Protein 8S1Y (pdb70)

Sequence (793 aa):
GAMGSLDLRARVREELERLKREGLYISPKVLEAPQEPVTRVEGREVVNLASNNYLGFANHPYLKEKARQYLEKWGAGSGAARTIAGTFTYHVELEEALARFKGTESALVLQQSGFTANQGVLGALLKEGDVVFSSDELNHASIIDGLRLTKATRLVFRHADVAHLEELLKAHDTDGLKLIVTDGVFSMDGDIAPLDKIVPLAKKYKAVVYVDDAHGSGVLGEKGKGTVHHFGFHQDPDVVQVATLSKAWAGIGGYAAGARELKDLLINKARPFLFSTSHPPAVVGALLGALELIEKEPERVERLWENTRYFKRELARLGYDTLGSQTPITPVLFGEAPLAFEASRLLLEEGVFAVGIGFPTVPRGKARIRNIVTAAHTKEMLDKALEAYEKVGKRLGIIRGSLDLRARVREELERLKREGLYISPKVLEAPQEPVTRVEGREVVNLASNNYLGFANHPYLKEKARQYLEKWGAGSGAARTIAGTFTYHVELEEALARFKGTESALVLQQSGFTANQGVLGALLKEGDVVFSDELNHASIIDGLRLTKATRLVFRHADVAHLEELLKAHDTDGLKLIVTDGVFSMDGDIAPLDKIVPLAKKYKAVVYVDDAHGSGVLGEKGKGTVHHFGFHQDPDVVQVATLSKAWAGIGGYAAGARELKDLLINKARPFLFSTSHPPAVVGALLGALELIEKEPERVERLWENTRYFKKRELARLGYDTLGSSQTPITPVLFGEAPLAFEASRLLLEEGVFAVGIGFPTVPRGKARIRNIVTAAHTKEMLDKALEAYEKVGKRLGIIR

Radius of gyration: 25.95 Å; Cα contacts (8 Å, |Δi|>4): 2028; chains: 2; bounding box: 60×64×88 Å

Organism: Thermus thermophilus (strain ATCC 27634 / DSM 579 / HB8) (NCBI:txid300852)

Secondary structure (DSSP, 8-state):
-TT-SPPHHHHHHHHHHHHHHTT-------B-S-SSSEEEETTEEEEE-SS--TTS-TT-HHHHHHHHHHHHHH-S---SBIIIII-BHHHHHHHHHHHHHHTSSEEEEES-HHHHHHHHHHHH--TT-EEEEETT--HHHHHHHHTS--EEEEEPTT-HHHHHHHHHH---SSBEEEEEESB-TTT--B--HHHHHHHHHHHT-EEEEE-TTTTTTSSGGG--HHHHTT-TT-TTEEEEEESSSTT-S--EEEEE-HHHHHHHHHH-HHHHSSBPPPHHHHHHHHHHHHHHHH-THHHHHHHHHHHHHHHHHHHHT---TT--SSEEEEEEESHHHHHHHHHHHHHTTEE--EE-TTTS-TT-EEEEEE--TT--HHHHHHHHHHHHHHHHHTTS--/--B-HHHHHHHHHHHHHHTT-------B-S-SSSEEEETTEEEEE-S---TTS-TT-HHHHHHHHHHHHHH-S---SBTTTT--BHHHHHHHHHHHHHHTSSEEEEES-HHHHHHHHHHHH--TT-EEEEETT--HHHHHHHHTS-SEEEEEPTT-HHHHHHHHHH---SS-EEEEEESB-TTT--B--HHHHHHHHHHHT-EEEEE-TTTTTTSSGGG--HHHHTT-TT-TTEEEEEESSSTT-SS-EEEEE-HHHHHHHHHH-HHHHSSBPPPHHHHHHHHHHHHHHHH-THHHHHHHHHHHHHHHHHHHHT---TT--SSEEEEEEESHHHHHHHHHHHHHTTEE-EEE-TTTS-TT-EEEEEE--TT--HHHHHHHHHHHHHHHHHTTS--

Solvent-accessible surface area: 27924 Å² total; per-residue (Å²): 68,112,169,24,3,35,50,1,96,15,10,0,113,90,2,12,82,82,11,115,178,108,46,50,72,61,86,44,66,54,0,71,20,28,2,65,18,48,1,89,1,105,43,114,114,4,12,2,0,4,4,12,4,0,0,13,0,0,28,34,95,65,0,24,73,35,0,87,78,28,4,109,138,14,0,7,1,0,0,3,15,19,17,65,2,0,7,2,61,3,10,40,70,4,2,92,16,0,7,173,11,1,35,19,100,9,1,0,19,2,15,7,9,6,1,0,1,8,0,0,0,32,0,0,9,81,122,45,1,10,0,0,4,2,95,78,13,48,16,1,0,67,5,0,5,85,27,15,141,8,72,113,31,91,0,127,46,35,40,41,75,22,0,43,103,20,4,144,74,63,111,18,124,15,0,11,0,0,0,1,3,0,2,5,18,40,30,0,27,29,0,27,0,67,118,0,2,67,17,0,93,149,41,94,4,1,0,0,0,8,0,14,8,0,2,0,1,10,18,107,69,0,29,0,0,0,30,95,54,53,44,41,148,30,51,25,12,1,3,0,0,6,1,6,24,1,3,0,2,4,1,0,0,2,3,18,14,155,54,6,39,30,0,0,25,14,41,0,91,2,5,43,70,12,15,3,9,4,0,7,8,2,0,2,3,9,0,0,14,68,3,0,86,127,52,48,95,26,8,104,91,0,40,102,20,1,137,52,0,32,146,26,0,60,196,40,54,17,70,20,34,61,12,89,0,0,0,0,0,0,51,12,18,117,25,92,49,0,88,56,0,22,115,5,0,25,89,37,8,0,7,1,34,10,17,7,79,86,68,6,66,174,51,81,2,0,0,16,0,1,0,4,0,31,5,66,131,146,40,1,46,72,0,15,107,1,0,65,118,4,0,97,156,44,63,64,14,253,106,11,38,31,9,97,21,8,1,132,97,3,15,85,71,16,101,184,87,65,70,68,59,84,42,71,55,0,75,19,30,2,66,20,46,2,96,1,104,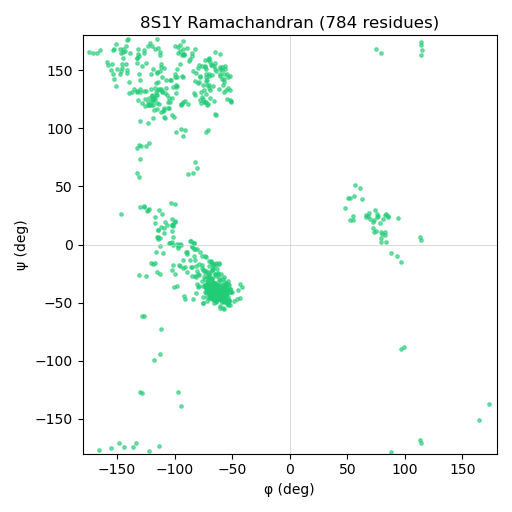47,117,113,3,10,1,0,6,4,9,3,0,0,13,0,0,30,37,96,64,0,20,74,36,0,90,74,26,4,107,139,14,0,6,2,1,0,2,13,18,20,34,0,0,8,2,60,3,1,49,69,1,5,98,18,0,12,174,10,1,31,13,90,8,0,1,16,10,15,6,13,6,1,0,1,8,1,0,0,31,0,0,9,87,133,43,1,10,0,0,5,4,96,83,14,50,18,1,0,71,3,0,6,84,27,15,150,9,72,118,34,89,0,130,50,36,40,39,76,22,0,40,102,21,2,137,75,60,104,21,107,14,0,7,0,0,0,0,4,0,2,6,18,47,41,0,29,28,0,28,1,76,122,0,3,68,19,0,89,138,33,99,6,1,0,0,0,11,0,20,6,0,2,0,1,11,18,113,66,0,26,0,0,1,31,92,48,54,46,38,140,30,29,24,5,1,3,0,0,10,5,5,33,1,4,0,1,5,3,0,0,2,0,4,4,150,50,2,51,44,0,0,30,14,43,0,88,2,8,43,54,12,12,5,17,4,0,7,6,2,0,2,4,9,0,0,16,67,3,1,85,128,50,48,87,24,15,114,94,0,48,101,19,2,142,54,0,33,131,30,0,64,155,37,54,15,71,22,49,62,12,89,0,0,0,0,0,0,47,8,18,120,29,98,54,0,106,56,0,20,114,7,0,26,93,44,6,0,17,6,15,11,14,8,82,82,85,6,64,182,46,108,2,1,0,16,0,2,0,2,1,28,4,67,135,147,41,2,43,80,0,16,111,2,0,65,117,4,0,100,161,40,61,52,17,245

Nearest PDB structures (foldseek):
  7pob-assembly1_A  TM=9.948E-01  e=5.802E-80  Thermus thermophilus
  7v5i-assembly1_B  TM=9.685E-01  e=3.876E-49  Vibrio proteolyticus NBRC 13287
  7bxp-assembly1_B  TM=9.725E-01  e=4.399E-47  Cupriavidus necator
  1fc4-assembly1_B  TM=9.686E-01  e=4.443E-45  Escherichia coli
  7bxr-assembly1_B  TM=9.636E-01  e=7.968E-45  Cupriavidus necator

GO terms:
  GO:0008710 8-amino-7-oxononanoate synthase activity (F, IDA)
  GO:0008890 glycine C-acetyltransferase activity (F, IDA)
  GO:0009102 biotin biosynthetic process (P, IDA)

Structure (mmCIF, N/CA/C/O backbone):
data_8S1Y
#
_entry.id   8S1Y
#
_cell.length_a   57.430
_cell.length_b   63.940
_cell.length_c   65.970
_cell.angle_alpha   64.800
_cell.angle_beta   70.290
_cell.angle_gamma   68.180
#
_symmetry.space_group_name_H-M   'P 1'
#
loop_
_entity.id
_entity.type
_entity.pdbx_description
1 polymer '8-amino-7-oxononanoate synthase/2-amino-3-ketobutyrate coenzyme A ligase'
2 non-polymer (4S)-2-METHYL-2,4-PENTANEDIOL
3 non-polymer '(2~{R},4~{R})-5,5-dimethyl-2-[2-methyl-3-oxidanyl-5-(phosphonooxymethyl)pyridin-4-yl]-1,3-thiazolidine-4-carboxylic acid'
4 water water
#
loop_
_atom_site.group_PDB
_atom_site.id
_atom_site.type_symbol
_atom_site.label_atom_id
_atom_site.label_alt_id
_atom_site.label_comp_id
_atom_site.label_asym_id
_atom_site.label_entity_id
_atom_site.label_seq_id
_atom_site.pdbx_PDB_ins_code
_atom_site.Cartn_x
_atom_site.Cartn_y
_atom_site.Cartn_z
_atom_site.occupancy
_atom_site.B_iso_or_equiv
_atom_site.auth_seq_id
_atom_site.auth_comp_id
_atom_site.auth_asym_id
_atom_site.auth_atom_id
_atom_site.pdbx_PDB_model_num
ATOM 1 N N . GLY A 1 24 ? 0.956 -65.732 -2.335 1.000 51.168 -1 GLY A N 1
ATOM 2 C CA . GLY A 1 24 ? 0.268 -67.032 -2.181 1.000 47.006 -1 GLY A CA 1
ATOM 3 C C . GLY A 1 24 ? -0.882 -67.195 -3.176 1.000 41.644 -1 GLY A C 1
ATOM 4 O O . GLY A 1 24 ? -0.882 -66.586 -4.238 1.000 31.896 -1 GLY A O 1
ATOM 8 N N . ALA A 1 25 ? -1.893 -68.002 -2.805 1.000 34.382 0 ALA A N 1
ATOM 9 C CA . ALA A 1 25 ? -2.895 -68.492 -3.736 1.000 37.341 0 ALA A CA 1
ATOM 10 C C . ALA A 1 25 ? -3.597 -67.356 -4.465 1.000 32.499 0 ALA A C 1
ATOM 11 O O . ALA A 1 25 ? -4.017 -67.533 -5.615 1.000 32.745 0 ALA A O 1
ATOM 18 N N . MET A 1 26 ? -3.798 -66.227 -3.744 1.000 30.908 1 MET A N 1
ATOM 19 C CA . MET A 1 26 ? -4.678 -65.170 -4.206 1.000 36.500 1 MET A CA 1
ATOM 20 C C . MET A 1 26 ? -3.807 -64.097 -4.865 1.000 35.291 1 MET A C 1
ATOM 21 O O . MET A 1 26 ? -4.311 -63.069 -5.308 1.000 42.748 1 MET A O 1
ATOM 35 N N . GLY A 1 27 ? -2.495 -64.335 -4.893 1.000 35.003 2 GLY A N 1
ATOM 36 C CA . GLY A 1 27 ? -1.603 -63.384 -5.543 1.000 28.726 2 GLY A CA 1
ATOM 37 C C . GLY A 1 27 ? -1.140 -62.281 -4.603 1.000 31.691 2 GLY A C 1
ATOM 38 O O . GLY A 1 27 ? -1.565 -62.156 -3.444 1.000 31.818 2 GLY A O 1
ATOM 42 N N . SER A 1 28 ? -0.344 -61.384 -5.188 1.000 28.836 3 SER A N 1
ATOM 43 C CA . SER A 1 28 ? 0.264 -60.337 -4.377 1.000 27.353 3 SER A CA 1
ATOM 44 C C . SER A 1 28 ? -0.830 -59.390 -3.923 1.000 24.873 3 SER A C 1
ATOM 45 O O . SER A 1 28 ? -1.888 -59.245 -4.558 1.000 27.738 3 SER A O 1
ATOM 53 N N . LEU A 1 29 ? -0.575 -58.660 -2.813 1.000 26.199 4 LEU A N 1
ATOM 54 C CA . LEU A 1 29 ? -1.601 -57.892 -2.168 1.000 28.053 4 LEU A CA 1
ATOM 55 C C . LEU A 1 29 ? -2.044 -56.752 -3.042 1.000 27.152 4 LEU A C 1
ATOM 56 O O . LEU A 1 29 ? -1.200 -56.032 -3.577 1.000 28.583 4 LEU A O 1
ATOM 72 N N . ASP A 1 30 ? -3.302 -56.424 -2.970 1.000 29.049 5 ASP A N 1
ATOM 73 C CA . ASP A 1 30 ? -3.816 -55.189 -3.523 1.000 28.482 5 ASP A CA 1
ATOM 74 C C . ASP A 1 30 ? -3.572 -54.050 -2.527 1.000 30.403 5 ASP A C 1
ATOM 75 O O . ASP A 1 30 ? -3.248 -54.231 -1.337 1.000 27.939 5 ASP A O 1
ATOM 84 N N . LEU A 1 31 ? -3.782 -52.828 -3.017 1.000 26.261 6 LEU A N 1
ATOM 85 C CA . LEU A 1 31 ? -3.435 -51.712 -2.202 1.000 28.132 6 LEU A CA 1
ATOM 86 C C . LEU A 1 31 ? -4.299 -51.697 -0.945 1.000 32.079 6 LEU A C 1
ATOM 87 O O . LEU A 1 31 ? -3.748 -51.391 0.107 1.000 27.547 6 LEU A O 1
ATOM 103 N N . ARG A 1 32 ? -5.642 -51.914 -1.051 1.000 26.818 7 ARG A N 1
ATOM 104 C CA . ARG A 1 32 ? -6.484 -51.716 0.106 1.000 28.421 7 ARG A CA 1
ATOM 105 C C . ARG A 1 32 ? -6.113 -52.748 1.158 1.000 26.228 7 ARG A C 1
ATOM 106 O O . ARG A 1 32 ? -6.091 -52.442 2.353 1.000 31.804 7 ARG A O 1
ATOM 127 N N . ALA A 1 33 ? -5.755 -53.950 0.709 1.000 27.442 8 ALA A N 1
ATOM 128 C CA . ALA A 1 33 ? -5.317 -54.989 1.637 1.000 29.505 8 ALA A CA 1
ATOM 129 C C . ALA A 1 33 ? -4.033 -54.592 2.380 1.000 28.427 8 ALA A C 1
ATOM 130 O O . ALA A 1 33 ? -3.904 -54.764 3.586 1.000 30.723 8 ALA A O 1
ATOM 137 N N . ARG A 1 34 ? -3.037 -54.072 1.642 1.000 26.481 9 ARG A N 1
ATOM 138 C CA . ARG A 1 34 ? -1.813 -53.617 2.310 1.000 24.593 9 ARG A CA 1
ATOM 139 C C . ARG A 1 34 ? -2.139 -52.509 3.316 1.000 24.799 9 ARG A C 1
ATOM 140 O O . ARG A 1 34 ? -1.581 -52.518 4.429 1.000 26.560 9 ARG A O 1
ATOM 161 N N . VAL A 1 35 ? -3.001 -51.569 2.929 1.000 26.460 10 VAL A N 1
ATOM 162 C CA . VAL A 1 35 ? -3.345 -50.467 3.830 1.000 28.554 10 VAL A CA 1
ATOM 163 C C . VAL A 1 35 ? -4.041 -50.999 5.074 1.000 32.095 10 VAL A C 1
ATOM 164 O O . VAL A 1 35 ? -3.734 -50.633 6.202 1.000 32.963 10 VAL A O 1
ATOM 177 N N . ARG A 1 36 ? -5.027 -51.884 4.870 1.000 33.734 11 ARG A N 1
ATOM 178 C CA . ARG A 1 36 ? -5.806 -52.419 5.975 1.000 35.858 11 ARG A CA 1
ATOM 179 C C . ARG A 1 36 ? -4.896 -53.137 6.964 1.000 29.439 11 ARG A C 1
ATOM 180 O O . ARG A 1 36 ? -5.029 -52.974 8.180 1.000 37.880 11 ARG A O 1
ATOM 201 N N . GLU A 1 37 ? -3.950 -53.931 6.454 1.000 28.095 12 GLU A N 1
ATOM 202 C CA . GLU A 1 37 ? -3.060 -54.724 7.259 1.000 34.735 12 GLU A CA 1
ATOM 203 C C . GLU A 1 37 ? -2.199 -53.778 8.059 1.000 32.217 12 GLU A C 1
ATOM 204 O O . GLU A 1 37 ? -2.039 -54.011 9.236 1.000 32.898 12 GLU A O 1
ATOM 216 N N . GLU A 1 38 ? -1.697 -52.693 7.442 1.000 30.866 13 GLU A N 1
ATOM 217 C CA . GLU A 1 38 ? -0.875 -51.747 8.197 1.000 29.469 13 GLU A CA 1
ATOM 218 C C . GLU A 1 38 ? -1.724 -50.928 9.178 1.000 26.919 13 GLU A C 1
ATOM 219 O O . GLU A 1 38 ? -1.259 -50.702 10.285 1.000 33.155 13 GLU A O 1
ATOM 231 N N . LEU A 1 39 ? -2.951 -50.540 8.854 1.000 29.507 14 LEU A N 1
ATOM 232 C CA . LEU A 1 39 ? -3.762 -49.731 9.753 1.000 30.590 14 LEU A CA 1
ATOM 233 C C . LEU A 1 39 ? -4.225 -50.598 10.930 1.000 32.967 14 LEU A C 1
ATOM 234 O O . LEU A 1 39 ? -4.188 -50.128 12.059 1.000 32.161 14 LEU A O 1
ATOM 250 N N . GLU A 1 40 ? -4.576 -51.862 10.669 1.000 32.652 15 GLU A N 1
ATOM 251 C CA . GLU A 1 40 ? -4.963 -52.774 11.745 1.000 35.786 15 GLU A CA 1
ATOM 252 C C . GLU A 1 40 ? -3.793 -52.956 12.701 1.000 31.357 15 GLU A C 1
ATOM 253 O O . GLU A 1 40 ? -3.964 -52.942 13.918 1.000 32.598 15 GLU A O 1
ATOM 265 N N . ARG A 1 41 ? -2.614 -53.185 12.128 1.000 30.391 16 ARG A N 1
ATOM 266 C CA . ARG A 1 41 ? -1.404 -53.313 12.920 1.000 29.887 16 ARG A CA 1
ATOM 267 C C . ARG A 1 41 ? -1.224 -52.052 13.763 1.000 35.133 16 ARG A C 1
ATOM 268 O O . ARG A 1 41 ? -1.088 -52.137 14.960 1.000 35.457 16 ARG A O 1
ATOM 289 N N . LEU A 1 42 ? -1.335 -50.852 13.180 1.000 31.397 17 LEU A N 1
ATOM 290 C CA . LEU A 1 42 ? -1.083 -49.671 13.986 1.000 35.540 17 LEU A CA 1
ATOM 291 C C . LEU A 1 42 ? -2.102 -49.559 15.119 1.000 34.825 17 LEU A C 1
ATOM 292 O O . LEU A 1 42 ? -1.729 -49.209 16.215 1.000 36.517 17 LEU A O 1
ATOM 308 N N . LYS A 1 43 ? -3.389 -49.852 14.881 1.000 32.480 18 LYS A N 1
ATOM 309 C CA . LYS A 1 43 ? -4.419 -49.796 15.905 1.000 33.244 18 LYS A CA 1
ATOM 310 C C . LYS A 1 43 ? -4.146 -50.810 17.008 1.000 35.942 18 LYS A C 1
ATOM 311 O O . LYS A 1 43 ? -4.263 -50.425 18.164 1.000 44.212 18 LYS A O 1
ATOM 330 N N . ARG A 1 44 ? -3.688 -52.017 16.660 1.000 41.224 19 ARG A N 1
ATOM 331 C CA . ARG A 1 44 ? -3.267 -52.983 17.670 1.000 54.335 19 ARG A CA 1
ATOM 332 C C . ARG A 1 44 ? -2.087 -52.449 18.503 1.000 51.888 19 ARG A C 1
ATOM 333 O O . ARG A 1 44 ? -1.993 -52.741 19.685 1.000 52.329 19 ARG A O 1
ATOM 354 N N . GLU A 1 45 ? -1.134 -51.735 17.900 1.000 50.462 20 GLU A N 1
ATOM 355 C CA . GLU A 1 45 ? 0.048 -51.301 18.632 1.000 44.808 20 GLU A CA 1
ATOM 356 C C . GLU A 1 45 ? -0.188 -49.971 19.365 1.000 46.949 20 GLU A C 1
ATOM 357 O O . GLU A 1 45 ? 0.751 -49.428 19.961 1.000 46.808 20 GLU A O 1
ATOM 369 N N . GLY A 1 46 ? -1.417 -49.424 19.312 1.000 48.012 21 GLY A N 1
ATOM 370 C CA . GLY A 1 46 ? -1.724 -48.157 19.956 1.000 46.260 21 GLY A CA 1
ATOM 371 C C . GLY A 1 46 ? -1.046 -46.939 19.313 1.000 47.317 21 GLY A C 1
ATOM 372 O O . GLY A 1 46 ? -0.876 -45.910 19.971 1.000 44.105 21 GLY A O 1
ATOM 376 N N . LEU A 1 47 ? -0.751 -47.040 18.000 1.000 39.062 22 LEU A N 1
ATOM 377 C CA . LEU A 1 47 ? -0.002 -46.042 17.241 1.000 36.797 22 LEU A CA 1
ATOM 378 C C . LEU A 1 47 ? -0.881 -45.288 16.234 1.000 36.728 22 LEU A C 1
ATOM 379 O O . LEU A 1 47 ? -0.392 -44.393 15.574 1.000 38.445 22 LEU A O 1
ATOM 395 N N . TYR A 1 48 ? -2.140 -45.685 16.029 1.000 30.920 23 TYR A N 1
ATOM 396 C CA . TYR A 1 48 ? -2.984 -45.008 15.056 1.000 32.878 23 TYR A CA 1
ATOM 397 C C . TYR A 1 48 ? -3.321 -43.610 15.560 1.000 35.153 23 TYR A C 1
ATOM 398 O O . TYR A 1 48 ? -3.734 -43.465 16.699 1.000 38.395 23 TYR A O 1
ATOM 416 N N . ILE A 1 49 ? -3.182 -42.597 14.713 1.000 31.106 24 ILE A N 1
ATOM 417 C CA . ILE A 1 49 ? -3.368 -41.219 15.145 1.000 32.725 24 ILE A CA 1
ATOM 418 C C . ILE A 1 49 ? -4.491 -40.582 14.346 1.000 34.521 24 ILE A C 1
ATOM 419 O O . ILE A 1 49 ? -4.692 -40.931 13.178 1.000 32.434 24 ILE A O 1
ATOM 435 N N . SER A 1 50 ? -5.226 -39.682 15.022 1.000 31.227 25 SER A N 1
ATOM 436 C CA . SER A 1 50 ? -6.311 -38.902 14.444 1.000 29.062 25 SER A CA 1
ATOM 437 C C . SER A 1 50 ? -6.106 -37.440 14.815 1.000 28.833 25 SER A C 1
ATOM 438 O O . SER A 1 50 ? -6.503 -36.965 15.874 1.000 28.167 25 SER A O 1
ATOM 446 N N . PRO A 1 51 ? -5.299 -36.692 14.030 1.000 28.014 26 PRO A N 1
ATOM 447 C CA . PRO A 1 51 ? -4.906 -35.370 14.472 1.000 25.165 26 PRO A CA 1
ATOM 448 C C . PRO A 1 51 ? -6.101 -34.440 14.561 1.000 23.184 26 PRO A C 1
ATOM 449 O O . PRO A 1 51 ? -7.109 -34.665 13.883 1.000 24.706 26 PRO A O 1
ATOM 460 N N . LYS A 1 52 ? -5.943 -33.421 15.380 1.000 22.822 27 LYS A N 1
ATOM 461 C CA . LYS A 1 52 ? -6.923 -32.373 15.541 1.000 21.557 27 LYS A CA 1
ATOM 462 C C . LYS A 1 52 ? -6.830 -31.360 14.416 1.000 24.949 27 LYS A C 1
ATOM 463 O O . LYS A 1 52 ? -5.751 -31.159 13.879 1.000 22.306 27 LYS A O 1
ATOM 482 N N . VAL A 1 53 ? -7.961 -30.713 14.116 1.000 19.638 28 VAL A N 1
ATOM 483 C CA . VAL A 1 53 ? -8.032 -29.627 13.135 1.000 19.571 28 VAL A CA 1
ATOM 484 C C . VAL A 1 53 ? -8.183 -28.305 13.884 1.000 22.249 28 VAL A C 1
ATOM 485 O O . VAL A 1 53 ? -9.151 -28.114 14.624 1.000 21.347 28 VAL A O 1
ATOM 498 N N . LEU A 1 54 ? -7.227 -27.398 13.751 1.000 18.074 29 LEU A N 1
ATOM 499 C CA . LEU A 1 54 ? -7.335 -26.094 14.368 1.000 17.836 29 LEU A CA 1
ATOM 500 C C . LEU A 1 54 ? -8.243 -25.216 13.499 1.000 19.205 29 LEU A C 1
ATOM 501 O O . LEU A 1 54 ? -8.181 -25.243 12.262 1.000 20.758 29 LEU A O 1
ATOM 517 N N . GLU A 1 55 ? -9.115 -24.430 14.178 1.000 16.492 30 GLU A N 1
ATOM 518 C CA . GLU A 1 55 ? -10.165 -23.681 13.519 1.000 19.616 30 GLU A CA 1
ATOM 519 C C . GLU A 1 55 ? -9.995 -22.179 13.648 1.000 21.018 30 GLU A C 1
ATOM 520 O O . GLU A 1 55 ? -10.828 -21.380 13.214 1.000 23.147 30 GLU A O 1
ATOM 532 N N . ALA A 1 56 ? -8.861 -21.753 14.224 1.000 18.927 31 ALA A N 1
ATOM 533 C CA . ALA A 1 56 ? -8.460 -20.367 14.253 1.000 17.420 31 ALA A CA 1
ATOM 534 C C . ALA A 1 56 ? -6.956 -20.306 14.025 1.000 18.308 31 ALA A C 1
ATOM 535 O O . ALA A 1 56 ? -6.298 -21.354 13.963 1.000 18.057 31 ALA A O 1
ATOM 542 N N . PRO A 1 57 ? -6.329 -19.111 13.948 1.000 16.897 32 PRO A N 1
ATOM 543 C CA . PRO A 1 57 ? -4.908 -19.020 13.632 1.000 18.390 32 PRO A CA 1
ATOM 544 C C . PRO A 1 57 ? -4.016 -19.642 14.710 1.000 18.755 32 PRO A C 1
ATOM 545 O O . PRO A 1 57 ? -4.405 -19.973 15.830 1.000 18.880 32 PRO A O 1
ATOM 556 N N . GLN A 1 58 ? -2.751 -19.831 14.289 1.000 16.178 33 GLN A N 1
ATOM 557 C CA . GLN A 1 58 ? -1.739 -20.348 15.160 1.000 19.245 33 GLN A CA 1
ATOM 558 C C . GLN A 1 58 ? -1.336 -19.281 16.177 1.000 19.335 33 GLN A C 1
ATOM 559 O O . GLN A 1 58 ? -0.573 -18.405 15.875 1.000 19.409 33 GLN A O 1
ATOM 573 N N . GLU A 1 59 ? -1.945 -19.364 17.363 1.000 17.397 34 GLU A N 1
ATOM 574 C CA . GLU A 1 59 ? -1.744 -18.413 18.443 1.000 18.880 34 GLU A CA 1
ATOM 575 C C . GLU A 1 59 ? -1.761 -19.184 19.754 1.000 18.222 34 GLU A C 1
ATOM 576 O O . GLU A 1 59 ? -2.294 -20.303 19.824 1.000 17.781 34 GLU A O 1
ATOM 588 N N . PRO A 1 60 ? -1.322 -18.533 20.849 1.000 18.406 35 PRO A N 1
ATOM 589 C CA . PRO A 1 60 ? -1.371 -19.178 22.147 1.000 18.346 35 PRO A CA 1
ATOM 590 C C . PRO A 1 60 ? -2.741 -19.532 22.694 1.000 16.738 35 PRO A C 1
ATOM 591 O O . PRO A 1 60 ? -2.911 -20.447 23.524 1.000 18.473 35 PRO A O 1
ATOM 602 N N . VAL A 1 61 ? -3.788 -18.865 22.182 1.000 18.409 36 VAL A N 1
ATOM 603 C CA . VAL A 1 61 ? -5.165 -19.286 22.278 1.000 19.249 36 VAL A CA 1
ATOM 604 C C . VAL A 1 61 ? -5.634 -19.548 20.848 1.000 19.960 36 VAL A C 1
ATOM 605 O O . VAL A 1 61 ? -5.516 -18.690 19.999 1.000 21.064 36 VAL A O 1
ATOM 618 N N . THR A 1 62 ? -6.264 -20.714 20.644 1.000 18.297 37 THR A N 1
ATOM 619 C CA . THR A 1 62 ? -6.787 -21.089 19.338 1.000 17.742 37 THR A CA 1
ATOM 620 C C . THR A 1 62 ? -8.086 -21.842 19.578 1.000 18.501 37 THR A C 1
ATOM 621 O O . THR A 1 62 ? -8.620 -21.796 20.650 1.000 18.794 37 THR A O 1
ATOM 632 N N . ARG A 1 63 ? -8.662 -22.377 18.506 1.000 17.630 38 ARG A N 1
ATOM 633 C CA . ARG A 1 63 ? -9.932 -23.096 18.554 1.000 19.013 38 ARG A CA 1
ATOM 634 C C . ARG A 1 63 ? -9.741 -24.516 18.071 1.000 19.510 38 ARG A C 1
ATOM 635 O O . ARG A 1 63 ? -9.158 -24.725 17.017 1.000 18.505 38 ARG A O 1
ATOM 656 N N . VAL A 1 64 ? -10.178 -25.507 18.855 1.000 19.119 39 VAL A N 1
ATOM 657 C CA . VAL A 1 64 ? -10.191 -26.912 18.476 1.000 19.400 39 VAL A CA 1
ATOM 658 C C . VAL A 1 64 ? -11.566 -27.453 18.828 1.000 20.686 39 VAL A C 1
ATOM 659 O O . VAL A 1 64 ? -12.086 -27.169 19.909 1.000 21.235 39 VAL A O 1
ATOM 672 N N . GLU A 1 65 ? -12.163 -28.169 17.860 1.000 21.081 40 GLU A N 1
ATOM 673 C CA . GLU A 1 65 ? -13.477 -28.786 18.159 1.000 25.610 40 GLU A CA 1
ATOM 674 C C . GLU A 1 65 ? -14.471 -27.780 18.694 1.000 22.559 40 GLU A C 1
ATOM 675 O O . GLU A 1 65 ? -15.211 -28.089 19.644 1.000 24.938 40 GLU A O 1
ATOM 687 N N . GLY A 1 66 ? -14.481 -26.563 18.120 1.000 22.459 41 GLY A N 1
ATOM 688 C CA . GLY A 1 66 ? -15.502 -25.605 18.433 1.000 21.692 41 GLY A CA 1
ATOM 689 C C . GLY A 1 66 ? -15.297 -24.868 19.728 1.000 24.741 41 GLY A C 1
ATOM 690 O O . GLY A 1 66 ? -16.165 -24.070 20.089 1.000 28.890 41 GLY A O 1
ATOM 694 N N . ARG A 1 67 ? -14.102 -25.010 20.335 1.000 21.564 42 ARG A N 1
ATOM 695 C CA . ARG A 1 67 ? -13.891 -24.410 21.641 1.000 23.561 42 ARG A CA 1
ATOM 696 C C . ARG A 1 67 ? -12.590 -23.631 21.626 1.000 21.308 42 ARG A C 1
ATOM 697 O O . ARG A 1 67 ? -11.606 -24.109 21.069 1.000 20.806 42 ARG A O 1
ATOM 718 N N . GLU A 1 68 ? -12.520 -22.524 22.375 1.000 22.746 43 GLU A N 1
ATOM 719 C CA . GLU A 1 68 ? -11.299 -21.828 22.607 1.000 20.490 43 GLU A CA 1
ATOM 720 C C . GLU A 1 68 ? -10.471 -22.624 23.611 1.000 18.480 43 GLU A C 1
ATOM 721 O O . GLU A 1 68 ? -10.978 -23.111 24.630 1.000 20.595 43 GLU A O 1
ATOM 733 N N . VAL A 1 69 ? -9.145 -22.705 23.305 1.000 18.790 44 VAL A N 1
ATOM 734 C CA . VAL A 1 69 ? -8.255 -23.505 24.107 1.000 17.503 44 VAL A CA 1
ATOM 735 C C . VAL A 1 69 ? -6.923 -22.784 24.254 1.000 15.832 44 VAL A C 1
ATOM 736 O O . VAL A 1 69 ? -6.470 -22.110 23.348 1.000 17.754 44 VAL A O 1
ATOM 749 N N . VAL A 1 70 ? -6.276 -22.982 25.412 1.000 16.489 45 VAL A N 1
ATOM 750 C CA . VAL A 1 70 ? -4.878 -22.613 25.567 1.000 16.336 45 VAL A CA 1
ATOM 751 C C . VAL A 1 70 ? -4.041 -23.640 24.791 1.000 16.747 45 VAL A C 1
ATOM 752 O O . VAL A 1 70 ? -4.113 -24.835 25.094 1.000 18.830 45 VAL A O 1
ATOM 765 N N . ASN A 1 71 ? -3.252 -23.130 23.850 1.000 15.610 46 ASN A N 1
ATOM 766 C CA . ASN A 1 71 ? -2.474 -23.943 22.924 1.000 17.025 46 ASN A CA 1
ATOM 767 C C . ASN A 1 71 ? -1.041 -23.961 23.369 1.000 16.843 46 ASN A C 1
ATOM 768 O O . ASN A 1 71 ? -0.290 -22.998 23.269 1.000 17.443 46 ASN A O 1
ATOM 779 N N . LEU A 1 72 ? -0.621 -25.165 23.827 1.000 16.355 47 LEU A N 1
ATOM 780 C CA . LEU A 1 72 ? 0.786 -25.433 24.186 1.000 17.621 47 LEU A CA 1
ATOM 781 C C . LEU A 1 72 ? 1.328 -26.493 23.268 1.000 18.250 47 LEU A C 1
ATOM 782 O O . LEU A 1 72 ? 2.395 -27.048 23.528 1.000 17.893 47 LEU A O 1
ATOM 798 N N . ALA A 1 73 ? 0.739 -26.662 22.081 1.000 16.925 48 ALA A N 1
ATOM 799 C CA . ALA A 1 73 ? 1.167 -27.761 21.190 1.000 18.921 48 ALA A CA 1
ATOM 800 C C . ALA A 1 73 ? 2.077 -27.318 20.051 1.000 19.894 48 ALA A C 1
ATOM 801 O O . ALA A 1 73 ? 2.815 -28.151 19.496 1.000 21.903 48 ALA A O 1
ATOM 808 N N . SER A 1 74 ? 2.107 -26.004 19.730 1.000 17.481 49 SER A N 1
ATOM 809 C CA . SER A 1 74 ? 2.790 -25.584 18.515 1.000 17.116 49 SER A CA 1
ATOM 810 C C . SER A 1 74 ? 4.253 -25.195 18.751 1.000 19.130 49 SER A C 1
ATOM 811 O O . SER A 1 74 ? 4.714 -25.020 19.896 1.000 20.316 49 SER A O 1
ATOM 819 N N . ASN A 1 75 ? 4.945 -24.908 17.644 1.000 19.683 50 ASN A N 1
ATOM 820 C CA . ASN A 1 75 ? 6.349 -24.535 17.718 1.000 18.970 50 ASN A CA 1
ATOM 821 C C . ASN A 1 75 ? 6.526 -23.018 17.571 1.000 18.559 50 ASN A C 1
ATOM 822 O O . ASN A 1 75 ? 7.583 -22.595 17.180 1.000 18.714 50 ASN A O 1
ATOM 833 N N . ASN A 1 76 ? 5.486 -22.237 17.843 1.000 19.109 51 ASN A N 1
ATOM 834 C CA . ASN A 1 76 ? 5.447 -20.803 17.566 1.000 19.295 51 ASN A CA 1
ATOM 835 C C . ASN A 1 76 ? 6.111 -19.985 18.686 1.000 18.445 51 ASN A C 1
ATOM 836 O O . ASN A 1 76 ? 5.451 -19.163 19.320 1.000 18.455 51 ASN A O 1
ATOM 847 N N . TYR A 1 77 ? 7.391 -20.227 18.888 1.000 18.318 52 TYR A N 1
ATOM 848 C CA . TYR A 1 77 ? 8.106 -19.744 20.061 1.000 17.910 52 TYR A CA 1
ATOM 849 C C . TYR A 1 77 ? 7.991 -18.248 20.305 1.000 17.892 52 TYR A C 1
ATOM 850 O O . TYR A 1 77 ? 8.028 -17.840 21.485 1.000 18.633 52 TYR A O 1
ATOM 868 N N . LEU A 1 78 ? 8.000 -17.441 19.270 1.000 17.690 53 LEU A N 1
ATOM 869 C CA . LEU A 1 78 ? 8.091 -15.993 19.403 1.000 19.602 53 LEU A CA 1
ATOM 870 C C . LEU A 1 78 ? 6.747 -15.313 19.156 1.000 19.289 53 LEU A C 1
ATOM 871 O O . LEU A 1 78 ? 6.688 -14.079 19.183 1.000 20.966 53 LEU A O 1
ATOM 887 N N . GLY A 1 79 ? 5.671 -16.046 18.891 1.000 17.591 54 GLY A N 1
ATOM 888 C CA . GLY A 1 79 ? 4.398 -15.420 18.608 1.000 20.401 54 GLY A CA 1
ATOM 889 C C . GLY A 1 79 ? 4.340 -14.828 17.206 1.000 20.260 54 GLY A C 1
ATOM 890 O O . GLY A 1 79 ? 3.506 -13.939 16.946 1.000 20.618 54 GLY A O 1
ATOM 894 N N . PHE A 1 80 ? 5.179 -15.330 16.272 1.000 18.320 55 PHE A N 1
ATOM 895 C CA . PHE A 1 80 ? 5.220 -14.748 14.899 1.000 18.148 55 PHE A CA 1
ATOM 896 C C . PHE A 1 80 ? 4.194 -15.313 13.939 1.000 19.353 55 PHE A C 1
ATOM 897 O O . PHE A 1 80 ? 3.902 -14.653 12.951 1.000 19.179 55 PHE A O 1
ATOM 914 N N . ALA A 1 81 ? 3.626 -16.481 14.202 1.000 17.739 56 ALA A N 1
ATOM 915 C CA . ALA A 1 81 ? 2.858 -17.158 13.161 1.000 17.736 56 ALA A CA 1
ATOM 916 C C . ALA A 1 81 ? 1.647 -16.380 12.676 1.000 20.335 56 ALA A C 1
ATOM 917 O O . ALA A 1 81 ? 1.288 -16.460 11.491 1.000 19.282 56 ALA A O 1
ATOM 924 N N . ASN A 1 82 ? 1.051 -15.543 13.542 1.000 18.249 57 ASN A N 1
ATOM 925 C CA . ASN A 1 82 ? -0.046 -14.678 13.124 1.000 18.174 57 ASN A CA 1
ATOM 926 C C . ASN A 1 82 ? 0.221 -13.192 13.394 1.000 16.886 57 ASN A C 1
ATOM 927 O O . ASN A 1 82 ? -0.747 -12.446 13.617 1.000 21.048 57 ASN A O 1
ATOM 938 N N . HIS A 1 83 ? 1.490 -12.802 13.378 1.000 20.181 58 HIS A N 1
ATOM 939 C CA . HIS A 1 83 ? 1.889 -11.421 13.715 1.000 19.412 58 HIS A CA 1
ATOM 940 C C . HIS A 1 83 ? 1.728 -10.533 12.491 1.000 21.819 58 HIS A C 1
ATOM 941 O O . HIS A 1 83 ? 2.193 -10.843 11.374 1.000 20.421 58 HIS A O 1
ATOM 956 N N . PRO A 1 84 ? 1.065 -9.370 12.641 1.000 20.874 59 PRO A N 1
ATOM 957 C CA . PRO A 1 84 ? 0.791 -8.497 11.504 1.000 20.846 59 PRO A CA 1
ATOM 958 C C . PRO A 1 84 ? 2.012 -8.042 10.727 1.000 21.687 59 PRO A C 1
ATOM 959 O O . PRO A 1 84 ? 1.890 -7.752 9.539 1.000 22.917 59 PRO A O 1
ATOM 970 N N . TYR A 1 85 ? 3.179 -7.952 11.358 1.000 20.847 60 TYR A N 1
ATOM 971 C CA . TYR A 1 85 ? 4.395 -7.441 10.728 1.000 20.096 60 TYR A CA 1
ATOM 972 C C . TYR A 1 85 ? 4.825 -8.473 9.676 1.000 21.851 60 TYR A C 1
ATOM 973 O O . TYR A 1 85 ? 5.101 -8.122 8.539 1.000 21.635 60 TYR A O 1
ATOM 991 N N . LEU A 1 86 ? 4.823 -9.760 10.068 1.000 19.116 61 LEU A N 1
ATOM 992 C CA . LEU A 1 86 ? 5.174 -10.781 9.092 1.000 20.514 61 LEU A CA 1
ATOM 993 C C . LEU A 1 86 ? 4.156 -10.836 7.975 1.000 19.470 61 LEU A C 1
ATOM 994 O O . LEU A 1 86 ? 4.511 -11.056 6.838 1.000 19.525 61 LEU A O 1
ATOM 1010 N N . LYS A 1 87 ? 2.896 -10.683 8.303 1.000 20.148 62 LYS A N 1
ATOM 1011 C CA . LYS A 1 87 ? 1.828 -10.843 7.359 1.000 19.502 62 LYS A CA 1
ATOM 1012 C C . LYS A 1 87 ? 1.950 -9.710 6.320 1.000 21.882 62 LYS A C 1
ATOM 1013 O O . LYS A 1 87 ? 1.710 -9.957 5.150 1.000 20.563 62 LYS A O 1
ATOM 1032 N N . GLU A 1 88 ? 2.317 -8.513 6.774 1.000 20.664 63 GLU A N 1
ATOM 1033 C CA . GLU A 1 88 ? 2.420 -7.367 5.861 1.000 22.102 63 GLU A CA 1
ATOM 1034 C C . GLU A 1 88 ? 3.605 -7.519 4.909 1.000 22.031 63 GLU A C 1
ATOM 1035 O O . GLU A 1 88 ? 3.443 -7.307 3.698 1.000 20.946 63 GLU A O 1
ATOM 1047 N N . LYS A 1 89 ? 4.741 -8.008 5.398 1.000 21.363 64 LYS A N 1
ATOM 1048 C CA . LYS A 1 89 ? 5.875 -8.195 4.532 1.000 22.589 64 LYS A CA 1
ATOM 1049 C C . LYS A 1 89 ? 5.547 -9.330 3.545 1.000 19.957 64 LYS A C 1
ATOM 1050 O O . LYS A 1 89 ? 5.825 -9.280 2.341 1.000 20.308 64 LYS A O 1
ATOM 1069 N N . ALA A 1 90 ? 4.915 -10.383 4.036 1.000 19.360 65 ALA A N 1
ATOM 1070 C CA . ALA A 1 90 ? 4.422 -11.432 3.128 1.000 19.209 65 ALA A CA 1
ATOM 1071 C C . ALA A 1 90 ? 3.546 -10.884 2.012 1.000 22.736 65 ALA A C 1
ATOM 1072 O O . ALA A 1 90 ? 3.672 -11.247 0.826 1.000 20.306 65 ALA A O 1
ATOM 1079 N N . ARG A 1 91 ? 2.601 -10.041 2.404 1.000 19.682 66 ARG A N 1
ATOM 1080 C CA . ARG A 1 91 ? 1.688 -9.479 1.435 1.000 21.168 66 ARG A CA 1
ATOM 1081 C C . ARG A 1 91 ? 2.422 -8.645 0.374 1.000 19.546 66 ARG A C 1
ATOM 1082 O O . ARG A 1 91 ? 2.062 -8.779 -0.802 1.000 19.615 66 ARG A O 1
ATOM 1103 N N . GLN A 1 92 ? 3.403 -7.887 0.812 1.000 20.192 67 GLN A N 1
ATOM 1104 C CA . GLN A 1 92 ? 4.184 -7.034 -0.096 1.000 20.224 67 GLN A CA 1
ATOM 1105 C C . GLN A 1 92 ? 4.876 -7.877 -1.163 1.000 21.571 67 GLN A C 1
ATOM 1106 O O . GLN A 1 92 ? 4.757 -7.616 -2.393 1.000 22.785 67 GLN A O 1
ATOM 1120 N N . TYR A 1 93 ? 5.497 -8.996 -0.724 1.000 20.104 68 TYR A N 1
ATOM 1121 C CA . TYR A 1 93 ? 6.259 -9.832 -1.637 1.000 20.842 68 TYR A CA 1
ATOM 1122 C C . TYR A 1 93 ? 5.317 -10.611 -2.532 1.000 21.096 68 TYR A C 1
ATOM 1123 O O . TYR A 1 93 ? 5.622 -10.785 -3.709 1.000 19.775 68 TYR A O 1
ATOM 1141 N N . LEU A 1 94 ? 4.203 -11.134 -2.000 1.000 21.102 69 LEU A N 1
ATOM 1142 C CA . LEU A 1 94 ? 3.139 -11.769 -2.784 1.000 19.014 69 LEU A CA 1
ATOM 1143 C C . LEU A 1 94 ? 2.664 -10.886 -3.923 1.000 19.847 69 LEU A C 1
ATOM 1144 O O . LEU A 1 94 ? 2.630 -11.305 -5.073 1.000 20.787 69 LEU A O 1
ATOM 1160 N N . GLU A 1 95 ? 2.312 -9.629 -3.568 1.000 19.731 70 GLU A N 1
ATOM 1161 C CA . GLU A 1 95 ? 1.831 -8.723 -4.603 1.000 24.256 70 GLU A CA 1
ATOM 1162 C C . GLU A 1 95 ? 2.882 -8.418 -5.674 1.000 22.064 70 GLU A C 1
ATOM 1163 O O . GLU A 1 95 ? 2.550 -8.398 -6.849 1.000 24.088 70 GLU A O 1
ATOM 1175 N N . LYS A 1 96 ? 4.119 -8.196 -5.283 1.000 19.536 71 LYS A N 1
ATOM 1176 C CA . LYS A 1 96 ? 5.214 -7.878 -6.184 1.000 19.550 71 LYS A CA 1
ATOM 1177 C C . LYS A 1 96 ? 5.565 -9.017 -7.119 1.000 21.156 71 LYS A C 1
ATOM 1178 O O . LYS A 1 96 ? 5.719 -8.848 -8.333 1.000 22.122 71 LYS A O 1
ATOM 1197 N N . TRP A 1 97 ? 5.692 -10.218 -6.542 1.000 19.423 72 TRP A N 1
ATOM 1198 C CA . TRP A 1 97 ? 6.356 -11.305 -7.253 1.000 19.276 72 TRP A CA 1
ATOM 1199 C C . TRP A 1 97 ? 5.426 -12.450 -7.632 1.000 19.508 72 TRP A C 1
ATOM 1200 O O . TRP A 1 97 ? 5.715 -13.169 -8.607 1.000 20.622 72 TRP A O 1
ATOM 1221 N N . GLY A 1 98 ? 4.330 -12.621 -6.891 1.000 19.345 73 GLY A N 1
ATOM 1222 C CA . GLY A 1 98 ? 3.365 -13.641 -7.265 1.000 18.771 73 GLY A CA 1
ATOM 1223 C C . GLY A 1 98 ? 3.222 -14.836 -6.305 1.000 17.978 73 GLY A C 1
ATOM 1224 O O . GLY A 1 98 ? 3.643 -14.780 -5.162 1.000 17.876 73 GLY A O 1
ATOM 1228 N N . ALA A 1 99 ? 2.511 -15.844 -6.815 1.000 17.920 74 ALA A N 1
ATOM 1229 C CA . ALA A 1 99 ? 2.131 -17.022 -6.021 1.000 19.163 74 ALA A CA 1
ATOM 1230 C C . ALA A 1 99 ? 3.182 -18.117 -6.075 1.000 19.487 74 ALA A C 1
ATOM 1231 O O . ALA A 1 99 ? 3.173 -18.966 -5.157 1.000 20.855 74 ALA A O 1
ATOM 1238 N N . GLY A 1 100 ? 4.025 -18.163 -7.102 1.000 18.653 75 GLY A N 1
ATOM 1239 C CA . GLY A 1 100 ? 4.930 -19.290 -7.267 1.000 20.039 75 GLY A CA 1
ATOM 1240 C C . GLY A 1 100 ? 6.217 -18.885 -7.951 1.000 20.164 75 GLY A C 1
ATOM 1241 O O . GLY A 1 100 ? 6.199 -17.994 -8.794 1.000 20.335 75 GLY A O 1
ATOM 1245 N N . SER A 1 101 ? 7.294 -19.597 -7.638 1.000 19.643 76 SER A N 1
ATOM 1246 C CA . SER A 1 101 ? 8.590 -19.431 -8.287 1.000 17.964 76 SER A CA 1
ATOM 1247 C C . SER A 1 101 ? 8.645 -20.146 -9.619 1.000 22.647 76 SER A C 1
ATOM 1248 O O . SER A 1 101 ? 9.445 -19.806 -10.486 1.000 21.172 76 SER A O 1
ATOM 1256 N N . GLY A 1 102 ? 7.957 -21.273 -9.711 1.000 18.801 77 GLY A N 1
ATOM 1257 C CA . GLY A 1 102 ? 7.910 -22.000 -10.962 1.000 19.561 77 GLY A CA 1
ATOM 1258 C C . GLY A 1 102 ? 9.094 -22.872 -11.345 1.000 19.331 77 GLY A C 1
ATOM 1259 O O . GLY A 1 102 ? 9.111 -23.342 -12.480 1.000 21.326 77 GLY A O 1
ATOM 1263 N N . ALA A 1 103 ? 10.096 -23.041 -10.479 1.000 19.346 78 ALA A N 1
ATOM 1264 C CA . ALA A 1 103 ? 11.229 -23.872 -10.824 1.000 19.187 78 ALA A CA 1
ATOM 1265 C C . ALA A 1 103 ? 12.088 -24.163 -9.604 1.000 19.288 78 ALA A C 1
ATOM 1266 O O . ALA A 1 103 ? 12.019 -23.508 -8.575 1.000 18.606 78 ALA A O 1
ATOM 1273 N N . ALA A 1 104 ? 12.979 -25.182 -9.753 1.000 19.141 79 ALA A N 1
ATOM 1274 C CA . ALA A 1 104 ? 14.070 -25.396 -8.793 1.000 18.878 79 ALA A CA 1
ATOM 1275 C C . ALA A 1 104 ? 15.077 -24.246 -8.876 1.000 18.101 79 ALA A C 1
ATOM 1276 O O . ALA A 1 104 ? 15.248 -23.581 -9.917 1.000 19.542 79 ALA A O 1
ATOM 1283 N N . ARG A 1 105 ? 15.764 -24.041 -7.752 1.000 18.799 80 ARG A N 1
ATOM 1284 C CA . ARG A 1 105 ? 16.736 -22.936 -7.630 1.000 18.556 80 ARG A CA 1
ATOM 1285 C C . ARG A 1 105 ? 17.786 -23.015 -8.735 1.000 22.457 80 ARG A C 1
ATOM 1286 O O . ARG A 1 105 ? 18.273 -21.968 -9.149 1.000 21.346 80 ARG A O 1
ATOM 1307 N N . THR A 1 106 ? 18.140 -24.225 -9.153 1.000 19.261 81 THR A N 1
ATOM 1308 C CA . THR A 1 106 ? 19.286 -24.412 -10.047 1.000 23.120 81 THR A CA 1
ATOM 1309 C C . THR A 1 106 ? 18.978 -23.976 -11.468 1.000 27.981 81 THR A C 1
ATOM 1310 O O . THR A 1 106 ? 19.898 -23.497 -12.151 1.000 36.487 81 THR A O 1
ATOM 1321 N N . ILE A 1 107 ? 17.717 -24.045 -11.863 1.000 24.251 82 ILE A N 1
ATOM 1322 C CA . ILE A 1 107 ? 17.334 -23.778 -13.239 1.000 28.892 82 ILE A CA 1
ATOM 1323 C C . ILE A 1 107 ? 16.187 -22.778 -13.278 1.000 28.610 82 ILE A C 1
ATOM 1324 O O . ILE A 1 107 ? 15.058 -23.126 -13.517 1.000 33.763 82 ILE A O 1
ATOM 1340 N N . ALA A 1 108 ? 16.464 -21.510 -13.013 1.000 35.037 83 ALA A N 1
ATOM 1341 C CA . ALA A 1 108 ? 15.424 -20.477 -13.209 1.000 34.292 83 ALA A CA 1
ATOM 1342 C C . ALA A 1 108 ? 14.357 -20.363 -12.117 1.000 24.870 83 ALA A C 1
ATOM 1343 O O . ALA A 1 108 ? 13.285 -19.793 -12.288 1.000 27.635 83 ALA A O 1
ATOM 1350 N N . GLY A 1 109 ? 14.634 -20.910 -10.899 1.000 20.317 84 GLY A N 1
ATOM 1351 C CA . GLY A 1 109 ? 13.795 -20.737 -9.752 1.000 19.700 84 GLY A CA 1
ATOM 1352 C C . GLY A 1 109 ? 14.463 -19.931 -8.635 1.000 19.628 84 GLY A C 1
ATOM 1353 O O . GLY A 1 109 ? 13.875 -19.752 -7.576 1.000 19.642 84 GLY A O 1
ATOM 1357 N N . THR A 1 110 ? 15.652 -19.391 -8.914 1.000 19.410 85 THR A N 1
ATOM 1358 C CA . THR A 1 110 ? 16.221 -18.422 -7.980 1.000 18.754 85 THR A CA 1
ATOM 1359 C C . THR A 1 110 ? 15.841 -17.015 -8.382 1.000 17.409 85 THR A C 1
ATOM 1360 O O . THR A 1 110 ? 16.117 -16.674 -9.541 1.000 20.175 85 THR A O 1
ATOM 1371 N N . PHE A 1 111 ? 15.193 -16.271 -7.488 1.000 19.246 86 PHE A N 1
ATOM 1372 C CA . PHE A 1 111 ? 14.830 -14.893 -7.746 1.000 18.754 86 PHE A CA 1
ATOM 1373 C C . PHE A 1 111 ? 15.567 -14.019 -6.743 1.000 19.408 86 PHE A C 1
ATOM 1374 O O . PHE A 1 111 ? 16.143 -14.482 -5.772 1.000 19.636 86 PHE A O 1
ATOM 1391 N N . THR A 1 112 ? 15.519 -12.688 -7.009 1.000 21.370 87 THR A N 1
ATOM 1392 C CA . THR A 1 112 ? 16.212 -11.774 -6.107 1.000 21.525 87 THR A CA 1
ATOM 1393 C C . THR A 1 112 ? 15.828 -11.995 -4.628 1.000 18.638 87 THR A C 1
ATOM 1394 O O . THR A 1 112 ? 16.658 -11.893 -3.724 1.000 20.525 87 THR A O 1
ATOM 1405 N N . TYR A 1 113 ? 14.553 -12.280 -4.339 1.000 19.124 88 TYR A N 1
ATOM 1406 C CA . TYR A 1 113 ? 14.090 -12.404 -2.970 1.000 20.295 88 TYR A CA 1
ATOM 1407 C C . TYR A 1 113 ? 14.701 -13.597 -2.268 1.000 18.276 88 TYR A C 1
ATOM 1408 O O . TYR A 1 113 ? 14.942 -13.543 -1.062 1.000 18.762 88 TYR A O 1
ATOM 1426 N N . HIS A 1 114 ? 14.975 -14.699 -2.991 1.000 19.098 89 HIS A N 1
ATOM 1427 C CA . HIS A 1 114 ? 15.679 -15.814 -2.357 1.000 19.470 89 HIS A CA 1
ATOM 1428 C C . HIS A 1 114 ? 17.022 -15.356 -1.786 1.000 17.841 89 HIS A C 1
ATOM 1429 O O . HIS A 1 114 ? 17.454 -15.751 -0.700 1.000 20.036 89 HIS A O 1
ATOM 1444 N N . VAL A 1 115 ? 17.797 -14.645 -2.642 1.000 20.640 90 VAL A N 1
ATOM 1445 C CA . VAL A 1 115 ? 19.127 -14.192 -2.272 1.000 20.356 90 VAL A CA 1
ATOM 1446 C C . VAL A 1 115 ? 19.042 -13.142 -1.152 1.000 19.340 90 VAL A C 1
ATOM 1447 O O . VAL A 1 115 ? 19.858 -13.186 -0.211 1.000 22.733 90 VAL A O 1
ATOM 1460 N N . GLU A 1 116 ? 18.053 -12.287 -1.179 1.000 20.131 91 GLU A N 1
ATOM 1461 C CA . GLU A 1 116 ? 17.811 -11.319 -0.120 1.000 24.820 91 GLU A CA 1
ATOM 1462 C C . GLU A 1 116 ? 17.677 -12.009 1.236 1.000 22.486 91 GLU A C 1
ATOM 1463 O O . GLU A 1 116 ? 18.302 -11.652 2.237 1.000 21.730 91 GLU A O 1
ATOM 1475 N N . LEU A 1 117 ? 16.836 -13.071 1.274 1.000 21.254 92 LEU A N 1
ATOM 1476 C CA . LEU A 1 117 ? 16.701 -13.806 2.514 1.000 20.420 92 LEU A CA 1
ATOM 1477 C C . LEU A 1 117 ? 17.998 -14.506 2.963 1.000 20.776 92 LEU A C 1
ATOM 1478 O O . LEU A 1 117 ? 18.337 -14.484 4.159 1.000 20.389 92 LEU A O 1
ATOM 1494 N N . GLU A 1 118 ? 18.743 -15.105 2.035 1.000 21.062 93 GLU A N 1
ATOM 1495 C CA . GLU A 1 118 ? 19.978 -15.792 2.380 1.000 20.139 93 GLU A CA 1
ATOM 1496 C C . GLU A 1 118 ? 21.009 -14.815 2.955 1.000 20.455 93 GLU A C 1
ATOM 1497 O O . GLU A 1 118 ? 21.765 -15.145 3.876 1.000 23.058 93 GLU A O 1
ATOM 1509 N N . GLU A 1 119 ? 21.053 -13.617 2.403 1.000 22.475 94 GLU A N 1
ATOM 1510 C CA . GLU A 1 119 ? 21.970 -12.610 2.911 1.000 23.897 94 GLU A CA 1
ATOM 1511 C C . GLU A 1 119 ? 21.542 -12.139 4.279 1.000 23.895 94 GLU A C 1
ATOM 1512 O O . GLU A 1 119 ? 22.409 -11.947 5.165 1.000 22.976 94 GLU A O 1
ATOM 1524 N N . ALA A 1 120 ? 20.248 -11.937 4.462 1.000 22.449 95 ALA A N 1
ATOM 1525 C CA . ALA A 1 120 ? 19.775 -11.532 5.780 1.000 22.160 95 ALA A CA 1
ATOM 1526 C C . ALA A 1 120 ? 20.029 -12.610 6.828 1.000 22.449 95 ALA A C 1
ATOM 1527 O O . ALA A 1 120 ? 20.326 -12.287 7.991 1.000 22.845 95 ALA A O 1
ATOM 1534 N N . LEU A 1 121 ? 19.821 -13.878 6.467 1.000 21.642 96 LEU A N 1
ATOM 1535 C CA . LEU A 1 121 ? 20.059 -14.956 7.401 1.000 21.563 96 LEU A CA 1
ATOM 1536 C C . LEU A 1 121 ? 21.523 -15.027 7.784 1.000 22.406 96 LEU A C 1
ATOM 1537 O O . LEU A 1 121 ? 21.839 -15.240 8.949 1.000 23.919 96 LEU A O 1
ATOM 1553 N N . ALA A 1 122 ? 22.427 -14.936 6.813 1.000 22.352 97 ALA A N 1
ATOM 1554 C CA . ALA A 1 122 ? 23.865 -14.979 7.087 1.000 24.522 97 ALA A CA 1
ATOM 1555 C C . ALA A 1 122 ? 24.225 -13.841 8.027 1.000 26.309 97 ALA A C 1
ATOM 1556 O O . ALA A 1 122 ? 24.971 -14.063 8.990 1.000 26.196 97 ALA A O 1
ATOM 1563 N N . ARG A 1 123 ? 23.697 -12.650 7.781 1.000 25.173 98 ARG A N 1
ATOM 1564 C CA . ARG A 1 123 ? 24.033 -11.523 8.651 1.000 26.656 98 ARG A CA 1
ATOM 1565 C C . ARG A 1 123 ? 23.574 -11.792 10.088 1.000 28.073 98 ARG A C 1
ATOM 1566 O O . ARG A 1 123 ? 24.299 -11.572 11.060 1.000 27.142 98 ARG A O 1
ATOM 1587 N N . PHE A 1 124 ? 22.379 -12.344 10.231 1.000 26.924 99 PHE A N 1
ATOM 1588 C CA . PHE A 1 124 ? 21.798 -12.608 11.531 1.000 27.360 99 PHE A CA 1
ATOM 1589 C C . PHE A 1 124 ? 22.613 -13.652 12.249 1.000 28.128 99 PHE A C 1
ATOM 1590 O O . PHE A 1 124 ? 22.931 -13.464 13.435 1.000 27.881 99 PHE A O 1
ATOM 1607 N N . LYS A 1 125 ? 22.977 -14.710 11.531 1.000 24.490 100 LYS A N 1
ATOM 1608 C CA . LYS A 1 125 ? 23.646 -15.851 12.126 1.000 29.946 100 LYS A CA 1
ATOM 1609 C C . LYS A 1 125 ? 25.095 -15.527 12.423 1.000 32.506 100 LYS A C 1
ATOM 1610 O O . LYS A 1 125 ? 25.696 -16.235 13.241 1.000 38.404 100 LYS A O 1
ATOM 1629 N N . GLY A 1 126 ? 25.655 -14.516 11.728 1.000 30.868 101 GLY A N 1
ATOM 1630 C CA . GLY A 1 126 ? 27.061 -14.191 11.891 1.000 34.554 101 GLY A CA 1
ATOM 1631 C C . GLY A 1 126 ? 27.985 -15.077 11.060 1.000 46.935 101 GLY A C 1
ATOM 1632 O O . GLY A 1 126 ? 29.088 -15.354 11.511 1.000 39.212 101 GLY A O 1
ATOM 1636 N N . THR A 1 127 ? 27.495 -15.647 9.935 1.000 43.965 102 THR A N 1
ATOM 1637 C CA . THR A 1 127 ? 28.272 -16.563 9.095 1.000 40.420 102 THR A CA 1
ATOM 1638 C C . THR A 1 127 ? 28.522 -15.874 7.775 1.000 34.759 102 THR A C 1
ATOM 1639 O O . THR A 1 127 ? 27.870 -14.891 7.481 1.000 34.871 102 THR A O 1
ATOM 1650 N N . GLU A 1 128 ? 29.475 -16.315 6.928 1.000 38.961 103 GLU A N 1
ATOM 1651 C CA . GLU A 1 128 ? 29.698 -15.613 5.673 1.000 39.323 103 GLU A CA 1
ATOM 1652 C C . GLU A 1 128 ? 28.501 -15.768 4.736 1.000 33.183 103 GLU A C 1
ATOM 1653 O O . GLU A 1 128 ? 28.220 -14.887 3.915 1.000 35.897 103 GLU A O 1
ATOM 1665 N N . SER A 1 129 ? 27.811 -16.895 4.883 1.000 37.737 104 SER A N 1
ATOM 1666 C CA . SER A 1 129 ? 26.790 -17.251 3.900 1.000 38.001 104 SER A CA 1
ATOM 1667 C C . SER A 1 129 ? 25.719 -18.145 4.543 1.000 29.087 104 SER A C 1
ATOM 1668 O O . SER A 1 129 ? 25.852 -18.721 5.626 1.000 29.379 104 SER A O 1
ATOM 1676 N N . ALA A 1 130 ? 24.621 -18.284 3.789 1.000 27.695 105 ALA A N 1
ATOM 1677 C CA . ALA A 1 130 ? 23.468 -19.063 4.226 1.000 23.836 105 ALA A CA 1
ATOM 1678 C C . ALA A 1 130 ? 22.749 -19.554 2.980 1.000 23.250 105 ALA A C 1
ATOM 1679 O O . ALA A 1 130 ? 22.768 -18.943 1.926 1.000 24.333 105 ALA A O 1
ATOM 1686 N N . LEU A 1 131 ? 22.154 -20.766 3.083 1.000 22.555 106 LEU A N 1
ATOM 1687 C CA . LEU A 1 131 ? 21.421 -21.322 1.948 1.000 21.507 106 LEU A CA 1
ATOM 1688 C C . LEU A 1 131 ? 20.128 -21.921 2.464 1.000 23.908 106 LEU A C 1
ATOM 1689 O O . LEU A 1 131 ? 20.154 -22.721 3.408 1.000 23.987 106 LEU A O 1
ATOM 1705 N N . VAL A 1 132 ? 19.013 -21.582 1.811 1.000 22.345 107 VAL A N 1
ATOM 1706 C CA . VAL A 1 132 ? 17.707 -22.069 2.253 1.000 22.601 107 VAL A CA 1
ATOM 1707 C C . VAL A 1 132 ? 17.305 -23.255 1.404 1.000 23.159 107 VAL A C 1
ATOM 1708 O O . VAL A 1 132 ? 17.468 -23.293 0.195 1.000 20.833 107 VAL A O 1
ATOM 1721 N N . LEU A 1 133 ? 16.759 -24.274 2.074 1.000 20.943 108 LEU A N 1
ATOM 1722 C CA . LEU A 1 133 ? 16.250 -25.498 1.456 1.000 18.874 108 LEU A CA 1
ATOM 1723 C C . LEU A 1 133 ? 14.771 -25.607 1.844 1.000 18.576 108 LEU A C 1
ATOM 1724 O O . LEU A 1 133 ? 14.304 -24.857 2.680 1.000 23.431 108 LEU A O 1
ATOM 1740 N N . GLN A 1 134 ? 14.077 -26.609 1.244 1.000 20.734 109 GLN A N 1
ATOM 1741 C CA A GLN A 1 134 ? 12.601 -26.722 1.275 0.000 17.680 109 GLN A CA 1
ATOM 1742 C CA B GLN A 1 134 ? 12.625 -26.582 1.228 0.500 16.118 109 GLN A CA 1
ATOM 1743 C C . GLN A 1 134 ? 12.011 -26.906 2.605 1.000 21.042 109 GLN A C 1
ATOM 1744 O O . GLN A 1 134 ? 10.859 -26.521 2.855 1.000 22.409 109 GLN A O 1
ATOM 1770 N N . SER A 1 135 ? 12.761 -27.471 3.549 1.000 18.603 110 SER A N 1
ATOM 1771 C CA . SER A 1 135 ? 12.285 -27.736 4.901 1.000 17.612 110 SER A CA 1
ATOM 1772 C C . SER A 1 135 ? 13.519 -28.034 5.792 1.000 18.050 110 SER A C 1
ATOM 1773 O O . SER A 1 135 ? 14.578 -28.400 5.260 1.000 17.907 110 SER A O 1
ATOM 1781 N N . GLY A 1 136 ? 13.330 -28.040 7.111 1.000 17.561 111 GLY A N 1
ATOM 1782 C CA . GLY A 1 136 ? 14.327 -28.637 7.989 1.000 17.203 111 GLY A CA 1
ATOM 1783 C C . GLY A 1 136 ? 14.552 -30.111 7.727 1.000 18.987 111 GLY A C 1
ATOM 1784 O O . GLY A 1 136 ? 15.691 -30.589 7.658 1.000 18.684 111 GLY A O 1
ATOM 1788 N N . PHE A 1 137 ? 13.443 -30.802 7.431 1.000 17.670 112 PHE A N 1
ATOM 1789 C CA . PHE A 1 137 ? 13.533 -32.214 7.095 1.000 18.158 112 PHE A CA 1
ATOM 1790 C C . PHE A 1 137 ? 14.456 -32.452 5.896 1.000 19.046 112 PHE A C 1
ATOM 1791 O O . PHE A 1 137 ? 15.342 -33.347 5.960 1.000 20.602 112 PHE A O 1
ATOM 1808 N N . THR A 1 138 ? 14.280 -31.698 4.825 1.000 17.749 113 THR A N 1
ATOM 1809 C CA . THR A 1 138 ? 15.087 -31.874 3.622 1.000 19.923 113 THR A CA 1
ATOM 1810 C C . THR A 1 138 ? 16.430 -31.200 3.748 1.000 22.198 113 THR A C 1
ATOM 1811 O O . THR A 1 138 ? 17.390 -31.649 3.089 1.000 21.862 113 THR A O 1
ATOM 1822 N N . ALA A 1 139 ? 16.572 -30.219 4.614 1.000 20.045 114 ALA A N 1
ATOM 1823 C CA . ALA A 1 139 ? 17.876 -29.578 4.770 1.000 20.143 114 ALA A CA 1
ATOM 1824 C C . ALA A 1 139 ? 18.852 -30.639 5.303 1.000 21.343 114 ALA A C 1
ATOM 1825 O O . ALA A 1 139 ? 20.028 -30.732 4.891 1.000 20.132 114 ALA A O 1
ATOM 1832 N N . ASN A 1 140 ? 18.405 -31.462 6.251 1.000 19.778 115 ASN A N 1
ATOM 1833 C CA . ASN A 1 140 ? 19.271 -32.467 6.796 1.000 20.103 115 ASN A CA 1
ATOM 1834 C C . ASN A 1 140 ? 19.687 -33.446 5.718 1.000 20.716 115 ASN A C 1
ATOM 1835 O O . ASN A 1 140 ? 20.843 -33.851 5.581 1.000 20.118 115 ASN A O 1
ATOM 1846 N N . GLN A 1 141 ? 18.719 -33.909 4.906 1.000 23.610 116 GLN A N 1
ATOM 1847 C CA . GLN A 1 141 ? 19.061 -34.812 3.838 1.000 22.971 116 GLN A CA 1
ATOM 1848 C C . GLN A 1 141 ? 20.070 -34.189 2.899 1.000 22.282 116 GLN A C 1
ATOM 1849 O O . GLN A 1 141 ? 21.031 -34.833 2.458 1.000 21.726 116 GLN A O 1
ATOM 1863 N N . GLY A 1 142 ? 19.823 -32.957 2.518 1.000 20.229 117 GLY A N 1
ATOM 1864 C CA . GLY A 1 142 ? 20.653 -32.316 1.506 1.000 23.361 117 GLY A CA 1
ATOM 1865 C C . GLY A 1 142 ? 22.061 -32.029 2.004 1.000 21.584 117 GLY A C 1
ATOM 1866 O O . GLY A 1 142 ? 23.024 -32.295 1.291 1.000 23.181 117 GLY A O 1
ATOM 1870 N N . VAL A 1 143 ? 22.198 -31.500 3.193 1.000 21.227 118 VAL A N 1
ATOM 1871 C CA . VAL A 1 143 ? 23.503 -31.126 3.726 1.000 19.857 118 VAL A CA 1
ATOM 1872 C C . VAL A 1 143 ? 24.323 -32.359 4.078 1.000 23.016 118 VAL A C 1
ATOM 1873 O O . VAL A 1 143 ? 25.496 -32.454 3.648 1.000 23.738 118 VAL A O 1
ATOM 1886 N N . LEU A 1 144 ? 23.740 -33.311 4.797 1.000 20.500 119 LEU A N 1
ATOM 1887 C CA . LEU A 1 144 ? 24.447 -34.542 5.081 1.000 21.782 119 LEU A CA 1
ATOM 1888 C C . LEU A 1 144 ? 24.857 -35.252 3.797 1.000 22.167 119 LEU A C 1
ATOM 1889 O O . LEU A 1 144 ? 25.962 -35.810 3.662 1.000 22.976 119 LEU A O 1
ATOM 1905 N N . GLY A 1 145 ? 23.963 -35.297 2.781 1.000 22.260 120 GLY A N 1
ATOM 1906 C CA . GLY A 1 145 ? 24.259 -35.984 1.536 1.000 23.847 120 GLY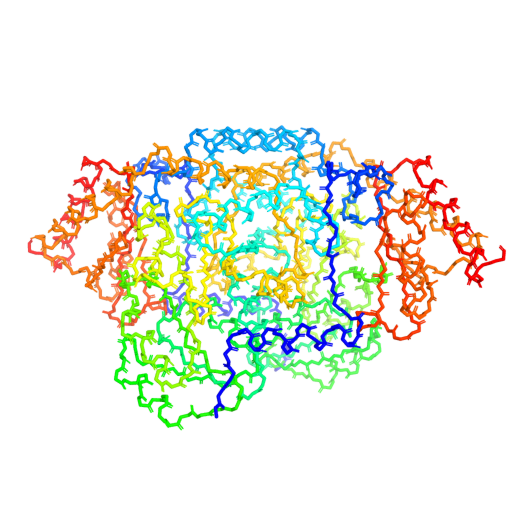 A CA 1
ATOM 1907 C C . GLY A 1 145 ? 25.350 -35.291 0.746 1.000 25.687 120 GLY A C 1
ATOM 1908 O O . GLY A 1 145 ? 26.214 -35.960 0.145 1.000 25.801 120 GLY A O 1
ATOM 1912 N N . ALA A 1 146 ? 25.400 -33.963 0.789 1.000 22.081 121 ALA A N 1
ATOM 1913 C CA . ALA A 1 146 ? 26.447 -33.249 0.081 1.000 24.932 121 ALA A CA 1
ATOM 1914 C C . ALA A 1 146 ? 27.805 -33.459 0.760 1.000 24.764 121 ALA A C 1
ATOM 1915 O O . ALA A 1 146 ? 28.809 -33.547 0.036 1.000 27.055 121 ALA A O 1
ATOM 1922 N N . LEU A 1 147 ? 27.836 -33.516 2.081 1.000 21.999 122 LEU A N 1
ATOM 1923 C CA . LEU A 1 147 ? 29.108 -33.541 2.826 1.000 26.307 122 LEU A CA 1
ATOM 1924 C C . LEU A 1 147 ? 29.748 -34.930 2.844 1.000 30.920 122 LEU A C 1
ATOM 1925 O O . LEU A 1 147 ? 30.989 -35.046 2.837 1.000 29.491 122 LEU A O 1
ATOM 1941 N N . LEU A 1 148 ? 28.937 -35.994 2.932 1.000 22.171 123 LEU A N 1
ATOM 1942 C CA . LEU A 1 148 ? 29.440 -37.321 3.281 1.000 24.029 123 LEU A CA 1
ATOM 1943 C C . LEU A 1 148 ? 29.668 -38.165 2.037 1.000 26.869 123 LEU A C 1
ATOM 1944 O O . LEU A 1 148 ? 28.936 -38.098 1.019 1.000 29.469 123 LEU A O 1
ATOM 1960 N N . LYS A 1 149 ? 30.654 -39.076 2.184 1.000 26.804 124 LYS A N 1
ATOM 1961 C CA . LYS A 1 149 ? 31.117 -39.943 1.106 1.000 29.896 124 LYS A CA 1
ATOM 1962 C C . LYS A 1 149 ? 31.490 -41.282 1.730 1.000 29.395 124 LYS A C 1
ATOM 1963 O O . LYS A 1 149 ? 31.752 -41.395 2.935 1.000 26.860 124 LYS A O 1
ATOM 1982 N N . GLU A 1 150 ? 31.541 -42.320 0.880 1.000 30.422 125 GLU A N 1
ATOM 1983 C CA . GLU A 1 150 ? 31.999 -43.630 1.289 1.000 35.239 125 GLU A CA 1
ATOM 1984 C C . GLU A 1 150 ? 33.366 -43.543 1.989 1.000 24.965 125 GLU A C 1
ATOM 1985 O O . GLU A 1 150 ? 34.218 -42.795 1.519 1.000 29.918 125 GLU A O 1
ATOM 1997 N N . GLY A 1 151 ? 33.469 -44.209 3.121 1.000 28.725 126 GLY A N 1
ATOM 1998 C CA . GLY A 1 151 ? 34.670 -44.282 3.939 1.000 32.345 126 GLY A CA 1
ATOM 1999 C C . GLY A 1 151 ? 34.740 -43.223 5.036 1.000 32.864 126 GLY A C 1
ATOM 2000 O O . GLY A 1 151 ? 35.552 -43.270 5.941 1.000 30.078 126 GLY A O 1
ATOM 2004 N N . ASP A 1 152 ? 33.832 -42.240 5.005 1.000 28.126 127 ASP A N 1
ATOM 2005 C CA . ASP A 1 152 ? 33.668 -41.325 6.126 1.000 25.647 127 ASP A CA 1
ATOM 2006 C C . ASP A 1 152 ? 33.053 -42.029 7.320 1.000 24.618 127 ASP A C 1
ATOM 2007 O O . ASP A 1 152 ? 32.477 -43.116 7.174 1.000 26.926 127 ASP A O 1
ATOM 2016 N N . VAL A 1 153 ? 33.226 -41.443 8.507 1.000 25.347 128 VAL A N 1
ATOM 2017 C CA . VAL A 1 153 ? 32.651 -41.973 9.718 1.000 27.336 128 VAL A CA 1
ATOM 2018 C C . VAL A 1 153 ? 31.811 -40.878 10.366 1.000 27.967 128 VAL A C 1
ATOM 2019 O O . VAL A 1 153 ? 32.304 -39.782 10.609 1.000 25.800 128 VAL A O 1
ATOM 2032 N N . VAL A 1 154 ? 30.582 -41.267 10.746 1.000 24.397 129 VAL A N 1
ATOM 2033 C CA . VAL A 1 154 ? 29.655 -40.392 11.429 1.000 21.278 129 VAL A CA 1
ATOM 2034 C C . VAL A 1 154 ? 29.414 -40.926 12.826 1.000 23.804 129 VAL A C 1
ATOM 2035 O O . VAL A 1 154 ? 29.193 -42.111 13.031 1.000 23.646 129 VAL A O 1
ATOM 2048 N N . PHE A 1 155 ? 29.347 -39.984 13.757 1.000 22.771 130 PHE A N 1
ATOM 2049 C CA . PHE A 1 155 ? 29.054 -40.268 15.128 1.000 25.562 130 PHE A CA 1
ATOM 2050 C C . PHE A 1 155 ? 27.759 -39.509 15.447 1.000 22.129 130 PHE A C 1
ATOM 2051 O O . PHE A 1 155 ? 27.839 -38.305 15.578 1.000 22.692 130 PHE A O 1
ATOM 2068 N N . SER A 1 156 ? 26.674 -40.272 15.606 1.000 20.690 131 SER A N 1
ATOM 2069 C CA A SER A 1 156 ? 25.338 -39.693 15.748 0.500 23.044 131 SER A CA 1
ATOM 2070 C CA B SER A 1 156 ? 25.341 -39.690 15.778 0.500 24.237 131 SER A CA 1
ATOM 2071 C C . SER A 1 156 ? 24.838 -39.868 17.190 1.000 25.370 131 SER A C 1
ATOM 2072 O O . SER A 1 156 ? 24.882 -40.975 17.724 1.000 26.931 131 SER A O 1
ATOM 2086 N N . ASP A 1 157 ? 24.281 -38.804 17.802 1.000 23.398 132 ASP A N 1
ATOM 2087 C CA . ASP A 1 157 ? 23.609 -38.916 19.083 1.000 23.723 132 ASP A CA 1
ATOM 2088 C C . ASP A 1 157 ? 22.413 -39.871 18.927 1.000 24.497 132 ASP A C 1
ATOM 2089 O O . ASP A 1 157 ? 21.650 -39.786 17.958 1.000 24.499 132 ASP A O 1
ATOM 2098 N N . GLU A 1 158 ? 22.275 -40.792 19.867 1.000 25.135 133 GLU A N 1
ATOM 2099 C CA . GLU A 1 158 ? 21.208 -41.767 19.967 1.000 26.375 133 GLU A CA 1
ATOM 2100 C C . GLU A 1 158 ? 19.802 -41.196 19.692 1.000 26.725 133 GLU A C 1
ATOM 2101 O O . GLU A 1 158 ? 18.950 -41.877 19.112 1.000 25.964 133 GLU A O 1
ATOM 2113 N N . LEU A 1 159 ? 19.583 -39.953 20.076 1.000 24.462 134 LEU A N 1
ATOM 2114 C CA . LEU A 1 159 ? 18.233 -39.391 20.070 1.000 24.436 134 LEU A CA 1
ATOM 2115 C C . LEU A 1 159 ? 18.011 -38.388 18.930 1.000 23.098 134 LEU A C 1
ATOM 2116 O O . LEU A 1 159 ? 17.078 -37.599 19.020 1.000 22.783 134 LEU A O 1
ATOM 2132 N N . ASN A 1 160 ? 18.878 -38.402 17.934 1.000 23.243 135 ASN A N 1
ATOM 2133 C CA . ASN A 1 160 ? 18.823 -37.467 16.813 1.000 22.402 135 ASN A CA 1
ATOM 2134 C C . ASN A 1 160 ? 17.454 -37.621 16.097 1.000 24.021 135 ASN A C 1
ATOM 2135 O O . ASN A 1 160 ? 16.904 -38.724 15.989 1.000 23.651 135 ASN A O 1
ATOM 2146 N N . HIS A 1 161 ? 17.037 -36.502 15.532 1.000 22.925 136 HIS A N 1
ATOM 2147 C CA . HIS A 1 161 ? 15.769 -36.439 14.809 1.000 23.219 136 HIS A CA 1
ATOM 2148 C C . HIS A 1 161 ? 15.718 -37.466 13.697 1.000 20.671 136 HIS A C 1
ATOM 2149 O O . HIS A 1 161 ? 16.683 -37.705 12.971 1.000 21.323 136 HIS A O 1
ATOM 2164 N N . ALA A 1 162 ? 14.484 -37.887 13.343 1.000 22.205 137 ALA A N 1
ATOM 2165 C CA . ALA A 1 162 ? 14.245 -38.753 12.218 1.000 22.799 137 ALA A CA 1
ATOM 2166 C C . ALA A 1 162 ? 14.771 -38.232 10.904 1.000 22.216 137 ALA A C 1
ATOM 2167 O O . ALA A 1 162 ? 15.231 -39.004 10.059 1.000 23.809 137 ALA A O 1
ATOM 2174 N N . SER A 1 163 ? 14.731 -36.906 10.646 1.000 21.901 138 SER A N 1
ATOM 2175 C CA . SER A 1 163 ? 15.254 -36.389 9.406 1.000 23.686 138 SER A CA 1
ATOM 2176 C C . SER A 1 163 ? 16.766 -36.527 9.265 1.000 21.815 138 SER A C 1
ATOM 2177 O O . SER A 1 163 ? 17.220 -36.618 8.135 1.000 23.194 138 SER A O 1
ATOM 2185 N N . ILE A 1 164 ? 17.482 -36.527 10.407 1.000 22.423 139 ILE A N 1
ATOM 2186 C CA . ILE A 1 164 ? 18.913 -36.808 10.412 1.000 21.708 139 ILE A CA 1
ATOM 2187 C C . ILE A 1 164 ? 19.112 -38.268 10.017 1.000 22.204 139 ILE A C 1
ATOM 2188 O O . ILE A 1 164 ? 19.965 -38.564 9.173 1.000 22.015 139 ILE A O 1
ATOM 2204 N N . ILE A 1 165 ? 18.325 -39.133 10.619 1.000 20.976 140 ILE A N 1
ATOM 2205 C CA . ILE A 1 165 ? 18.447 -40.569 10.315 1.000 24.595 140 ILE A CA 1
ATOM 2206 C C . ILE A 1 165 ? 18.254 -40.850 8.826 1.000 23.256 140 ILE A C 1
ATOM 2207 O O . ILE A 1 165 ? 19.064 -41.471 8.142 1.000 22.899 140 ILE A O 1
ATOM 2223 N N . ASP A 1 166 ? 17.187 -40.267 8.223 1.000 24.688 141 ASP A N 1
ATOM 2224 C CA . ASP A 1 166 ? 16.966 -40.484 6.816 1.000 24.147 141 ASP A CA 1
ATOM 2225 C C . ASP A 1 166 ? 18.082 -39.883 5.965 1.000 23.214 141 ASP A C 1
ATOM 2226 O O . ASP A 1 166 ? 18.492 -40.457 4.946 1.000 24.916 141 ASP A O 1
ATOM 2235 N N . GLY A 1 167 ? 18.637 -38.709 6.378 1.000 20.370 142 GLY A N 1
ATOM 2236 C CA . GLY A 1 167 ? 19.720 -38.111 5.616 1.000 22.418 142 GLY A CA 1
ATOM 2237 C C . GLY A 1 167 ? 20.953 -39.031 5.632 1.000 20.861 142 GLY A C 1
ATOM 2238 O O . GLY A 1 167 ? 21.586 -39.144 4.591 1.000 24.123 142 GLY A O 1
ATOM 2242 N N . LEU A 1 168 ? 21.246 -39.622 6.794 1.000 22.534 143 LEU A N 1
ATOM 2243 C CA . LEU A 1 168 ? 22.432 -40.482 6.888 1.000 22.035 143 LEU A CA 1
ATOM 2244 C C . LEU A 1 168 ? 22.267 -41.762 6.095 1.000 27.798 143 LEU A C 1
ATOM 2245 O O . LEU A 1 168 ? 23.234 -42.238 5.444 1.000 26.056 143 LEU A O 1
ATOM 2261 N N . ARG A 1 169 ? 21.061 -42.302 6.120 1.000 26.582 144 ARG A N 1
ATOM 2262 C CA . ARG A 1 169 ? 20.741 -43.546 5.386 1.000 28.721 144 ARG A CA 1
ATOM 2263 C C . ARG A 1 169 ? 20.895 -43.405 3.877 1.000 27.686 144 ARG A C 1
ATOM 2264 O O . ARG A 1 169 ? 21.136 -44.418 3.186 1.000 31.095 144 ARG A O 1
ATOM 2285 N N . LEU A 1 170 ? 20.785 -42.183 3.329 1.000 22.654 145 LEU A N 1
ATOM 2286 C CA . LEU A 1 170 ? 21.009 -42.007 1.915 1.000 22.962 145 LEU A CA 1
ATOM 2287 C C . LEU A 1 170 ? 22.485 -41.866 1.605 1.000 27.929 145 LEU A C 1
ATOM 2288 O O . LEU A 1 170 ? 22.819 -41.737 0.458 1.000 33.764 145 LEU A O 1
ATOM 2304 N N . THR A 1 171 ? 23.361 -41.834 2.616 1.000 24.086 146 THR A N 1
ATOM 2305 C CA . THR A 1 171 ? 24.796 -41.711 2.322 1.000 27.538 146 THR A CA 1
ATOM 2306 C C . THR A 1 171 ? 25.467 -43.057 2.404 1.000 26.769 146 THR A C 1
ATOM 2307 O O . THR A 1 171 ? 24.890 -43.986 2.906 1.000 26.787 146 THR A O 1
ATOM 2318 N N . LYS A 1 172 ? 26.741 -43.093 1.974 1.000 29.197 147 LYS A N 1
ATOM 2319 C CA . LYS A 1 172 ? 27.546 -44.304 2.086 1.000 30.405 147 LYS A CA 1
ATOM 2320 C C . LYS A 1 172 ? 28.526 -44.226 3.238 1.000 35.979 147 LYS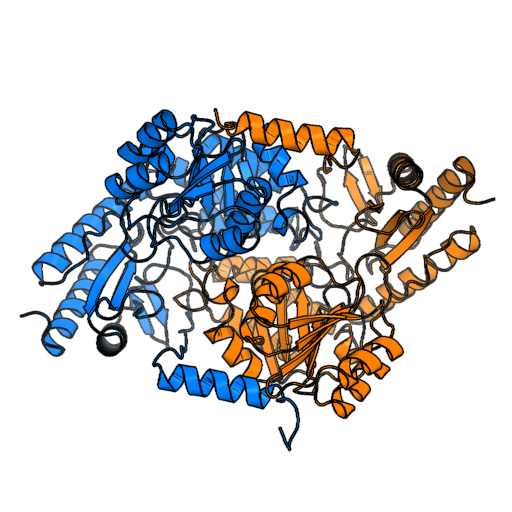 A C 1
ATOM 2321 O O . LYS A 1 172 ? 29.382 -45.098 3.361 1.000 33.150 147 LYS A O 1
ATOM 2340 N N . ALA A 1 173 ? 28.319 -43.295 4.178 1.000 25.919 148 ALA A N 1
ATOM 2341 C CA . ALA A 1 173 ? 29.196 -43.215 5.334 1.000 25.849 148 ALA A CA 1
ATOM 2342 C C . ALA A 1 173 ? 28.964 -44.332 6.332 1.000 25.430 148 ALA A C 1
ATOM 2343 O O . ALA A 1 173 ? 27.876 -44.878 6.491 1.000 29.064 148 ALA A O 1
ATOM 2350 N N . THR A 1 174 ? 30.032 -44.670 7.081 1.000 26.967 149 THR A N 1
ATOM 2351 C CA . THR A 1 174 ? 29.956 -45.569 8.216 1.000 26.335 149 THR A CA 1
ATOM 2352 C C . THR A 1 174 ? 29.340 -44.803 9.387 1.000 26.174 149 THR A C 1
ATOM 2353 O O . THR A 1 174 ? 29.798 -43.709 9.752 1.000 31.678 149 THR A O 1
ATOM 2364 N N . ARG A 1 175 ? 28.292 -45.372 9.974 1.000 28.190 150 ARG A N 1
ATOM 2365 C CA . ARG A 1 175 ? 27.479 -44.713 10.963 1.000 28.592 150 ARG A CA 1
ATOM 2366 C C . ARG A 1 175 ? 27.611 -45.379 12.306 1.000 30.493 150 ARG A C 1
ATOM 2367 O O . ARG A 1 175 ? 27.364 -46.573 12.419 1.000 31.907 150 ARG A O 1
ATOM 2388 N N . LEU A 1 176 ? 28.053 -44.617 13.301 1.000 26.139 151 LEU A N 1
ATOM 2389 C CA . LEU A 1 176 ? 28.131 -45.042 14.673 1.000 28.512 151 LEU A CA 1
ATOM 2390 C C . LEU A 1 176 ? 27.177 -44.199 15.513 1.000 26.220 151 LEU A C 1
ATOM 2391 O O . LEU A 1 176 ? 26.873 -43.055 15.171 1.000 30.496 151 LEU A O 1
ATOM 2407 N N . VAL A 1 177 ? 26.632 -44.821 16.545 1.000 26.651 152 VAL A N 1
ATOM 2408 C CA . VAL A 1 177 ? 25.710 -44.140 17.440 1.000 26.708 152 VAL A CA 1
ATOM 2409 C C . VAL A 1 177 ? 26.321 -44.036 18.834 1.000 30.667 152 VAL A C 1
ATOM 2410 O O . VAL A 1 177 ? 26.774 -45.050 19.382 1.000 31.202 152 VAL A O 1
ATOM 2423 N N . PHE A 1 178 ? 26.341 -42.823 19.405 1.000 25.484 153 PHE A N 1
ATOM 2424 C CA . PHE A 1 178 ? 26.778 -42.609 20.766 1.000 23.907 153 PHE A CA 1
ATOM 2425 C C . PHE A 1 178 ? 25.595 -42.401 21.674 1.000 29.522 153 PHE A C 1
ATOM 2426 O O . PHE A 1 178 ? 24.596 -41.770 21.288 1.000 27.478 153 PHE A O 1
ATOM 2443 N N . ARG A 1 179 ? 25.699 -42.954 22.877 1.000 29.292 154 ARG A N 1
ATOM 2444 C CA . ARG A 1 179 ? 24.656 -42.782 23.879 1.000 31.208 154 ARG A CA 1
ATOM 2445 C C . ARG A 1 179 ? 24.386 -41.289 24.059 1.000 25.741 154 ARG A C 1
ATOM 2446 O O . ARG A 1 179 ? 25.286 -40.444 24.028 1.000 26.303 154 ARG A O 1
ATOM 2467 N N . HIS A 1 180 ? 23.099 -40.989 24.298 1.000 27.466 155 HIS A N 1
ATOM 2468 C CA . HIS A 1 180 ? 22.632 -39.605 24.285 1.000 24.989 155 HIS A CA 1
ATOM 2469 C C . HIS A 1 180 ? 23.486 -38.724 25.174 1.000 24.730 155 HIS A C 1
ATOM 2470 O O . HIS A 1 180 ? 23.610 -38.970 26.361 1.000 29.316 155 HIS A O 1
ATOM 2485 N N . ALA A 1 181 ? 24.039 -37.663 24.604 1.000 25.180 156 ALA A N 1
ATOM 2486 C CA . ALA A 1 181 ? 24.790 -36.618 25.258 1.000 25.852 156 ALA A CA 1
ATOM 2487 C C . ALA A 1 181 ? 25.962 -37.195 26.066 1.000 27.185 156 ALA A C 1
ATOM 2488 O O . ALA A 1 181 ? 26.485 -36.501 26.882 1.000 30.556 156 ALA A O 1
ATOM 2495 N N . ASP A 1 182 ? 26.401 -38.386 25.751 1.000 28.071 157 ASP A N 1
ATOM 2496 C CA . ASP A 1 182 ? 27.424 -39.057 26.552 1.000 27.354 157 ASP A CA 1
ATOM 2497 C C . ASP A 1 182 ? 28.773 -38.848 25.859 1.000 26.270 157 ASP A C 1
ATOM 2498 O O . ASP A 1 182 ? 29.109 -39.590 24.948 1.000 26.568 157 ASP A O 1
ATOM 2507 N N . VAL A 1 183 ? 29.516 -37.853 26.324 1.000 28.545 158 VAL A N 1
ATOM 2508 C CA . VAL A 1 183 ? 30.751 -37.430 25.687 1.000 36.282 158 VAL A CA 1
ATOM 2509 C C . VAL A 1 183 ? 31.875 -38.427 26.018 1.000 31.845 158 VAL A C 1
ATOM 2510 O O . VAL A 1 183 ? 32.801 -38.552 25.235 1.000 35.157 158 VAL A O 1
ATOM 2523 N N . ALA A 1 184 ? 31.721 -39.211 27.088 1.000 36.940 159 ALA A N 1
ATOM 2524 C CA . ALA A 1 184 ? 32.654 -40.293 27.367 1.000 33.189 159 ALA A CA 1
ATOM 2525 C C . ALA A 1 184 ? 32.537 -41.380 26.326 1.000 33.588 159 ALA A C 1
ATOM 2526 O O . ALA A 1 184 ? 33.552 -41.840 25.794 1.000 32.924 159 ALA A O 1
ATOM 2533 N N . HIS A 1 185 ? 31.287 -41.730 25.978 1.000 34.111 160 HIS A N 1
ATOM 2534 C CA . HIS A 1 185 ? 31.060 -42.730 24.965 1.000 34.061 160 HIS A CA 1
ATOM 2535 C C . HIS A 1 185 ? 31.591 -42.222 23.619 1.000 31.269 160 HIS A C 1
ATOM 2536 O O . HIS A 1 185 ? 32.188 -42.984 22.849 1.000 33.008 160 HIS A O 1
ATOM 2551 N N . LEU A 1 186 ? 31.248 -40.975 23.274 1.000 29.856 161 LEU A N 1
ATOM 2552 C CA . LEU A 1 186 ? 31.684 -40.397 22.012 1.000 28.004 161 LEU A CA 1
ATOM 2553 C C . LEU A 1 186 ? 33.218 -40.469 21.878 1.000 30.909 161 LEU A C 1
ATOM 2554 O O . LEU A 1 186 ? 33.715 -40.854 20.832 1.000 29.654 161 LEU A O 1
ATOM 2570 N N . GLU A 1 187 ? 33.929 -40.158 22.973 1.000 33.391 162 GLU A N 1
ATOM 2571 C CA . GLU A 1 187 ? 35.394 -40.231 22.927 1.000 36.055 162 GLU A CA 1
ATOM 2572 C C . GLU A 1 187 ? 35.880 -41.668 22.738 1.000 33.988 162 GLU A C 1
ATOM 2573 O O . GLU A 1 187 ? 36.772 -41.932 21.944 1.000 36.881 162 GLU A O 1
ATOM 2585 N N . GLU A 1 188 ? 35.223 -42.650 23.332 1.000 33.865 163 GLU A N 1
ATOM 2586 C CA . GLU A 1 188 ? 35.565 -44.033 23.133 1.000 33.425 163 GLU A CA 1
ATOM 2587 C C . GLU A 1 188 ? 35.435 -44.414 21.666 1.000 45.102 163 GLU A C 1
ATOM 2588 O O . GLU A 1 188 ? 36.291 -45.124 21.123 1.000 37.639 163 GLU A O 1
ATOM 2600 N N . LEU A 1 189 ? 34.354 -43.951 20.998 1.000 33.066 164 LEU A N 1
ATOM 2601 C CA . LEU A 1 189 ? 34.179 -44.260 19.586 1.000 32.538 164 LEU A CA 1
ATOM 2602 C C . LEU A 1 189 ? 35.205 -43.494 18.738 1.000 29.230 164 LEU A C 1
ATOM 2603 O O . LEU A 1 189 ? 35.696 -44.022 17.751 1.000 33.516 164 LEU A O 1
ATOM 2619 N N . LEU A 1 190 ? 35.508 -42.261 19.084 1.000 29.209 165 LEU A N 1
ATOM 2620 C CA . LEU A 1 190 ? 36.427 -41.475 18.291 1.000 32.956 165 LEU A CA 1
ATOM 2621 C C . LEU A 1 190 ? 37.822 -42.116 18.352 1.000 36.315 165 LEU A C 1
ATOM 2622 O O . LEU A 1 190 ? 38.555 -42.073 17.387 1.000 38.489 165 LEU A O 1
ATOM 2638 N N . LYS A 1 191 ? 38.160 -42.681 19.500 1.000 42.000 166 LYS A N 1
ATOM 2639 C CA . LYS A 1 191 ? 39.421 -43.426 19.623 1.000 45.178 166 LYS A CA 1
ATOM 2640 C C . LYS A 1 191 ? 39.420 -44.699 18.780 1.000 42.766 166 LYS A C 1
ATOM 2641 O O . LYS A 1 191 ? 40.447 -45.047 18.202 1.000 49.349 166 LYS A O 1
ATOM 2660 N N . ALA A 1 192 ? 38.297 -45.418 18.711 1.000 41.054 167 ALA A N 1
ATOM 2661 C CA . ALA A 1 192 ? 38.276 -46.712 18.069 1.000 38.262 167 ALA A CA 1
ATOM 2662 C C . ALA A 1 192 ? 38.073 -46.613 16.561 1.000 44.342 167 ALA A C 1
ATOM 2663 O O . ALA A 1 192 ? 38.336 -47.608 15.886 1.000 44.718 167 ALA A O 1
ATOM 2670 N N . HIS A 1 193 ? 37.549 -45.486 16.017 1.000 38.829 168 HIS A N 1
ATOM 2671 C CA . HIS A 1 193 ? 37.113 -45.489 14.629 1.000 34.647 168 HIS A CA 1
ATOM 2672 C C . HIS A 1 193 ? 37.676 -44.301 13.852 1.000 38.747 168 HIS A C 1
ATOM 2673 O O . HIS A 1 193 ? 37.194 -43.161 13.973 1.000 39.125 168 HIS A O 1
ATOM 2688 N N . ASP A 1 194 ? 38.657 -44.599 12.997 1.000 45.386 169 ASP A N 1
ATOM 2689 C CA . ASP A 1 194 ? 39.394 -43.531 12.336 1.000 42.562 169 ASP A CA 1
ATOM 2690 C C . ASP A 1 194 ? 39.094 -43.553 10.848 1.000 34.878 169 ASP A C 1
ATOM 2691 O O . ASP A 1 194 ? 38.488 -44.482 10.338 1.000 38.239 169 ASP A O 1
ATOM 2700 N N . THR A 1 195 ? 39.463 -42.470 10.163 1.000 31.773 170 THR A N 1
ATOM 2701 C CA . THR A 1 195 ? 39.318 -42.410 8.727 1.000 32.901 170 THR A CA 1
ATOM 2702 C C . THR A 1 195 ? 40.258 -41.355 8.188 1.000 28.467 170 THR A C 1
ATOM 2703 O O . THR A 1 195 ? 40.592 -40.395 8.890 1.000 35.981 170 THR A O 1
ATOM 2714 N N . ASP A 1 196 ? 40.578 -41.515 6.905 1.000 32.458 171 ASP A N 1
ATOM 2715 C CA . ASP A 1 196 ? 41.316 -40.513 6.158 1.000 37.687 171 ASP A CA 1
ATOM 2716 C C . ASP A 1 196 ? 40.383 -39.512 5.501 1.000 39.386 171 ASP A C 1
ATOM 2717 O O . ASP A 1 196 ? 40.839 -38.538 4.928 1.000 38.372 171 ASP A O 1
ATOM 2726 N N . GLY A 1 197 ? 39.068 -39.768 5.540 1.000 35.272 172 GLY A N 1
ATOM 2727 C CA . GLY A 1 197 ? 38.157 -38.791 4.978 1.000 34.377 172 GLY A CA 1
ATOM 2728 C C . GLY A 1 197 ? 37.591 -37.895 6.066 1.000 34.827 172 GLY A C 1
ATOM 2729 O O . GLY A 1 197 ? 38.342 -37.320 6.862 1.000 33.643 172 GLY A O 1
ATOM 2733 N N . LEU A 1 198 ? 36.245 -37.807 6.093 1.000 29.914 173 LEU A N 1
ATOM 2734 C CA . LEU A 1 198 ? 35.612 -36.890 7.005 1.000 27.089 173 LEU A CA 1
ATOM 2735 C C . LEU A 1 198 ? 35.079 -37.641 8.218 1.000 25.570 173 LEU A C 1
ATOM 2736 O O . LEU A 1 198 ? 34.468 -38.685 8.083 1.000 24.565 173 LEU A O 1
ATOM 2752 N N . LYS A 1 199 ? 35.315 -37.071 9.409 1.000 24.724 174 LYS A N 1
ATOM 2753 C CA . LYS A 1 199 ? 34.658 -37.511 10.631 1.000 25.519 174 LYS A CA 1
ATOM 2754 C C . LYS A 1 199 ? 33.615 -36.461 10.967 1.000 28.030 174 LYS A C 1
ATOM 2755 O O . LYS A 1 199 ? 33.960 -35.307 11.199 1.000 26.897 174 LYS A O 1
ATOM 2774 N N . LEU A 1 200 ? 32.358 -36.865 11.081 1.000 23.812 175 LEU A N 1
ATOM 2775 C CA . LEU A 1 200 ? 31.291 -35.928 11.351 1.000 22.789 175 LEU A CA 1
ATOM 2776 C C . LEU A 1 200 ? 30.510 -36.363 12.577 1.000 24.193 175 LEU A C 1
ATOM 2777 O O . LEU A 1 200 ? 30.010 -37.487 12.667 1.000 22.516 175 LEU A O 1
ATOM 2793 N N . ILE A 1 201 ? 30.515 -35.512 13.583 1.000 21.553 176 ILE A N 1
ATOM 2794 C CA . ILE A 1 201 ? 29.738 -35.710 14.793 1.000 21.645 176 ILE A CA 1
ATOM 2795 C C . ILE A 1 201 ? 28.430 -34.964 14.604 1.000 22.482 176 ILE A C 1
ATOM 2796 O O . ILE A 1 201 ? 28.442 -33.753 14.408 1.000 22.368 176 ILE A O 1
ATOM 2812 N N . VAL A 1 202 ? 27.326 -35.732 14.673 1.000 22.090 177 VAL A N 1
ATOM 2813 C CA . VAL A 1 202 ? 26.010 -35.192 14.312 1.000 20.719 177 VAL A CA 1
ATOM 2814 C C . VAL A 1 202 ? 25.087 -35.168 15.507 1.000 17.779 177 VAL A C 1
ATOM 2815 O O . VAL A 1 202 ? 24.896 -36.215 16.125 1.000 19.754 177 VAL A O 1
ATOM 2828 N N . THR A 1 203 ? 24.483 -34.002 15.764 1.000 18.947 178 THR A N 1
ATOM 2829 C CA . THR A 1 203 ? 23.595 -33.843 16.876 1.000 19.921 178 THR A CA 1
ATOM 2830 C C . THR A 1 203 ? 22.484 -32.852 16.582 1.000 21.641 178 THR A C 1
ATOM 2831 O O . THR A 1 203 ? 22.728 -31.786 15.974 1.000 19.862 178 THR A O 1
ATOM 2842 N N . ASP A 1 204 ? 21.310 -33.116 17.161 1.000 20.241 179 ASP A N 1
ATOM 2843 C CA . ASP A 1 204 ? 20.370 -32.026 17.376 1.000 22.162 179 ASP A CA 1
ATOM 2844 C C . ASP A 1 204 ? 21.011 -30.986 18.271 1.000 21.792 179 ASP A C 1
ATOM 2845 O O . ASP A 1 204 ? 21.755 -31.347 19.193 1.000 21.305 179 ASP A O 1
ATOM 2854 N N . GLY A 1 205 ? 20.696 -29.719 18.027 1.000 19.476 180 GLY A N 1
ATOM 2855 C CA . GLY A 1 205 ? 21.114 -28.687 18.970 1.000 18.884 180 GLY A CA 1
ATOM 2856 C C . GLY A 1 205 ? 20.282 -28.671 20.246 1.000 20.822 180 GLY A C 1
ATOM 2857 O O . GLY A 1 205 ? 20.809 -28.652 21.350 1.000 22.724 180 GLY A O 1
ATOM 2861 N N . VAL A 1 206 ? 18.961 -28.648 20.047 1.000 19.949 181 VAL A N 1
ATOM 2862 C CA . VAL A 1 206 ? 17.953 -28.880 21.059 1.000 18.673 181 VAL A CA 1
ATOM 2863 C C . VAL A 1 206 ? 17.137 -30.091 20.632 1.000 19.541 181 VAL A C 1
ATOM 2864 O O . VAL A 1 206 ? 16.616 -30.191 19.507 1.000 19.696 181 VAL A O 1
ATOM 2877 N N . PHE A 1 207 ? 17.074 -31.088 21.530 1.000 20.331 182 PHE A N 1
ATOM 2878 C CA . PHE A 1 207 ? 16.333 -32.308 21.243 1.000 19.829 182 PHE A CA 1
ATOM 2879 C C . PHE A 1 207 ? 14.830 -32.048 21.357 1.000 19.912 182 PHE A C 1
ATOM 2880 O O . PHE A 1 207 ? 14.352 -31.605 22.400 1.000 20.210 182 PHE A O 1
ATOM 2897 N N . SER A 1 208 ? 14.134 -32.377 20.251 1.000 19.761 183 SER A N 1
ATOM 2898 C CA . SER A 1 208 ? 12.729 -32.053 20.049 1.000 20.474 183 SER A CA 1
ATOM 2899 C C . SER A 1 208 ? 11.820 -32.580 21.149 1.000 18.830 183 SER A C 1
ATOM 2900 O O . SER A 1 208 ? 10.823 -31.961 21.463 1.000 20.323 183 SER A O 1
ATOM 2908 N N . MET A 1 209 ? 12.063 -33.784 21.682 1.000 18.575 184 MET A N 1
ATOM 2909 C CA . MET A 1 209 ? 11.161 -34.351 22.624 1.000 20.406 184 MET A CA 1
ATOM 2910 C C . MET A 1 209 ? 11.487 -34.049 24.076 1.000 20.422 184 MET A C 1
ATOM 2911 O O . MET A 1 209 ? 10.592 -33.779 24.841 1.000 24.277 184 MET A O 1
ATOM 2925 N N . ASP A 1 210 ? 12.733 -34.146 24.520 1.000 22.753 185 ASP A N 1
ATOM 2926 C CA . ASP A 1 210 ? 13.056 -33.915 25.904 1.000 22.319 185 ASP A CA 1
ATOM 2927 C C . ASP A 1 210 ? 13.452 -32.471 26.196 1.000 23.328 185 ASP A C 1
ATOM 2928 O O . ASP A 1 210 ? 13.603 -32.096 27.377 1.000 24.145 185 ASP A O 1
ATOM 2937 N N . GLY A 1 211 ? 13.727 -31.633 25.185 1.000 20.150 186 GLY A N 1
ATOM 2938 C CA . GLY A 1 211 ? 13.984 -30.258 25.454 1.000 20.332 186 GLY A CA 1
ATOM 2939 C C . GLY A 1 211 ? 15.337 -29.993 26.102 1.000 21.374 186 GLY A C 1
ATOM 2940 O O . GLY A 1 211 ? 15.581 -28.878 26.607 1.000 22.756 186 GLY A O 1
ATOM 2944 N N . ASP A 1 212 ? 16.269 -30.939 25.946 1.000 21.808 187 ASP A N 1
ATOM 2945 C CA . ASP A 1 212 ? 17.631 -30.653 26.406 1.000 23.554 187 ASP A CA 1
ATOM 2946 C C . ASP A 1 212 ? 18.560 -30.130 25.287 1.000 22.138 187 ASP A C 1
ATOM 2947 O O . ASP A 1 212 ? 18.296 -30.263 24.079 1.000 21.054 187 ASP A O 1
ATOM 2956 N N . ILE A 1 213 ? 19.721 -29.584 25.701 1.000 23.478 188 ILE A N 1
ATOM 2957 C CA . ILE A 1 213 ? 20.666 -28.921 24.815 1.000 23.016 188 ILE A CA 1
ATOM 2958 C C . ILE A 1 213 ? 21.902 -29.788 24.631 1.000 24.071 188 ILE A C 1
ATOM 2959 O O . ILE A 1 213 ? 22.485 -30.277 25.627 1.000 27.207 188 ILE A O 1
ATOM 2975 N N . ALA A 1 214 ? 22.301 -29.987 23.394 1.000 23.907 189 ALA A N 1
ATOM 2976 C CA . ALA A 1 214 ? 23.514 -30.743 23.078 1.000 23.484 189 ALA A CA 1
ATOM 2977 C C . ALA A 1 214 ? 24.704 -30.063 23.766 1.000 23.275 189 ALA A C 1
ATOM 2978 O O . ALA A 1 214 ? 24.761 -28.863 23.841 1.000 24.407 189 ALA A O 1
ATOM 2985 N N . PRO A 1 215 ? 25.598 -30.885 24.373 1.000 22.875 190 PRO A N 1
ATOM 2986 C CA . PRO A 1 215 ? 26.681 -30.274 25.172 1.000 26.274 190 PRO A CA 1
ATOM 2987 C C . PRO A 1 215 ? 27.820 -29.844 24.263 1.000 26.380 190 PRO A C 1
ATOM 2988 O O . PRO A 1 215 ? 28.853 -30.504 24.274 1.000 28.440 190 PRO A O 1
ATOM 2999 N N . LEU A 1 216 ? 27.632 -28.791 23.454 1.000 25.244 191 LEU A N 1
ATOM 3000 C CA . LEU A 1 216 ? 28.611 -28.431 22.437 1.000 25.040 191 LEU A CA 1
ATOM 3001 C C . LEU A 1 216 ? 29.876 -27.897 23.112 1.000 29.455 191 LEU A C 1
ATOM 3002 O O . LEU A 1 216 ? 30.923 -28.003 22.515 1.000 30.286 191 LEU A O 1
ATOM 3018 N N . ASP A 1 217 ? 29.737 -27.376 24.319 1.000 28.205 192 ASP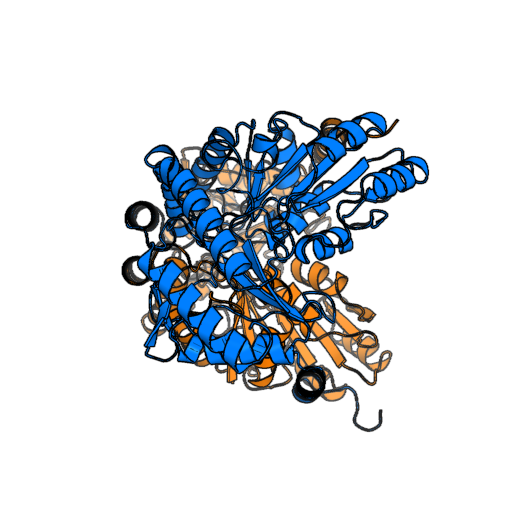 A N 1
ATOM 3019 C CA . ASP A 1 217 ? 30.902 -26.916 25.070 1.000 34.889 192 ASP A CA 1
ATOM 3020 C C . ASP A 1 217 ? 31.902 -28.055 25.267 1.000 33.891 192 ASP A C 1
ATOM 3021 O O . ASP A 1 217 ? 33.095 -27.792 25.394 1.000 35.938 192 ASP A O 1
ATOM 3030 N N . LYS A 1 218 ? 31.443 -29.299 25.337 1.000 27.220 193 LYS A N 1
ATOM 3031 C CA . LYS A 1 218 ? 32.297 -30.460 25.411 1.000 31.337 193 LYS A CA 1
ATOM 3032 C C . LYS A 1 218 ? 32.493 -31.131 24.059 1.000 38.927 193 LYS A C 1
ATOM 3033 O O . LYS A 1 218 ? 33.566 -31.681 23.763 1.000 30.263 193 LYS A O 1
ATOM 3052 N N . ILE A 1 219 ? 31.438 -31.142 23.206 1.000 29.355 194 ILE A N 1
ATOM 3053 C CA . ILE A 1 219 ? 31.600 -31.899 21.996 1.000 27.351 194 ILE A CA 1
ATOM 3054 C C . ILE A 1 219 ? 32.629 -31.224 21.085 1.000 23.786 194 ILE A C 1
ATOM 3055 O O . ILE A 1 219 ? 33.358 -31.982 20.449 1.000 28.261 194 ILE A O 1
ATOM 3071 N N . VAL A 1 220 ? 32.614 -29.911 20.972 1.000 25.342 195 VAL A N 1
ATOM 3072 C CA . VAL A 1 220 ? 33.392 -29.227 19.960 1.000 29.346 195 VAL A CA 1
ATOM 3073 C C . VAL A 1 220 ? 34.878 -29.322 20.307 1.000 30.367 195 VAL A C 1
ATOM 3074 O O . VAL A 1 220 ? 35.698 -29.690 19.439 1.000 30.714 195 VAL A O 1
ATOM 3087 N N . PRO A 1 221 ? 35.322 -29.075 21.568 1.000 35.213 196 PRO A N 1
ATOM 3088 C CA . PRO A 1 221 ? 36.721 -29.369 21.896 1.000 36.542 196 PRO A CA 1
ATOM 3089 C C . PRO A 1 221 ? 37.165 -30.806 21.647 1.000 31.618 196 PRO A C 1
ATOM 3090 O O . PRO A 1 221 ? 38.293 -31.052 21.140 1.000 35.801 196 PRO A O 1
ATOM 3101 N N . LEU A 1 222 ? 36.284 -31.781 21.958 1.000 30.040 197 LEU A N 1
ATOM 3102 C CA . LEU A 1 222 ? 36.544 -33.158 21.687 1.000 29.658 197 LEU A CA 1
ATOM 3103 C C . LEU A 1 222 ? 36.783 -33.336 20.185 1.000 31.175 197 LEU A C 1
ATOM 3104 O O . LEU A 1 222 ? 37.624 -34.130 19.766 1.000 31.310 197 LEU A O 1
ATOM 3120 N N . ALA A 1 223 ? 35.960 -32.654 19.369 1.000 30.488 198 ALA A N 1
ATOM 3121 C CA . ALA A 1 223 ? 36.052 -32.767 17.929 1.000 35.403 198 ALA A CA 1
ATOM 3122 C C . ALA A 1 223 ? 37.457 -32.379 17.478 1.000 36.923 198 ALA A C 1
ATOM 3123 O O . ALA A 1 223 ? 38.050 -33.068 16.657 1.000 38.941 198 ALA A O 1
ATOM 3130 N N . LYS A 1 224 ? 37.967 -31.266 18.007 1.000 37.855 199 LYS A N 1
ATOM 3131 C CA . LYS A 1 224 ? 39.285 -30.777 17.610 1.000 39.028 199 LYS A CA 1
ATOM 3132 C C . LYS A 1 224 ? 40.374 -31.772 17.973 1.000 38.518 199 LYS A C 1
ATOM 3133 O O . LYS A 1 224 ? 41.265 -32.098 17.180 1.000 34.498 199 LYS A O 1
ATOM 3152 N N . LYS A 1 225 ? 40.245 -32.377 19.148 1.000 37.944 200 LYS A N 1
ATOM 3153 C CA . LYS A 1 225 ? 41.204 -33.358 19.583 1.000 44.331 200 LYS A CA 1
ATOM 3154 C C . LYS A 1 225 ? 41.284 -34.553 18.633 1.000 45.894 200 LYS A C 1
ATOM 3155 O O . LYS A 1 225 ? 42.348 -35.138 18.467 1.000 49.813 200 LYS A O 1
ATOM 3174 N N . TYR A 1 226 ? 40.190 -34.926 17.951 1.000 47.699 201 TYR A N 1
ATOM 3175 C CA . TYR A 1 226 ? 40.202 -36.066 17.050 1.000 38.275 201 TYR A CA 1
ATOM 3176 C C . TYR A 1 226 ? 39.978 -35.675 15.570 1.000 33.045 201 TYR A C 1
ATOM 3177 O O . TYR A 1 226 ? 39.762 -36.524 14.719 1.000 32.997 201 TYR A O 1
ATOM 3195 N N . LYS A 1 227 ? 40.066 -34.378 15.273 1.000 33.167 202 LYS A N 1
ATOM 3196 C CA . LYS A 1 227 ? 39.976 -33.769 13.949 1.000 35.178 202 LYS A CA 1
ATOM 3197 C C . LYS A 1 227 ? 38.662 -34.132 13.249 1.000 32.032 202 LYS A C 1
ATOM 3198 O O . LYS A 1 227 ? 38.614 -34.530 12.073 1.000 32.232 202 LYS A O 1
ATOM 3217 N N . ALA A 1 228 ? 37.594 -33.904 13.992 1.000 27.682 203 ALA A N 1
ATOM 3218 C CA . ALA A 1 228 ? 36.231 -34.101 13.507 1.000 28.106 203 ALA A CA 1
ATOM 3219 C C . ALA A 1 228 ? 35.551 -32.762 13.308 1.000 24.763 203 ALA A C 1
ATOM 3220 O O . ALA A 1 228 ? 35.915 -31.729 13.851 1.000 31.773 203 ALA A O 1
ATOM 3227 N N . VAL A 1 229 ? 34.627 -32.811 12.363 1.000 24.316 204 VAL A N 1
ATOM 3228 C CA . VAL A 1 229 ? 33.704 -31.730 12.099 1.000 26.485 204 VAL A CA 1
ATOM 3229 C C . VAL A 1 229 ? 32.403 -32.000 12.904 1.000 22.896 204 VAL A C 1
ATOM 3230 O O . VAL A 1 229 ? 32.041 -33.162 13.090 1.000 25.017 204 VAL A O 1
ATOM 3243 N N . VAL A 1 230 ? 31.771 -30.929 13.392 1.000 22.881 205 VAL A N 1
ATOM 3244 C CA . VAL A 1 230 ? 30.525 -31.050 14.136 1.000 22.546 205 VAL A CA 1
ATOM 3245 C C . VAL A 1 230 ? 29.369 -30.470 13.312 1.000 24.761 205 VAL A C 1
ATOM 3246 O O . VAL A 1 230 ? 29.409 -29.401 12.745 1.000 23.293 205 VAL A O 1
ATOM 3259 N N . TYR A 1 231 ? 28.279 -31.246 13.241 1.000 22.047 206 TYR A N 1
ATOM 3260 C CA . TYR A 1 231 ? 27.063 -30.844 12.550 1.000 21.232 206 TYR A CA 1
ATOM 3261 C C . TYR A 1 231 ? 25.890 -30.745 13.555 1.000 17.799 206 TYR A C 1
ATOM 3262 O O . TYR A 1 231 ? 25.681 -31.624 14.394 1.000 18.740 206 TYR A O 1
ATOM 3280 N N . VAL A 1 232 ? 25.272 -29.589 13.553 1.000 19.501 207 VAL A N 1
ATOM 3281 C CA . VAL A 1 232 ? 24.203 -29.295 14.513 1.000 19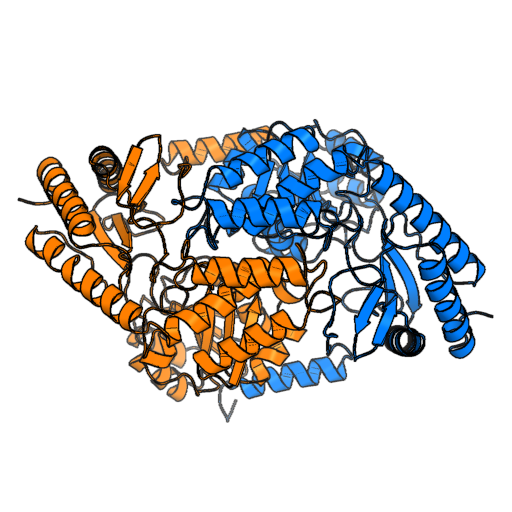.378 207 VAL A CA 1
ATOM 3282 C C . VAL A 1 232 ? 22.911 -28.964 13.765 1.000 22.585 207 VAL A C 1
ATOM 3283 O O . VAL A 1 232 ? 22.829 -28.010 12.988 1.000 21.309 207 VAL A O 1
ATOM 3296 N N . ASP A 1 233 ? 21.864 -29.752 14.032 1.000 20.743 208 ASP A N 1
ATOM 3297 C CA . ASP A 1 233 ? 20.540 -29.424 13.518 1.000 21.663 208 ASP A CA 1
ATOM 3298 C C . ASP A 1 233 ? 19.793 -28.645 14.616 1.000 19.665 208 ASP A C 1
ATOM 3299 O O . ASP A 1 233 ? 19.385 -29.217 15.639 1.000 19.514 208 ASP A O 1
ATOM 3308 N N . ASP A 1 234 ? 19.774 -27.323 14.487 1.000 19.054 209 ASP A N 1
ATOM 3309 C CA . ASP A 1 234 ? 19.304 -26.459 15.562 1.000 18.920 209 ASP A CA 1
ATOM 3310 C C . ASP A 1 234 ? 17.859 -25.985 15.361 1.000 18.037 209 ASP A C 1
ATOM 3311 O O . ASP A 1 234 ? 17.485 -24.883 15.721 1.000 20.495 209 ASP A O 1
ATOM 3320 N N . ALA A 1 235 ? 17.016 -26.844 14.784 1.000 19.519 210 ALA A N 1
ATOM 3321 C CA . ALA A 1 235 ? 15.595 -26.541 14.595 1.000 18.772 210 ALA A CA 1
ATOM 3322 C C . ALA A 1 235 ? 14.958 -25.898 15.805 1.000 20.243 210 ALA A C 1
ATOM 3323 O O . ALA A 1 235 ? 14.268 -24.861 15.626 1.000 22.762 210 ALA A O 1
ATOM 3330 N N . HIS A 1 236 ? 15.189 -26.410 17.014 1.000 17.743 211 HIS A N 1
ATOM 3331 C CA . HIS A 1 236 ? 14.496 -25.915 18.207 1.000 17.538 211 HIS A CA 1
ATOM 3332 C C . HIS A 1 236 ? 15.372 -24.976 19.027 1.000 20.099 211 HIS A C 1
ATOM 3333 O O . HIS A 1 236 ? 14.993 -24.550 20.138 1.000 20.107 211 HIS A O 1
ATOM 3348 N N . GLY A 1 237 ? 16.572 -24.622 18.494 1.000 19.204 212 GLY A N 1
ATOM 3349 C CA . GLY A 1 237 ? 17.346 -23.567 19.131 1.000 20.282 212 GLY A CA 1
ATOM 3350 C C . GLY A 1 237 ? 17.299 -22.216 18.441 1.000 19.971 212 GLY A C 1
ATOM 3351 O O . GLY A 1 237 ? 17.508 -21.210 19.093 1.000 21.340 212 GLY A O 1
ATOM 3355 N N . SER A 1 238 ? 16.972 -22.209 17.154 1.000 20.437 213 SER A N 1
ATOM 3356 C CA . SER A 1 238 ? 16.873 -20.997 16.351 1.000 23.539 213 SER A CA 1
ATOM 3357 C C . SER A 1 238 ? 15.715 -20.172 16.906 1.000 28.575 213 SER A C 1
ATOM 3358 O O . SER A 1 238 ? 14.583 -20.639 17.117 1.000 26.436 213 SER A O 1
ATOM 3366 N N . GLY A 1 239 ? 16.025 -18.935 17.286 1.000 25.389 214 GLY A N 1
ATOM 3367 C CA . GLY A 1 239 ? 15.042 -18.038 17.804 1.000 25.143 214 GLY A CA 1
ATOM 3368 C C . GLY A 1 239 ? 14.767 -18.237 19.254 1.000 23.187 214 GLY A C 1
ATOM 3369 O O . GLY A 1 239 ? 13.923 -17.567 19.800 1.000 32.067 214 GLY A O 1
ATOM 3373 N N . VAL A 1 240 ? 15.575 -19.094 19.920 1.000 22.221 215 VAL A N 1
ATOM 3374 C CA . VAL A 1 240 ? 15.365 -19.513 21.286 1.000 23.210 215 VAL A CA 1
ATOM 3375 C C . VAL A 1 240 ? 16.631 -19.313 22.116 1.000 24.872 215 VAL A C 1
ATOM 3376 O O . VAL A 1 240 ? 16.606 -18.659 23.124 1.000 27.543 215 VAL A O 1
ATOM 3389 N N . LEU A 1 241 ? 17.757 -19.986 21.760 1.000 21.590 216 LEU A N 1
ATOM 3390 C CA . LEU A 1 241 ? 19.020 -19.863 22.435 1.000 22.690 216 LEU A CA 1
ATOM 3391 C C . LEU A 1 241 ? 19.863 -18.810 21.726 1.000 25.050 216 LEU A C 1
ATOM 3392 O O . LEU A 1 241 ? 19.590 -18.445 20.603 1.000 24.086 216 LEU A O 1
ATOM 3408 N N . GLY A 1 242 ? 20.883 -18.363 22.466 1.000 26.397 217 GLY A N 1
ATOM 3409 C CA . GLY A 1 242 ? 21.796 -17.323 22.003 1.000 27.144 217 GLY A CA 1
ATOM 3410 C C . GLY A 1 242 ? 21.222 -15.908 22.030 1.000 27.797 217 GLY A C 1
ATOM 3411 O O . GLY A 1 242 ? 20.019 -15.665 22.152 1.000 27.469 217 GLY A O 1
ATOM 3415 N N . GLU A 1 243 ? 22.155 -14.940 21.835 1.000 31.659 218 GLU A N 1
ATOM 3416 C CA . GLU A 1 243 ? 21.837 -13.533 21.744 1.000 34.933 218 GLU A CA 1
ATOM 3417 C C . GLU A 1 243 ? 20.795 -13.362 20.655 1.000 31.044 218 GLU A C 1
ATOM 3418 O O . GLU A 1 243 ? 21.005 -13.862 19.559 1.000 28.169 218 GLU A O 1
ATOM 3430 N N . LYS A 1 244 ? 19.663 -12.732 20.975 1.000 27.288 219 LYS A N 1
ATOM 3431 C CA . LYS A 1 244 ? 18.556 -12.484 20.071 1.000 28.882 219 LYS A CA 1
ATOM 3432 C C . LYS A 1 244 ? 18.119 -13.708 19.273 1.000 25.029 219 LYS A C 1
ATOM 3433 O O . LYS A 1 244 ? 17.489 -13.569 18.245 1.000 27.336 219 LYS A O 1
ATOM 3452 N N . GLY A 1 245 ? 18.270 -14.891 19.874 1.000 26.763 220 GLY A N 1
ATOM 3453 C CA . GLY A 1 245 ? 17.788 -16.098 19.240 1.000 26.762 220 GLY A CA 1
ATOM 3454 C C . GLY A 1 245 ? 18.684 -16.598 18.107 1.000 25.677 220 GLY A C 1
ATOM 3455 O O . GLY A 1 245 ? 18.267 -17.345 17.237 1.000 23.909 220 GLY A O 1
ATOM 3459 N N . LYS A 1 246 ? 19.954 -16.234 18.155 1.000 25.016 221 LYS A N 1
ATOM 3460 C CA . LYS A 1 246 ? 20.830 -16.621 17.050 1.000 26.330 221 LYS A CA 1
ATOM 3461 C C . LYS A 1 246 ? 21.183 -18.093 17.053 1.000 24.662 221 LYS A C 1
ATOM 3462 O O . LYS A 1 246 ? 21.707 -18.583 16.042 1.000 26.188 221 LYS A O 1
ATOM 3481 N N . GLY A 1 247 ? 20.856 -18.813 18.128 1.000 23.526 222 GLY A N 1
ATOM 3482 C CA . GLY A 1 247 ? 20.936 -20.259 18.157 1.000 25.540 222 GLY A CA 1
ATOM 3483 C C . GLY A 1 247 ? 21.966 -20.843 19.100 1.000 23.859 222 GLY A C 1
ATOM 3484 O O . GLY A 1 247 ? 22.781 -20.177 19.751 1.000 25.358 222 GLY A O 1
ATOM 3488 N N . THR A 1 248 ? 21.945 -22.160 19.209 1.000 22.043 223 THR A N 1
ATOM 3489 C CA . THR A 1 248 ? 22.727 -22.968 20.110 1.000 20.922 223 THR A CA 1
ATOM 3490 C C . THR A 1 248 ? 24.224 -22.738 19.805 1.000 22.590 223 THR A C 1
ATOM 3491 O O . THR A 1 248 ? 25.032 -22.669 20.721 1.000 27.445 223 THR A O 1
ATOM 3502 N N . VAL A 1 249 ? 24.586 -22.785 18.532 1.000 21.825 224 VAL A N 1
ATOM 3503 C CA . VAL A 1 249 ? 25.994 -22.686 18.161 1.000 24.814 224 VAL A CA 1
ATOM 3504 C C . VAL A 1 249 ? 26.553 -21.323 18.582 1.000 26.748 224 VAL A C 1
ATOM 3505 O O . VAL A 1 249 ? 27.611 -21.301 19.243 1.000 28.819 224 VAL A O 1
ATOM 3518 N N . HIS A 1 250 ? 25.728 -20.294 18.387 1.000 27.377 225 HIS A N 1
ATOM 3519 C CA . HIS A 1 250 ? 26.066 -18.905 18.760 1.000 33.406 225 HIS A CA 1
ATOM 3520 C C . HIS A 1 250 ? 26.130 -18.816 20.276 1.000 35.434 225 HIS A C 1
ATOM 3521 O O . HIS A 1 250 ? 27.085 -18.307 20.872 1.000 36.958 225 HIS A O 1
ATOM 3536 N N . HIS A 1 251 ? 25.193 -19.482 20.951 1.000 34.696 226 HIS A N 1
ATOM 3537 C CA . HIS A 1 251 ? 25.139 -19.497 22.389 1.000 35.234 226 HIS A CA 1
ATOM 3538 C C . HIS A 1 251 ? 26.437 -20.046 22.973 1.000 38.416 226 HIS A C 1
ATOM 3539 O O . HIS A 1 251 ? 26.946 -19.476 23.940 1.000 38.929 226 HIS A O 1
ATOM 3554 N N . PHE A 1 252 ? 26.966 -21.156 22.439 1.000 31.450 227 PHE A N 1
ATOM 3555 C CA . PHE A 1 252 ? 28.217 -21.701 22.930 1.000 32.563 227 PHE A CA 1
ATOM 3556 C C . PHE A 1 252 ? 29.473 -21.017 22.314 1.000 27.882 227 PHE A C 1
ATOM 3557 O O . PHE A 1 252 ? 30.564 -21.466 22.640 1.000 35.959 227 PHE A O 1
ATOM 3574 N N . GLY A 1 253 ? 29.294 -20.029 21.449 1.000 31.764 228 GLY A N 1
ATOM 3575 C CA . GLY A 1 253 ? 30.391 -19.199 20.911 1.000 38.542 228 GLY A CA 1
ATOM 3576 C C . GLY A 1 253 ? 31.156 -19.778 19.712 1.000 45.915 228 GLY A C 1
ATOM 3577 O O . GLY A 1 253 ? 32.260 -19.338 19.403 1.000 40.155 228 GLY A O 1
ATOM 3581 N N . PHE A 1 254 ? 30.522 -20.646 18.912 1.000 37.479 229 PHE A N 1
ATOM 3582 C CA . PHE A 1 254 ? 31.214 -21.384 17.866 1.000 33.365 229 PHE A CA 1
ATOM 3583 C C . PHE A 1 254 ? 30.733 -20.984 16.466 1.000 33.930 229 PHE A C 1
ATOM 3584 O O . PHE A 1 254 ? 31.052 -21.675 15.517 1.000 31.698 229 PHE A O 1
ATOM 3601 N N . HIS A 1 255 ? 29.980 -19.888 16.296 1.000 36.544 230 HIS A N 1
ATOM 3602 C CA . HIS A 1 255 ? 29.326 -19.598 15.031 1.000 37.277 230 HIS A CA 1
ATOM 3603 C C . HIS A 1 255 ? 30.267 -19.210 13.889 1.000 38.402 230 HIS A C 1
ATOM 3604 O O . HIS A 1 255 ? 29.881 -19.339 12.729 1.000 36.912 230 HIS A O 1
ATOM 3619 N N . GLN A 1 256 ? 31.498 -18.803 14.198 1.000 36.157 231 GLN A N 1
ATOM 3620 C CA . GLN A 1 256 ? 32.502 -18.556 1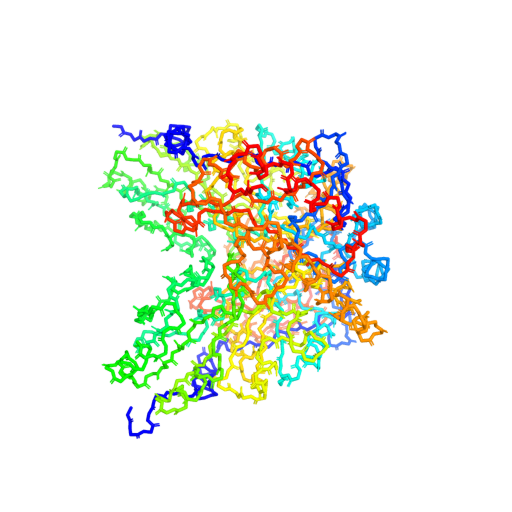3.161 1.000 40.720 231 GLN A CA 1
ATOM 3621 C C . GLN A 1 256 ? 33.455 -19.742 12.932 1.000 39.981 231 GLN A C 1
ATOM 3622 O O . GLN A 1 256 ? 34.375 -19.661 12.104 1.000 40.386 231 GLN A O 1
ATOM 3636 N N . ASP A 1 257 ? 33.334 -20.842 13.674 1.000 33.568 232 ASP A N 1
ATOM 3637 C CA . ASP A 1 257 ? 34.197 -21.989 13.458 1.000 32.819 232 ASP A CA 1
ATOM 3638 C C . ASP A 1 257 ? 33.834 -22.668 12.150 1.000 39.761 232 ASP A C 1
ATOM 3639 O O . ASP A 1 257 ? 32.728 -23.161 11.997 1.000 36.917 232 ASP A O 1
ATOM 3648 N N . PRO A 1 258 ? 34.742 -22.800 11.155 1.000 38.441 233 PRO A N 1
ATOM 3649 C CA . PRO A 1 258 ? 34.367 -23.441 9.895 1.000 36.404 233 PRO A CA 1
ATOM 3650 C C . PRO A 1 258 ? 34.185 -24.953 10.008 1.000 30.551 233 PRO A C 1
ATOM 3651 O O . PRO A 1 258 ? 33.624 -25.520 9.069 1.000 45.597 233 PRO A O 1
ATOM 3662 N N . ASP A 1 259 ? 34.577 -25.571 11.140 1.000 30.080 234 ASP A N 1
ATOM 3663 C CA . ASP A 1 259 ? 34.387 -27.012 11.363 1.000 30.174 234 ASP A CA 1
ATOM 3664 C C . ASP A 1 259 ? 33.160 -27.290 12.241 1.000 28.048 234 ASP A C 1
ATOM 3665 O O . ASP A 1 259 ? 33.095 -28.344 12.876 1.000 28.275 234 ASP A O 1
ATOM 3674 N N . VAL A 1 260 ? 32.273 -26.294 12.293 1.000 27.765 235 VAL A N 1
ATOM 3675 C CA . VAL A 1 260 ? 30.928 -26.426 12.833 1.000 33.067 235 VAL A CA 1
ATOM 3676 C C . VAL A 1 260 ? 29.946 -26.079 11.716 1.000 30.884 235 VAL A C 1
ATOM 3677 O O . VAL A 1 260 ? 29.947 -25.012 11.103 1.000 30.223 235 VAL A O 1
ATOM 3690 N N . VAL A 1 261 ? 29.093 -27.046 11.370 1.000 27.160 236 VAL A N 1
ATOM 3691 C CA . VAL A 1 261 ? 28.096 -26.864 10.354 1.000 26.540 236 VAL A CA 1
ATOM 3692 C C . VAL A 1 261 ? 26.758 -26.629 11.056 1.000 26.248 236 VAL A C 1
ATOM 3693 O O . VAL A 1 261 ? 26.364 -27.415 11.898 1.000 24.011 236 VAL A O 1
ATOM 3706 N N . GLN A 1 262 ? 26.137 -25.540 10.681 1.000 32.421 237 GLN A N 1
ATOM 3707 C CA . GLN A 1 262 ? 24.916 -25.104 11.303 1.000 38.031 237 GLN A CA 1
ATOM 3708 C C . GLN A 1 262 ? 23.782 -25.273 10.321 1.000 35.799 237 GLN A C 1
ATOM 3709 O O . GLN A 1 262 ? 23.779 -24.589 9.300 1.000 38.400 237 GLN A O 1
ATOM 3723 N N . VAL A 1 263 ? 22.881 -26.142 10.667 1.000 28.534 238 VAL A N 1
ATOM 3724 C CA . VAL A 1 263 ? 21.593 -26.323 10.040 1.000 26.946 238 VAL A CA 1
ATOM 3725 C C . VAL A 1 263 ? 20.541 -25.904 11.048 1.000 36.966 238 VAL A C 1
ATOM 3726 O O . VAL A 1 263 ? 20.843 -25.889 12.263 1.000 34.455 238 VAL A O 1
ATOM 3739 N N . ALA A 1 264 ? 19.413 -25.392 10.521 1.000 30.717 239 ALA A N 1
ATOM 3740 C CA . ALA A 1 264 ? 18.254 -25.105 11.354 1.000 32.335 239 ALA A CA 1
ATOM 3741 C C . ALA A 1 264 ? 17.060 -24.876 10.438 1.000 34.636 239 ALA A C 1
ATOM 3742 O O . ALA A 1 264 ? 17.183 -24.987 9.215 1.000 34.911 239 ALA A O 1
ATOM 3749 N N . THR A 1 265 ? 15.913 -24.529 11.028 1.000 30.406 240 THR A N 1
ATOM 3750 C CA . THR A 1 265 ? 14.649 -24.514 10.337 1.000 23.761 240 THR A CA 1
ATOM 3751 C C . THR A 1 265 ? 13.996 -23.133 10.469 1.000 22.994 240 THR A C 1
ATOM 3752 O O . THR A 1 265 ? 14.337 -22.372 11.340 1.000 21.945 240 THR A O 1
ATOM 3763 N N . LEU A 1 266 ? 13.124 -22.829 9.513 1.000 21.315 241 LEU A N 1
ATOM 3764 C CA . LEU A 1 266 ? 12.459 -21.535 9.436 1.000 19.055 241 LEU A CA 1
ATOM 3765 C C . LEU A 1 266 ? 10.990 -21.674 9.793 1.000 18.895 241 LEU A C 1
ATOM 3766 O O . LEU A 1 266 ? 10.184 -20.785 9.548 1.000 19.925 241 LEU A O 1
ATOM 3782 N N . SER A 1 267 ? 10.636 -22.865 10.296 1.000 18.693 242 SER A N 1
ATOM 3783 C CA . SER A 1 267 ? 9.250 -23.260 10.484 1.000 20.454 242 SER A CA 1
ATOM 3784 C C . SER A 1 267 ? 8.737 -23.145 11.922 1.000 18.952 242 SER A C 1
ATOM 3785 O O . SER A 1 267 ? 7.559 -23.412 12.159 1.000 20.410 242 SER A O 1
ATOM 3793 N N . LYS A 1 268 ? 9.555 -22.724 12.877 1.000 17.863 243 LYS A N 1
ATOM 3794 C CA . LYS A 1 268 ? 9.218 -22.805 14.303 1.000 18.591 243 LYS A CA 1
ATOM 3795 C C . LYS A 1 268 ? 9.183 -21.366 14.838 1.000 18.388 243 LYS A C 1
ATOM 3796 O O . LYS A 1 268 ? 8.200 -20.616 14.655 1.000 19.274 243 LYS A O 1
ATOM 3815 N N . ALA A 1 269 ? 10.280 -20.917 15.513 1.000 18.037 244 ALA A N 1
ATOM 3816 C CA . ALA A 1 269 ? 10.352 -19.529 15.895 1.000 17.949 244 ALA A CA 1
ATOM 3817 C C . ALA A 1 269 ? 10.023 -18.585 14.738 1.000 17.548 244 ALA A C 1
ATOM 3818 O O . ALA A 1 269 ? 9.329 -17.582 14.936 1.000 17.310 244 ALA A O 1
ATOM 3825 N N . TRP A 1 270 ? 10.668 -18.840 13.585 1.000 18.454 245 TRP A N 1
ATOM 3826 C CA . TRP A 1 270 ? 10.527 -17.924 12.457 1.000 18.281 245 TRP A CA 1
ATOM 3827 C C . TRP A 1 270 ? 9.185 -18.083 11.743 1.000 18.830 245 TRP A C 1
ATOM 3828 O O . TRP A 1 270 ? 8.850 -17.279 10.901 1.000 18.680 245 TRP A O 1
ATOM 3849 N N . ALA A 1 271 ? 8.420 -19.135 12.077 1.000 18.117 246 ALA A N 1
ATOM 3850 C CA . ALA A 1 271 ? 6.997 -19.256 11.825 1.000 18.239 246 ALA A CA 1
ATOM 3851 C C . ALA A 1 271 ? 6.636 -19.243 10.333 1.000 17.928 246 ALA A C 1
ATOM 3852 O O . ALA A 1 271 ? 5.610 -18.679 9.940 1.000 19.530 246 ALA A O 1
ATOM 3859 N N . GLY A 1 272 ? 7.449 -19.890 9.532 1.000 17.448 247 GLY A N 1
ATOM 3860 C CA . GLY A 1 272 ? 7.138 -20.097 8.119 1.000 19.004 247 GLY A CA 1
ATOM 3861 C C . GLY A 1 272 ? 7.312 -21.550 7.713 1.000 20.532 247 GLY A C 1
ATOM 3862 O O . GLY A 1 272 ? 6.772 -22.412 8.364 1.000 19.538 247 GLY A O 1
ATOM 3866 N N . ILE A 1 273 ? 8.096 -21.804 6.655 1.000 18.322 248 ILE A N 1
ATOM 3867 C CA . ILE A 1 273 ? 8.558 -23.121 6.266 1.000 19.640 248 ILE A CA 1
ATOM 3868 C C . ILE A 1 273 ? 9.935 -22.938 5.679 1.000 22.383 248 ILE A C 1
ATOM 3869 O O . ILE A 1 273 ? 10.335 -21.795 5.391 1.000 21.227 248 ILE A O 1
ATOM 3885 N N . GLY A 1 274 ? 10.657 -24.064 5.559 1.000 22.843 249 GLY A N 1
ATOM 3886 C CA . GLY A 1 274 ? 12.034 -24.054 5.123 1.000 23.076 249 GLY A CA 1
ATOM 3887 C C . GLY A 1 274 ? 13.060 -24.491 6.167 1.000 24.389 249 GLY A C 1
ATOM 3888 O O . GLY A 1 274 ? 12.834 -24.566 7.365 1.000 22.197 249 GLY A O 1
ATOM 3892 N N . GLY A 1 275 ? 14.254 -24.813 5.678 1.000 21.090 250 GLY A N 1
ATOM 3893 C CA . GLY A 1 275 ? 15.384 -25.167 6.446 1.000 20.775 250 GLY A CA 1
ATOM 3894 C C . GLY A 1 275 ? 16.557 -24.364 5.892 1.000 24.256 250 GLY A C 1
ATOM 3895 O O . GLY A 1 275 ? 16.379 -23.754 4.824 1.000 25.220 250 GLY A O 1
ATOM 3899 N N . TYR A 1 276 ? 17.610 -24.207 6.647 1.000 23.823 251 TYR A N 1
ATOM 3900 C CA . TYR A 1 276 ? 18.763 -23.482 6.099 1.000 22.709 251 TYR A CA 1
ATOM 3901 C C . TYR A 1 276 ? 20.054 -24.083 6.641 1.000 25.147 251 TYR A C 1
ATOM 3902 O O . TYR A 1 276 ? 20.055 -24.762 7.688 1.000 28.208 251 TYR A O 1
ATOM 3920 N N . ALA A 1 277 ? 21.116 -23.893 5.892 1.000 20.663 252 ALA A N 1
ATOM 3921 C CA . ALA A 1 277 ? 22.511 -24.062 6.336 1.000 25.085 252 ALA A CA 1
ATOM 3922 C C . ALA A 1 277 ? 23.219 -22.736 6.402 1.000 26.516 252 ALA A C 1
ATOM 3923 O O . ALA A 1 277 ? 23.013 -22.002 5.491 1.000 25.868 252 ALA A O 1
ATOM 3930 N N . ALA A 1 278 ? 24.147 -22.475 7.372 1.000 27.449 253 ALA A N 1
ATOM 3931 C CA . ALA A 1 278 ? 24.868 -21.207 7.415 1.000 27.539 253 ALA A CA 1
ATOM 3932 C C . ALA A 1 278 ? 26.417 -21.384 7.542 1.000 28.680 253 ALA A C 1
ATOM 3933 O O . ALA A 1 278 ? 26.774 -22.166 8.337 1.000 34.525 253 ALA A O 1
ATOM 3940 N N . GLY A 1 279 ? 27.289 -20.735 6.743 1.000 35.583 254 GLY A N 1
ATOM 3941 C CA . GLY A 1 279 ? 28.769 -20.895 6.808 1.000 29.352 254 GLY A CA 1
ATOM 3942 C C . GLY A 1 279 ? 29.481 -20.184 5.698 1.000 31.304 254 GLY A C 1
ATOM 3943 O O . GLY A 1 279 ? 28.991 -19.121 5.316 1.000 36.283 254 GLY A O 1
ATOM 3947 N N . ALA A 1 280 ? 30.518 -20.858 5.091 1.000 30.259 255 ALA A N 1
ATOM 3948 C CA . ALA A 1 280 ? 31.427 -20.226 4.146 1.000 29.592 255 ALA A CA 1
ATOM 3949 C C . ALA A 1 280 ? 30.775 -20.185 2.776 1.000 35.339 255 ALA A C 1
ATOM 3950 O O . ALA A 1 280 ? 29.913 -21.027 2.497 1.000 39.495 255 ALA A O 1
ATOM 3957 N N . ARG A 1 281 ? 31.075 -19.145 1.987 1.000 33.191 256 ARG A N 1
ATOM 3958 C CA . ARG A 1 281 ? 30.640 -19.109 0.598 1.000 43.135 256 ARG A CA 1
ATOM 3959 C C . ARG A 1 281 ? 30.889 -20.456 -0.084 1.000 39.568 256 ARG A C 1
ATOM 3960 O O . ARG A 1 281 ? 30.089 -20.891 -0.953 1.000 32.587 256 ARG A O 1
ATOM 3981 N N . GLU A 1 282 ? 32.032 -21.106 0.227 1.000 38.198 257 GLU A N 1
ATOM 3982 C CA . GLU A 1 282 ? 32.311 -22.361 -0.459 1.000 38.266 257 GLU A CA 1
ATOM 3983 C C . GLU A 1 282 ? 31.388 -23.509 -0.008 1.000 31.010 257 GLU A C 1
ATOM 3984 O O . GLU A 1 282 ? 31.049 -24.323 -0.862 1.000 34.409 257 GLU A O 1
ATOM 3996 N N . LEU A 1 283 ? 31.047 -23.636 1.279 1.000 34.420 258 LEU A N 1
ATOM 3997 C CA . LEU A 1 283 ? 30.018 -24.601 1.692 1.000 30.411 258 LEU A CA 1
ATOM 3998 C C . LEU A 1 283 ? 28.664 -24.390 0.972 1.000 28.260 258 LEU A C 1
ATOM 3999 O O . LEU A 1 283 ? 27.982 -25.363 0.553 1.000 27.399 258 LEU A O 1
ATOM 4015 N N . LYS A 1 284 ? 28.241 -23.129 0.888 1.000 28.056 259 LYS A N 1
ATOM 4016 C CA . LYS A 1 284 ? 27.025 -22.776 0.173 1.000 26.542 259 LYS A CA 1
ATOM 4017 C C . LYS A 1 284 ? 27.119 -23.279 -1.253 1.000 26.117 259 LYS A C 1
ATOM 4018 O O . LYS A 1 284 ? 26.206 -23.878 -1.815 1.000 23.643 259 LYS A O 1
ATOM 4037 N N . ASP A 1 285 ? 28.270 -23.053 -1.876 1.000 25.681 260 ASP A N 1
ATOM 4038 C CA . ASP A 1 285 ? 28.484 -23.498 -3.242 1.000 25.217 260 ASP A CA 1
ATOM 4039 C C . ASP A 1 285 ? 28.428 -25.027 -3.334 1.000 23.727 260 ASP A C 1
ATOM 4040 O O . ASP A 1 285 ? 27.907 -25.538 -4.311 1.000 24.493 260 ASP A O 1
ATOM 4049 N N . LEU A 1 286 ? 28.975 -25.753 -2.376 1.000 24.197 261 LEU A N 1
ATOM 4050 C CA . LEU A 1 286 ? 28.837 -27.200 -2.409 1.000 23.512 261 LEU A CA 1
ATOM 4051 C C . LEU A 1 286 ? 27.376 -27.646 -2.377 1.000 21.780 261 LEU A C 1
ATOM 4052 O O . LEU A 1 286 ? 26.991 -28.489 -3.161 1.000 24.067 261 LEU A O 1
ATOM 4068 N N . LEU A 1 287 ? 26.574 -27.017 -1.505 1.000 22.412 262 LEU A N 1
ATOM 4069 C CA . LEU A 1 287 ? 25.185 -27.413 -1.348 1.000 20.856 262 LEU A CA 1
ATOM 4070 C C . LEU A 1 287 ? 24.436 -27.095 -2.634 1.000 19.678 262 LEU A C 1
ATOM 4071 O O . LEU A 1 287 ? 23.584 -27.884 -3.034 1.000 20.798 262 LEU A O 1
ATOM 4087 N N . ILE A 1 288 ? 24.678 -25.921 -3.246 1.000 19.987 263 ILE A N 1
ATOM 4088 C CA . ILE A 1 288 ? 24.023 -25.579 -4.483 1.000 20.115 263 ILE A CA 1
ATOM 4089 C C . ILE A 1 288 ? 24.289 -26.630 -5.545 1.000 20.318 263 ILE A C 1
ATOM 4090 O O . ILE A 1 288 ? 23.419 -26.929 -6.343 1.000 21.648 263 ILE A O 1
ATOM 4106 N N . ASN A 1 289 ? 25.500 -27.181 -5.555 1.000 22.170 264 ASN A N 1
ATOM 4107 C CA . ASN A 1 289 ? 25.893 -28.142 -6.549 1.000 19.926 264 ASN A CA 1
ATOM 4108 C C . ASN A 1 289 ? 25.449 -29.570 -6.277 1.000 20.992 264 ASN A C 1
ATOM 4109 O O . ASN A 1 289 ? 25.429 -30.363 -7.213 1.000 22.268 264 ASN A O 1
ATOM 4120 N N . LYS A 1 290 ? 25.262 -29.917 -5.011 1.000 21.246 265 LYS A N 1
ATOM 4121 C CA . LYS A 1 290 ? 25.165 -31.301 -4.582 1.000 21.614 265 LYS A CA 1
ATOM 4122 C C . LYS A 1 290 ? 23.922 -31.698 -3.802 1.000 20.988 265 LYS A C 1
ATOM 4123 O O . LYS A 1 290 ? 23.535 -32.905 -3.832 1.000 25.890 265 LYS A O 1
ATOM 4142 N N . ALA A 1 291 ? 23.268 -30.774 -3.068 1.000 20.726 266 ALA A N 1
ATOM 4143 C CA . ALA A 1 291 ? 22.180 -31.202 -2.193 1.000 19.842 266 ALA A CA 1
ATOM 4144 C C . ALA A 1 291 ? 20.951 -31.607 -3.025 1.000 19.295 266 ALA A C 1
ATOM 4145 O O . ALA A 1 291 ? 20.429 -30.766 -3.747 1.000 19.029 266 ALA A O 1
ATOM 4152 N N . ARG A 1 292 ? 20.507 -32.857 -2.915 1.000 19.687 267 ARG A N 1
ATOM 4153 C CA . ARG A 1 292 ? 19.517 -33.351 -3.840 1.000 19.088 267 ARG A CA 1
ATOM 4154 C C . ARG A 1 292 ? 18.176 -32.666 -3.648 1.000 19.732 267 ARG A C 1
ATOM 4155 O O . ARG A 1 292 ? 17.536 -32.337 -4.646 1.000 19.849 267 ARG A O 1
ATOM 4176 N N . PRO A 1 293 ? 17.719 -32.350 -2.433 1.000 18.351 268 PRO A N 1
ATOM 4177 C CA . PRO A 1 293 ? 16.473 -31.585 -2.369 1.000 21.655 268 PRO A CA 1
ATOM 4178 C C . PRO A 1 293 ? 16.548 -30.168 -2.905 1.000 22.088 268 PRO A C 1
ATOM 4179 O O . PRO A 1 293 ? 15.508 -29.546 -3.115 1.000 28.180 268 PRO A O 1
ATOM 4190 N N . PHE A 1 294 ? 17.757 -29.621 -3.049 1.000 19.588 269 PHE A N 1
ATOM 4191 C CA . PHE A 1 294 ? 17.951 -28.344 -3.685 1.000 18.570 269 PHE A CA 1
ATOM 4192 C C . PHE A 1 294 ? 17.968 -28.458 -5.206 1.000 20.329 269 PHE A C 1
ATOM 4193 O O . PHE A 1 294 ? 17.433 -27.628 -5.909 1.000 19.809 269 PHE A O 1
ATOM 4210 N N . LEU A 1 295 ? 18.650 -29.510 -5.712 1.000 19.267 270 LEU A N 1
ATOM 4211 C CA . LEU A 1 295 ? 18.703 -29.730 -7.149 1.000 20.328 270 LEU A CA 1
ATOM 4212 C C . LEU A 1 295 ? 17.333 -30.106 -7.723 1.000 18.983 270 LEU A C 1
ATOM 4213 O O . LEU A 1 295 ? 17.069 -29.831 -8.894 1.000 20.913 270 LEU A O 1
ATOM 4229 N N . PHE A 1 296 ? 16.507 -30.804 -6.945 1.000 18.638 271 PHE A N 1
ATOM 4230 C CA . PHE A 1 296 ? 15.346 -31.543 -7.475 1.000 16.957 271 PHE A CA 1
ATOM 4231 C C . PHE A 1 296 ? 14.019 -31.173 -6.778 1.000 21.045 271 PHE A C 1
ATOM 4232 O O . PHE A 1 296 ? 13.079 -32.003 -6.743 1.000 23.293 271 PHE A O 1
ATOM 4249 N N . SER A 1 297 ? 13.878 -29.924 -6.361 1.000 17.825 272 SER A N 1
ATOM 4250 C CA . SER A 1 297 ? 12.628 -29.492 -5.759 1.000 18.178 272 SER A CA 1
ATOM 4251 C C . SER A 1 297 ? 12.484 -27.984 -5.939 1.000 18.011 272 SER A C 1
ATOM 4252 O O . SER A 1 297 ? 13.482 -27.233 -5.994 1.000 17.939 272 SER A O 1
ATOM 4260 N N . THR A 1 298 ? 11.228 -27.504 -6.022 1.000 16.356 273 THR A N 1
ATOM 4261 C CA . THR A 1 298 ? 10.936 -26.110 -6.334 1.000 15.772 273 THR A CA 1
ATOM 4262 C C . THR A 1 298 ? 11.323 -25.174 -5.166 1.000 17.633 273 THR A C 1
ATOM 4263 O O . THR A 1 298 ? 11.146 -25.504 -3.991 1.000 18.473 273 THR A O 1
ATOM 4274 N N . SER A 1 299 ? 11.793 -23.980 -5.511 1.000 17.286 274 SER A N 1
ATOM 4275 C CA . SER A 1 299 ? 12.093 -22.961 -4.522 1.000 17.780 274 SER A CA 1
ATOM 4276 C C . SER A 1 299 ? 10.814 -22.413 -3.889 1.000 16.090 274 SER A C 1
ATOM 4277 O O . SER A 1 299 ? 9.722 -22.486 -4.463 1.000 19.832 274 SER A O 1
ATOM 4285 N N . HIS A 1 300 ? 10.982 -21.807 -2.733 1.000 18.061 275 HIS A N 1
ATOM 4286 C CA . HIS A 1 300 ? 9.865 -21.267 -1.991 1.000 18.032 275 HIS A CA 1
ATOM 4287 C C . HIS A 1 300 ? 9.301 -20.007 -2.619 1.000 16.829 275 HIS A C 1
ATOM 4288 O O . HIS A 1 300 ? 9.986 -19.253 -3.313 1.000 17.382 275 HIS A O 1
ATOM 4303 N N . PRO A 1 301 ? 7.985 -19.780 -2.406 1.000 16.956 276 PRO A N 1
ATOM 4304 C CA . PRO A 1 301 ? 7.258 -18.707 -3.115 1.000 16.868 276 PRO A CA 1
ATOM 4305 C C . PRO A 1 301 ? 7.451 -17.392 -2.375 1.000 17.614 276 PRO A C 1
ATOM 4306 O O . PRO A 1 301 ? 7.883 -17.293 -1.247 1.000 18.588 276 PRO A O 1
ATOM 4317 N N . PRO A 1 302 ? 7.177 -16.293 -3.082 1.000 17.713 277 PRO A N 1
ATOM 4318 C CA . PRO A 1 302 ? 7.343 -14.989 -2.451 1.000 19.256 277 PRO A CA 1
ATOM 4319 C C . PRO A 1 302 ? 6.715 -14.711 -1.080 1.000 17.581 277 PRO A C 1
ATOM 4320 O O . PRO A 1 302 ? 7.348 -14.052 -0.226 1.000 19.311 277 PRO A O 1
ATOM 4331 N N . ALA A 1 303 ? 5.476 -15.182 -0.846 1.000 17.615 278 ALA A N 1
ATOM 4332 C CA . ALA A 1 303 ? 4.823 -14.893 0.424 1.000 18.951 278 ALA A CA 1
ATOM 4333 C C . ALA A 1 303 ? 5.589 -15.522 1.577 1.000 18.578 278 ALA A C 1
ATOM 4334 O O . ALA A 1 303 ? 5.632 -15.010 2.671 1.000 19.357 278 ALA A O 1
ATOM 4341 N N . VAL A 1 304 ? 6.156 -16.714 1.335 1.000 17.838 279 VAL A N 1
ATOM 4342 C CA . VAL A 1 304 ? 6.946 -17.403 2.341 1.000 16.515 279 VAL A CA 1
ATOM 4343 C C . VAL A 1 304 ? 8.213 -16.628 2.650 1.000 16.415 279 VAL A C 1
ATOM 4344 O O . VAL A 1 304 ? 8.605 -16.365 3.809 1.000 18.215 279 VAL A O 1
ATOM 4357 N N . VAL A 1 305 ? 8.943 -16.257 1.589 1.000 16.512 280 VAL A N 1
ATOM 4358 C CA . VAL A 1 305 ? 10.178 -15.530 1.775 1.000 17.223 280 VAL A CA 1
ATOM 4359 C C . VAL A 1 305 ? 9.945 -14.158 2.418 1.000 18.282 280 VAL A C 1
ATOM 4360 O O . VAL A 1 305 ? 10.680 -13.756 3.316 1.000 18.791 280 VAL A O 1
ATOM 4373 N N . GLY A 1 306 ? 8.931 -13.436 1.967 1.000 20.165 281 GLY A N 1
ATOM 4374 C CA . GLY A 1 306 ? 8.654 -12.119 2.553 1.000 20.280 281 GLY A CA 1
ATOM 4375 C C . GLY A 1 306 ? 8.321 -12.236 4.044 1.000 19.509 281 GLY A C 1
ATOM 4376 O O . GLY A 1 306 ? 8.749 -11.426 4.865 1.000 20.607 281 GLY A O 1
ATOM 4380 N N . ALA A 1 307 ? 7.540 -13.256 4.453 1.000 18.495 282 ALA A N 1
ATOM 4381 C CA . ALA A 1 307 ? 7.275 -13.429 5.868 1.000 18.595 282 ALA A CA 1
ATOM 4382 C C . ALA A 1 307 ? 8.553 -13.631 6.659 1.000 18.347 282 ALA A C 1
ATOM 4383 O O . ALA A 1 307 ? 8.708 -13.121 7.777 1.000 19.173 282 ALA A O 1
ATOM 4390 N N . LEU A 1 308 ? 9.520 -14.430 6.128 1.000 17.270 283 LEU A N 1
ATOM 4391 C CA . LEU A 1 308 ? 10.721 -14.735 6.868 1.000 17.987 283 LEU A CA 1
ATOM 4392 C C . LEU A 1 308 ? 11.622 -13.519 6.927 1.000 17.353 283 LEU A C 1
ATOM 4393 O O . LEU A 1 308 ? 12.207 -13.309 7.992 1.000 20.195 283 LEU A O 1
ATOM 4409 N N . LEU A 1 309 ? 11.674 -12.730 5.818 1.000 19.558 284 LEU A N 1
ATOM 4410 C CA . LEU A 1 309 ? 12.377 -11.433 5.947 1.000 19.878 284 LEU A CA 1
ATOM 4411 C C . LEU A 1 309 ? 11.761 -10.556 7.054 1.000 20.232 284 LEU A C 1
ATOM 4412 O O . LEU A 1 309 ? 12.480 -9.928 7.844 1.000 21.839 284 LEU A O 1
ATOM 4428 N N . GLY A 1 310 ? 10.454 -10.567 7.114 1.000 19.003 285 GLY A N 1
ATOM 4429 C CA . GLY A 1 310 ? 9.726 -9.897 8.177 1.000 20.398 285 GLY A CA 1
ATOM 4430 C C . GLY A 1 310 ? 10.130 -10.388 9.556 1.000 23.285 285 GLY A C 1
ATOM 4431 O O . GLY A 1 310 ? 10.253 -9.601 10.490 1.000 21.945 285 GLY A O 1
ATOM 4435 N N . ALA A 1 311 ? 10.191 -11.726 9.732 1.000 18.760 286 ALA A N 1
ATOM 4436 C CA . ALA A 1 311 ? 10.538 -12.306 11.009 1.000 19.542 286 ALA A CA 1
ATOM 4437 C C . ALA A 1 311 ? 11.904 -11.799 11.490 1.000 20.055 286 ALA A C 1
ATOM 4438 O O . ALA A 1 311 ? 12.069 -11.525 12.694 1.000 21.925 286 ALA A O 1
ATOM 4445 N N . LEU A 1 312 ? 12.913 -11.798 10.605 1.000 19.861 287 LEU A N 1
ATOM 4446 C CA . LEU A 1 312 ? 14.258 -11.378 11.003 1.000 21.475 287 LEU A CA 1
ATOM 4447 C C . LEU A 1 312 ? 14.278 -9.877 11.336 1.000 24.636 287 LEU A C 1
ATOM 4448 O O . LEU A 1 312 ? 15.012 -9.490 12.261 1.000 27.626 287 LEU A O 1
ATOM 4464 N N . GLU A 1 313 ? 13.505 -9.091 10.604 1.000 22.785 288 GLU A N 1
ATOM 4465 C CA . GLU A 1 313 ? 13.381 -7.670 10.971 1.000 20.918 288 GLU A CA 1
ATOM 4466 C C . GLU A 1 313 ? 12.690 -7.500 12.314 1.000 23.959 288 GLU A C 1
ATOM 4467 O O . GLU A 1 313 ? 13.096 -6.652 13.131 1.000 24.675 288 GLU A O 1
ATOM 4479 N N . LEU A 1 314 ? 11.646 -8.291 12.591 1.000 20.111 289 LEU A N 1
ATOM 4480 C CA . LEU A 1 314 ? 10.878 -8.096 13.813 1.000 19.808 289 LEU A CA 1
ATOM 4481 C C . LEU A 1 314 ? 11.701 -8.509 15.024 1.000 22.767 289 LEU A C 1
ATOM 4482 O O . LEU A 1 314 ? 11.568 -7.862 16.076 1.000 23.977 289 LEU A O 1
ATOM 4498 N N . ILE A 1 315 ? 12.527 -9.578 14.973 1.000 21.255 290 ILE A N 1
ATOM 4499 C CA . ILE A 1 315 ? 13.254 -9.965 16.169 1.000 21.812 290 ILE A CA 1
ATOM 4500 C C . ILE A 1 315 ? 14.341 -8.933 16.479 1.000 22.114 290 ILE A C 1
ATOM 4501 O O . ILE A 1 315 ? 14.676 -8.723 17.664 1.000 25.728 290 ILE A O 1
ATOM 4517 N N . GLU A 1 316 ? 14.815 -8.233 15.435 1.000 23.140 291 GLU A N 1
ATOM 4518 C CA . GLU A 1 316 ? 15.749 -7.118 15.705 1.000 28.314 291 GLU A CA 1
ATOM 4519 C C . GLU A 1 316 ? 15.007 -5.949 16.357 1.000 27.270 291 GLU A C 1
ATOM 4520 O O . GLU A 1 316 ? 15.570 -5.207 17.198 1.000 31.169 291 GLU A O 1
ATOM 4532 N N . LYS A 1 317 ? 13.780 -5.684 15.970 1.000 24.209 292 LYS A N 1
ATOM 4533 C CA . LYS A 1 317 ? 12.963 -4.638 16.561 1.000 27.095 292 LYS A CA 1
ATOM 4534 C C . LYS A 1 317 ? 12.494 -4.979 17.977 1.000 28.207 292 LYS A C 1
ATOM 4535 O O . LYS A 1 317 ? 12.358 -4.089 18.818 1.000 26.646 292 LYS A O 1
ATOM 4554 N N . GLU A 1 318 ? 12.190 -6.268 18.258 1.000 25.340 293 GLU A N 1
ATOM 4555 C CA . GLU A 1 318 ? 11.547 -6.699 19.486 1.000 24.996 293 GLU A CA 1
ATOM 4556 C C . GLU A 1 318 ? 12.316 -7.858 20.088 1.000 26.659 293 GLU A C 1
ATOM 4557 O O . GLU A 1 318 ? 11.759 -8.940 20.383 1.000 24.433 293 GLU A O 1
ATOM 4569 N N . PRO A 1 319 ? 13.623 -7.677 20.392 1.000 25.274 294 PRO A N 1
ATOM 4570 C CA . PRO A 1 319 ? 14.447 -8.750 20.923 1.000 26.816 294 PRO A CA 1
ATOM 4571 C C . PRO A 1 319 ? 14.012 -9.195 22.315 1.000 24.183 294 PRO A C 1
ATOM 4572 O O . PRO A 1 319 ? 14.317 -10.302 22.725 1.000 24.386 294 PRO A O 1
ATOM 4583 N N . GLU A 1 320 ? 13.219 -8.373 22.989 1.000 26.778 295 GLU A N 1
ATOM 4584 C CA . GLU A 1 320 ? 12.702 -8.711 24.320 1.000 28.203 295 GLU A CA 1
ATOM 4585 C C . GLU A 1 320 ? 11.690 -9.869 24.272 1.000 26.895 295 GLU A C 1
ATOM 4586 O O . GLU A 1 320 ? 11.412 -10.489 25.294 1.000 24.065 295 GLU A O 1
ATOM 4598 N N . ARG A 1 321 ? 11.187 -10.206 23.085 1.000 22.871 296 ARG A N 1
ATOM 4599 C CA . ARG A 1 321 ? 10.391 -11.426 22.973 1.000 22.387 296 ARG A CA 1
ATOM 4600 C C . ARG A 1 321 ? 11.139 -12.652 23.498 1.000 22.053 296 ARG A C 1
ATOM 4601 O O . ARG A 1 321 ? 10.552 -13.579 24.067 1.000 21.973 296 ARG A O 1
ATOM 4622 N N . VAL A 1 322 ? 12.427 -12.762 23.215 1.000 23.633 297 VAL A N 1
ATOM 4623 C CA . VAL A 1 322 ? 13.211 -13.898 23.640 1.000 21.650 297 VAL A CA 1
ATOM 4624 C C . VAL A 1 322 ? 13.243 -13.908 25.171 1.000 22.900 297 VAL A C 1
ATOM 4625 O O . VAL A 1 322 ? 13.108 -14.935 25.796 1.000 23.573 297 VAL A O 1
ATOM 4638 N N . GLU A 1 323 ? 13.489 -12.781 25.813 1.000 24.909 298 GLU A N 1
ATOM 4639 C CA . GLU A 1 323 ? 13.472 -12.692 27.270 1.000 27.977 298 GLU A CA 1
ATOM 4640 C C . GLU A 1 323 ? 12.105 -13.166 27.804 1.000 22.486 298 GLU A C 1
ATOM 4641 O O . GLU A 1 323 ? 12.048 -13.907 28.777 1.000 24.297 298 GLU A O 1
ATOM 4653 N N . ARG A 1 324 ? 11.009 -12.686 27.242 1.000 22.171 299 ARG A N 1
ATOM 4654 C CA . ARG A 1 324 ? 9.665 -13.050 27.681 1.000 21.210 299 ARG A CA 1
ATOM 4655 C C . ARG A 1 324 ? 9.460 -14.564 27.560 1.000 20.266 299 ARG A C 1
ATOM 4656 O O . ARG A 1 324 ? 8.870 -15.224 28.434 1.000 21.398 299 ARG A O 1
ATOM 4677 N N . LEU A 1 325 ? 9.940 -15.121 26.440 1.000 19.578 300 LEU A N 1
ATOM 4678 C CA . LEU A 1 325 ? 9.873 -16.584 26.228 1.000 20.779 300 LEU A CA 1
ATOM 4679 C C . LEU A 1 325 ? 10.473 -17.322 27.403 1.000 20.036 300 LEU A C 1
ATOM 4680 O O . LEU A 1 325 ? 9.928 -18.294 27.938 1.000 18.583 300 LEU A O 1
ATOM 4696 N N . TRP A 1 326 ? 11.680 -16.892 27.819 1.000 19.656 301 TRP A N 1
ATOM 4697 C CA . TRP A 1 326 ? 12.402 -17.590 28.873 1.000 20.656 301 TRP A CA 1
ATOM 4698 C C . TRP A 1 326 ? 11.805 -17.347 30.245 1.000 20.617 301 TRP A C 1
ATOM 4699 O O . TRP A 1 326 ? 11.770 -18.251 31.042 1.000 19.240 301 TRP A O 1
ATOM 4720 N N . GLU A 1 327 ? 11.311 -16.127 30.508 1.000 20.973 302 GLU A N 1
ATOM 4721 C CA . GLU A 1 327 ? 10.552 -15.863 31.731 1.000 19.900 302 GLU A CA 1
ATOM 4722 C C . GLU A 1 327 ? 9.329 -16.803 31.853 1.000 18.637 302 GLU A C 1
ATOM 4723 O O . GLU A 1 327 ? 9.102 -17.402 32.921 1.000 21.470 302 GLU A O 1
ATOM 4735 N N . ASN A 1 328 ? 8.574 -16.873 30.743 1.000 20.337 303 ASN A N 1
ATOM 4736 C CA . ASN A 1 328 ? 7.398 -17.727 30.717 1.000 18.839 303 ASN A CA 1
ATOM 4737 C C . ASN A 1 328 ? 7.776 -19.185 30.996 1.000 18.049 303 ASN A C 1
ATOM 4738 O O . ASN A 1 328 ? 7.085 -19.906 31.722 1.000 18.721 303 ASN A O 1
ATOM 4749 N N . THR A 1 329 ? 8.865 -19.628 30.379 1.000 17.885 304 THR A N 1
ATOM 4750 C CA . THR A 1 329 ? 9.384 -20.969 30.489 1.000 17.266 304 THR A CA 1
ATOM 4751 C C . THR A 1 329 ? 9.752 -21.301 31.924 1.000 17.687 304 THR A C 1
ATOM 4752 O O . THR A 1 329 ? 9.355 -22.349 32.415 1.000 19.374 304 THR A O 1
ATOM 4763 N N . ARG A 1 330 ? 10.595 -20.459 32.546 1.000 18.153 305 ARG A N 1
ATOM 4764 C CA . ARG A 1 330 ? 11.002 -20.750 33.902 1.000 21.434 305 ARG A CA 1
ATOM 4765 C C . ARG A 1 330 ? 9.809 -20.809 34.843 1.000 18.266 305 ARG A C 1
ATOM 4766 O O . ARG A 1 330 ? 9.749 -21.690 35.702 1.000 20.084 305 ARG A O 1
ATOM 4787 N N . TYR A 1 331 ? 8.834 -19.916 34.656 1.000 18.535 306 TYR A N 1
ATOM 4788 C CA . TYR A 1 331 ? 7.639 -19.929 35.479 1.000 20.074 306 TYR A CA 1
ATOM 4789 C C . TYR A 1 331 ? 6.881 -21.255 35.353 1.000 20.583 306 TYR A C 1
ATOM 4790 O O . TYR A 1 331 ? 6.491 -21.914 36.329 1.000 20.751 306 TYR A O 1
ATOM 4808 N N . PHE A 1 332 ? 6.591 -21.630 34.094 1.000 18.090 307 PHE A N 1
ATOM 4809 C CA . PHE A 1 332 ? 5.779 -22.809 33.860 1.000 18.277 307 PHE A CA 1
ATOM 4810 C C . PHE A 1 332 ? 6.464 -24.053 34.429 1.000 17.270 307 PHE A C 1
ATOM 4811 O O . PHE A 1 332 ? 5.817 -24.920 35.018 1.000 19.513 307 PHE A O 1
ATOM 4828 N N . LYS A 1 333 ? 7.774 -24.215 34.166 1.000 20.033 308 LYS A N 1
ATOM 4829 C CA . LYS A 1 333 ? 8.492 -25.356 34.665 1.000 20.797 308 LYS A CA 1
ATOM 4830 C C . LYS A 1 333 ? 8.488 -25.411 36.203 1.000 20.780 308 LYS A C 1
ATOM 4831 O O . LYS A 1 333 ? 8.302 -26.503 36.790 1.000 20.205 308 LYS A O 1
ATOM 4850 N N . ARG A 1 334 ? 8.678 -24.247 36.846 1.000 20.388 309 ARG A N 1
ATOM 4851 C CA . ARG A 1 334 ? 8.729 -24.246 38.315 1.000 21.839 309 ARG A CA 1
ATOM 4852 C C . ARG A 1 334 ? 7.380 -24.645 38.910 1.000 21.694 309 ARG A C 1
ATOM 4853 O O . ARG A 1 334 ? 7.289 -25.443 39.835 1.000 21.910 309 ARG A O 1
ATOM 4874 N N . GLU A 1 335 ? 6.296 -24.171 38.304 1.000 21.522 310 GLU A N 1
ATOM 4875 C CA . GLU A 1 335 ? 4.966 -24.447 38.827 1.000 21.858 310 GLU A CA 1
ATOM 4876 C C . GLU A 1 335 ? 4.572 -25.904 38.562 1.000 20.595 310 GLU A C 1
ATOM 4877 O O . GLU A 1 335 ? 3.910 -26.552 39.402 1.000 20.755 310 GLU A O 1
ATOM 4889 N N . LEU A 1 336 ? 5.005 -26.473 37.402 1.000 18.035 311 LEU A N 1
ATOM 4890 C CA . LEU A 1 336 ? 4.743 -27.898 37.199 1.000 19.708 311 LEU A CA 1
ATOM 4891 C C . LEU A 1 336 ? 5.483 -28.725 38.275 1.000 19.379 311 LEU A C 1
ATOM 4892 O O . LEU A 1 336 ? 5.009 -29.776 38.681 1.000 20.961 311 LEU A O 1
ATOM 4908 N N . ALA A 1 337 ? 6.737 -28.338 38.564 1.000 19.401 312 ALA A N 1
ATOM 4909 C CA . ALA A 1 337 ? 7.486 -29.099 39.565 1.000 22.843 312 ALA A CA 1
ATOM 4910 C C . ALA A 1 337 ? 6.809 -28.992 40.928 1.000 19.985 312 ALA A C 1
ATOM 4911 O O . ALA A 1 337 ? 6.738 -30.022 41.614 1.000 22.697 312 ALA A O 1
ATOM 4918 N N . ARG A 1 338 ? 6.230 -27.839 41.217 1.000 20.503 313 ARG A N 1
ATOM 4919 C CA . ARG A 1 338 ? 5.588 -27.643 42.511 1.000 22.708 313 ARG A CA 1
ATOM 4920 C C . ARG A 1 338 ? 4.348 -28.515 42.623 1.000 22.536 313 ARG A C 1
ATOM 4921 O O . ARG A 1 338 ? 4.031 -29.031 43.698 1.000 23.294 313 ARG A O 1
ATOM 4942 N N . LEU A 1 339 ? 3.696 -28.830 41.496 1.000 22.084 314 LEU A N 1
ATOM 4943 C CA . LEU A 1 339 ? 2.552 -29.736 41.533 1.000 21.215 314 LEU A CA 1
ATOM 4944 C C . LEU A 1 339 ? 2.975 -31.197 41.747 1.000 24.043 314 LEU A C 1
ATOM 4945 O O . LEU A 1 339 ? 2.141 -32.060 42.097 1.000 26.266 314 LEU A O 1
ATOM 4961 N N . GLY A 1 340 ? 4.235 -31.501 41.413 1.000 22.863 315 GLY A N 1
ATOM 4962 C CA . GLY A 1 340 ? 4.745 -32.856 41.501 1.000 21.321 315 GLY A CA 1
ATOM 4963 C C . GLY A 1 340 ? 5.087 -33.511 40.182 1.000 22.636 315 GLY A C 1
ATOM 4964 O O . GLY A 1 340 ? 5.305 -34.699 40.151 1.000 24.700 315 GLY A O 1
ATOM 4968 N N . TYR A 1 341 ? 5.019 -32.762 39.088 1.000 20.658 316 TYR A N 1
ATOM 4969 C CA . TYR A 1 341 ? 5.329 -33.354 37.810 1.000 21.160 316 TYR A CA 1
ATOM 4970 C C . TYR A 1 341 ? 6.813 -33.299 37.516 1.000 18.667 316 TYR A C 1
ATOM 4971 O O . TYR A 1 341 ? 7.587 -32.425 38.014 1.000 23.390 316 TYR A O 1
ATOM 4989 N N . ASP A 1 342 ? 7.163 -34.170 36.612 1.000 21.484 317 ASP A N 1
ATOM 4990 C CA . ASP A 1 342 ? 8.509 -34.369 36.130 1.000 22.044 317 ASP A CA 1
ATOM 4991 C C . ASP A 1 342 ? 8.620 -33.849 34.703 1.000 20.423 317 ASP A C 1
ATOM 4992 O O . ASP A 1 342 ? 7.965 -34.402 33.812 1.000 21.097 317 ASP A O 1
ATOM 5001 N N . THR A 1 343 ? 9.481 -32.829 34.507 1.000 21.446 318 THR A N 1
ATOM 5002 C CA . THR A 1 343 ? 9.673 -32.262 33.187 1.000 20.808 318 THR A CA 1
ATOM 5003 C C . THR A 1 343 ? 10.965 -32.735 32.539 1.000 21.805 318 THR A C 1
ATOM 5004 O O . THR A 1 343 ? 11.504 -32.053 31.645 1.000 20.745 318 THR A O 1
ATOM 5015 N N . LEU A 1 344 ? 11.535 -33.827 33.078 1.000 22.080 319 LEU A N 1
ATOM 5016 C CA . LEU A 1 344 ? 12.561 -34.646 32.390 1.000 22.588 319 LEU A CA 1
ATOM 5017 C C . LEU A 1 344 ? 13.884 -33.895 32.180 1.000 23.082 319 LEU A C 1
ATOM 5018 O O . LEU A 1 344 ? 14.645 -34.230 31.274 1.000 28.652 319 LEU A O 1
ATOM 5034 N N . GLY A 1 345 ? 14.163 -32.925 33.007 1.000 25.240 320 GLY A N 1
ATOM 5035 C CA . GLY A 1 345 ? 15.414 -32.187 32.911 1.000 28.394 320 GLY A CA 1
ATOM 5036 C C . GLY A 1 345 ? 15.402 -31.219 31.732 1.000 29.474 320 GLY A C 1
ATOM 5037 O O . GLY A 1 345 ? 16.424 -30.645 31.347 1.000 28.504 320 GLY A O 1
ATOM 5041 N N . SER A 1 346 ? 14.224 -31.008 31.130 1.000 23.043 321 SER A N 1
ATOM 5042 C CA . SER A 1 346 ? 14.158 -30.087 29.992 1.000 22.966 321 SER A CA 1
ATOM 5043 C C . SER A 1 346 ? 14.786 -28.743 30.337 1.000 21.829 321 SER A C 1
ATOM 5044 O O . SER A 1 346 ? 14.633 -28.228 31.441 1.000 23.117 321 SER A O 1
ATOM 5052 N N . GLN A 1 347 ? 15.439 -28.112 29.355 1.000 22.597 322 GLN A N 1
ATOM 5053 C CA . GLN A 1 347 ? 16.188 -26.886 29.566 1.000 25.468 322 GLN A CA 1
ATOM 5054 C C . GLN A 1 347 ? 15.627 -25.732 28.745 1.000 29.478 322 GLN A C 1
ATOM 5055 O O . GLN A 1 347 ? 15.980 -24.583 28.974 1.000 32.370 322 GLN A O 1
ATOM 5069 N N . THR A 1 348 ? 14.804 -26.018 27.736 1.000 22.034 323 THR A N 1
ATOM 5070 C CA . THR A 1 348 ? 14.342 -24.971 26.833 1.000 19.881 323 THR A CA 1
ATOM 5071 C C . THR A 1 348 ? 12.831 -24.791 27.035 1.000 18.776 323 THR A C 1
ATOM 5072 O O . THR A 1 348 ? 12.240 -25.422 27.912 1.000 19.608 323 THR A O 1
ATOM 5083 N N . PRO A 1 349 ? 12.136 -23.958 26.207 1.000 19.775 324 PRO A N 1
ATOM 5084 C CA . PRO A 1 349 ? 10.645 -23.870 26.342 1.000 17.491 324 PRO A CA 1
ATOM 5085 C C . PRO A 1 349 ? 9.926 -25.176 26.091 1.000 17.700 324 PRO A C 1
ATOM 5086 O O . PRO A 1 349 ? 8.782 -25.293 26.487 1.000 18.003 324 PRO A O 1
ATOM 5097 N N . ILE A 1 350 ? 10.598 -26.157 25.456 1.000 17.224 325 ILE A N 1
ATOM 5098 C CA . ILE A 1 350 ? 10.068 -27.504 25.348 1.000 16.077 325 ILE A CA 1
ATOM 5099 C C . ILE A 1 350 ? 9.977 -28.071 26.737 1.000 17.399 325 ILE A C 1
ATOM 5100 O O . ILE A 1 350 ? 10.974 -28.242 27.417 1.000 18.468 325 ILE A O 1
ATOM 5116 N N . THR A 1 351 ? 8.750 -28.256 27.210 1.000 18.114 326 THR A N 1
ATOM 5117 C CA . THR A 1 351 ? 8.492 -28.648 28.588 1.000 18.842 326 THR A CA 1
ATOM 5118 C C . THR A 1 351 ? 7.641 -29.926 28.571 1.000 19.037 326 THR A C 1
ATOM 5119 O O . THR A 1 351 ? 6.398 -29.899 28.575 1.000 20.593 326 THR A O 1
ATOM 5130 N N . PRO A 1 352 ? 8.241 -31.101 28.461 1.000 18.652 327 PRO A N 1
ATOM 5131 C CA . PRO A 1 352 ? 7.503 -32.370 28.522 1.000 18.143 327 PRO A CA 1
ATOM 5132 C C . PRO A 1 352 ? 7.025 -32.568 29.945 1.000 19.641 327 PRO A C 1
ATOM 5133 O O . PRO A 1 352 ? 7.627 -32.096 30.902 1.000 20.499 327 PRO A O 1
ATOM 5144 N N . VAL A 1 353 ? 5.869 -33.194 30.079 1.000 17.541 328 VAL A N 1
ATOM 5145 C CA . VAL A 1 353 ? 5.344 -33.647 31.352 1.000 17.638 328 VAL A CA 1
ATOM 5146 C C . VAL A 1 353 ? 5.214 -35.142 31.241 1.000 16.979 328 VAL A C 1
ATOM 5147 O O . VAL A 1 353 ? 4.417 -35.673 30.453 1.000 18.368 328 VAL A O 1
ATOM 5160 N N . LEU A 1 354 ? 5.948 -35.848 32.151 1.000 18.381 329 LEU A N 1
ATOM 5161 C CA . LEU A 1 354 ? 6.013 -37.295 32.097 1.000 18.378 329 LEU A CA 1
ATOM 5162 C C . LEU A 1 354 ? 4.717 -37.928 32.581 1.000 19.307 329 LEU A C 1
ATOM 5163 O O . LEU A 1 354 ? 4.223 -37.560 33.665 1.000 20.943 329 LEU A O 1
ATOM 5179 N N . PHE A 1 355 ? 4.205 -38.892 31.824 1.000 19.263 330 PHE A N 1
ATOM 5180 C CA . PHE A 1 355 ? 3.057 -39.672 32.256 1.000 20.234 330 PHE A CA 1
ATOM 5181 C C . PHE A 1 355 ? 3.393 -41.168 32.323 1.000 23.701 330 PHE A C 1
ATOM 5182 O O . PHE A 1 355 ? 2.632 -41.926 32.955 1.000 26.657 330 PHE A O 1
ATOM 5199 N N . GLY A 1 356 ? 4.487 -41.577 31.700 1.000 19.718 331 GLY A N 1
ATOM 5200 C CA . GLY A 1 356 ? 4.911 -42.967 31.777 1.000 21.903 331 GLY A CA 1
ATOM 5201 C C . GLY A 1 356 ? 4.452 -43.784 30.595 1.000 21.072 331 GLY A C 1
ATOM 5202 O O . GLY A 1 356 ? 5.179 -43.924 29.635 1.000 25.694 331 GLY A O 1
ATOM 5206 N N . GLU A 1 357 ? 3.262 -44.379 30.723 1.000 23.817 332 GLU A N 1
ATOM 5207 C CA . GLU A 1 357 ? 2.697 -45.166 29.642 1.000 26.538 332 GLU A CA 1
ATOM 5208 C C . GLU A 1 357 ? 1.955 -44.296 28.623 1.000 26.737 332 GLU A C 1
ATOM 5209 O O . GLU A 1 357 ? 1.244 -43.365 29.012 1.000 24.148 332 GLU A O 1
ATOM 5221 N N . ALA A 1 358 ? 1.959 -44.724 27.375 1.000 23.373 333 ALA A N 1
ATOM 5222 C CA . ALA A 1 358 ? 1.339 -43.972 26.296 1.000 24.208 333 ALA A CA 1
ATOM 5223 C C . ALA A 1 358 ? -0.145 -43.839 26.567 1.000 23.680 333 ALA A C 1
ATOM 5224 O O . ALA A 1 358 ? -0.691 -42.737 26.427 1.000 21.385 333 ALA A O 1
ATOM 5231 N N . PRO A 1 359 ? -0.914 -44.868 26.954 1.000 22.043 334 PRO A N 1
ATOM 5232 C CA . PRO A 1 359 ? -2.320 -44.684 27.214 1.000 22.580 334 PRO A CA 1
ATOM 5233 C C . PRO A 1 359 ? -2.624 -43.592 28.231 1.000 23.660 334 PRO A C 1
ATOM 5234 O O . PRO A 1 359 ? -3.648 -42.915 28.102 1.000 21.700 334 PRO A O 1
ATOM 5245 N N . LEU A 1 360 ? -1.819 -43.475 29.281 1.000 23.151 335 LEU A N 1
ATOM 5246 C CA . LEU A 1 360 ? -2.093 -42.472 30.273 1.000 21.968 335 LEU A CA 1
ATOM 5247 C C . LEU A 1 360 ? -1.765 -41.074 29.690 1.000 21.101 335 LEU A C 1
ATOM 5248 O O . LEU A 1 360 ? -2.494 -40.123 29.965 1.000 20.466 335 LEU A O 1
ATOM 5264 N N . ALA A 1 361 ? -0.681 -40.936 28.937 1.000 20.713 336 ALA A N 1
ATOM 5265 C CA . ALA A 1 361 ? -0.396 -39.669 28.268 1.000 19.538 336 ALA A CA 1
ATOM 5266 C C . ALA A 1 361 ? -1.560 -39.250 27.376 1.000 20.163 336 ALA A C 1
ATOM 5267 O O . ALA A 1 361 ? -1.995 -38.065 27.372 1.000 20.121 336 ALA A O 1
ATOM 5274 N N . PHE A 1 362 ? -2.098 -40.173 26.590 1.000 18.528 337 PHE A N 1
ATOM 5275 C CA . PHE A 1 362 ? -3.182 -39.839 25.669 1.000 19.909 337 PHE A CA 1
ATOM 5276 C C . PHE A 1 362 ? -4.454 -39.503 26.423 1.000 20.471 337 PHE A C 1
ATOM 5277 O O . PHE A 1 362 ? -5.185 -38.566 26.085 1.000 21.397 337 PHE A O 1
ATOM 5294 N N . GLU A 1 363 ? -4.721 -40.217 27.551 1.000 18.927 338 GLU A N 1
ATOM 5295 C CA . GLU A 1 363 ? -5.888 -39.913 28.365 1.000 20.942 338 GLU A CA 1
ATOM 5296 C C . GLU A 1 363 ? -5.735 -38.550 29.037 1.000 20.050 338 GLU A C 1
ATOM 5297 O O . GLU A 1 363 ? -6.698 -37.757 29.081 1.000 19.604 338 GLU A O 1
ATOM 5309 N N . ALA A 1 364 ? -4.524 -38.240 29.527 1.000 19.335 339 ALA A N 1
ATOM 5310 C CA . ALA A 1 364 ? -4.312 -36.942 30.161 1.000 19.510 339 ALA A CA 1
ATOM 5311 C C . ALA A 1 364 ? -4.507 -35.832 29.124 1.000 18.597 339 ALA A C 1
ATOM 5312 O O . ALA A 1 364 ? -5.106 -34.807 29.447 1.000 19.586 339 ALA A O 1
ATOM 5319 N N . SER A 1 365 ? -4.058 -36.017 27.897 1.000 18.481 340 SER A N 1
ATOM 5320 C CA . SER A 1 365 ? -4.240 -35.037 26.810 1.000 17.414 340 SER A CA 1
ATOM 5321 C C . SER A 1 365 ? -5.728 -34.813 26.548 1.000 18.918 340 SER A C 1
ATOM 5322 O O . SER A 1 365 ? -6.225 -33.682 26.406 1.000 19.598 340 SER A O 1
ATOM 5330 N N . ARG A 1 366 ? -6.518 -35.921 26.523 1.000 18.259 341 ARG A N 1
ATOM 5331 C CA . ARG A 1 366 ? -7.947 -35.806 26.341 1.000 20.508 341 ARG A CA 1
ATOM 5332 C C . ARG A 1 366 ? -8.588 -34.993 27.464 1.000 19.387 341 ARG A C 1
ATOM 5333 O O . ARG A 1 366 ? -9.466 -34.110 27.253 1.000 19.067 341 ARG A O 1
ATOM 5354 N N . LEU A 1 367 ? -8.191 -35.252 28.705 1.000 18.882 342 LEU A N 1
ATOM 5355 C CA . LEU A 1 367 ? -8.776 -34.598 29.870 1.000 18.346 342 LEU A CA 1
ATOM 5356 C C . LEU A 1 367 ? -8.330 -33.138 29.944 1.000 17.624 342 LEU A C 1
ATOM 5357 O O . LEU A 1 367 ? -9.077 -32.266 30.331 1.000 19.237 342 LEU A O 1
ATOM 5373 N N . LEU A 1 368 ? -7.134 -32.840 29.487 1.000 17.977 343 LEU A N 1
ATOM 5374 C CA . LEU A 1 368 ? -6.677 -31.460 29.437 1.000 18.156 343 LEU A CA 1
ATOM 5375 C C . LEU A 1 368 ? -7.538 -30.698 28.447 1.000 18.854 343 LEU A C 1
ATOM 5376 O O . LEU A 1 368 ? -7.941 -29.548 28.721 1.000 18.462 343 LEU A O 1
ATOM 5392 N N . LEU A 1 369 ? -7.914 -31.348 27.320 1.000 17.427 344 LEU A N 1
ATOM 5393 C CA . LEU A 1 369 ? -8.724 -30.665 26.318 1.000 19.730 344 LEU A CA 1
ATOM 5394 C C . LEU A 1 369 ? -10.102 -30.330 26.893 1.000 17.828 344 LEU A C 1
ATOM 5395 O O . LEU A 1 369 ? -10.607 -29.215 26.696 1.000 19.213 344 LEU A O 1
ATOM 5411 N N . GLU A 1 370 ? -10.684 -31.244 27.691 1.000 18.588 345 GLU A N 1
ATOM 5412 C CA . GLU A 1 370 ? -11.956 -30.973 28.367 1.000 18.133 345 GLU A CA 1
ATOM 5413 C C . GLU A 1 370 ? -11.879 -29.729 29.238 1.000 20.538 345 GLU A C 1
ATOM 5414 O O . GLU A 1 370 ? -12.887 -29.040 29.440 1.000 22.665 345 GLU A O 1
ATOM 5426 N N . GLU A 1 371 ? -10.681 -29.463 29.803 1.000 19.008 346 GLU A N 1
ATOM 5427 C CA . GLU A 1 371 ? -10.426 -28.322 30.637 1.000 19.001 346 GLU A CA 1
ATOM 5428 C C . GLU A 1 371 ? -10.071 -27.075 29.860 1.000 21.461 346 GLU A C 1
ATOM 5429 O O . GLU A 1 371 ? -9.778 -26.056 30.466 1.000 23.304 346 GLU A O 1
ATOM 5441 N N . GLY A 1 372 ? -9.985 -27.169 28.537 1.000 18.548 347 GLY A N 1
ATOM 5442 C CA . GLY A 1 372 ? -9.662 -25.959 27.752 1.000 17.487 347 GLY A CA 1
ATOM 5443 C C . GLY A 1 372 ? -8.170 -25.810 27.446 1.000 17.944 347 GLY A C 1
ATOM 5444 O O . GLY A 1 372 ? -7.725 -24.708 27.135 1.000 18.053 347 GLY A O 1
ATOM 5448 N N . VAL A 1 373 ? -7.404 -26.907 27.474 1.000 17.145 348 VAL A N 1
ATOM 5449 C CA . VAL A 1 373 ? -5.961 -26.853 27.307 1.000 19.439 348 VAL A CA 1
ATOM 5450 C C . VAL A 1 373 ? -5.580 -27.906 26.277 1.000 20.625 348 VAL A C 1
ATOM 5451 O O . VAL A 1 373 ? -5.925 -29.089 26.413 1.000 18.680 348 VAL A O 1
ATOM 5464 N N . PHE A 1 374 ? -4.885 -27.460 25.221 1.000 17.608 349 PHE A N 1
ATOM 5465 C CA . PHE A 1 374 ? -4.495 -28.286 24.084 1.000 15.819 349 PHE A CA 1
ATOM 5466 C C . PHE A 1 374 ? -3.005 -28.558 24.077 1.000 16.721 349 PHE A C 1
ATOM 5467 O O . PHE A 1 374 ? -2.204 -27.627 23.854 1.000 17.475 349 PHE A O 1
ATOM 5484 N N . ALA A 1 375 ? -2.680 -29.826 24.372 1.000 16.098 350 ALA A N 1
ATOM 5485 C CA . ALA A 1 375 ? -1.281 -30.268 24.373 1.000 17.792 350 ALA A CA 1
ATOM 5486 C C . ALA A 1 375 ? -1.334 -31.750 24.008 1.000 18.405 350 ALA A C 1
ATOM 5487 O O . ALA A 1 375 ? -2.108 -32.444 24.675 1.000 21.201 350 ALA A O 1
ATOM 5494 N N . VAL A 1 376 ? -0.444 -32.178 23.141 1.000 19.645 351 VAL A N 1
ATOM 5495 C CA . VAL A 1 376 ? -0.549 -33.486 22.526 1.000 21.589 351 VAL A CA 1
ATOM 5496 C C . VAL A 1 376 ? 0.334 -34.518 23.191 1.000 19.600 351 VAL A C 1
ATOM 5497 O O . VAL A 1 376 ? 1.466 -34.269 23.563 1.000 20.639 351 VAL A O 1
ATOM 5510 N N . GLY A 1 377 ? -0.274 -35.644 23.511 1.000 18.275 352 GLY A N 1
ATOM 5511 C CA . GLY A 1 377 ? 0.446 -36.773 24.047 1.000 19.633 352 GLY A CA 1
ATOM 5512 C C . GLY A 1 377 ? 1.330 -37.478 23.010 1.000 20.511 352 GLY A C 1
ATOM 5513 O O . GLY A 1 377 ? 0.996 -37.574 21.817 1.000 20.905 352 GLY A O 1
ATOM 5517 N N . ILE A 1 378 ? 2.513 -37.910 23.467 1.000 18.934 353 ILE A N 1
ATOM 5518 C CA . ILE A 1 378 ? 3.488 -38.585 22.630 1.000 19.490 353 ILE A CA 1
ATOM 5519 C C . ILE A 1 378 ? 3.992 -39.834 23.362 1.000 20.854 353 ILE A C 1
ATOM 5520 O O . ILE A 1 378 ? 4.400 -39.738 24.509 1.000 20.373 353 ILE A O 1
ATOM 5536 N N . GLY A 1 379 ? 3.999 -40.973 22.677 1.000 22.367 354 GLY A N 1
ATOM 5537 C CA . GLY A 1 379 ? 4.488 -42.218 23.260 1.000 23.649 354 GLY A CA 1
ATOM 5538 C C . GLY A 1 379 ? 5.433 -42.960 22.292 1.000 23.674 354 GLY A C 1
ATOM 5539 O O . GLY A 1 379 ? 5.725 -42.494 21.218 1.000 22.791 354 GLY A O 1
ATOM 5543 N N . PHE A 1 380 ? 5.790 -44.181 22.631 1.000 22.117 355 PHE A N 1
ATOM 5544 C CA . PHE A 1 380 ? 6.573 -45.028 21.744 1.000 22.371 355 PHE A CA 1
ATOM 5545 C C . PHE A 1 380 ? 5.848 -45.202 20.417 1.000 23.173 355 PHE A C 1
ATOM 5546 O O . PHE A 1 380 ? 4.625 -45.394 20.386 1.000 26.625 355 PHE A O 1
ATOM 5562 N N . PRO A 1 381 ? 6.560 -45.246 19.234 1.000 26.252 356 PRO A N 1
ATOM 5563 C CA . PRO A 1 381 ? 8.013 -45.169 19.158 1.000 26.158 356 PRO A CA 1
ATOM 5564 C C . PRO A 1 381 ? 8.759 -43.850 19.097 1.000 23.816 356 PRO A C 1
ATOM 5565 O O . PRO A 1 381 ? 10.011 -43.829 19.168 1.000 28.779 356 PRO A O 1
ATOM 5576 N N . THR A 1 382 ? 8.016 -42.711 19.175 1.000 22.538 357 THR A N 1
ATOM 5577 C CA . THR A 1 382 ? 8.637 -41.407 19.131 1.000 25.870 357 THR A CA 1
ATOM 5578 C C . THR A 1 382 ? 9.519 -41.182 20.344 1.000 24.482 357 THR A C 1
ATOM 5579 O O . THR A 1 382 ? 10.535 -40.523 20.261 1.000 26.834 357 THR A O 1
ATOM 5590 N N . VAL A 1 383 ? 9.065 -41.697 21.521 1.000 22.195 358 VAL A N 1
ATOM 5591 C CA . VAL A 1 383 ? 9.779 -41.591 22.783 1.000 20.681 358 VAL A CA 1
ATOM 5592 C C . VAL A 1 383 ? 9.779 -42.994 23.425 1.000 21.418 358 VAL A C 1
ATOM 5593 O O . VAL A 1 383 ? 9.026 -43.840 22.947 1.000 22.860 358 VAL A O 1
ATOM 5606 N N . PRO A 1 384 ? 10.707 -43.252 24.377 1.000 24.742 359 PRO A N 1
ATOM 5607 C CA . PRO A 1 384 ? 10.814 -44.628 24.909 1.000 23.914 359 PRO A CA 1
ATOM 5608 C C . PRO A 1 384 ? 9.529 -45.115 25.569 1.000 26.465 359 PRO A C 1
ATOM 5609 O O . PRO A 1 384 ? 8.757 -44.330 26.174 1.000 25.409 359 PRO A O 1
ATOM 5620 N N . ARG A 1 385 ? 9.345 -46.454 25.552 1.000 26.261 360 ARG A N 1
ATOM 5621 C CA . ARG A 1 385 ? 8.381 -47.108 26.447 1.000 25.780 360 ARG A CA 1
ATOM 5622 C C . ARG A 1 385 ? 8.659 -46.714 27.881 1.000 26.698 360 ARG A C 1
ATOM 5623 O O . ARG A 1 385 ? 9.807 -46.667 28.353 1.000 26.763 360 ARG A O 1
ATOM 5644 N N . GLY A 1 386 ? 7.551 -46.376 28.562 1.000 27.888 361 GLY A N 1
ATOM 5645 C CA . GLY A 1 386 ? 7.611 -45.931 29.928 1.000 27.037 361 GLY A CA 1
ATOM 5646 C C . GLY A 1 386 ? 8.036 -44.478 30.094 1.000 24.026 361 GLY A C 1
ATOM 5647 O O . GLY A 1 386 ? 8.112 -43.998 31.213 1.000 27.923 361 GLY A O 1
ATOM 5651 N N . LYS A 1 387 ? 8.267 -43.764 28.992 1.000 24.778 362 LYS A N 1
ATOM 5652 C CA . LYS A 1 387 ? 8.586 -42.350 29.048 1.000 24.170 362 LYS A CA 1
ATOM 5653 C C . LYS A 1 387 ? 7.657 -41.513 28.158 1.000 19.990 362 LYS A C 1
ATOM 5654 O O . LYS A 1 387 ? 8.069 -40.445 27.686 1.000 21.416 362 LYS A O 1
ATOM 5673 N N . ALA A 1 388 ? 6.424 -41.960 28.027 1.000 21.712 363 ALA A N 1
ATOM 5674 C CA . ALA A 1 388 ? 5.399 -41.171 27.342 1.000 19.437 363 ALA A CA 1
ATOM 5675 C C . ALA A 1 388 ? 5.169 -39.902 28.136 1.000 19.472 363 ALA A C 1
ATOM 5676 O O . ALA A 1 388 ? 5.365 -39.811 29.339 1.000 20.063 363 ALA A O 1
ATOM 5683 N N . ARG A 1 389 ? 4.797 -38.832 27.404 1.000 19.633 364 ARG A N 1
ATOM 5684 C CA . ARG A 1 389 ? 4.673 -37.527 27.982 1.000 17.465 364 ARG A CA 1
ATOM 5685 C C . ARG A 1 389 ? 3.611 -36.764 27.188 1.000 19.359 364 ARG A C 1
ATOM 5686 O O . ARG A 1 389 ? 3.225 -37.168 26.081 1.000 18.860 364 ARG A O 1
ATOM 5707 N N . ILE A 1 390 ? 3.280 -35.564 27.725 1.000 19.137 365 ILE A N 1
ATOM 5708 C CA . ILE A 1 390 ? 2.686 -34.504 26.916 1.000 18.423 365 ILE A CA 1
ATOM 5709 C C . ILE A 1 390 ? 3.761 -33.491 26.732 1.000 18.217 365 ILE A C 1
ATOM 5710 O O . ILE A 1 390 ? 4.370 -33.029 27.693 1.000 19.048 365 ILE A O 1
ATOM 5726 N N . ARG A 1 391 ? 3.995 -33.104 25.474 1.000 17.311 366 ARG A N 1
ATOM 5727 C CA . ARG A 1 391 ? 4.938 -32.042 25.175 1.000 19.770 366 ARG A CA 1
ATOM 5728 C C . ARG A 1 391 ? 4.195 -30.690 25.219 1.000 20.296 366 ARG A C 1
ATOM 5729 O O . ARG A 1 391 ? 3.186 -30.472 24.534 1.000 22.511 366 ARG A O 1
ATOM 5750 N N . ASN A 1 392 ? 4.648 -29.800 26.078 1.000 18.633 367 ASN A N 1
ATOM 5751 C CA . ASN A 1 392 ? 4.129 -28.432 26.116 1.000 19.692 367 ASN A CA 1
ATOM 5752 C C . ASN A 1 392 ? 5.234 -27.580 25.547 1.000 23.173 367 ASN A C 1
ATOM 5753 O O . ASN A 1 392 ? 6.384 -27.740 25.958 1.000 25.097 367 ASN A O 1
ATOM 5764 N N . ILE A 1 393 ? 4.919 -26.640 24.653 1.000 16.489 368 ILE A N 1
ATOM 5765 C CA . ILE A 1 393 ? 5.930 -25.702 24.223 1.000 16.777 368 ILE A CA 1
ATOM 5766 C C . ILE A 1 393 ? 5.447 -24.326 24.637 1.000 18.543 368 ILE A C 1
ATOM 5767 O O . ILE A 1 393 ? 4.445 -23.800 24.155 1.000 19.019 368 ILE A O 1
ATOM 5783 N N . VAL A 1 394 ? 6.216 -23.717 25.552 1.000 17.388 369 VAL A N 1
ATOM 5784 C CA . VAL A 1 394 ? 5.906 -22.379 26.003 1.000 17.609 369 VAL A CA 1
ATOM 5785 C C . VAL A 1 394 ? 6.348 -21.340 24.974 1.000 17.051 369 VAL A C 1
ATOM 5786 O O . VAL A 1 394 ? 7.343 -21.573 24.286 1.000 18.371 369 VAL A O 1
ATOM 5799 N N . THR A 1 395 ? 5.579 -20.239 24.803 1.000 18.072 370 THR A N 1
ATOM 5800 C CA . THR A 1 395 ? 5.930 -19.226 23.808 1.000 16.830 370 THR A CA 1
ATOM 5801 C C . THR A 1 395 ? 5.993 -17.856 24.460 1.000 18.755 370 THR A C 1
ATOM 5802 O O . THR A 1 395 ? 5.417 -17.631 25.541 1.000 19.537 370 THR A O 1
ATOM 5813 N N . ALA A 1 396 ? 6.610 -16.947 23.724 1.000 19.058 371 ALA A N 1
ATOM 5814 C CA . ALA A 1 396 ? 6.657 -15.550 24.178 1.000 18.126 371 ALA A CA 1
ATOM 5815 C C . ALA A 1 396 ? 5.288 -14.891 24.295 1.000 18.031 371 ALA A C 1
ATOM 5816 O O . ALA A 1 396 ? 5.155 -13.868 24.981 1.000 21.187 371 ALA A O 1
ATOM 5823 N N . ALA A 1 397 ? 4.295 -15.378 23.534 1.000 18.472 372 ALA A N 1
ATOM 5824 C CA . ALA A 1 397 ? 2.964 -14.800 23.465 1.000 18.619 372 ALA A CA 1
ATOM 5825 C C . ALA A 1 397 ? 1.999 -15.358 24.504 1.000 16.541 372 ALA A C 1
ATOM 5826 O O . ALA A 1 397 ? 0.892 -14.856 24.650 1.000 18.626 372 ALA A O 1
ATOM 5833 N N . HIS A 1 398 ? 2.382 -16.393 25.284 1.000 17.588 373 HIS A N 1
ATOM 5834 C CA . HIS A 1 398 ? 1.509 -16.815 26.346 1.000 18.031 373 HIS A CA 1
ATOM 5835 C C . HIS A 1 398 ? 1.554 -15.778 27.465 1.000 20.133 373 HIS A C 1
ATOM 5836 O O . HIS A 1 398 ? 2.592 -15.207 27.766 1.000 21.503 373 HIS A O 1
ATOM 5851 N N . THR A 1 399 ? 0.400 -15.525 28.035 1.000 18.192 374 THR A N 1
ATOM 5852 C CA . THR A 1 399 ? 0.271 -14.678 29.184 1.000 18.900 374 THR A CA 1
ATOM 5853 C C . THR A 1 399 ? 0.318 -15.474 30.455 1.000 17.800 374 THR A C 1
ATOM 5854 O O . THR A 1 399 ? 0.096 -16.702 30.477 1.000 18.126 374 THR A O 1
ATOM 5865 N N . LYS A 1 400 ? 0.454 -14.757 31.572 1.000 19.750 375 LYS A N 1
ATOM 5866 C CA . LYS A 1 400 ? 0.388 -15.423 32.859 1.000 18.491 375 LYS A CA 1
ATOM 5867 C C . LYS A 1 400 ? -0.952 -16.133 33.073 1.000 17.667 375 LYS A C 1
ATOM 5868 O O . LYS A 1 400 ? -0.974 -17.288 33.542 1.000 17.890 375 LYS A O 1
ATOM 5887 N N . GLU A 1 401 ? -2.073 -15.475 32.710 1.000 18.745 376 GLU A N 1
ATOM 5888 C CA . GLU A 1 401 ? -3.364 -16.123 32.923 1.000 18.534 376 GLU A CA 1
ATOM 5889 C C . GLU A 1 401 ? -3.528 -17.356 32.027 1.000 18.284 376 GLU A C 1
ATOM 5890 O O . GLU A 1 401 ? -4.092 -18.371 32.480 1.000 17.428 376 GLU A O 1
ATOM 5902 N N . MET A 1 402 ? -2.960 -17.360 30.818 1.000 18.114 377 MET A N 1
ATOM 5903 C CA . MET A 1 402 ? -3.004 -18.582 30.018 1.000 16.370 377 MET A CA 1
ATOM 5904 C C . MET A 1 402 ? -2.173 -19.700 30.656 1.000 17.433 377 MET A C 1
ATOM 5905 O O . MET A 1 402 ? -2.612 -20.851 30.685 1.000 17.738 377 MET A O 1
ATOM 5919 N N . LEU A 1 403 ? -0.950 -19.362 31.101 1.000 17.006 378 LEU A N 1
ATOM 5920 C CA . LEU A 1 403 ? -0.105 -20.379 31.732 1.000 17.898 378 LEU A CA 1
ATOM 5921 C C . LEU A 1 403 ? -0.711 -20.913 33.023 1.000 17.756 378 LEU A C 1
ATOM 5922 O O . LEU A 1 403 ? -0.702 -22.126 33.264 1.000 18.544 378 LEU A O 1
ATOM 5938 N N . ASP A 1 404 ? -1.388 -20.026 33.788 1.000 18.967 379 ASP A N 1
ATOM 5939 C CA . ASP A 1 404 ? -1.979 -20.447 35.039 1.000 17.758 379 ASP A CA 1
ATOM 5940 C C . ASP A 1 404 ? -3.231 -21.307 34.795 1.000 15.561 379 ASP A C 1
ATOM 5941 O O . ASP A 1 404 ? -3.517 -22.243 35.551 1.000 18.306 379 ASP A O 1
ATOM 5950 N N . LYS A 1 405 ? -3.923 -21.075 33.696 1.000 16.688 380 LYS A N 1
ATOM 5951 C CA . LYS A 1 405 ? -5.039 -21.911 33.298 1.000 17.199 380 LYS A CA 1
ATOM 5952 C C . LYS A 1 405 ? -4.499 -23.287 32.936 1.000 16.247 380 LYS A C 1
ATOM 5953 O O . LYS A 1 405 ? -5.095 -24.293 33.327 1.000 18.098 380 LYS A O 1
ATOM 5972 N N . ALA A 1 406 ? -3.433 -23.341 32.200 1.000 16.787 381 ALA A N 1
ATOM 5973 C CA . ALA A 1 406 ? -2.864 -24.630 31.849 1.000 16.423 381 ALA A CA 1
ATOM 5974 C C . ALA A 1 406 ? -2.414 -25.362 33.111 1.000 17.631 381 ALA A C 1
ATOM 5975 O O . ALA A 1 406 ? -2.594 -26.552 33.257 1.000 17.494 381 ALA A O 1
ATOM 5982 N N . LEU A 1 407 ? -1.765 -24.632 34.041 1.000 17.848 382 LEU A N 1
ATOM 5983 C CA . LEU A 1 407 ? -1.334 -25.238 35.301 1.000 18.625 382 LEU A CA 1
ATOM 5984 C C . LEU A 1 407 ? -2.542 -25.739 36.108 1.000 18.631 382 LEU A C 1
ATOM 5985 O O . LEU A 1 407 ? -2.506 -26.833 36.699 1.000 18.936 382 LEU A O 1
ATOM 6001 N N . GLU A 1 408 ? -3.635 -24.974 36.202 1.000 17.404 383 GLU A N 1
ATOM 6002 C CA . GLU A 1 408 ? -4.841 -25.416 36.871 1.000 17.149 383 GLU A CA 1
ATOM 6003 C C . GLU A 1 408 ? -5.372 -26.709 36.278 1.000 16.937 383 GLU A C 1
ATOM 6004 O O . GLU A 1 408 ? -5.774 -27.631 37.024 1.000 19.142 383 GLU A O 1
ATOM 6016 N N . ALA A 1 409 ? -5.366 -26.792 34.956 1.000 20.202 384 ALA A N 1
ATOM 6017 C CA . ALA A 1 409 ? -5.831 -27.997 34.269 1.000 18.665 384 ALA A CA 1
ATOM 6018 C C . ALA A 1 409 ? -4.916 -29.174 34.597 1.000 19.045 384 ALA A C 1
ATOM 6019 O O . ALA A 1 409 ? -5.375 -30.276 34.900 1.000 19.662 384 ALA A O 1
ATOM 6026 N N . TYR A 1 410 ? -3.616 -28.950 34.546 1.000 17.617 385 TYR A N 1
ATOM 6027 C CA . TYR A 1 410 ? -2.680 -30.046 34.894 1.000 18.302 385 TYR A CA 1
ATOM 6028 C C . TYR A 1 410 ? -2.852 -30.517 36.334 1.000 20.217 385 TYR A C 1
ATOM 6029 O O . TYR A 1 410 ? -2.750 -31.721 36.605 1.000 20.285 385 TYR A O 1
ATOM 6047 N N . GLU A 1 411 ? -3.123 -29.590 37.234 1.000 19.198 386 GLU A N 1
ATOM 6048 C CA . GLU A 1 411 ? -3.372 -29.983 38.660 1.000 19.973 386 GLU A CA 1
ATOM 6049 C C . GLU A 1 411 ? -4.610 -30.843 38.749 1.000 20.633 386 GLU A C 1
ATOM 6050 O O . GLU A 1 411 ? -4.581 -31.940 39.333 1.000 22.493 386 GLU A O 1
ATOM 6062 N N . LYS A 1 412 ? -5.710 -30.393 38.107 1.000 21.565 387 LYS A N 1
ATOM 6063 C CA . LYS A 1 412 ? -6.977 -31.109 38.197 1.000 20.847 387 LYS A CA 1
ATOM 6064 C C . LYS A 1 412 ? -6.834 -32.492 37.575 1.000 22.906 387 LYS A C 1
ATOM 6065 O O . LYS A 1 412 ? -7.280 -33.501 38.159 1.000 24.734 387 LYS A O 1
ATOM 6084 N N . VAL A 1 413 ? -6.239 -32.555 36.374 1.000 21.458 388 VAL A N 1
ATOM 6085 C CA . VAL A 1 413 ? -6.153 -33.819 35.689 1.000 22.476 388 VAL A CA 1
ATOM 6086 C C . VAL A 1 413 ? -5.217 -34.761 36.428 1.000 24.208 388 VAL A C 1
ATOM 6087 O O . VAL A 1 413 ? -5.462 -35.970 36.484 1.000 25.910 388 VAL A O 1
ATOM 6100 N N . GLY A 1 414 ? -4.074 -34.244 36.867 1.000 21.905 389 GLY A N 1
ATOM 6101 C CA . GLY A 1 414 ? -3.099 -35.074 37.550 1.000 26.272 389 GLY A CA 1
ATOM 6102 C C . GLY A 1 414 ? -3.635 -35.686 38.843 1.000 29.593 389 GLY A C 1
ATOM 6103 O O . GLY A 1 414 ? -3.319 -36.848 39.119 1.000 29.930 389 GLY A O 1
ATOM 6107 N N . LYS A 1 415 ? -4.415 -34.930 39.588 1.000 26.704 390 LYS A N 1
ATOM 6108 C CA . LYS A 1 415 ? -5.028 -35.417 40.819 1.000 27.846 390 LYS A CA 1
ATOM 6109 C C . LYS A 1 415 ? -6.019 -36.508 40.442 1.000 35.104 390 LYS A C 1
ATOM 6110 O O . LYS A 1 415 ? -6.043 -37.589 41.055 1.000 33.315 390 LYS A O 1
ATOM 6129 N N . ARG A 1 416 ? -6.817 -36.236 39.407 1.000 31.002 391 ARG A N 1
ATOM 6130 C CA . ARG A 1 416 ? -7.814 -37.196 38.967 1.000 33.575 391 ARG A CA 1
ATOM 6131 C C . ARG A 1 416 ? -7.167 -38.516 38.561 1.000 30.471 391 ARG A C 1
ATOM 6132 O O . ARG A 1 416 ? -7.769 -39.575 38.848 1.000 39.744 391 ARG A O 1
ATOM 6153 N N . LEU A 1 417 ? -5.973 -38.534 37.913 1.000 27.240 392 LEU A N 1
ATOM 6154 C CA . LEU A 1 417 ? -5.346 -39.732 37.388 1.000 31.052 392 LEU A CA 1
ATOM 6155 C C . LEU A 1 417 ? -4.435 -40.381 38.437 1.000 39.647 392 LEU A C 1
ATOM 6156 O O . LEU A 1 417 ? -3.807 -41.391 38.131 1.000 40.388 392 LEU A O 1
ATOM 6172 N N . GLY A 1 418 ? -4.260 -39.710 39.580 1.000 43.346 393 GLY A N 1
ATOM 6173 C CA . GLY A 1 418 ? -3.516 -40.227 40.716 1.000 40.916 393 GLY A CA 1
ATOM 6174 C C . GLY A 1 418 ? -2.015 -40.176 40.486 1.000 47.894 393 GLY A C 1
ATOM 6175 O O . GLY A 1 418 ? -1.299 -40.951 41.089 1.000 50.752 393 GLY A O 1
ATOM 6179 N N . ILE A 1 419 ? -1.501 -39.271 39.649 1.000 37.233 394 ILE A N 1
ATOM 6180 C CA . ILE A 1 419 ? -0.063 -39.150 39.467 1.000 42.253 394 ILE A CA 1
ATOM 6181 C C . ILE A 1 419 ? 0.555 -38.057 40.355 1.000 34.972 394 ILE A C 1
ATOM 6182 O O . ILE A 1 419 ? 1.777 -37.969 40.425 1.000 37.149 394 ILE A O 1
ATOM 6198 N N . ILE A 1 420 ? -0.282 -37.149 40.851 1.000 34.009 395 ILE A N 1
ATOM 6199 C CA . ILE A 1 420 ? 0.148 -36.111 41.767 1.000 29.575 395 ILE A CA 1
ATOM 6200 C C . ILE A 1 420 ? -0.858 -36.098 42.890 1.000 29.547 395 ILE A C 1
ATOM 6201 O O . ILE A 1 420 ? -2.038 -36.519 42.777 1.000 30.599 395 ILE A O 1
ATOM 6217 N N . ARG A 1 421 ? -0.354 -35.591 44.018 1.000 38.155 396 ARG A N 1
ATOM 6218 C CA . ARG A 1 421 ? -1.082 -35.614 45.266 1.000 46.680 396 ARG A CA 1
ATOM 6219 C C . ARG A 1 421 ? -1.992 -34.407 45.265 1.000 44.342 396 ARG A C 1
ATOM 6220 O O . ARG A 1 421 ? -1.601 -33.402 44.626 1.000 48.170 396 ARG A O 1
ATOM 6242 N N . GLY B 1 27 ? 45.915 -38.149 9.508 1.000 63.750 2 GLY B N 1
ATOM 6243 C CA . GLY B 1 27 ? 44.983 -37.010 9.629 1.000 64.768 2 GLY B CA 1
ATOM 6244 C C . GLY B 1 27 ? 43.682 -37.287 8.884 1.000 56.707 2 GLY B C 1
ATOM 6245 O O . GLY B 1 27 ? 43.574 -38.291 8.191 1.000 45.425 2 GLY B O 1
ATOM 6249 N N . SER B 1 28 ? 42.689 -36.415 9.119 1.000 56.104 3 SER B N 1
ATOM 6250 C CA . SER B 1 28 ? 41.349 -36.480 8.546 1.000 44.967 3 SER B CA 1
ATOM 6251 C C . SER B 1 28 ? 41.144 -35.253 7.647 1.000 51.892 3 SER B C 1
ATOM 6252 O O . SER B 1 28 ? 42.025 -34.409 7.513 1.000 46.672 3 SER B O 1
ATOM 6260 N N . LEU B 1 29 ? 39.998 -35.139 6.974 1.000 42.036 4 LEU B N 1
ATOM 6261 C CA . LEU B 1 29 ? 39.731 -33.894 6.293 1.000 36.884 4 LEU B CA 1
ATOM 6262 C C . LEU B 1 29 ? 38.940 -32.985 7.202 1.000 37.482 4 LEU B C 1
ATOM 6263 O O . LEU B 1 29 ? 38.061 -33.432 7.946 1.000 35.881 4 LEU B O 1
ATOM 6279 N N . ASP B 1 30 ? 39.238 -31.692 7.099 1.000 34.568 5 ASP B N 1
ATOM 6280 C CA . ASP B 1 30 ? 38.420 -30.670 7.714 1.000 30.821 5 ASP B CA 1
ATOM 6281 C C . ASP B 1 30 ? 37.353 -30.270 6.700 1.000 26.862 5 ASP B C 1
ATOM 6282 O O . ASP B 1 30 ? 37.327 -30.722 5.567 1.000 28.884 5 ASP B O 1
ATOM 6291 N N . LEU B 1 31 ? 36.361 -29.490 7.157 1.000 28.792 6 LEU B N 1
ATOM 6292 C CA . LEU B 1 31 ? 35.248 -29.171 6.298 1.000 29.990 6 LEU B CA 1
ATOM 6293 C C . LEU B 1 31 ? 35.671 -28.448 5.035 1.000 26.343 6 LEU B C 1
ATOM 6294 O O . LEU B 1 31 ? 35.214 -28.838 3.990 1.000 25.845 6 LEU B O 1
ATOM 6310 N N . ARG B 1 32 ? 36.548 -27.429 5.133 1.000 32.908 7 ARG B N 1
ATOM 6311 C CA . ARG B 1 32 ? 36.911 -26.658 3.935 1.000 32.021 7 ARG B CA 1
ATOM 6312 C C . ARG B 1 32 ? 37.659 -27.534 2.930 1.000 25.610 7 ARG B C 1
ATOM 6313 O O . ARG B 1 32 ? 37.381 -27.492 1.727 1.000 29.152 7 ARG B O 1
ATOM 6334 N N . ALA B 1 33 ? 38.445 -28.486 3.464 1.000 30.629 8 ALA B N 1
ATOM 6335 C CA . ALA B 1 33 ? 39.149 -29.395 2.576 1.000 30.041 8 ALA B CA 1
ATOM 6336 C C . ALA B 1 33 ? 38.170 -30.301 1.840 1.000 30.881 8 ALA B C 1
ATOM 6337 O O . ALA B 1 33 ? 38.338 -30.525 0.659 1.000 29.167 8 ALA B O 1
ATOM 6344 N N . ARG B 1 34 ? 37.156 -30.863 2.525 1.000 28.759 9 ARG B N 1
ATOM 6345 C CA . ARG B 1 34 ? 36.187 -31.705 1.839 1.000 25.564 9 ARG B CA 1
ATOM 6346 C C . ARG B 1 34 ? 35.420 -30.902 0.782 1.000 23.173 9 ARG B C 1
ATOM 6347 O O . ARG B 1 34 ? 35.145 -31.417 -0.296 1.000 29.470 9 ARG B O 1
ATOM 6368 N N . VAL B 1 35 ? 35.053 -29.666 1.128 1.000 27.513 10 VAL B N 1
ATOM 6369 C CA . VAL B 1 35 ? 34.292 -28.843 0.209 1.000 26.237 10 VAL B CA 1
ATOM 6370 C C . VAL B 1 35 ? 35.127 -28.547 -1.031 1.000 27.959 10 VAL B C 1
ATOM 6371 O O . VAL B 1 35 ? 34.672 -28.653 -2.160 1.000 30.410 10 VAL B O 1
ATOM 6384 N N . ARG B 1 36 ? 36.398 -28.188 -0.802 1.000 30.648 11 ARG B N 1
ATOM 6385 C CA . ARG B 1 36 ? 37.283 -27.841 -1.899 1.000 35.224 11 ARG B CA 1
ATOM 6386 C C . ARG B 1 36 ? 37.503 -29.041 -2.804 1.000 28.672 11 ARG B C 1
ATOM 6387 O O . ARG B 1 36 ? 37.430 -28.919 -4.010 1.000 36.351 11 ARG B O 1
ATOM 6408 N N . GLU B 1 37 ? 37.726 -30.225 -2.203 1.000 34.316 12 GLU B N 1
ATOM 6409 C CA . GLU B 1 37 ? 37.877 -31.455 -2.944 1.000 34.213 12 GLU B CA 1
ATOM 6410 C C . GLU B 1 37 ? 36.665 -31.653 -3.834 1.000 36.162 12 GLU B C 1
ATOM 6411 O O . GLU B 1 37 ? 36.819 -32.002 -4.992 1.000 33.547 12 GLU B O 1
ATOM 6423 N N . GLU B 1 38 ? 35.437 -31.488 -3.280 1.000 29.596 13 GLU B N 1
ATOM 6424 C CA . GLU B 1 38 ? 34.268 -31.792 -4.083 1.000 30.662 13 GLU B CA 1
ATOM 6425 C C . GLU B 1 38 ? 34.008 -30.699 -5.117 1.000 21.669 13 GLU B C 1
ATOM 6426 O O . GLU B 1 38 ? 33.638 -31.049 -6.203 1.000 28.861 13 GLU B O 1
ATOM 6438 N N . LEU B 1 39 ? 34.258 -29.422 -4.808 1.000 27.409 14 LEU B N 1
ATOM 6439 C CA . LEU B 1 39 ? 34.022 -28.368 -5.795 1.000 25.845 14 LEU B CA 1
ATOM 6440 C C . LEU B 1 39 ? 35.057 -28.498 -6.945 1.000 29.543 14 LEU B C 1
ATOM 6441 O O . LEU B 1 39 ? 34.710 -28.417 -8.113 1.000 30.104 14 LEU B O 1
ATOM 6457 N N . GLU B 1 40 ? 36.304 -28.831 -6.588 1.000 33.129 15 GLU B N 1
ATOM 6458 C CA . GLU B 1 40 ? 37.343 -28.983 -7.615 1.000 33.444 15 GLU B CA 1
ATOM 6459 C C . GLU B 1 40 ? 36.984 -30.158 -8.517 1.000 30.768 15 GLU B C 1
ATOM 6460 O O . GLU B 1 40 ? 37.154 -30.048 -9.715 1.000 32.226 15 GLU B O 1
ATOM 6472 N N . ARG B 1 41 ? 36.520 -31.261 -7.922 1.000 29.965 16 ARG B N 1
ATOM 6473 C CA . ARG B 1 41 ? 36.059 -32.397 -8.694 1.000 28.541 16 ARG B CA 1
ATOM 6474 C C . ARG B 1 41 ? 35.013 -31.960 -9.699 1.000 39.184 16 ARG B C 1
ATOM 6475 O O . ARG B 1 41 ? 35.209 -32.180 -10.885 1.000 33.585 16 ARG B O 1
ATOM 6496 N N . LEU B 1 42 ? 33.957 -31.248 -9.249 1.000 35.096 17 LEU B N 1
ATOM 6497 C CA . LEU B 1 42 ? 32.879 -30.926 -10.171 1.000 33.864 17 LEU B CA 1
ATOM 6498 C C . LEU B 1 42 ? 33.419 -30.041 -11.295 1.000 30.184 17 LEU B C 1
ATOM 6499 O O . LEU B 1 42 ? 33.014 -30.231 -12.415 1.000 35.661 17 LEU B O 1
ATOM 6515 N N . LYS B 1 43 ? 34.296 -29.061 -10.985 1.000 36.171 18 LYS B N 1
ATOM 6516 C CA . LYS B 1 43 ? 34.866 -28.181 -11.998 1.000 33.531 18 LYS B CA 1
ATOM 6517 C C . LYS B 1 43 ? 35.706 -28.959 -13.014 1.000 34.195 18 LYS B C 1
ATOM 6518 O O . LYS B 1 43 ? 35.536 -28.725 -14.206 1.000 34.961 18 LYS B O 1
ATOM 6537 N N . ARG B 1 44 ? 36.470 -29.950 -12.560 1.000 37.197 19 ARG B N 1
ATOM 6538 C CA . ARG B 1 44 ? 37.303 -30.726 -13.479 1.000 39.538 19 ARG B CA 1
ATOM 6539 C C . ARG B 1 44 ? 36.384 -31.541 -14.397 1.000 47.502 19 ARG B C 1
ATOM 6540 O O . ARG B 1 44 ? 36.690 -31.721 -15.576 1.000 45.596 19 ARG B O 1
ATOM 6561 N N . GLU B 1 45 ? 35.233 -32.006 -13.892 1.000 39.542 20 GLU B N 1
ATOM 6562 C CA . GLU B 1 45 ? 34.298 -32.754 -14.723 1.000 38.489 20 GLU B CA 1
ATOM 6563 C C . GLU B 1 45 ? 33.422 -31.857 -15.606 1.000 39.184 20 GLU B C 1
ATOM 6564 O O . GLU B 1 45 ? 32.631 -32.363 -16.399 1.000 40.308 20 GLU B O 1
ATOM 6576 N N . GLY B 1 46 ? 33.525 -30.520 -15.490 1.000 35.241 21 GLY B N 1
ATOM 6577 C CA . GLY B 1 46 ? 32.671 -29.609 -16.237 1.000 35.409 21 GLY B CA 1
ATOM 6578 C C . GLY B 1 46 ? 31.190 -29.622 -15.828 1.000 40.585 21 GLY B C 1
ATOM 6579 O O . GLY B 1 46 ? 30.340 -29.270 -16.667 1.000 37.296 21 GLY B O 1
ATOM 6583 N N . LEU B 1 47 ? 30.899 -30.031 -14.560 1.000 35.306 22 LEU B N 1
ATOM 6584 C CA . LEU B 1 47 ? 29.543 -30.179 -14.040 1.000 36.093 22 LEU B CA 1
ATOM 6585 C C . LEU B 1 47 ? 29.205 -29.161 -12.944 1.000 35.236 22 LEU B C 1
ATOM 6586 O O . LEU B 1 47 ? 28.131 -29.208 -12.347 1.000 31.963 22 LEU B O 1
ATOM 6602 N N . TYR B 1 48 ? 30.151 -28.304 -12.577 1.000 27.565 23 TYR B N 1
ATOM 6603 C CA . TYR B 1 48 ? 29.888 -27.295 -11.570 1.000 27.654 23 TYR B CA 1
ATOM 6604 C C . TYR B 1 48 ? 28.930 -26.249 -12.136 1.000 32.588 23 TYR B C 1
ATOM 6605 O O . TYR B 1 48 ? 29.075 -25.797 -13.273 1.000 31.988 23 TYR B O 1
ATOM 6623 N N . ILE B 1 49 ? 27.928 -25.876 -11.355 1.000 32.074 24 ILE B N 1
ATOM 6624 C CA . ILE B 1 49 ? 26.837 -25.028 -11.821 1.000 30.715 24 ILE B CA 1
ATOM 6625 C C . ILE B 1 49 ? 26.886 -23.716 -11.062 1.000 25.746 24 ILE B C 1
ATOM 6626 O O . ILE B 1 49 ? 27.389 -23.667 -9.932 1.000 28.702 24 ILE B O 1
ATOM 6642 N N . SER B 1 50 ? 26.449 -22.651 -11.751 1.000 27.278 25 SER B N 1
ATOM 6643 C CA . SER B 1 50 ? 26.359 -21.308 -11.249 1.000 28.060 25 SER B CA 1
ATOM 6644 C C . SER B 1 50 ? 24.983 -20.753 -11.628 1.000 26.887 25 SER B C 1
ATOM 6645 O O . SER B 1 50 ? 24.807 -20.148 -12.687 1.000 27.035 25 SER B O 1
ATOM 6653 N N . PRO B 1 51 ? 23.915 -21.041 -10.855 1.000 24.717 26 PRO B N 1
ATOM 6654 C CA . PRO B 1 51 ? 22.576 -20.645 -11.273 1.000 23.443 26 PRO B CA 1
ATOM 6655 C C . PRO B 1 51 ? 22.428 -19.150 -11.478 1.000 23.061 26 PRO B C 1
ATOM 6656 O O . PRO B 1 51 ? 23.106 -18.384 -10.825 1.000 26.508 26 PRO B O 1
ATOM 6667 N N . LYS B 1 52 ? 21.503 -18.790 -12.348 1.000 25.237 27 LYS B N 1
ATOM 6668 C CA . LYS B 1 52 ? 21.180 -17.400 -12.592 1.000 26.249 27 LYS B CA 1
ATOM 6669 C C . LYS B 1 52 ? 20.122 -16.925 -11.601 1.000 26.785 27 LYS B C 1
ATOM 6670 O O . LYS B 1 52 ? 19.357 -17.729 -11.093 1.000 26.870 27 LYS B O 1
ATOM 6689 N N . VAL B 1 53 ? 20.060 -15.615 -11.410 1.000 22.412 28 VAL B N 1
ATOM 6690 C CA . VAL B 1 53 ? 19.102 -14.981 -10.509 1.000 21.990 28 VAL B CA 1
ATOM 6691 C C . VAL B 1 53 ? 18.067 -14.248 -11.342 1.000 23.723 28 VAL B C 1
ATOM 6692 O O . VAL B 1 53 ? 18.429 -13.297 -12.090 1.000 24.194 28 VAL B O 1
ATOM 6705 N N . LEU B 1 54 ? 16.796 -14.661 -11.285 1.000 20.475 29 LEU B N 1
ATOM 6706 C CA . LEU B 1 54 ? 15.749 -13.978 -12.030 1.000 21.494 29 LEU B CA 1
ATOM 6707 C C . LEU B 1 54 ? 15.351 -12.694 -11.286 1.000 21.386 29 LEU B C 1
ATOM 6708 O O . LEU B 1 54 ? 15.348 -12.639 -10.073 1.000 22.919 29 LEU B O 1
ATOM 6724 N N . GLU B 1 55 ? 15.116 -11.618 -12.056 1.000 20.876 30 GLU B N 1
ATOM 6725 C CA . GLU B 1 55 ? 14.980 -10.272 -11.524 1.000 22.410 30 GLU B CA 1
ATOM 6726 C C . GLU B 1 55 ? 13.579 -9.699 -11.723 1.000 24.679 30 GLU B C 1
ATOM 6727 O O . GLU B 1 55 ? 13.293 -8.523 -11.442 1.000 25.292 30 GLU B O 1
ATOM 6739 N N . ALA B 1 56 ? 12.649 -10.495 -12.254 1.000 21.140 31 ALA B N 1
ATOM 6740 C CA . ALA B 1 56 ? 11.274 -10.140 -12.427 1.000 20.168 31 ALA B CA 1
ATOM 6741 C C . ALA B 1 56 ? 10.417 -11.386 -12.145 1.000 21.765 31 ALA B C 1
ATOM 6742 O O . ALA B 1 56 ? 10.980 -12.464 -12.037 1.000 20.821 31 ALA B O 1
ATOM 6749 N N . PRO B 1 57 ? 9.085 -11.274 -12.055 1.000 19.983 32 PRO B N 1
ATOM 6750 C CA . PRO B 1 57 ? 8.230 -12.419 -11.710 1.000 20.563 32 PRO B CA 1
ATOM 6751 C C . PRO B 1 57 ? 8.320 -13.583 -12.688 1.000 22.671 32 PRO B C 1
ATOM 6752 O O . PRO B 1 57 ? 8.820 -13.428 -13.831 1.000 22.975 32 PRO B O 1
ATOM 6763 N N . GLN B 1 58 ? 7.828 -14.748 -12.221 1.000 20.571 33 GLN B N 1
ATOM 6764 C CA . GLN B 1 58 ? 7.706 -15.903 -13.064 1.000 21.944 33 GLN B CA 1
ATOM 6765 C C . GLN B 1 58 ? 6.610 -15.720 -14.083 1.000 20.183 33 GLN B C 1
ATOM 6766 O O . GLN B 1 58 ? 5.433 -15.894 -13.802 1.000 22.700 33 GLN B O 1
ATOM 6780 N N . GLU B 1 59 ? 7.042 -15.346 -15.280 1.000 18.934 34 GLU B N 1
ATOM 6781 C CA . GLU B 1 59 ? 6.153 -15.130 -16.382 1.000 21.466 34 GLU B CA 1
ATOM 6782 C C . GLU B 1 59 ? 6.838 -15.574 -17.663 1.000 19.538 34 GLU B C 1
ATOM 6783 O O . GLU B 1 59 ? 8.049 -15.736 -17.682 1.000 21.856 34 GLU B O 1
ATOM 6795 N N . PRO B 1 60 ? 6.086 -15.673 -18.753 1.000 19.906 35 PRO B N 1
ATOM 6796 C CA . PRO B 1 60 ? 6.722 -16.111 -19.991 1.000 18.370 35 PRO B CA 1
ATOM 6797 C C . PRO B 1 60 ? 7.746 -15.158 -20.567 1.000 19.426 35 PRO B C 1
ATOM 6798 O O . PRO B 1 60 ? 8.568 -15.556 -21.375 1.000 20.954 35 PRO B O 1
ATOM 6809 N N . VAL B 1 61 ? 7.685 -13.887 -20.194 1.000 21.396 36 VAL B N 1
ATOM 6810 C CA . VAL B 1 61 ? 8.770 -12.951 -20.335 1.000 20.250 36 VAL B CA 1
ATOM 6811 C C . VAL B 1 61 ? 9.235 -12.556 -18.935 1.000 22.397 36 VAL B C 1
ATOM 6812 O O . VAL B 1 61 ? 8.384 -12.119 -18.138 1.000 24.156 36 VAL B O 1
ATOM 6825 N N . THR B 1 62 ? 10.528 -12.558 -18.696 1.000 22.519 37 THR B N 1
ATOM 6826 C CA . THR B 1 62 ? 11.100 -12.171 -17.417 1.000 22.085 37 THR B CA 1
ATOM 6827 C C . THR B 1 62 ? 12.460 -11.543 -17.665 1.000 20.932 37 THR B C 1
ATOM 6828 O O . THR B 1 62 ? 12.750 -11.144 -18.794 1.000 20.960 37 THR B O 1
ATOM 6839 N N . ARG B 1 63 ? 13.197 -11.312 -16.624 1.000 20.658 38 ARG B N 1
ATOM 6840 C CA . ARG B 1 63 ? 14.489 -10.663 -16.681 1.000 20.792 38 ARG B CA 1
ATOM 6841 C C . ARG B 1 63 ? 15.563 -11.490 -15.991 1.000 25.676 38 ARG B C 1
ATOM 6842 O O . ARG B 1 63 ? 15.364 -11.989 -14.894 1.000 23.637 38 ARG B O 1
ATOM 6863 N N . VAL B 1 64 ? 16.699 -11.674 -16.663 1.000 24.187 39 VAL B N 1
ATOM 6864 C CA . VAL B 1 64 ? 17.871 -12.403 -16.221 1.000 27.693 39 VAL B CA 1
ATOM 6865 C C . VAL B 1 64 ? 19.095 -11.555 -16.562 1.000 25.528 39 VAL B C 1
ATOM 6866 O O . VAL B 1 64 ? 19.190 -11.077 -17.703 1.000 28.373 39 VAL B O 1
ATOM 6879 N N . GLU B 1 65 ? 20.019 -11.414 -15.604 1.000 26.383 40 GLU B N 1
ATOM 6880 C CA . GLU B 1 65 ? 21.297 -10.717 -15.894 1.000 33.591 40 GLU B CA 1
ATOM 6881 C C . GLU B 1 65 ? 21.062 -9.364 -16.557 1.000 32.315 40 GLU B C 1
ATOM 6882 O O . GLU B 1 65 ? 21.763 -8.979 -17.514 1.000 32.652 40 GLU B O 1
ATOM 6894 N N . GLY B 1 66 ? 20.038 -8.662 -16.085 1.000 28.168 41 GLY B N 1
ATOM 6895 C CA . GLY B 1 66 ? 19.789 -7.302 -16.472 1.000 29.739 41 GLY B CA 1
ATOM 6896 C C . GLY B 1 66 ? 19.092 -7.182 -17.823 1.000 31.911 41 GLY B C 1
ATOM 6897 O O . GLY B 1 66 ? 18.934 -6.066 -18.364 1.000 33.498 41 GLY B O 1
ATOM 6901 N N . ARG B 1 67 ? 18.630 -8.315 -18.388 1.000 28.410 42 ARG B N 1
ATOM 6902 C CA . ARG B 1 67 ? 18.024 -8.256 -19.706 1.000 26.423 42 ARG B CA 1
ATOM 6903 C C . ARG B 1 67 ? 16.669 -8.930 -19.721 1.000 29.270 42 ARG B C 1
ATOM 6904 O O . ARG B 1 67 ? 16.455 -9.922 -19.058 1.000 25.868 42 ARG B O 1
ATOM 6925 N N . GLU B 1 68 ? 15.823 -8.510 -20.630 1.000 27.345 43 GLU B N 1
ATOM 6926 C CA . GLU B 1 68 ? 14.540 -9.152 -20.807 1.000 25.567 43 GLU B CA 1
ATOM 6927 C C . GLU B 1 68 ? 14.737 -10.397 -21.675 1.000 23.105 43 GLU B C 1
ATOM 6928 O O . GLU B 1 68 ? 15.514 -10.385 -22.640 1.000 24.942 43 GLU B O 1
ATOM 6940 N N . VAL B 1 69 ? 14.019 -11.477 -21.334 1.000 24.133 44 VAL B N 1
ATOM 6941 C CA . VAL B 1 69 ? 14.152 -12.729 -22.052 1.000 22.071 44 VAL B CA 1
ATOM 6942 C C . VAL B 1 69 ? 12.793 -13.378 -22.187 1.000 21.248 44 VAL B C 1
ATOM 6943 O O . VAL B 1 69 ? 11.941 -13.302 -21.292 1.000 21.089 44 VAL B O 1
ATOM 6956 N N . VAL B 1 70 ? 12.591 -14.141 -23.259 1.000 20.359 45 VAL B N 1
ATOM 6957 C CA . VAL B 1 70 ? 11.502 -15.075 -23.388 1.000 20.127 45 VAL B CA 1
ATOM 6958 C C . VAL B 1 70 ? 11.935 -16.296 -22.560 1.000 19.165 45 VAL B C 1
ATOM 6959 O O . VAL B 1 70 ? 13.037 -16.873 -22.805 1.000 20.208 45 VAL B O 1
ATOM 6972 N N . ASN B 1 71 ? 11.068 -16.651 -21.611 1.000 20.333 46 ASN B N 1
ATOM 6973 C CA . ASN B 1 71 ? 11.383 -17.693 -20.620 1.000 19.182 46 ASN B CA 1
ATOM 6974 C C . ASN B 1 71 ? 10.715 -18.995 -21.018 1.000 18.744 46 ASN B C 1
ATOM 6975 O O . ASN B 1 71 ? 9.522 -19.176 -20.932 1.000 18.334 46 ASN B O 1
ATOM 6986 N N . LEU B 1 72 ? 11.576 -19.942 -21.440 1.000 18.818 47 LEU B N 1
ATOM 6987 C CA . LEU B 1 72 ? 11.201 -21.325 -21.720 1.000 20.015 47 LEU B CA 1
ATOM 6988 C C . LEU B 1 72 ? 11.757 -22.277 -20.676 1.000 18.293 47 LEU B C 1
ATOM 6989 O O . LEU B 1 72 ? 11.731 -23.486 -20.906 1.000 19.129 47 LEU B O 1
ATOM 7005 N N . ALA B 1 73 ? 12.216 -21.714 -19.542 1.000 18.081 48 ALA B N 1
ATOM 7006 C CA . ALA B 1 73 ? 12.823 -22.474 -18.447 1.000 18.031 48 ALA B CA 1
ATOM 7007 C C . ALA B 1 73 ? 11.959 -22.449 -17.168 1.000 25.471 48 ALA B C 1
ATOM 7008 O O . ALA B 1 73 ? 12.469 -22.263 -16.025 1.000 30.551 48 ALA B O 1
ATOM 7015 N N . SER B 1 74 ? 10.689 -22.336 -17.284 1.000 19.689 49 SER B N 1
ATOM 7016 C CA . SER B 1 74 ? 9.815 -22.423 -16.112 1.000 20.970 49 SER B CA 1
ATOM 7017 C C . SER B 1 74 ? 8.968 -23.664 -16.261 1.000 21.427 49 SER B C 1
ATOM 7018 O O . SER B 1 74 ? 8.900 -24.258 -17.312 1.000 22.596 49 SER B O 1
ATOM 7026 N N . ASN B 1 75 ? 8.272 -24.011 -15.171 1.000 20.466 50 ASN B N 1
ATOM 7027 C CA . ASN B 1 75 ? 7.325 -25.101 -15.223 1.000 20.442 50 ASN B CA 1
ATOM 7028 C C . ASN B 1 75 ? 5.919 -24.530 -15.092 1.000 20.452 50 ASN B C 1
ATOM 7029 O O . ASN B 1 75 ? 5.011 -25.227 -14.695 1.000 18.407 50 ASN B O 1
ATOM 7040 N N . ASN B 1 76 ? 5.679 -23.252 -15.490 1.000 20.373 51 ASN B N 1
ATOM 7041 C CA . ASN B 1 76 ? 4.470 -22.518 -15.215 1.000 20.163 51 ASN B CA 1
ATOM 7042 C C . ASN B 1 76 ? 3.438 -22.773 -16.309 1.000 21.301 51 ASN B C 1
ATOM 7043 O O . ASN B 1 76 ? 3.003 -21.863 -17.028 1.000 20.526 51 ASN B O 1
ATOM 7054 N N . TYR B 1 77 ? 3.053 -24.045 -16.463 1.000 18.801 52 TYR B N 1
ATOM 7055 C CA . TYR B 1 77 ? 2.296 -24.519 -17.602 1.000 19.221 52 TYR B CA 1
ATOM 7056 C C . TYR B 1 77 ? 1.044 -23.695 -17.899 1.000 18.875 52 TYR B C 1
ATOM 7057 O O . TYR B 1 77 ? 0.689 -23.592 -19.072 1.000 20.444 52 TYR B O 1
ATOM 7075 N N . LEU B 1 78 ? 0.292 -23.265 -16.890 1.000 19.131 53 LEU B N 1
ATOM 7076 C CA . LEU B 1 78 ? -1.024 -22.648 -17.068 1.000 19.601 53 LEU B CA 1
ATOM 7077 C C . LEU B 1 78 ? -0.969 -21.125 -16.918 1.000 19.625 53 LEU B C 1
ATOM 7078 O O . LEU B 1 78 ? -2.009 -20.481 -16.959 1.000 22.838 53 LEU B O 1
ATOM 7094 N N . GLY B 1 79 ? 0.197 -20.560 -16.698 1.000 19.478 54 GLY B N 1
ATOM 7095 C CA . GLY B 1 79 ? 0.323 -19.122 -16.527 1.000 20.221 54 GLY B CA 1
ATOM 7096 C C . GLY B 1 79 ? -0.199 -18.643 -15.170 1.000 22.906 54 GLY B C 1
ATOM 7097 O O . GLY B 1 79 ? -0.500 -17.458 -14.986 1.000 23.820 54 GLY B O 1
ATOM 7101 N N . PHE B 1 80 ? -0.119 -19.496 -14.160 1.000 20.075 55 PHE B N 1
ATOM 7102 C CA . PHE B 1 80 ? -0.694 -19.168 -12.852 1.000 20.303 55 PHE B CA 1
ATOM 7103 C C . PHE B 1 80 ? 0.289 -18.481 -11.898 1.000 20.843 55 PHE B C 1
ATOM 7104 O O . PHE B 1 80 ? -0.169 -17.836 -10.951 1.000 19.691 55 PHE B O 1
ATOM 7121 N N . ALA B 1 81 ? 1.581 -18.576 -12.122 1.000 19.386 56 ALA B N 1
ATOM 7122 C CA . ALA B 1 81 ? 2.565 -18.196 -11.117 1.000 18.468 56 ALA B CA 1
ATOM 7123 C C . ALA B 1 81 ? 2.417 -16.741 -10.655 1.000 21.899 56 ALA B C 1
ATOM 7124 O O . ALA B 1 81 ? 2.736 -16.416 -9.490 1.000 21.940 56 ALA B O 1
ATOM 7131 N N . ASN B 1 82 ? 2.071 -15.859 -11.604 1.000 20.572 57 ASN B N 1
ATOM 7132 C CA . ASN B 1 82 ? 1.905 -14.445 -11.253 1.000 22.163 57 ASN B CA 1
ATOM 7133 C C . ASN B 1 82 ? 0.511 -13.958 -11.607 1.000 21.816 57 ASN B C 1
ATOM 7134 O O . ASN B 1 82 ? 0.321 -12.774 -11.924 1.000 23.608 57 ASN B O 1
ATOM 7145 N N . HIS B 1 83 ? -0.478 -14.840 -11.561 1.000 20.903 58 HIS B N 1
ATOM 7146 C CA . HIS B 1 83 ? -1.849 -14.540 -11.940 1.000 21.669 58 HIS B CA 1
ATOM 7147 C C . HIS B 1 83 ? -2.574 -13.854 -10.780 1.000 23.699 58 HIS B C 1
ATOM 7148 O O . HIS B 1 83 ? -2.600 -14.333 -9.636 1.000 21.787 58 HIS B O 1
ATOM 7163 N N . PRO B 1 84 ? -3.220 -12.700 -11.006 1.000 21.524 59 PRO B N 1
ATOM 7164 C CA . PRO B 1 84 ? -3.851 -11.993 -9.896 1.000 22.646 59 PRO B CA 1
ATOM 7165 C C . PRO B 1 84 ? -4.932 -12.756 -9.139 1.000 22.963 59 PRO B C 1
ATOM 7166 O O . PRO B 1 84 ? -5.156 -12.474 -7.939 1.000 22.613 59 PRO B O 1
ATOM 7177 N N . TYR B 1 85 ? -5.602 -13.735 -9.743 1.000 20.248 60 TYR B N 1
ATOM 7178 C CA . TYR B 1 85 ? -6.621 -14.514 -9.076 1.000 21.340 60 TYR B CA 1
ATOM 7179 C C . TYR B 1 85 ? -6.013 -15.368 -7.958 1.000 21.626 60 TYR B C 1
ATOM 7180 O O . TYR B 1 85 ? -6.524 -15.411 -6.850 1.000 22.754 60 TYR B O 1
ATOM 7198 N N . LEU B 1 86 ? -4.901 -16.050 -8.270 1.000 19.458 61 LEU B N 1
ATOM 7199 C CA . LEU B 1 86 ? -4.223 -16.813 -7.222 1.000 20.809 61 LEU B CA 1
ATOM 7200 C C . LEU B 1 86 ? -3.699 -15.896 -6.154 1.000 20.054 61 LEU B C 1
ATOM 7201 O O . LEU B 1 86 ? -3.744 -16.218 -4.957 1.000 20.790 61 LEU B O 1
ATOM 7217 N N . LYS B 1 87 ? -3.200 -14.746 -6.545 1.000 19.355 62 LYS B N 1
ATOM 7218 C CA . LYS B 1 87 ? -2.555 -13.828 -5.627 1.000 20.958 62 LYS B CA 1
ATOM 7219 C C . LYS B 1 87 ? -3.619 -13.295 -4.669 1.000 20.898 62 LYS B C 1
ATOM 7220 O O . LYS B 1 87 ? -3.310 -13.106 -3.498 1.000 22.168 62 LYS B O 1
ATOM 7239 N N . GLU B 1 88 ? -4.830 -13.006 -5.156 1.000 22.375 63 GLU B N 1
ATOM 7240 C CA . GLU B 1 88 ? -5.899 -12.469 -4.303 1.000 22.694 63 GLU B CA 1
ATOM 7241 C C . GLU B 1 88 ? -6.365 -13.546 -3.322 1.000 20.941 63 GLU B C 1
ATOM 7242 O O . GLU B 1 88 ? -6.521 -13.205 -2.146 1.000 20.737 63 GLU B O 1
ATOM 7254 N N . LYS B 1 89 ? -6.524 -14.808 -3.759 1.000 20.595 64 LYS B N 1
ATOM 7255 C CA . LYS B 1 89 ? -6.953 -15.828 -2.799 1.000 20.593 64 LYS B CA 1
ATOM 7256 C C . LYS B 1 89 ? -5.843 -16.044 -1.767 1.000 19.964 64 LYS B C 1
ATOM 7257 O O . LYS B 1 89 ? -6.078 -16.184 -0.571 1.000 20.470 64 LYS B O 1
ATOM 7276 N N . ALA B 1 90 ? -4.588 -16.058 -2.221 1.000 19.047 65 ALA B N 1
ATOM 7277 C CA . ALA B 1 90 ? -3.468 -16.091 -1.294 1.000 19.055 65 ALA B CA 1
ATOM 7278 C C . ALA B 1 90 ? -3.542 -14.994 -0.248 1.000 21.666 65 ALA B C 1
ATOM 7279 O O . ALA B 1 90 ? -3.314 -15.225 0.957 1.000 20.297 65 ALA B O 1
ATOM 7286 N N . ARG B 1 91 ? -3.790 -13.762 -0.735 1.000 19.099 66 ARG B N 1
ATOM 7287 C CA . ARG B 1 91 ? -3.812 -12.628 0.174 1.000 20.461 66 ARG B CA 1
ATOM 7288 C C . ARG B 1 91 ? -4.910 -12.796 1.231 1.000 20.359 66 ARG B C 1
ATOM 7289 O O . ARG B 1 91 ? -4.677 -12.474 2.422 1.000 20.071 66 ARG B O 1
ATOM 7310 N N . GLN B 1 92 ? -6.061 -13.284 0.796 1.000 20.169 67 GLN B N 1
ATOM 7311 C CA . GLN B 1 92 ? -7.216 -13.466 1.702 1.000 21.689 67 GLN B CA 1
ATOM 7312 C C . GLN B 1 92 ? -6.852 -14.445 2.797 1.000 21.277 67 GLN B C 1
ATOM 7313 O O . GLN B 1 92 ? -7.133 -14.214 3.988 1.000 21.364 67 GLN B O 1
ATOM 7327 N N . TYR B 1 93 ? -6.236 -15.589 2.423 1.000 20.095 68 TYR B N 1
ATOM 7328 C CA . TYR B 1 93 ? -5.940 -16.594 3.418 1.000 18.875 68 TYR B CA 1
ATOM 7329 C C . TYR B 1 93 ? -4.789 -16.144 4.311 1.000 19.418 68 TYR B C 1
ATOM 7330 O O . TYR B 1 93 ? -4.839 -16.402 5.520 1.000 18.203 68 TYR B O 1
ATOM 7348 N N . LEU B 1 94 ? -3.761 -15.458 3.766 1.000 19.379 69 LEU B N 1
ATOM 7349 C CA . LEU B 1 94 ? -2.722 -14.856 4.584 1.000 18.163 69 LEU B CA 1
ATOM 7350 C C . LEU B 1 94 ? -3.307 -13.932 5.656 1.000 18.574 69 LEU B C 1
ATOM 7351 O O . LEU B 1 94 ? -2.913 -14.011 6.829 1.000 19.893 69 LEU B O 1
ATOM 7367 N N . GLU B 1 95 ? -4.175 -13.015 5.236 1.000 19.604 70 GLU B N 1
ATOM 7368 C CA . GLU B 1 95 ? -4.744 -12.060 6.190 1.000 23.016 70 GLU B CA 1
ATOM 7369 C C . GLU B 1 95 ? -5.569 -12.774 7.262 1.000 20.339 70 GLU B C 1
ATOM 7370 O O . GLU B 1 95 ? -5.479 -12.423 8.429 1.000 21.382 70 GLU B O 1
ATOM 7382 N N . LYS B 1 96 ? -6.350 -13.776 6.884 1.000 20.198 71 LYS B N 1
ATOM 7383 C CA . LYS B 1 96 ? -7.252 -14.420 7.817 1.000 20.783 71 LYS B CA 1
ATOM 7384 C C . LYS B 1 96 ? -6.492 -15.289 8.813 1.000 20.893 71 LYS B C 1
ATOM 7385 O O . LYS B 1 96 ? -6.770 -15.307 10.006 1.000 21.467 71 LYS B O 1
ATOM 7404 N N . TRP B 1 97 ? -5.491 -16.029 8.309 1.000 20.981 72 TRP B N 1
ATOM 7405 C CA . TRP B 1 97 ? -4.937 -17.114 9.109 1.000 18.487 72 TRP B CA 1
ATOM 7406 C C . TRP B 1 97 ? -3.495 -16.896 9.497 1.000 18.983 72 TRP B C 1
ATOM 7407 O O . TRP B 1 97 ? -3.084 -17.459 10.481 1.000 19.590 72 TRP B O 1
ATOM 7428 N N . GLY B 1 98 ? -2.723 -16.081 8.764 1.000 18.993 73 GLY B N 1
ATOM 7429 C CA . GLY B 1 98 ? -1.369 -15.726 9.156 1.000 19.131 73 GLY B CA 1
ATOM 7430 C C . GLY B 1 98 ? -0.240 -16.231 8.266 1.000 17.459 73 GLY B C 1
ATOM 7431 O O . GLY B 1 98 ? -0.495 -16.662 7.146 1.000 19.931 73 GLY B O 1
ATOM 7435 N N . ALA B 1 99 ? 0.997 -16.051 8.761 1.000 18.309 74 ALA B N 1
ATOM 7436 C CA . ALA B 1 99 ? 2.204 -16.329 8.005 1.000 20.437 74 ALA B CA 1
ATOM 7437 C C . ALA B 1 99 ? 2.606 -17.814 8.099 1.000 20.008 74 ALA B C 1
ATOM 7438 O O . ALA B 1 99 ? 3.402 -18.260 7.263 1.000 21.749 74 ALA B O 1
ATOM 7445 N N . GLY B 1 100 ? 2.253 -18.525 9.165 1.000 21.003 75 GLY B N 1
ATOM 7446 C CA . GLY B 1 100 ? 2.775 -19.855 9.395 1.000 21.793 75 GLY B CA 1
ATOM 7447 C C . GLY B 1 100 ? 1.747 -20.742 10.052 1.000 19.623 75 GLY B C 1
ATOM 7448 O O . GLY B 1 100 ? 0.980 -20.261 10.887 1.000 19.672 75 GLY B O 1
ATOM 7452 N N . SER B 1 101 ? 1.856 -22.044 9.801 1.000 19.287 76 SER B N 1
ATOM 7453 C CA . SER B 1 101 ? 1.073 -23.030 10.524 1.000 17.218 76 SER B CA 1
ATOM 7454 C C . SER B 1 101 ? 1.650 -23.407 11.885 1.000 19.610 76 SER B C 1
ATOM 7455 O O . SER B 1 101 ? 0.884 -23.909 12.710 1.000 21.006 76 SER B O 1
ATOM 7463 N N . GLY B 1 102 ? 2.978 -23.303 12.046 1.000 18.649 77 GLY B N 1
ATOM 7464 C CA . GLY B 1 102 ? 3.591 -23.542 13.327 1.000 20.102 77 GLY B CA 1
ATOM 7465 C C . GLY B 1 102 ? 3.664 -24.978 13.814 1.000 20.505 77 GLY B C 1
ATOM 7466 O O . GLY B 1 102 ? 4.157 -25.125 14.956 1.000 21.870 77 GLY B O 1
ATOM 7470 N N . ALA B 1 103 ? 3.442 -25.980 12.984 1.000 18.670 78 ALA B N 1
ATOM 7471 C CA . ALA B 1 103 ? 3.553 -27.360 13.448 1.000 16.800 78 ALA B CA 1
ATOM 7472 C C . ALA B 1 103 ? 3.396 -28.337 12.275 1.000 15.737 78 ALA B C 1
ATOM 7473 O O . ALA B 1 103 ? 2.891 -28.009 11.213 1.000 18.264 78 ALA B O 1
ATOM 7480 N N . ALA B 1 104 ? 3.789 -29.608 12.557 1.000 19.456 79 ALA B N 1
ATOM 7481 C CA . ALA B 1 104 ? 3.442 -30.698 11.667 1.000 18.858 79 ALA B CA 1
ATOM 7482 C C . ALA B 1 104 ? 1.916 -30.947 11.708 1.000 19.864 79 ALA B C 1
ATOM 7483 O O . ALA B 1 104 ? 1.183 -30.690 12.690 1.000 19.108 79 ALA B O 1
ATOM 7490 N N . ARG B 1 105 ? 1.421 -31.513 10.611 1.000 17.962 80 ARG B N 1
ATOM 7491 C CA . ARG B 1 105 ? -0.001 -31.844 10.485 1.000 17.539 80 ARG B CA 1
ATOM 7492 C C . ARG B 1 105 ? -0.508 -32.709 11.641 1.000 19.791 80 ARG B C 1
ATOM 7493 O O . ARG B 1 105 ? -1.679 -32.614 11.990 1.000 19.279 80 ARG B O 1
ATOM 7514 N N . THR B 1 106 ? 0.354 -33.548 12.181 1.000 20.484 81 THR B N 1
ATOM 7515 C CA . THR B 1 106 ? -0.028 -34.531 13.173 1.000 20.513 81 THR B CA 1
ATOM 7516 C C . THR B 1 106 ? -0.186 -33.939 14.563 1.000 22.318 81 THR B C 1
ATOM 7517 O O . THR B 1 106 ? -0.687 -34.667 15.424 1.000 25.748 81 THR B O 1
ATOM 7528 N N . ILE B 1 107 ? 0.338 -32.741 14.812 1.000 19.510 82 ILE B N 1
ATOM 7529 C CA . ILE B 1 107 ? 0.390 -32.170 16.171 1.000 20.001 82 ILE B CA 1
ATOM 7530 C C . ILE B 1 107 ? -0.539 -30.967 16.262 1.000 21.218 82 ILE B C 1
ATOM 7531 O O . ILE B 1 107 ? -1.648 -31.065 16.813 1.000 24.806 82 ILE B O 1
ATOM 7547 N N . ALA B 1 108 ? -0.174 -29.863 15.650 1.000 20.547 83 ALA B N 1
ATOM 7548 C CA . ALA B 1 108 ? -1.027 -28.668 15.742 1.000 21.642 83 ALA B CA 1
ATOM 7549 C C . ALA B 1 108 ? -0.956 -27.867 14.454 1.000 20.716 83 ALA B C 1
ATOM 7550 O O . ALA B 1 108 ? -1.064 -26.606 14.442 1.000 19.854 83 ALA B O 1
ATOM 7557 N N . GLY B 1 109 ? -0.642 -28.565 13.343 1.000 18.673 84 GLY B N 1
ATOM 7558 C CA . GLY B 1 109 ? -0.425 -27.926 12.063 1.000 18.046 84 GLY B CA 1
ATOM 7559 C C . GLY B 1 109 ? -1.478 -28.241 11.010 1.000 19.754 84 GLY B C 1
ATOM 7560 O O . GLY B 1 109 ? -1.332 -27.717 9.862 1.000 18.541 84 GLY B O 1
ATOM 7564 N N . THR B 1 110 ? -2.556 -28.960 11.366 1.000 17.229 85 THR B N 1
ATOM 7565 C CA . THR B 1 110 ? -3.694 -29.090 10.463 1.000 16.338 85 THR B CA 1
ATOM 7566 C C . THR B 1 110 ? -4.726 -28.031 10.793 1.000 17.770 85 THR B C 1
ATOM 7567 O O . THR B 1 110 ? -5.205 -28.000 11.933 1.000 19.440 85 THR B O 1
ATOM 7578 N N . PHE B 1 111 ? -5.044 -27.172 9.820 1.000 16.955 86 PHE B N 1
ATOM 7579 C CA . PHE B 1 111 ? -6.081 -26.186 10.007 1.000 16.939 86 PHE B CA 1
ATOM 7580 C C . PHE B 1 111 ? -7.195 -26.401 8.975 1.000 18.185 86 PHE B C 1
ATOM 7581 O O . PHE B 1 111 ? -7.063 -27.222 8.058 1.000 18.722 86 PHE B O 1
ATOM 7598 N N . THR B 1 112 ? -8.313 -25.675 9.160 1.000 20.215 87 THR B N 1
ATOM 7599 C CA . THR B 1 112 ? -9.463 -25.842 8.278 1.000 20.018 87 THR B CA 1
ATOM 7600 C C . THR B 1 112 ? -9.051 -25.724 6.815 1.000 20.103 87 THR B C 1
ATOM 7601 O O . THR B 1 112 ? -9.623 -26.409 5.947 1.000 20.432 87 THR B O 1
ATOM 7612 N N . TYR B 1 113 ? -8.122 -24.821 6.502 1.000 17.753 88 TYR B N 1
ATOM 7613 C CA . TYR B 1 113 ? -7.782 -24.543 5.113 1.000 18.350 88 TYR B CA 1
ATOM 7614 C C . TYR B 1 113 ? -7.010 -25.714 4.487 1.000 20.620 88 TYR B C 1
ATOM 7615 O O . TYR B 1 113 ? -7.178 -25.937 3.303 1.000 18.260 88 TYR B O 1
ATOM 7633 N N . HIS B 1 114 ? -6.277 -26.527 5.269 1.000 17.818 89 HIS B N 1
ATOM 7634 C CA . HIS B 1 114 ? -5.646 -27.716 4.738 1.000 17.436 89 HIS B CA 1
ATOM 7635 C C . HIS B 1 114 ? -6.694 -28.718 4.285 1.000 18.137 89 HIS B C 1
ATOM 7636 O O . HIS B 1 114 ? -6.529 -29.352 3.238 1.000 19.214 89 HIS B O 1
ATOM 7651 N N . VAL B 1 115 ? -7.734 -28.860 5.128 1.000 18.670 90 VAL B N 1
ATOM 7652 C CA . VAL B 1 115 ? -8.799 -29.815 4.803 1.000 18.452 90 VAL B CA 1
ATOM 7653 C C . VAL B 1 115 ? -9.551 -29.318 3.571 1.000 20.531 90 VAL B C 1
ATOM 7654 O O . VAL B 1 115 ? -9.883 -30.137 2.696 1.000 20.458 90 VAL B O 1
ATOM 7667 N N . GLU B 1 116 ? -9.826 -28.010 3.489 1.000 19.497 91 GLU B N 1
ATOM 7668 C CA . GLU B 1 116 ? -10.526 -27.434 2.357 1.000 19.573 91 GLU B CA 1
ATOM 7669 C C . GLU B 1 116 ? -9.766 -27.740 1.041 1.000 20.422 91 GLU B C 1
ATOM 7670 O O . GLU B 1 116 ? -10.363 -28.197 0.062 1.000 20.437 91 GLU B O 1
ATOM 7682 N N . LEU B 1 117 ? -8.452 -27.520 1.047 1.000 20.636 92 LEU B N 1
ATOM 7683 C CA . LEU B 1 117 ? -7.652 -27.851 -0.130 1.000 21.098 92 LEU B CA 1
ATOM 7684 C C . LEU B 1 117 ? -7.689 -29.353 -0.476 1.000 18.401 92 LEU B C 1
ATOM 7685 O O . LEU B 1 117 ? -7.811 -29.693 -1.675 1.000 19.478 92 LEU B O 1
ATOM 7701 N N . GLU B 1 118 ? -7.610 -30.256 0.496 1.000 19.529 93 GLU B N 1
ATOM 7702 C CA . GLU B 1 118 ? -7.624 -31.670 0.214 1.000 18.695 93 GLU B CA 1
ATOM 7703 C C . GLU B 1 118 ? -8.968 -32.101 -0.385 1.000 19.576 93 GLU B C 1
ATOM 7704 O O . GLU B 1 118 ? -9.032 -32.994 -1.251 1.000 20.823 93 GLU B O 1
ATOM 7716 N N . GLU B 1 119 ? -10.052 -31.486 0.120 1.000 20.866 94 GLU B N 1
ATOM 7717 C CA . GLU B 1 119 ? -11.362 -31.825 -0.449 1.000 20.286 94 GLU B CA 1
ATOM 7718 C C . GLU B 1 119 ? -11.453 -31.330 -1.885 1.000 21.513 94 GLU B C 1
ATOM 7719 O O . GLU B 1 119 ? -11.961 -32.049 -2.783 1.000 22.025 94 GLU B O 1
ATOM 7731 N N . ALA B 1 120 ? -11.014 -30.105 -2.105 1.000 19.865 95 ALA B N 1
ATOM 7732 C CA . ALA B 1 120 ? -11.056 -29.548 -3.454 1.000 21.000 95 ALA B CA 1
ATOM 7733 C C . ALA B 1 120 ? -10.182 -30.372 -4.425 1.000 21.434 95 ALA B C 1
ATOM 7734 O O . ALA B 1 120 ? -10.590 -30.541 -5.596 1.000 21.989 95 ALA B O 1
ATOM 7741 N N . LEU B 1 121 ? -9.000 -30.767 -3.980 1.000 21.397 96 LEU B N 1
ATOM 7742 C CA . LEU B 1 121 ? -8.122 -31.551 -4.834 1.000 21.331 96 LEU B CA 1
ATOM 7743 C C . LEU B 1 121 ? -8.733 -32.907 -5.170 1.000 22.878 96 LEU B C 1
ATOM 7744 O O . LEU B 1 121 ? -8.670 -33.290 -6.332 1.000 22.249 96 LEU B O 1
ATOM 7760 N N . ALA B 1 122 ? -9.228 -33.663 -4.196 1.000 20.445 97 ALA B N 1
ATOM 7761 C CA . ALA B 1 122 ? -9.866 -34.941 -4.463 1.000 21.835 97 ALA B CA 1
ATOM 7762 C C . ALA B 1 122 ? -11.003 -34.757 -5.477 1.000 22.342 97 ALA B C 1
ATOM 7763 O O . ALA B 1 122 ? -11.129 -35.582 -6.417 1.000 24.348 97 ALA B O 1
ATOM 7770 N N . ARG B 1 123 ? -11.795 -33.705 -5.316 1.000 21.313 98 ARG B N 1
ATOM 7771 C CA . ARG B 1 123 ? -12.911 -33.522 -6.236 1.000 23.643 98 ARG B CA 1
ATOM 7772 C C . ARG B 1 123 ? -12.421 -33.296 -7.663 1.000 27.216 98 ARG B C 1
ATOM 7773 O O . ARG B 1 123 ? -12.916 -33.871 -8.622 1.000 26.167 98 ARG B O 1
ATOM 7794 N N . PHE B 1 124 ? -11.355 -32.516 -7.796 1.000 23.180 99 PHE B N 1
ATOM 7795 C CA . PHE B 1 124 ? -10.831 -32.194 -9.107 1.000 23.985 99 PHE B CA 1
ATOM 7796 C C . PHE B 1 124 ? -10.183 -33.440 -9.709 1.000 22.898 99 PHE B C 1
ATOM 7797 O O . PHE B 1 124 ? -10.401 -33.747 -10.887 1.000 23.036 99 PHE B O 1
ATOM 7814 N N . LYS B 1 125 ? -9.476 -34.218 -8.909 1.000 21.006 100 LYS B N 1
ATOM 7815 C CA . LYS B 1 125 ? -8.769 -35.371 -9.406 1.000 23.162 100 LYS B CA 1
ATOM 7816 C C . LYS B 1 125 ? -9.755 -36.473 -9.805 1.000 22.374 100 LYS B C 1
ATOM 7817 O O . LYS B 1 125 ? -9.365 -37.413 -10.495 1.000 23.556 100 LYS B O 1
ATOM 7836 N N . GLY B 1 126 ? -10.914 -36.473 -9.130 1.000 21.874 101 GLY B N 1
ATOM 7837 C CA . GLY B 1 126 ? -11.817 -37.619 -9.296 1.000 25.184 101 GLY B CA 1
ATOM 7838 C C . GLY B 1 126 ? -11.483 -38.812 -8.425 1.000 26.964 101 GLY B C 1
ATOM 7839 O O . GLY B 1 126 ? -12.034 -39.887 -8.642 1.000 24.605 101 GLY B O 1
ATOM 7843 N N . THR B 1 127 ? -10.572 -38.698 -7.435 1.000 22.522 102 THR B N 1
ATOM 7844 C CA . THR B 1 127 ? -10.164 -39.786 -6.567 1.000 24.860 102 THR B CA 1
ATOM 7845 C C . THR B 1 127 ? -10.966 -39.694 -5.252 1.000 19.321 102 THR B C 1
ATOM 7846 O O . THR B 1 127 ? -11.570 -38.666 -4.947 1.000 25.218 102 THR B O 1
ATOM 7857 N N . GLU B 1 128 ? -10.904 -40.814 -4.535 1.000 26.078 103 GLU B N 1
ATOM 7858 C CA . GLU B 1 128 ? -11.643 -40.878 -3.286 1.000 23.853 103 GLU B CA 1
ATOM 7859 C C . GLU B 1 128 ? -11.065 -39.891 -2.289 1.000 25.096 103 GLU B C 1
ATOM 7860 O O . GLU B 1 128 ? -11.793 -39.296 -1.509 1.000 28.359 103 GLU B O 1
ATOM 7872 N N . SER B 1 129 ? -9.757 -39.718 -2.327 1.000 24.704 104 SER B N 1
ATOM 7873 C CA . SER B 1 129 ? -9.073 -38.878 -1.348 1.000 23.998 104 SER B CA 1
ATOM 7874 C C . SER B 1 129 ? -7.865 -38.199 -1.987 1.000 22.746 104 SER B C 1
ATOM 7875 O O . SER B 1 129 ? -7.366 -38.638 -3.016 1.000 23.049 104 SER B O 1
ATOM 7883 N N . ALA B 1 130 ? -7.345 -37.229 -1.237 1.000 21.142 105 ALA B N 1
ATOM 7884 C CA . ALA B 1 130 ? -6.135 -36.506 -1.555 1.000 20.553 105 ALA B CA 1
ATOM 7885 C C . ALA B 1 130 ? -5.506 -36.026 -0.252 1.000 19.699 105 ALA B C 1
ATOM 7886 O O . ALA B 1 130 ? -6.217 -35.609 0.657 1.000 20.475 105 ALA B O 1
ATOM 7893 N N . LEU B 1 131 ? -4.173 -36.068 -0.226 1.000 19.367 106 LEU B N 1
ATOM 7894 C CA . LEU B 1 131 ? -3.355 -35.592 0.885 1.000 16.748 106 LEU B CA 1
ATOM 7895 C C . LEU B 1 131 ? -2.296 -34.673 0.297 1.000 18.185 106 LEU B C 1
ATOM 7896 O O . LEU B 1 131 ? -1.546 -35.118 -0.589 1.000 18.581 106 LEU B O 1
ATOM 7912 N N . VAL B 1 132 ? -2.092 -33.522 0.919 1.000 20.178 107 VAL B N 1
ATOM 7913 C CA . VAL B 1 132 ? -1.004 -32.631 0.519 1.000 18.634 107 VAL B CA 1
ATOM 7914 C C . VAL B 1 132 ? 0.193 -32.795 1.427 1.000 18.738 107 VAL B C 1
ATOM 7915 O O . VAL B 1 132 ? 0.050 -33.051 2.640 1.000 20.969 107 VAL B O 1
ATOM 7928 N N . LEU B 1 133 ? 1.396 -32.862 0.793 1.000 21.223 108 LEU B N 1
ATOM 7929 C CA . LEU B 1 133 ? 2.675 -33.034 1.424 1.000 20.622 108 LEU B CA 1
ATOM 7930 C C . LEU B 1 133 ? 3.594 -31.880 1.024 1.000 17.920 108 LEU B C 1
ATOM 7931 O O . LEU B 1 133 ? 3.186 -31.030 0.258 1.000 21.591 108 LEU B O 1
ATOM 7947 N N . GLN B 1 134 ? 4.756 -31.811 1.682 1.000 20.684 109 GLN B N 1
ATOM 7948 C CA A GLN B 1 134 ? 5.698 -30.611 1.560 0.000 18.840 109 GLN B CA 1
ATOM 7949 C CA B GLN B 1 134 ? 5.585 -30.612 1.636 0.500 17.447 109 GLN B CA 1
ATOM 7950 C C . GLN B 1 134 ? 6.194 -30.372 0.247 1.000 20.826 109 GLN B C 1
ATOM 7951 O O . GLN B 1 134 ? 6.499 -29.225 -0.088 1.000 19.908 109 GLN B O 1
ATOM 7977 N N . SER B 1 135 ? 6.255 -31.378 -0.641 1.000 17.273 110 SER B N 1
ATOM 7978 C CA . SER B 1 135 ? 6.792 -31.196 -1.991 1.000 17.372 110 SER B CA 1
ATOM 7979 C C . SER B 1 135 ? 6.503 -32.460 -2.807 1.000 16.247 110 SER B C 1
ATOM 7980 O O . SER B 1 135 ? 6.277 -33.529 -2.207 1.000 17.893 110 SER B O 1
ATOM 7988 N N . GLY B 1 136 ? 6.620 -32.388 -4.137 1.000 17.015 111 GLY B N 1
ATOM 7989 C CA . GLY B 1 136 ? 6.650 -33.620 -4.916 1.000 17.457 111 GLY B CA 1
ATOM 7990 C C . GLY B 1 136 ? 7.836 -34.498 -4.565 1.000 17.178 111 GLY B C 1
ATOM 7991 O O . GLY B 1 136 ? 7.709 -35.705 -4.418 1.000 17.236 111 GLY B O 1
ATOM 7995 N N . PHE B 1 137 ? 8.982 -33.870 -4.281 1.000 16.345 112 PHE B N 1
ATOM 7996 C CA . PHE B 1 137 ? 10.181 -34.612 -3.913 1.000 18.555 112 PHE B CA 1
ATOM 7997 C C . PHE B 1 137 ? 9.930 -35.468 -2.666 1.000 19.721 112 PHE B C 1
ATOM 7998 O O . PHE B 1 137 ? 10.278 -36.683 -2.716 1.000 20.143 112 PHE B O 1
ATOM 8015 N N . THR B 1 138 ? 9.366 -34.855 -1.631 1.000 18.265 113 THR B N 1
ATOM 8016 C CA . THR B 1 138 ? 9.120 -35.548 -0.373 1.000 19.775 113 THR B CA 1
ATOM 8017 C C . THR B 1 138 ? 7.854 -36.402 -0.478 1.000 23.495 113 THR B C 1
ATOM 8018 O O . THR B 1 138 ? 7.776 -37.404 0.262 1.000 22.701 113 THR B O 1
ATOM 8029 N N . ALA B 1 139 ? 6.899 -36.081 -1.340 1.000 20.161 114 ALA B N 1
ATOM 8030 C CA . ALA B 1 139 ? 5.729 -36.938 -1.484 1.000 21.102 114 ALA B CA 1
ATOM 8031 C C . ALA B 1 139 ? 6.198 -38.311 -1.920 1.000 21.037 114 ALA B C 1
ATOM 8032 O O . ALA B 1 139 ? 5.675 -39.355 -1.492 1.000 20.422 114 ALA B O 1
ATOM 8039 N N . ASN B 1 140 ? 7.153 -38.393 -2.870 1.000 19.348 115 ASN B N 1
ATOM 8040 C CA . ASN B 1 140 ? 7.629 -39.662 -3.345 1.000 19.759 115 ASN B CA 1
ATOM 8041 C C . ASN B 1 140 ? 8.233 -40.441 -2.185 1.000 19.954 115 ASN B C 1
ATOM 8042 O O . ASN B 1 140 ? 7.976 -41.619 -1.958 1.000 19.555 115 ASN B O 1
ATOM 8053 N N . GLN B 1 141 ? 9.054 -39.753 -1.350 1.000 20.516 116 GLN B N 1
ATOM 8054 C CA . GLN B 1 141 ? 9.645 -40.480 -0.255 1.000 22.083 116 GLN B CA 1
ATOM 8055 C C . GLN B 1 141 ? 8.583 -40.971 0.697 1.000 18.644 116 GLN B C 1
ATOM 8056 O O . GLN B 1 141 ? 8.663 -42.101 1.193 1.000 20.057 116 GLN B O 1
ATOM 8070 N N . GLY B 1 142 ? 7.649 -40.116 1.049 1.000 19.162 117 GLY B N 1
ATOM 8071 C CA . GLY B 1 142 ? 6.636 -40.445 2.029 1.000 20.296 117 GLY B CA 1
ATOM 8072 C C . GLY B 1 142 ? 5.717 -41.583 1.574 1.000 22.445 117 GLY B C 1
ATOM 8073 O O . GLY B 1 142 ? 5.480 -42.495 2.322 1.000 22.634 117 GLY B O 1
ATOM 8077 N N . VAL B 1 143 ? 5.248 -41.503 0.340 1.000 19.389 118 VAL B N 1
ATOM 8078 C CA . VAL B 1 143 ? 4.273 -42.503 -0.114 1.000 19.478 118 VAL B CA 1
ATOM 8079 C C . VAL B 1 143 ? 4.952 -43.830 -0.402 1.000 22.256 118 VAL B C 1
ATOM 8080 O O . VAL B 1 143 ? 4.457 -44.886 0.034 1.000 21.231 118 VAL B O 1
ATOM 8093 N N . LEU B 1 144 ? 6.103 -43.855 -1.099 1.000 19.612 119 LEU B N 1
ATOM 8094 C CA . LEU B 1 144 ? 6.851 -45.099 -1.301 1.000 18.768 119 LEU B CA 1
ATOM 8095 C C . LEU B 1 144 ? 7.246 -45.722 0.033 1.000 21.342 119 LEU B C 1
ATOM 8096 O O . LEU B 1 144 ? 7.094 -46.933 0.234 1.000 21.846 119 LEU B O 1
ATOM 8112 N N . GLY B 1 145 ? 7.658 -44.891 0.985 1.000 20.755 120 GLY B N 1
ATOM 8113 C CA . GLY B 1 145 ? 8.011 -45.399 2.306 1.000 19.984 120 GLY B CA 1
ATOM 8114 C C . GLY B 1 145 ? 6.848 -46.000 3.060 1.000 20.912 120 GLY B C 1
ATOM 8115 O O . GLY B 1 145 ? 7.030 -47.076 3.734 1.000 24.298 120 GLY B O 1
ATOM 8119 N N . ALA B 1 146 ? 5.686 -45.396 2.986 1.000 21.236 121 ALA B N 1
ATOM 8120 C CA . ALA B 1 146 ? 4.502 -45.862 3.671 1.000 21.938 121 ALA B CA 1
ATOM 8121 C C . ALA B 1 146 ? 4.023 -47.190 3.056 1.000 25.417 121 ALA B C 1
ATOM 8122 O O . ALA B 1 146 ? 3.606 -48.062 3.822 1.000 24.571 121 ALA B O 1
ATOM 8129 N N . LEU B 1 147 ? 4.107 -47.351 1.738 1.000 22.349 122 LEU B N 1
ATOM 8130 C CA . LEU B 1 147 ? 3.537 -48.498 1.029 1.000 23.532 122 LEU B CA 1
ATOM 8131 C C . LEU B 1 147 ? 4.415 -49.740 1.152 1.000 24.409 122 LEU B C 1
ATOM 8132 O O . LEU B 1 147 ? 3.904 -50.884 1.222 1.000 26.845 122 LEU B O 1
ATOM 8148 N N . LEU B 1 148 ? 5.755 -49.597 1.168 1.000 20.186 123 LEU B N 1
ATOM 8149 C CA . LEU B 1 148 ? 6.697 -50.667 0.875 1.000 21.287 123 LEU B CA 1
ATOM 8150 C C . LEU B 1 148 ? 7.219 -51.246 2.170 1.000 26.893 123 LEU B C 1
ATOM 8151 O O . LEU B 1 148 ? 7.571 -50.528 3.099 1.000 26.933 123 LEU B O 1
ATOM 8167 N N . LYS B 1 149 ? 7.435 -52.553 2.130 1.000 25.417 124 LYS B N 1
ATOM 8168 C CA . LYS B 1 149 ? 8.005 -53.297 3.254 1.000 27.102 124 LYS B CA 1
ATOM 8169 C C . LYS B 1 149 ? 9.004 -54.313 2.705 1.000 29.904 124 LYS B C 1
ATOM 8170 O O . LYS B 1 149 ? 8.978 -54.661 1.526 1.000 27.154 124 LYS B O 1
ATOM 8189 N N . GLU B 1 150 ? 9.855 -54.869 3.587 1.000 27.591 125 GLU B N 1
ATOM 8190 C CA . GLU B 1 150 ? 10.762 -55.953 3.225 1.000 27.551 125 GLU B CA 1
ATOM 8191 C C . GLU B 1 150 ? 9.958 -57.125 2.621 1.000 26.493 125 GLU B C 1
ATOM 8192 O O . GLU B 1 150 ? 8.871 -57.396 3.104 1.000 29.121 125 GLU B O 1
ATOM 8204 N N . GLY B 1 151 ? 10.444 -57.623 1.503 1.000 26.829 126 GLY B N 1
ATOM 8205 C CA . GLY B 1 151 ? 9.803 -58.728 0.785 1.000 30.116 126 GLY B CA 1
ATOM 8206 C C . GLY B 1 151 ? 8.894 -58.275 -0.353 1.000 27.362 126 GLY B C 1
ATOM 8207 O O . GLY B 1 151 ? 8.543 -59.037 -1.244 1.000 28.539 126 GLY B O 1
ATOM 8211 N N . ASP B 1 152 ? 8.542 -56.985 -0.380 1.000 24.543 127 ASP B N 1
ATOM 8212 C CA . ASP B 1 152 ? 7.892 -56.423 -1.565 1.000 23.327 127 ASP B CA 1
ATOM 8213 C C . ASP B 1 152 ? 8.877 -56.308 -2.711 1.000 23.821 127 ASP B C 1
ATOM 8214 O O . ASP B 1 152 ? 10.091 -56.339 -2.544 1.000 23.257 127 ASP B O 1
ATOM 8223 N N . VAL B 1 153 ? 8.340 -56.233 -3.944 1.000 22.275 128 VAL B N 1
ATOM 8224 C CA . VAL B 1 153 ? 9.135 -56.102 -5.151 1.000 23.078 128 VAL B CA 1
ATOM 8225 C C . VAL B 1 153 ? 8.623 -54.869 -5.892 1.000 22.382 128 VAL B C 1
ATOM 8226 O O . VAL B 1 153 ? 7.428 -54.706 -6.105 1.000 22.485 128 VAL B O 1
ATOM 8239 N N . VAL B 1 154 ? 9.562 -53.964 -6.181 1.000 21.900 129 VAL B N 1
ATOM 8240 C CA . VAL B 1 154 ? 9.336 -52.786 -7.000 1.000 20.967 129 VAL B CA 1
ATOM 8241 C C . VAL B 1 154 ? 9.928 -52.992 -8.383 1.000 21.855 129 VAL B C 1
ATOM 8242 O O . VAL B 1 154 ? 11.056 -53.464 -8.592 1.000 22.647 129 VAL B O 1
ATOM 8255 N N . PHE B 1 155 ? 9.182 -52.491 -9.360 1.000 21.766 130 PHE B N 1
ATOM 8256 C CA . PHE B 1 155 ? 9.560 -52.520 -10.745 1.000 21.176 130 PHE B CA 1
ATOM 8257 C C . PHE B 1 155 ? 9.549 -51.085 -11.247 1.000 21.986 130 PHE B C 1
ATOM 8258 O O . PHE B 1 155 ? 8.435 -50.535 -11.399 1.000 21.778 130 PHE B O 1
ATOM 8275 N N . SER B 1 156 ? 10.779 -50.535 -11.408 1.000 21.430 131 SER B N 1
ATOM 8276 C CA . SER B 1 156 ? 10.883 -49.092 -11.682 1.000 20.868 131 SER B CA 1
ATOM 8277 C C . SER B 1 156 ? 11.282 -48.872 -13.120 1.000 22.187 131 SER B C 1
ATOM 8278 O O . SER B 1 156 ? 12.247 -49.478 -13.625 1.000 23.081 131 SER B O 1
ATOM 8286 N N . ASP B 1 157 ? 10.713 -47.847 -13.787 1.000 19.272 132 ASP B N 1
ATOM 8287 C CA . ASP B 1 157 ? 11.192 -47.448 -15.105 1.000 20.665 132 ASP B CA 1
ATOM 8288 C C . ASP B 1 157 ? 12.608 -46.884 -14.987 1.000 20.925 132 ASP B C 1
ATOM 8289 O O . ASP B 1 157 ? 12.894 -46.170 -14.053 1.000 21.620 132 ASP B O 1
ATOM 8298 N N . GLU B 1 158 ? 13.480 -47.310 -15.933 1.000 20.792 133 GLU B N 1
ATOM 8299 C CA . GLU B 1 158 ? 14.864 -46.894 -16.037 1.000 24.398 133 GLU B CA 1
ATOM 8300 C C . GLU B 1 158 ? 15.065 -45.400 -15.794 1.000 22.310 133 GLU B C 1
ATOM 8301 O O . GLU B 1 158 ? 16.052 -44.982 -15.186 1.000 24.038 133 GLU B O 1
ATOM 8313 N N . LEU B 1 159 ? 14.100 -44.611 -16.255 1.000 23.374 134 LEU B N 1
ATOM 8314 C CA . LEU B 1 159 ? 14.316 -43.146 -16.329 1.000 22.473 134 LEU B CA 1
ATOM 8315 C C . LEU B 1 159 ? 13.522 -42.384 -15.291 1.000 22.892 134 LEU B C 1
ATOM 8316 O O . LEU B 1 159 ? 13.432 -41.147 -15.373 1.000 23.274 134 LEU B O 1
ATOM 8332 N N . ASN B 1 160 ? 13.084 -43.066 -14.255 1.000 20.343 135 ASN B N 1
ATOM 8333 C CA . ASN B 1 160 ? 12.363 -42.429 -13.143 1.000 18.696 135 ASN B CA 1
ATOM 8334 C C . ASN B 1 160 ? 13.203 -41.298 -12.513 1.000 21.239 135 ASN B C 1
ATOM 8335 O O . ASN B 1 160 ? 14.449 -41.353 -12.430 1.000 22.299 135 ASN B O 1
ATOM 8346 N N . HIS B 1 161 ? 12.449 -40.305 -12.068 1.000 21.655 136 HIS B N 1
ATOM 8347 C CA . HIS B 1 161 ? 13.025 -39.139 -11.380 1.000 21.635 136 HIS B CA 1
ATOM 8348 C C . HIS B 1 161 ? 13.856 -39.516 -10.163 1.000 20.039 136 HIS B C 1
ATOM 8349 O O . HIS B 1 161 ? 13.610 -40.437 -9.398 1.000 21.003 136 HIS B O 1
ATOM 8364 N N . ALA B 1 162 ? 14.861 -38.652 -9.879 1.000 19.845 137 ALA B N 1
ATOM 8365 C CA . ALA B 1 162 ? 15.731 -38.786 -8.717 1.000 21.986 137 ALA B CA 1
ATOM 8366 C C . ALA B 1 162 ? 15.002 -38.889 -7.392 1.000 20.349 137 ALA B C 1
ATOM 8367 O O . ALA B 1 162 ? 15.431 -39.624 -6.493 1.000 23.455 137 ALA B O 1
ATOM 8374 N N . SER B 1 163 ? 13.854 -38.222 -7.218 1.000 20.585 138 SER B N 1
ATOM 8375 C CA . SER B 1 163 ? 13.180 -38.285 -5.928 1.000 22.459 138 SER B CA 1
ATOM 8376 C C . SER B 1 163 ? 12.490 -39.645 -5.681 1.000 19.750 138 SER B C 1
ATOM 8377 O O . SER B 1 163 ? 12.330 -40.005 -4.518 1.000 22.239 138 SER B O 1
ATOM 8385 N N . ILE B 1 164 ? 12.152 -40.333 -6.781 1.000 20.591 139 ILE B N 1
ATOM 8386 C CA . ILE B 1 164 ? 11.662 -41.710 -6.679 1.000 19.467 139 ILE B CA 1
ATOM 8387 C C . ILE B 1 164 ? 12.807 -42.581 -6.202 1.000 19.704 139 ILE B C 1
ATOM 8388 O O . ILE B 1 164 ? 12.604 -43.419 -5.321 1.000 21.364 139 ILE B O 1
ATOM 8404 N N . ILE B 1 165 ? 13.974 -42.404 -6.839 1.000 21.482 140 ILE B N 1
ATOM 8405 C CA . ILE B 1 165 ? 15.133 -43.186 -6.422 1.000 21.858 140 ILE B CA 1
ATOM 8406 C C . ILE B 1 165 ? 15.390 -43.049 -4.907 1.000 20.398 140 ILE B C 1
ATOM 8407 O O . ILE B 1 165 ? 15.597 -44.030 -4.197 1.000 23.983 140 ILE B O 1
ATOM 8423 N N . ASP B 1 166 ? 15.438 -41.812 -4.379 1.000 21.057 141 ASP B N 1
ATOM 8424 C CA . ASP B 1 166 ? 15.718 -41.592 -2.970 1.000 22.985 141 ASP B CA 1
ATOM 8425 C C . ASP B 1 166 ? 14.634 -42.238 -2.102 1.000 22.224 141 ASP B C 1
ATOM 8426 O O . ASP B 1 166 ? 14.892 -42.798 -1.021 1.000 23.063 141 ASP B O 1
ATOM 8435 N N . GLY B 1 167 ? 13.346 -42.223 -2.558 1.000 21.020 142 GLY B N 1
ATOM 8436 C CA . GLY B 1 167 ? 12.301 -42.782 -1.778 1.000 21.062 142 GLY B CA 1
ATOM 8437 C C . GLY B 1 167 ? 12.440 -44.298 -1.705 1.000 20.384 142 GLY B C 1
ATOM 8438 O O . GLY B 1 167 ? 12.272 -44.843 -0.614 1.000 24.463 142 GLY B O 1
ATOM 8442 N N . LEU B 1 168 ? 12.854 -44.888 -2.828 1.000 20.181 143 LEU B N 1
ATOM 8443 C CA . LEU B 1 168 ? 13.031 -46.332 -2.840 1.000 21.800 143 LEU B CA 1
ATOM 8444 C C . LEU B 1 168 ? 14.214 -46.802 -1.994 1.000 25.150 143 LEU B C 1
ATOM 8445 O O . LEU B 1 168 ? 14.110 -47.833 -1.283 1.000 24.027 143 LEU B O 1
ATOM 8461 N N . ARG B 1 169 ? 15.239 -45.987 -1.964 1.000 23.711 144 ARG B N 1
ATOM 8462 C CA . ARG B 1 169 ? 16.486 -46.289 -1.220 1.000 26.511 144 ARG B CA 1
ATOM 8463 C C . ARG B 1 169 ? 16.245 -46.357 0.275 1.000 26.787 144 ARG B C 1
ATOM 8464 O O . ARG B 1 169 ? 17.058 -46.969 0.964 1.000 29.427 144 ARG B O 1
ATOM 8485 N N . LEU B 1 170 ? 15.217 -45.678 0.783 1.000 22.750 145 LEU B N 1
ATOM 8486 C CA . LEU B 1 170 ? 14.883 -45.644 2.176 1.000 25.087 145 LEU B CA 1
ATOM 8487 C C . LEU B 1 170 ? 14.054 -46.868 2.513 1.000 27.881 145 LEU B C 1
ATOM 8488 O O . LEU B 1 170 ? 13.819 -47.051 3.690 1.000 31.445 145 LEU B O 1
ATOM 8504 N N . THR B 1 171 ? 13.595 -47.643 1.527 1.000 24.235 146 THR B N 1
ATOM 8505 C CA . THR B 1 171 ? 12.775 -48.811 1.847 1.000 26.094 146 THR B CA 1
ATOM 8506 C C . THR B 1 171 ? 13.617 -50.080 1.876 1.000 26.693 146 THR B C 1
ATOM 8507 O O . THR B 1 171 ? 14.739 -50.066 1.439 1.000 26.917 146 THR B O 1
ATOM 8518 N N . LYS B 1 172 ? 13.005 -51.185 2.374 1.000 25.665 147 LYS B N 1
ATOM 8519 C CA . LYS B 1 172 ? 13.622 -52.493 2.364 1.000 27.651 147 LYS B CA 1
ATOM 8520 C C . LYS B 1 172 ? 13.068 -53.361 1.235 1.000 26.777 147 LYS B C 1
ATOM 8521 O O . LYS B 1 172 ? 13.310 -54.576 1.170 1.000 27.677 147 LYS B O 1
ATOM 8540 N N . ALA B 1 173 ? 12.396 -52.775 0.259 1.000 24.822 148 ALA B N 1
ATOM 8541 C CA . ALA B 1 173 ? 11.845 -53.544 -0.851 1.000 24.382 148 ALA B CA 1
ATOM 8542 C C . ALA B 1 173 ? 12.948 -53.934 -1.824 1.000 24.888 148 ALA B C 1
ATOM 8543 O O . ALA B 1 173 ? 14.005 -53.267 -2.009 1.000 25.707 148 ALA B O 1
ATOM 8550 N N . THR B 1 174 ? 12.683 -55.053 -2.520 1.000 24.650 149 THR B N 1
ATOM 8551 C CA . THR B 1 174 ? 13.544 -55.507 -3.576 1.000 24.318 149 THR B CA 1
ATOM 8552 C C . THR B 1 174 ? 13.279 -54.637 -4.807 1.000 27.883 149 THR B C 1
ATOM 8553 O O . THR B 1 174 ? 12.124 -54.523 -5.218 1.000 28.784 149 THR B O 1
ATOM 8564 N N . ARG B 1 175 ? 14.334 -54.126 -5.426 1.000 27.199 150 ARG B N 1
ATOM 8565 C CA . ARG B 1 175 ? 14.224 -53.122 -6.471 1.000 25.321 150 ARG B CA 1
ATOM 8566 C C . ARG B 1 175 ? 14.713 -53.672 -7.776 1.000 27.833 150 ARG B C 1
ATOM 8567 O O . ARG B 1 175 ? 15.881 -54.056 -7.901 1.000 29.699 150 ARG B O 1
ATOM 8588 N N . LEU B 1 176 ? 13.830 -53.660 -8.772 1.000 23.427 151 LEU B N 1
ATOM 8589 C CA . LEU B 1 176 ? 14.119 -54.093 -10.108 1.000 25.732 151 LEU B CA 1
ATOM 8590 C C . LEU B 1 176 ? 13.910 -52.884 -11.024 1.000 24.266 151 LEU B C 1
ATOM 8591 O O . LEU B 1 176 ? 13.079 -52.016 -10.727 1.000 25.048 151 LEU B O 1
ATOM 8607 N N . VAL B 1 177 ? 14.644 -52.872 -12.120 1.000 25.648 152 VAL B N 1
ATOM 8608 C CA . VAL B 1 177 ? 14.541 -51.803 -13.103 1.000 25.398 152 VAL B CA 1
ATOM 8609 C C . VAL B 1 177 ? 14.170 -52.393 -14.448 1.000 27.817 152 VAL B C 1
ATOM 8610 O O . VAL B 1 177 ? 14.807 -53.351 -14.895 1.000 28.040 152 VAL B O 1
ATOM 8623 N N . PHE B 1 178 ? 13.084 -51.885 -15.057 1.000 23.984 153 PHE B N 1
ATOM 8624 C CA . PHE B 1 178 ? 12.742 -52.240 -16.421 1.000 24.035 153 PHE B CA 1
ATOM 8625 C C . PHE B 1 178 ? 13.223 -51.165 -17.413 1.000 25.261 153 PHE B C 1
ATOM 8626 O O . PHE B 1 178 ? 13.196 -49.960 -17.120 1.000 25.339 153 PHE B O 1
ATOM 8643 N N . ARG B 1 179 ? 13.657 -51.597 -18.609 1.000 24.932 154 ARG B N 1
ATOM 8644 C CA . ARG B 1 179 ? 14.070 -50.668 -19.658 1.000 25.164 154 ARG B CA 1
ATOM 8645 C C . ARG B 1 179 ? 12.931 -49.687 -19.899 1.000 22.643 154 ARG B C 1
ATOM 8646 O O . ARG B 1 179 ? 11.757 -50.047 -19.857 1.000 22.551 154 ARG B O 1
ATOM 8667 N N . HIS B 1 180 ? 13.279 -48.428 -20.238 1.000 22.828 155 HIS B N 1
ATOM 8668 C CA . HIS B 1 180 ? 12.335 -47.338 -20.351 1.000 24.035 155 HIS B CA 1
ATOM 8669 C C . HIS B 1 180 ? 11.164 -47.723 -21.243 1.000 21.696 155 HIS B C 1
ATOM 8670 O O . HIS B 1 180 ? 11.301 -48.099 -22.402 1.000 22.814 155 HIS B O 1
ATOM 8685 N N . ALA B 1 181 ? 9.970 -47.597 -20.656 1.000 21.831 156 ALA B N 1
ATOM 8686 C CA . ALA B 1 181 ? 8.689 -47.836 -21.274 1.000 20.456 156 ALA B CA 1
ATOM 8687 C C . ALA B 1 181 ? 8.591 -49.218 -21.959 1.000 22.423 156 ALA B C 1
ATOM 8688 O O . ALA B 1 181 ? 7.746 -49.372 -22.836 1.000 27.009 156 ALA B O 1
ATOM 8695 N N . ASP B 1 182 ? 9.428 -50.160 -21.584 1.000 27.390 157 ASP B N 1
ATOM 8696 C CA . ASP B 1 182 ? 9.522 -51.463 -22.261 1.000 26.108 157 ASP B CA 1
ATOM 8697 C C . ASP B 1 182 ? 8.589 -52.453 -21.549 1.000 27.014 157 ASP B C 1
ATOM 8698 O O . ASP B 1 182 ? 9.001 -53.044 -20.564 1.000 25.127 157 ASP B O 1
ATOM 8707 N N . VAL B 1 183 ? 7.334 -52.597 -22.024 1.000 26.903 158 VAL B N 1
ATOM 8708 C CA . VAL B 1 183 ? 6.350 -53.409 -21.306 1.000 28.792 158 VAL B CA 1
ATOM 8709 C C . VAL B 1 183 ? 6.629 -54.899 -21.537 1.000 31.103 158 VAL B C 1
ATOM 8710 O O . VAL B 1 183 ? 6.256 -55.711 -20.706 1.000 29.577 158 VAL B O 1
ATOM 8723 N N . ALA B 1 184 ? 7.408 -55.240 -22.566 1.000 30.555 159 ALA B N 1
ATOM 8724 C CA . ALA B 1 184 ? 7.875 -56.617 -22.710 1.000 30.350 159 ALA B CA 1
ATOM 8725 C C . ALA B 1 184 ? 8.802 -56.993 -21.581 1.000 30.446 159 ALA B C 1
ATOM 8726 O O . ALA B 1 184 ? 8.668 -58.064 -20.960 1.000 29.999 159 ALA B O 1
ATOM 8733 N N . HIS B 1 185 ? 9.731 -56.089 -21.275 1.000 26.876 160 HIS B N 1
ATOM 8734 C CA . HIS B 1 185 ? 10.694 -56.280 -20.219 1.000 26.880 160 HIS B CA 1
ATOM 8735 C C . HIS B 1 185 ? 9.969 -56.346 -18.884 1.000 27.997 160 HIS B C 1
ATOM 8736 O O . HIS B 1 185 ? 10.267 -57.189 -18.047 1.000 27.992 160 HIS B O 1
ATOM 8751 N N . LEU B 1 186 ? 9.046 -55.390 -18.650 1.000 27.740 161 LEU B N 1
ATOM 8752 C CA . LEU B 1 186 ? 8.305 -55.357 -17.416 1.000 26.032 161 LEU B CA 1
ATOM 8753 C C . LEU B 1 186 ? 7.543 -56.668 -17.174 1.000 28.018 161 LEU B C 1
ATOM 8754 O O . LEU B 1 186 ? 7.578 -57.187 -16.060 1.000 28.302 161 LEU B O 1
ATOM 8770 N N . GLU B 1 187 ? 6.965 -57.231 -18.238 1.000 27.614 162 GLU B N 1
ATOM 8771 C CA . GLU B 1 187 ? 6.242 -58.501 -18.113 1.000 29.204 162 GLU B CA 1
ATOM 8772 C C . GLU B 1 187 ? 7.194 -59.618 -17.763 1.000 31.008 162 GLU B C 1
ATOM 8773 O O . GLU B 1 187 ? 6.920 -60.444 -16.866 1.000 34.377 162 GLU B O 1
ATOM 8785 N N . GLU B 1 188 ? 8.354 -59.671 -18.404 1.000 31.973 163 GLU B N 1
ATOM 8786 C CA . GLU B 1 188 ? 9.354 -60.677 -18.081 1.000 30.734 163 GLU B CA 1
ATOM 8787 C C . GLU B 1 188 ? 9.734 -60.613 -16.604 1.000 35.643 163 GLU B C 1
ATOM 8788 O O . GLU B 1 188 ? 9.843 -61.646 -15.938 1.000 34.432 163 GLU B O 1
ATOM 8800 N N . LEU B 1 189 ? 9.913 -59.390 -16.062 1.000 30.901 164 LEU B N 1
ATOM 8801 C CA . LEU B 1 189 ? 10.226 -59.273 -14.655 1.000 28.328 164 LEU B CA 1
ATOM 8802 C C . LEU B 1 189 ? 9.038 -59.645 -13.767 1.000 24.992 164 LEU B C 1
ATOM 8803 O O . LEU B 1 189 ? 9.233 -60.248 -12.686 1.000 28.949 164 LEU B O 1
ATOM 8819 N N . LEU B 1 190 ? 7.817 -59.227 -14.128 1.000 29.424 165 LEU B N 1
ATOM 8820 C CA . LEU B 1 190 ? 6.673 -59.492 -13.271 1.000 26.221 165 LEU B CA 1
ATOM 8821 C C . LEU B 1 190 ? 6.469 -61.013 -13.154 1.000 30.531 165 LEU B C 1
ATOM 8822 O O . LEU B 1 190 ? 6.105 -61.486 -12.062 1.000 32.260 165 LEU B O 1
ATOM 8838 N N . LYS B 1 191 ? 6.754 -61.722 -14.247 1.000 33.413 166 LYS B N 1
ATOM 8839 C CA . LYS B 1 191 ? 6.602 -63.177 -14.262 1.000 34.089 166 LYS B CA 1
ATOM 8840 C C . LYS B 1 191 ? 7.635 -63.836 -13.371 1.000 36.736 166 LYS B C 1
ATOM 8841 O O . LYS B 1 191 ? 7.329 -64.840 -12.724 1.000 40.682 166 LYS B O 1
ATOM 8860 N N . ALA B 1 192 ? 8.877 -63.346 -13.411 1.000 35.061 167 ALA B N 1
ATOM 8861 C CA . ALA B 1 192 ? 9.968 -63.985 -12.726 1.000 34.789 167 ALA B CA 1
ATOM 8862 C C . ALA B 1 192 ? 10.003 -63.632 -11.241 1.000 36.900 167 ALA B C 1
ATOM 8863 O O . ALA B 1 192 ? 10.685 -64.337 -10.516 1.000 41.229 167 ALA B O 1
ATOM 8870 N N . HIS B 1 193 ? 9.333 -62.552 -10.785 1.000 32.121 168 HIS B N 1
ATOM 8871 C CA . HIS B 1 193 ? 9.501 -62.078 -9.413 1.000 30.972 168 HIS B CA 1
ATOM 8872 C C . HIS B 1 193 ? 8.166 -61.885 -8.697 1.000 34.103 168 HIS B C 1
ATOM 8873 O O . HIS B 1 193 ? 7.634 -60.783 -8.514 1.000 37.722 168 HIS B O 1
ATOM 8888 N N . ASP B 1 194 ? 7.669 -62.982 -8.149 1.000 32.985 169 ASP B N 1
ATOM 8889 C CA . ASP B 1 194 ? 6.410 -62.964 -7.436 1.000 29.748 169 ASP B CA 1
ATOM 8890 C C . ASP B 1 194 ? 6.710 -62.711 -5.964 1.000 26.782 169 ASP B C 1
ATOM 8891 O O . ASP B 1 194 ? 7.868 -62.801 -5.544 1.000 31.382 169 ASP B O 1
ATOM 8900 N N . THR B 1 195 ? 5.671 -62.337 -5.223 1.000 27.862 170 THR B N 1
ATOM 8901 C CA . THR B 1 195 ? 5.802 -62.114 -3.800 1.000 29.836 170 THR B CA 1
ATOM 8902 C C . THR B 1 195 ? 4.436 -62.249 -3.158 1.000 27.217 170 THR B C 1
ATOM 8903 O O . THR B 1 195 ? 3.394 -62.051 -3.788 1.000 30.224 170 THR B O 1
ATOM 8914 N N . ASP B 1 196 ? 4.441 -62.594 -1.871 1.000 27.716 171 ASP B N 1
ATOM 8915 C CA . ASP B 1 196 ? 3.277 -62.622 -1.040 1.000 26.661 171 ASP B CA 1
ATOM 8916 C C . ASP B 1 196 ? 2.920 -61.247 -0.487 1.000 27.357 171 ASP B C 1
ATOM 8917 O O . ASP B 1 196 ? 1.799 -61.035 0.000 1.000 28.889 171 ASP B O 1
ATOM 8926 N N . GLY B 1 197 ? 3.884 -60.285 -0.611 1.000 30.191 172 GLY B N 1
ATOM 8927 C CA . GLY B 1 197 ? 3.575 -58.918 -0.251 1.000 30.268 172 GLY B CA 1
ATOM 8928 C C . GLY B 1 197 ? 3.143 -58.150 -1.498 1.000 29.457 172 GLY B C 1
ATOM 8929 O O . GLY B 1 197 ? 2.343 -58.620 -2.306 1.000 26.657 172 GLY B O 1
ATOM 8933 N N . LEU B 1 198 ? 3.611 -56.911 -1.607 1.000 26.411 173 LEU B N 1
ATOM 8934 C CA . LEU B 1 198 ? 3.154 -55.965 -2.606 1.000 26.630 173 LEU B CA 1
ATOM 8935 C C . LEU B 1 198 ? 4.128 -55.962 -3.780 1.000 22.264 173 LEU B C 1
ATOM 8936 O O . LEU B 1 198 ? 5.322 -56.011 -3.663 1.000 22.585 173 LEU B O 1
ATOM 8952 N N . LYS B 1 199 ? 3.574 -55.967 -5.015 1.000 23.903 174 LYS B N 1
ATOM 8953 C CA . LYS B 1 199 ? 4.331 -55.655 -6.217 1.000 24.443 174 LYS B CA 1
ATOM 8954 C C . LYS B 1 199 ? 3.941 -54.252 -6.631 1.000 22.919 174 LYS B C 1
ATOM 8955 O O . LYS B 1 199 ? 2.764 -53.965 -6.769 1.000 24.179 174 LYS B O 1
ATOM 8974 N N . LEU B 1 200 ? 4.955 -53.354 -6.724 1.000 21.248 175 LEU B N 1
ATOM 8975 C CA . LEU B 1 200 ? 4.644 -51.992 -7.078 1.000 21.181 175 LEU B CA 1
ATOM 8976 C C . LEU B 1 200 ? 5.416 -51.623 -8.343 1.000 19.674 175 LEU B C 1
ATOM 8977 O O . LEU B 1 200 ? 6.646 -51.648 -8.393 1.000 20.195 175 LEU B O 1
ATOM 8993 N N . ILE B 1 201 ? 4.644 -51.257 -9.386 1.000 19.097 176 ILE B N 1
ATOM 8994 C CA . ILE B 1 201 ? 5.217 -50.794 -10.617 1.000 21.287 176 ILE B CA 1
ATOM 8995 C C . ILE B 1 201 ? 5.264 -49.260 -10.511 1.000 18.400 176 ILE B C 1
ATOM 8996 O O . ILE B 1 201 ? 4.231 -48.652 -10.299 1.000 19.260 176 ILE B O 1
ATOM 9012 N N . VAL B 1 202 ? 6.465 -48.714 -10.625 1.000 19.086 177 VAL B N 1
ATOM 9013 C CA . VAL B 1 202 ? 6.690 -47.291 -10.327 1.000 19.731 177 VAL B CA 1
ATOM 9014 C C . VAL B 1 202 ? 7.180 -46.585 -11.575 1.000 17.993 177 VAL B C 1
ATOM 9015 O O . VAL B 1 202 ? 8.202 -46.959 -12.153 1.000 18.923 177 VAL B O 1
ATOM 9028 N N . THR B 1 203 ? 6.478 -45.508 -11.980 1.000 16.822 178 THR B N 1
ATOM 9029 C CA . THR B 1 203 ? 6.881 -44.765 -13.140 1.000 17.567 178 THR B CA 1
ATOM 9030 C C . THR B 1 203 ? 6.578 -43.282 -13.019 1.000 16.617 178 THR B C 1
ATOM 9031 O O . THR B 1 203 ? 5.563 -42.915 -12.383 1.000 17.841 178 THR B O 1
ATOM 9042 N N . ASP B 1 204 ? 7.398 -42.441 -13.655 1.000 18.277 179 ASP B N 1
ATOM 9043 C CA . ASP B 1 204 ? 6.943 -41.089 -13.946 1.000 18.147 179 ASP B CA 1
ATOM 9044 C C . ASP B 1 204 ? 5.712 -41.197 -14.829 1.000 19.120 179 ASP B C 1
ATOM 9045 O O . ASP B 1 204 ? 5.607 -42.094 -15.678 1.000 19.333 179 ASP B O 1
ATOM 9054 N N . GLY B 1 205 ? 4.763 -40.263 -14.693 1.000 17.934 180 GLY B N 1
ATOM 9055 C CA . GLY B 1 205 ? 3.668 -40.151 -15.614 1.000 18.707 180 GLY B CA 1
ATOM 9056 C C . GLY B 1 205 ? 4.073 -39.523 -16.942 1.000 19.017 180 GLY B C 1
ATOM 9057 O O . GLY B 1 205 ? 3.823 -40.051 -18.005 1.000 19.714 180 GLY B O 1
ATOM 9061 N N . VAL B 1 206 ? 4.758 -38.369 -16.826 1.000 17.843 181 VAL B N 1
ATOM 9062 C CA . VAL B 1 206 ? 5.440 -37.648 -17.887 1.000 17.157 181 VAL B CA 1
ATOM 9063 C C . VAL B 1 206 ? 6.900 -37.504 -17.460 1.000 15.292 181 VAL B C 1
ATOM 9064 O O . VAL B 1 206 ? 7.219 -37.077 -16.343 1.000 17.528 181 VAL B O 1
ATOM 9077 N N . PHE B 1 207 ? 7.793 -38.025 -18.346 1.000 17.905 182 PHE B N 1
ATOM 9078 C CA . PHE B 1 207 ? 9.215 -38.016 -18.067 1.000 18.953 182 PHE B CA 1
ATOM 9079 C C . PHE B 1 207 ? 9.833 -36.633 -18.221 1.000 17.144 182 PHE B C 1
ATOM 9080 O O . PHE B 1 207 ? 9.662 -36.062 -19.275 1.000 19.747 182 PHE B O 1
ATOM 9097 N N . SER B 1 208 ? 10.455 -36.147 -17.155 1.000 18.335 183 SER B N 1
ATOM 9098 C CA . SER B 1 208 ? 10.902 -34.753 -17.000 1.000 18.848 183 SER B CA 1
ATOM 9099 C C . SER B 1 208 ? 11.819 -34.282 -18.114 1.000 21.506 183 SER B C 1
ATOM 9100 O O . SER B 1 208 ? 11.792 -33.121 -18.454 1.000 21.779 183 SER B O 1
ATOM 9108 N N . MET B 1 209 ? 12.684 -35.132 -18.638 1.000 18.191 184 MET B N 1
ATOM 9109 C CA . MET B 1 209 ? 13.687 -34.727 -19.619 1.000 21.944 184 MET B CA 1
ATOM 9110 C C . MET B 1 209 ? 13.165 -34.876 -21.041 1.000 23.048 184 MET B C 1
ATOM 9111 O O . MET B 1 209 ? 13.415 -34.033 -21.861 1.000 27.164 184 MET B O 1
ATOM 9125 N N . ASP B 1 210 ? 12.547 -35.958 -21.432 1.000 23.305 185 ASP B N 1
ATOM 9126 C CA . ASP B 1 210 ? 12.180 -36.249 -22.784 1.000 23.337 185 ASP B CA 1
ATOM 9127 C C . ASP B 1 210 ? 10.722 -35.864 -23.078 1.000 19.729 185 ASP B C 1
ATOM 9128 O O . ASP B 1 210 ? 10.303 -35.789 -24.223 1.000 22.299 185 ASP B O 1
ATOM 9137 N N . GLY B 1 211 ? 9.854 -35.655 -22.093 1.000 20.551 186 GLY B N 1
ATOM 9138 C CA . GLY B 1 211 ? 8.481 -35.251 -22.381 1.000 21.056 186 GLY B CA 1
ATOM 9139 C C . GLY B 1 211 ? 7.575 -36.343 -22.965 1.000 20.416 186 GLY B C 1
ATOM 9140 O O . GLY B 1 211 ? 6.531 -36.079 -23.512 1.000 21.807 186 GLY B O 1
ATOM 9144 N N . ASP B 1 212 ? 7.965 -37.589 -22.790 1.000 19.403 187 ASP B N 1
ATOM 9145 C CA . ASP B 1 212 ? 7.141 -38.699 -23.199 1.000 20.536 187 ASP B CA 1
ATOM 9146 C C . ASP B 1 212 ? 6.258 -39.145 -22.028 1.000 19.616 187 ASP B C 1
ATOM 9147 O O . ASP B 1 212 ? 6.505 -38.846 -20.879 1.000 18.897 187 ASP B O 1
ATOM 9156 N N . ILE B 1 213 ? 5.224 -39.901 -22.356 1.000 20.121 188 ILE B N 1
ATOM 9157 C CA . ILE B 1 213 ? 4.176 -40.261 -21.422 1.000 19.242 188 ILE B CA 1
ATOM 9158 C C . ILE B 1 213 ? 4.304 -41.770 -21.159 1.000 19.932 188 ILE B C 1
ATOM 9159 O O . ILE B 1 213 ? 4.375 -42.561 -22.117 1.000 22.405 188 ILE B O 1
ATOM 9175 N N . ALA B 1 214 ? 4.242 -42.122 -19.906 1.000 18.518 189 ALA B N 1
ATOM 9176 C CA . ALA B 1 214 ? 4.264 -43.543 -19.524 1.000 19.085 189 ALA B CA 1
ATOM 9177 C C . ALA B 1 214 ? 3.122 -44.272 -20.220 1.000 20.858 189 ALA B C 1
ATOM 9178 O O . ALA B 1 214 ? 2.039 -43.753 -20.234 1.000 21.114 189 ALA B O 1
ATOM 9185 N N . PRO B 1 215 ? 3.372 -45.499 -20.710 1.000 21.432 190 PRO B N 1
ATOM 9186 C CA . PRO B 1 215 ? 2.312 -46.248 -21.419 1.000 22.459 190 PRO B CA 1
ATOM 9187 C C . PRO B 1 215 ? 1.349 -46.917 -20.441 1.000 21.937 190 PRO B C 1
ATOM 9188 O O . PRO B 1 215 ? 1.345 -48.138 -20.350 1.000 21.573 190 PRO B O 1
ATOM 9199 N N . LEU B 1 216 ? 0.585 -46.141 -19.674 1.000 21.901 191 LEU B N 1
ATOM 9200 C CA . LEU B 1 216 ? -0.245 -46.740 -18.624 1.000 20.969 191 LEU B CA 1
ATOM 9201 C C . LEU B 1 216 ? -1.353 -47.585 -19.259 1.000 22.187 191 LEU B C 1
ATOM 9202 O O . LEU B 1 216 ? -1.849 -48.517 -18.611 1.000 23.155 191 LEU B O 1
ATOM 9218 N N . ASP B 1 217 ? -1.667 -47.294 -20.525 1.000 23.815 192 ASP B N 1
ATOM 9219 C CA . ASP B 1 217 ? -2.695 -48.136 -21.154 1.000 26.685 192 ASP B CA 1
ATOM 9220 C C . ASP B 1 217 ? -2.246 -49.569 -21.341 1.000 27.941 192 ASP B C 1
ATOM 9221 O O . ASP B 1 217 ? -3.109 -50.470 -21.417 1.000 28.784 192 ASP B O 1
ATOM 9230 N N . LYS B 1 218 ? -0.948 -49.834 -21.333 1.000 26.441 193 LYS B N 1
ATOM 9231 C CA . LYS B 1 218 ? -0.388 -51.172 -21.306 1.000 27.230 193 LYS B CA 1
ATOM 9232 C C . LYS B 1 218 ? 0.080 -51.588 -19.903 1.000 30.111 193 LYS B C 1
ATOM 9233 O O . LYS B 1 218 ? -0.031 -52.750 -19.517 1.000 29.831 193 LYS B O 1
ATOM 9252 N N . ILE B 1 219 ? 0.640 -50.658 -19.114 1.000 24.289 194 ILE B N 1
ATOM 9253 C CA . ILE B 1 219 ? 1.124 -51.044 -17.808 1.000 25.246 194 ILE B CA 1
ATOM 9254 C C . ILE B 1 219 ? -0.025 -51.498 -16.918 1.000 23.500 194 ILE B C 1
ATOM 9255 O O . ILE B 1 219 ? 0.182 -52.421 -16.139 1.000 24.722 194 ILE B O 1
ATOM 9271 N N . VAL B 1 220 ? -1.138 -50.802 -16.901 1.000 22.414 195 VAL B N 1
ATOM 9272 C CA . VAL B 1 220 ? -2.148 -51.066 -15.900 1.000 23.729 195 VAL B CA 1
ATOM 9273 C C . VAL B 1 220 ? -2.793 -52.427 -16.165 1.000 23.904 195 VAL B C 1
ATOM 9274 O O . VAL B 1 220 ? -2.901 -53.246 -15.250 1.000 24.473 195 VAL B O 1
ATOM 9287 N N . PRO B 1 221 ? -3.119 -52.783 -17.444 1.000 27.119 196 PRO B N 1
ATOM 9288 C CA . PRO B 1 221 ? -3.544 -54.163 -17.671 1.000 26.076 196 PRO B CA 1
ATOM 9289 C C . PRO B 1 221 ? -2.550 -55.226 -17.283 1.000 28.921 196 PRO B C 1
ATOM 9290 O O . PRO B 1 221 ? -2.910 -56.293 -16.754 1.000 28.927 196 PRO B O 1
ATOM 9301 N N . LEU B 1 222 ? -1.267 -54.965 -17.515 1.000 28.772 197 LEU B N 1
ATOM 9302 C CA . LEU B 1 222 ? -0.224 -55.876 -17.155 1.000 30.040 197 LEU B CA 1
ATOM 9303 C C . LEU B 1 222 ? -0.208 -56.036 -15.641 1.000 30.257 197 LEU B C 1
ATOM 9304 O O . LEU B 1 222 ? -0.090 -57.152 -15.135 1.000 30.226 197 LEU B O 1
ATOM 9320 N N . ALA B 1 223 ? -0.413 -54.930 -14.910 1.000 26.994 198 ALA B N 1
ATOM 9321 C CA . ALA B 1 223 ? -0.482 -54.961 -13.456 1.000 26.470 198 ALA B CA 1
ATOM 9322 C C . ALA B 1 223 ? -1.608 -55.884 -12.992 1.000 27.420 198 ALA B C 1
ATOM 9323 O O . ALA B 1 223 ? -1.430 -56.637 -12.038 1.000 29.498 198 ALA B O 1
ATOM 9330 N N . LYS B 1 224 ? -2.774 -55.773 -13.626 1.000 27.975 199 LYS B N 1
ATOM 9331 C CA . LYS B 1 224 ? -3.914 -56.638 -13.277 1.000 27.832 199 LYS B CA 1
ATOM 9332 C C . LYS B 1 224 ? -3.575 -58.106 -13.461 1.000 32.088 199 LYS B C 1
ATOM 9333 O O . LYS B 1 224 ? -3.847 -58.939 -12.602 1.000 31.540 199 LYS B O 1
ATOM 9352 N N . LYS B 1 225 ? -2.884 -58.417 -14.563 1.000 30.819 200 LYS B N 1
ATOM 9353 C CA . LYS B 1 225 ? -2.564 -59.798 -14.884 1.000 33.764 200 LYS B CA 1
ATOM 9354 C C . LYS B 1 225 ? -1.620 -60.378 -13.833 1.000 42.742 200 LYS B C 1
ATOM 9355 O O . LYS B 1 225 ? -1.710 -61.573 -13.501 1.000 34.373 200 LYS B O 1
ATOM 9374 N N . TYR B 1 226 ? -0.720 -59.533 -13.268 1.000 30.244 201 TYR B N 1
ATOM 9375 C CA . TYR B 1 226 ? 0.269 -60.068 -12.355 1.000 26.720 201 TYR B CA 1
ATOM 9376 C C . TYR B 1 226 ? 0.043 -59.588 -10.922 1.000 23.868 201 TYR B C 1
ATOM 9377 O O . TYR B 1 226 ? 0.911 -59.854 -10.083 1.000 28.537 201 TYR B O 1
ATOM 9395 N N . LYS B 1 227 ? -1.127 -59.033 -10.618 1.000 25.795 202 LYS B N 1
ATOM 9396 C CA . LYS B 1 227 ? -1.555 -58.672 -9.279 1.000 27.725 202 LYS B CA 1
ATOM 9397 C C . LYS B 1 227 ? -0.612 -57.621 -8.676 1.000 24.965 202 LYS B C 1
ATOM 9398 O O . LYS B 1 227 ? -0.223 -57.726 -7.520 1.000 26.313 202 LYS B O 1
ATOM 9417 N N . ALA B 1 228 ? -0.346 -56.588 -9.474 1.000 25.885 203 ALA B N 1
ATOM 9418 C CA . ALA B 1 228 ? 0.527 -55.468 -9.045 1.000 24.611 203 ALA B CA 1
ATOM 9419 C C . ALA B 1 228 ? -0.250 -54.198 -8.890 1.000 24.233 203 ALA B C 1
ATOM 9420 O O . ALA B 1 228 ? -1.346 -53.989 -9.419 1.000 23.819 203 ALA B O 1
ATOM 9427 N N . VAL B 1 229 ? 0.293 -53.305 -8.051 1.000 23.304 204 VAL B N 1
ATOM 9428 C CA . VAL B 1 229 ? -0.243 -51.969 -7.862 1.000 20.019 204 VAL B CA 1
ATOM 9429 C C . VAL B 1 229 ? 0.643 -51.035 -8.714 1.000 21.346 204 VAL B C 1
ATOM 9430 O O . VAL B 1 229 ? 1.827 -51.290 -8.859 1.000 20.688 204 VAL B O 1
ATOM 9443 N N . VAL B 1 230 ? 0.032 -49.979 -9.261 1.000 20.405 205 VAL B N 1
ATOM 9444 C CA . VAL B 1 230 ? 0.752 -49.019 -10.112 1.000 20.401 205 VAL B CA 1
ATOM 9445 C C . VAL B 1 230 ? 0.863 -47.680 -9.386 1.000 19.283 205 VAL B C 1
ATOM 9446 O O . VAL B 1 230 ? -0.108 -47.120 -8.875 1.000 20.807 205 VAL B O 1
ATOM 9459 N N . TYR B 1 231 ? 2.096 -47.154 -9.370 1.000 19.101 206 TYR B N 1
ATOM 9460 C CA . TYR B 1 231 ? 2.427 -45.864 -8.797 1.000 18.401 206 TYR B CA 1
ATOM 9461 C C . TYR B 1 231 ? 2.961 -44.909 -9.855 1.000 16.736 206 TYR B C 1
ATOM 9462 O O . TYR B 1 231 ? 3.849 -45.250 -10.597 1.000 17.325 206 TYR B O 1
ATOM 9480 N N . VAL B 1 232 ? 2.321 -43.757 -9.924 1.000 18.518 207 VAL B N 1
ATOM 9481 C CA . VAL B 1 232 ? 2.617 -42.783 -10.952 1.000 18.301 207 VAL B CA 1
ATOM 9482 C C . VAL B 1 232 ? 3.011 -41.455 -10.314 1.000 16.910 207 VAL B C 1
ATOM 9483 O O . VAL B 1 232 ? 2.257 -40.858 -9.575 1.000 18.497 207 VAL B O 1
ATOM 9496 N N . ASP B 1 233 ? 4.214 -41.001 -10.600 1.000 17.877 208 ASP B N 1
ATOM 9497 C CA . ASP B 1 233 ? 4.656 -39.659 -10.224 1.000 17.412 208 ASP B CA 1
ATOM 9498 C C . ASP B 1 233 ? 4.317 -38.724 -11.366 1.000 16.359 208 ASP B C 1
ATOM 9499 O O . ASP B 1 233 ? 5.031 -38.679 -12.370 1.000 17.652 208 ASP B O 1
ATOM 9508 N N . ASP B 1 234 ? 3.204 -38.004 -11.245 1.000 16.201 209 ASP B N 1
ATOM 9509 C CA . ASP B 1 234 ? 2.671 -37.231 -12.360 1.000 17.373 209 ASP B CA 1
ATOM 9510 C C . ASP B 1 234 ? 2.963 -35.745 -12.233 1.000 17.872 209 ASP B C 1
ATOM 9511 O O . ASP B 1 234 ? 2.192 -34.895 -12.707 1.000 16.926 209 ASP B O 1
ATOM 9520 N N . ALA B 1 235 ? 4.125 -35.408 -11.694 1.000 17.335 210 ALA B N 1
ATOM 9521 C CA . ALA B 1 235 ? 4.551 -34.026 -11.590 1.000 17.404 210 ALA B CA 1
ATOM 9522 C C . ALA B 1 235 ? 4.340 -33.217 -12.870 1.000 16.644 210 ALA B C 1
ATOM 9523 O O . ALA B 1 235 ? 3.849 -32.103 -12.787 1.000 17.264 210 ALA B O 1
ATOM 9530 N N . HIS B 1 236 ? 4.714 -33.733 -14.036 1.000 15.648 211 HIS B N 1
ATOM 9531 C CA . HIS B 1 236 ? 4.609 -33.003 -15.293 1.000 17.190 211 HIS B CA 1
ATOM 9532 C C . HIS B 1 236 ? 3.314 -33.324 -16.053 1.000 17.036 211 HIS B C 1
ATOM 9533 O O . HIS B 1 236 ? 3.164 -32.836 -17.158 1.000 19.121 211 HIS B O 1
ATOM 9548 N N . GLY B 1 237 ? 2.432 -34.194 -15.521 1.000 16.621 212 GLY B N 1
ATOM 9549 C CA . GLY B 1 237 ? 1.123 -34.432 -16.140 1.000 16.597 212 GLY B CA 1
ATOM 9550 C C . GLY B 1 237 ? -0.024 -33.666 -15.462 1.000 17.738 212 GLY B C 1
ATOM 9551 O O . GLY B 1 237 ? -1.031 -33.413 -16.065 1.000 18.050 212 GLY B O 1
ATOM 9555 N N . SER B 1 238 ? 0.131 -33.327 -14.167 1.000 18.489 213 SER B N 1
ATOM 9556 C CA . SER B 1 238 ? -0.941 -32.691 -13.431 1.000 16.630 213 SER B CA 1
ATOM 9557 C C . SER B 1 238 ? -1.134 -31.279 -13.988 1.000 17.598 213 SER B C 1
ATOM 9558 O O . SER B 1 238 ? -0.182 -30.507 -14.081 1.000 20.743 213 SER B O 1
ATOM 9566 N N . GLY B 1 239 ? -2.396 -30.969 -14.377 1.000 19.174 214 GLY B N 1
ATOM 9567 C CA . GLY B 1 239 ? -2.672 -29.692 -14.936 1.000 18.559 214 GLY B CA 1
ATOM 9568 C C . GLY B 1 239 ? -2.371 -29.635 -16.421 1.000 19.898 214 GLY B C 1
ATOM 9569 O O . GLY B 1 239 ? -2.403 -28.520 -16.983 1.000 21.491 214 GLY B O 1
ATOM 9573 N N . VAL B 1 240 ? -1.954 -30.750 -17.016 1.000 17.813 215 VAL B N 1
ATOM 9574 C CA . VAL B 1 240 ? -1.441 -30.803 -18.372 1.000 18.496 215 VAL B CA 1
ATOM 9575 C C . VAL B 1 240 ? -2.187 -31.828 -19.187 1.000 21.389 215 VAL B C 1
ATOM 9576 O O . VAL B 1 240 ? -2.805 -31.432 -20.172 1.000 21.824 215 VAL B O 1
ATOM 9589 N N . LEU B 1 241 ? -2.144 -33.106 -18.805 1.000 17.172 216 LEU B N 1
ATOM 9590 C CA . LEU B 1 241 ? -2.865 -34.158 -19.467 1.000 19.007 216 LEU B CA 1
ATOM 9591 C C . LEU B 1 241 ? -4.220 -34.413 -18.837 1.000 20.735 216 LEU B C 1
ATOM 9592 O O . LEU B 1 241 ? -4.453 -33.904 -17.741 1.000 21.266 216 LEU B O 1
ATOM 9608 N N . GLY B 1 242 ? -5.060 -35.139 -19.623 1.000 22.530 217 GLY B N 1
ATOM 9609 C CA . GLY B 1 242 ? -6.408 -35.449 -19.175 1.000 22.201 217 GLY B CA 1
ATOM 9610 C C . GLY B 1 242 ? -7.403 -34.315 -19.333 1.000 23.849 217 GLY B C 1
ATOM 9611 O O . GLY B 1 242 ? -7.083 -33.152 -19.473 1.000 23.404 217 GLY B O 1
ATOM 9615 N N . GLU B 1 243 ? -8.693 -34.670 -19.227 1.000 26.288 218 GLU B N 1
ATOM 9616 C CA . GLU B 1 243 ? -9.772 -33.703 -19.250 1.000 29.034 218 GLU B CA 1
ATOM 9617 C C . GLU B 1 243 ? -9.525 -32.585 -18.257 1.000 25.840 218 GLU B C 1
ATOM 9618 O O . GLU B 1 243 ? -9.260 -32.861 -17.070 1.000 26.921 218 GLU B O 1
ATOM 9630 N N . LYS B 1 244 ? -9.498 -31.323 -18.726 1.000 27.451 219 LYS B N 1
ATOM 9631 C CA . LYS B 1 244 ? -9.299 -30.164 -17.879 1.000 29.627 219 LYS B CA 1
ATOM 9632 C C . LYS B 1 244 ? -8.022 -30.260 -17.048 1.000 27.608 219 LYS B C 1
ATOM 9633 O O . LYS B 1 244 ? -7.907 -29.617 -16.059 1.000 28.571 219 LYS B O 1
ATOM 9652 N N . GLY B 1 245 ? -7.010 -31.039 -17.492 1.000 26.861 220 GLY B N 1
ATOM 9653 C CA . GLY B 1 245 ? -5.758 -31.077 -16.768 1.000 25.215 220 GLY B CA 1
ATOM 9654 C C . GLY B 1 245 ? -5.801 -32.012 -15.565 1.000 24.738 220 GLY B C 1
ATOM 9655 O O . GLY B 1 245 ? -4.999 -31.902 -14.669 1.000 22.700 220 GLY B O 1
ATOM 9659 N N . LYS B 1 246 ? -6.711 -32.997 -15.524 1.000 22.114 221 LYS B N 1
ATOM 9660 C CA . LYS B 1 246 ? -6.830 -33.827 -14.341 1.000 19.921 221 LYS B CA 1
ATOM 9661 C C . LYS B 1 246 ? -5.658 -34.770 -14.135 1.000 22.086 221 LYS B C 1
ATOM 9662 O O . LYS B 1 246 ? -5.553 -35.380 -13.061 1.000 22.210 221 LYS B O 1
ATOM 9681 N N . GLY B 1 247 ? -4.841 -34.922 -15.182 1.000 22.414 222 GLY B N 1
ATOM 9682 C CA . GLY B 1 247 ? -3.627 -35.676 -15.095 1.000 22.787 222 GLY B CA 1
ATOM 9683 C C . GLY B 1 247 ? -3.589 -36.933 -15.927 1.000 19.878 222 GLY B C 1
ATOM 9684 O O . GLY B 1 247 ? -4.592 -37.363 -16.594 1.000 21.051 222 GLY B O 1
ATOM 9688 N N . THR B 1 248 ? -2.390 -37.537 -15.967 1.000 19.736 223 THR B N 1
ATOM 9689 C CA . THR B 1 248 ? -2.118 -38.690 -16.764 1.000 18.883 223 THR B CA 1
ATOM 9690 C C . THR B 1 248 ? -3.002 -39.882 -16.419 1.000 21.341 223 THR B C 1
ATOM 9691 O O . THR B 1 248 ? -3.475 -40.564 -17.338 1.000 22.049 223 THR B O 1
ATOM 9702 N N . VAL B 1 249 ? -3.145 -40.210 -15.135 1.000 19.258 224 VAL B N 1
ATOM 9703 C CA . VAL B 1 249 ? -3.978 -41.328 -14.757 1.000 20.922 224 VAL B CA 1
ATOM 9704 C C . VAL B 1 249 ? -5.425 -41.107 -15.216 1.000 23.060 224 VAL B C 1
ATOM 9705 O O . VAL B 1 249 ? -5.991 -42.068 -15.803 1.000 22.824 224 VAL B O 1
ATOM 9718 N N . HIS B 1 250 ? -5.929 -39.862 -15.081 1.000 22.253 225 HIS B N 1
ATOM 9719 C CA . HIS B 1 250 ? -7.278 -39.496 -15.557 1.000 24.579 225 HIS B CA 1
ATOM 9720 C C . HIS B 1 250 ? -7.348 -39.650 -17.075 1.000 24.120 225 HIS B C 1
ATOM 9721 O O . HIS B 1 250 ? -8.250 -40.296 -17.647 1.000 25.688 225 HIS B O 1
ATOM 9736 N N . HIS B 1 251 ? -6.294 -39.198 -17.756 1.000 23.571 226 HIS B N 1
ATOM 9737 C CA . HIS B 1 251 ? -6.185 -39.311 -19.213 1.000 22.819 226 HIS B CA 1
ATOM 9738 C C . HIS B 1 251 ? -6.380 -40.750 -19.684 1.000 24.843 226 HIS B C 1
ATOM 9739 O O . HIS B 1 251 ? -7.100 -40.986 -20.659 1.000 24.985 226 HIS B O 1
ATOM 9754 N N . PHE B 1 252 ? -5.759 -41.725 -19.046 1.000 21.891 227 PHE B N 1
ATOM 9755 C CA . PHE B 1 252 ? -5.817 -43.133 -19.393 1.000 23.409 227 PHE B CA 1
ATOM 9756 C C . PHE B 1 252 ? -7.052 -43.843 -18.789 1.000 25.229 227 PHE B C 1
ATOM 9757 O O . PHE B 1 252 ? -7.217 -45.003 -19.030 1.000 29.058 227 PHE B O 1
ATOM 9774 N N . GLY B 1 253 ? -7.869 -43.122 -18.024 1.000 25.461 228 GLY B N 1
ATOM 9775 C CA . GLY B 1 253 ? -9.161 -43.581 -17.506 1.000 28.236 228 GLY B CA 1
ATOM 9776 C C . GLY B 1 253 ? -9.114 -44.376 -16.205 1.000 31.004 228 GLY B C 1
ATOM 9777 O O . GLY B 1 253 ? -10.070 -45.082 -15.901 1.000 29.026 228 GLY B O 1
ATOM 9781 N N . PHE B 1 254 ? -8.069 -44.216 -15.369 1.000 26.967 229 PHE B N 1
ATOM 9782 C CA . PHE B 1 254 ? -7.843 -45.096 -14.242 1.000 26.232 229 PHE B CA 1
ATOM 9783 C C . PHE B 1 254 ? -7.924 -44.348 -12.922 1.000 25.042 229 PHE B C 1
ATOM 9784 O O . PHE B 1 254 ? -7.535 -44.884 -11.890 1.000 25.454 229 PHE B O 1
ATOM 9801 N N . HIS B 1 255 ? -8.521 -43.150 -12.857 1.000 24.108 230 HIS B N 1
ATOM 9802 C CA . HIS B 1 255 ? -8.536 -42.388 -11.623 1.000 26.228 230 HIS B CA 1
ATOM 9803 C C . HIS B 1 255 ? -9.367 -43.012 -10.494 1.000 26.926 230 HIS B C 1
ATOM 9804 O O . HIS B 1 255 ? -9.125 -42.748 -9.335 1.000 29.294 230 HIS B O 1
ATOM 9819 N N . GLN B 1 256 ? -10.336 -43.896 -10.812 1.000 25.278 231 GLN B N 1
ATOM 9820 C CA . GLN B 1 256 ? -11.142 -44.531 -9.770 1.000 27.022 231 GLN B CA 1
ATOM 9821 C C . GLN B 1 256 ? -10.563 -45.885 -9.366 1.000 25.666 231 GLN B C 1
ATOM 9822 O O . GLN B 1 256 ? -11.098 -46.570 -8.486 1.000 30.941 231 GLN B O 1
ATOM 9836 N N . ASP B 1 257 ? -9.455 -46.318 -9.978 1.000 24.384 232 ASP B N 1
ATOM 9837 C CA . ASP B 1 257 ? -8.924 -47.629 -9.644 1.000 23.403 232 ASP B CA 1
ATOM 9838 C C . ASP B 1 257 ? -8.202 -47.541 -8.299 1.000 26.297 232 ASP B C 1
ATOM 9839 O O . ASP B 1 257 ? -7.243 -46.817 -8.165 1.000 23.846 232 ASP B O 1
ATOM 9848 N N . PRO B 1 258 ? -8.563 -48.311 -7.256 1.000 24.855 233 PRO B N 1
ATOM 9849 C CA . PRO B 1 258 ? -7.869 -48.245 -5.961 1.000 24.560 233 PRO B CA 1
ATOM 9850 C C . PRO B 1 258 ? -6.454 -48.779 -5.982 1.000 27.510 233 PRO B C 1
ATOM 9851 O O . PRO B 1 258 ? -5.723 -48.440 -5.047 1.000 25.670 233 PRO B O 1
ATOM 9862 N N . ASP B 1 259 ? -6.059 -49.511 -7.058 1.000 22.933 234 ASP B N 1
ATOM 9863 C CA . ASP B 1 259 ? -4.738 -50.099 -7.207 1.000 25.279 234 ASP B CA 1
ATOM 9864 C C . ASP B 1 259 ? -3.857 -49.262 -8.137 1.000 19.412 234 ASP B C 1
ATOM 9865 O O . ASP B 1 259 ? -2.884 -49.756 -8.652 1.000 21.829 234 ASP B O 1
ATOM 9874 N N . VAL B 1 260 ? -4.274 -48.025 -8.338 1.000 23.166 235 VAL B N 1
ATOM 9875 C CA . VAL B 1 260 ? -3.422 -47.010 -8.944 1.000 23.215 235 VAL B CA 1
ATOM 9876 C C . VAL B 1 260 ? -3.268 -45.889 -7.916 1.000 24.806 235 VAL B C 1
ATOM 9877 O O . VAL B 1 260 ? -4.254 -45.349 -7.394 1.000 22.649 235 VAL B O 1
ATOM 9890 N N . VAL B 1 261 ? -1.996 -45.514 -7.659 1.000 20.694 236 VAL B N 1
ATOM 9891 C CA . VAL B 1 261 ? -1.637 -44.483 -6.704 1.000 21.832 236 VAL B CA 1
ATOM 9892 C C . VAL B 1 261 ? -1.013 -43.344 -7.498 1.000 21.212 236 VAL B C 1
ATOM 9893 O O . VAL B 1 261 ? -0.140 -43.592 -8.345 1.000 20.044 236 VAL B O 1
ATOM 9906 N N . GLN B 1 262 ? -1.420 -42.126 -7.248 1.000 23.732 237 GLN B N 1
ATOM 9907 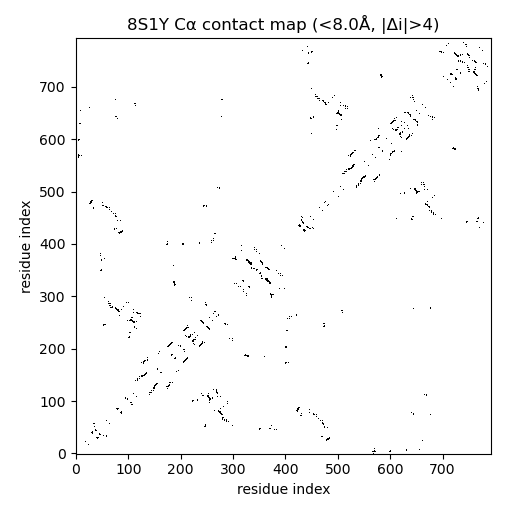C CA . GLN B 1 262 ? -0.860 -40.973 -7.963 1.000 23.418 237 GLN B CA 1
ATOM 9908 C C . GLN B 1 262 ? -0.155 -40.096 -6.936 1.000 22.165 237 GLN B C 1
ATOM 9909 O O . GLN B 1 262 ? -0.694 -39.817 -5.841 1.000 22.149 237 GLN B O 1
ATOM 9923 N N . VAL B 1 263 ? 1.004 -39.563 -7.290 1.000 19.929 238 VAL B N 1
ATOM 9924 C CA . VAL B 1 263 ? 1.703 -38.546 -6.511 1.000 22.137 238 VAL B CA 1
ATOM 9925 C C . VAL B 1 263 ? 2.035 -37.449 -7.511 1.000 20.588 238 VAL B C 1
ATOM 9926 O O . VAL B 1 263 ? 2.457 -37.795 -8.597 1.000 21.458 238 VAL B O 1
ATOM 9939 N N . ALA B 1 264 ? 1.944 -36.196 -7.140 1.000 18.805 239 ALA B N 1
ATOM 9940 C CA . ALA B 1 264 ? 2.365 -35.193 -8.088 1.000 17.134 239 ALA B CA 1
ATOM 9941 C C . ALA B 1 264 ? 2.766 -33.962 -7.306 1.000 19.956 239 ALA B C 1
ATOM 9942 O O . ALA B 1 264 ? 2.893 -34.003 -6.120 1.000 21.674 239 ALA B O 1
ATOM 9949 N N . THR B 1 265 ? 3.090 -32.895 -7.999 1.000 20.540 240 THR B N 1
ATOM 9950 C CA . THR B 1 265 ? 3.545 -31.669 -7.399 1.000 21.244 240 THR B CA 1
ATOM 9951 C C . THR B 1 265 ? 2.488 -30.609 -7.604 1.000 20.606 240 THR B C 1
ATOM 9952 O O . THR B 1 265 ? 1.650 -30.652 -8.526 1.000 20.370 240 THR B O 1
ATOM 9963 N N . LEU B 1 266 ? 2.490 -29.659 -6.674 1.000 17.512 241 LEU B N 1
ATOM 9964 C CA . LEU B 1 266 ? 1.641 -28.464 -6.769 1.000 17.510 241 LEU B CA 1
ATOM 9965 C C . LEU B 1 266 ? 2.440 -27.246 -7.223 1.000 16.428 241 LEU B C 1
ATOM 9966 O O . LEU B 1 266 ? 1.989 -26.129 -7.068 1.000 18.374 241 LEU B O 1
ATOM 9982 N N . SER B 1 267 ? 3.694 -27.456 -7.692 1.000 18.517 242 SER B N 1
ATOM 9983 C CA . SER B 1 267 ? 4.652 -26.385 -7.962 1.000 19.318 242 SER B CA 1
ATOM 9984 C C . SER B 1 267 ? 4.834 -26.087 -9.433 1.000 19.119 242 SER B C 1
ATOM 9985 O O . SER B 1 267 ? 5.541 -25.089 -9.766 1.000 20.193 242 SER B O 1
ATOM 9993 N N . LYS B 1 268 ? 4.137 -26.763 -10.346 1.000 19.047 243 LYS B N 1
ATOM 9994 C CA . LYS B 1 268 ? 4.391 -26.533 -11.769 1.000 19.264 243 LYS B CA 1
ATOM 9995 C C . LYS B 1 268 ? 3.134 -25.866 -12.352 1.000 19.445 243 LYS B C 1
ATOM 9996 O O . LYS B 1 268 ? 2.923 -24.687 -12.243 1.000 18.928 243 LYS B O 1
ATOM 10015 N N . ALA B 1 269 ? 2.188 -26.648 -12.931 1.000 17.618 244 ALA B N 1
ATOM 10016 C CA . ALA B 1 269 ? 0.930 -26.121 -13.376 1.000 18.851 244 ALA B CA 1
ATOM 10017 C C . ALA B 1 269 ? 0.250 -25.355 -12.279 1.000 19.773 244 ALA B C 1
ATOM 10018 O O . ALA B 1 269 ? -0.307 -24.287 -12.505 1.000 19.455 244 ALA B O 1
ATOM 10025 N N . TRP B 1 270 ? 0.185 -25.957 -11.067 1.000 17.829 245 TRP B N 1
ATOM 10026 C CA . TRP B 1 270 ? -0.559 -25.311 -9.998 1.000 18.192 245 TRP B CA 1
ATOM 10027 C C . TRP B 1 270 ? 0.212 -24.145 -9.347 1.000 17.519 245 TRP B C 1
ATOM 10028 O O . TRP B 1 270 ? -0.386 -23.400 -8.593 1.000 19.042 245 TRP B O 1
ATOM 10049 N N . ALA B 1 271 ? 1.482 -23.955 -9.727 1.000 17.082 246 ALA B N 1
ATOM 10050 C CA . ALA B 1 271 ? 2.271 -22.745 -9.527 1.000 18.488 246 ALA B CA 1
ATOM 10051 C C . ALA B 1 271 ? 2.382 -22.272 -8.075 1.000 18.402 246 ALA B C 1
ATOM 10052 O O . ALA B 1 271 ? 2.369 -21.085 -7.799 1.000 19.709 246 ALA B O 1
ATOM 10059 N N . GLY B 1 272 ? 2.575 -23.265 -7.193 1.000 15.749 247 GLY B N 1
ATOM 10060 C CA . GLY B 1 272 ? 2.830 -23.005 -5.800 1.000 17.043 247 GLY B CA 1
ATOM 10061 C C . GLY B 1 272 ? 4.082 -23.753 -5.334 1.000 18.754 247 GLY B C 1
ATOM 10062 O O . GLY B 1 272 ? 5.193 -23.671 -5.911 1.000 19.794 247 GLY B O 1
ATOM 10066 N N . ILE B 1 273 ? 3.917 -24.501 -4.236 1.000 17.973 248 ILE B N 1
ATOM 10067 C CA . ILE B 1 273 ? 4.813 -25.496 -3.715 1.000 19.646 248 ILE B CA 1
ATOM 10068 C C . ILE B 1 273 ? 3.948 -26.565 -3.129 1.000 20.200 248 ILE B C 1
ATOM 10069 O O . ILE B 1 273 ? 2.759 -26.291 -2.811 1.000 20.032 248 ILE B O 1
ATOM 10085 N N . GLY B 1 274 ? 4.574 -27.712 -2.865 1.000 19.334 249 GLY B N 1
ATOM 10086 C CA . GLY B 1 274 ? 3.868 -28.841 -2.285 1.000 19.904 249 GLY B CA 1
ATOM 10087 C C . GLY B 1 274 ? 3.804 -30.015 -3.241 1.000 18.967 249 GLY B C 1
ATOM 10088 O O . GLY B 1 274 ? 4.111 -29.896 -4.427 1.000 18.791 249 GLY B O 1
ATOM 10092 N N . GLY B 1 275 ? 3.414 -31.160 -2.664 1.000 18.891 250 GLY B N 1
ATOM 10093 C CA . GLY B 1 275 ? 3.115 -32.332 -3.445 1.000 20.591 250 GLY B CA 1
ATOM 10094 C C . GLY B 1 275 ? 1.779 -32.906 -2.981 1.000 20.718 250 GLY B C 1
ATOM 10095 O O . GLY B 1 275 ? 1.237 -32.360 -2.024 1.000 22.866 250 GLY B O 1
ATOM 10099 N N . TYR B 1 276 ? 1.221 -33.838 -3.713 1.000 19.178 251 TYR B N 1
ATOM 10100 C CA . TYR B 1 276 ? 0.017 -34.501 -3.260 1.000 19.948 251 TYR B CA 1
ATOM 10101 C C . TYR B 1 276 ? 0.054 -35.958 -3.621 1.000 20.864 251 TYR B C 1
ATOM 10102 O O . TYR B 1 276 ? 0.820 -36.380 -4.487 1.000 18.687 251 TYR B O 1
ATOM 10120 N N . ALA B 1 277 ? -0.712 -36.731 -2.833 1.000 17.797 252 ALA B N 1
ATOM 10121 C CA . ALA B 1 277 ? -0.973 -38.125 -3.086 1.000 18.910 252 ALA B CA 1
ATOM 10122 C C . ALA B 1 277 ? -2.481 -38.289 -3.229 1.000 21.309 252 ALA B C 1
ATOM 10123 O O . ALA B 1 277 ? -3.265 -37.731 -2.443 1.000 20.450 252 ALA B O 1
ATOM 10130 N N . ALA B 1 278 ? -2.950 -39.008 -4.242 1.000 22.077 253 ALA B N 1
ATOM 10131 C CA . ALA B 1 278 ? -4.382 -39.080 -4.539 1.000 21.226 253 ALA B CA 1
ATOM 10132 C C . ALA B 1 278 ? -4.674 -40.538 -4.909 1.000 24.453 253 ALA B C 1
ATOM 10133 O O . ALA B 1 278 ? -3.884 -41.212 -5.587 1.000 22.801 253 ALA B O 1
ATOM 10140 N N . GLY B 1 279 ? -5.822 -41.025 -4.432 1.000 23.925 254 GLY B N 1
ATOM 10141 C CA . GLY B 1 279 ? -6.180 -42.414 -4.628 1.000 26.323 254 GLY B CA 1
ATOM 10142 C C . GLY B 1 279 ? -7.326 -42.817 -3.680 1.000 22.216 254 GLY B C 1
ATOM 10143 O O . GLY B 1 279 ? -8.098 -41.980 -3.221 1.000 23.431 254 GLY B O 1
ATOM 10147 N N . ALA B 1 280 ? -7.294 -44.108 -3.343 1.000 26.362 255 ALA B N 1
ATOM 10148 C CA . ALA B 1 280 ? -8.320 -44.719 -2.500 1.000 27.908 255 ALA B CA 1
ATOM 10149 C C . ALA B 1 280 ? -8.312 -44.007 -1.158 1.000 29.560 255 ALA B C 1
ATOM 10150 O O . ALA B 1 280 ? -7.262 -43.592 -0.662 1.000 25.729 255 ALA B O 1
ATOM 10157 N N . ARG B 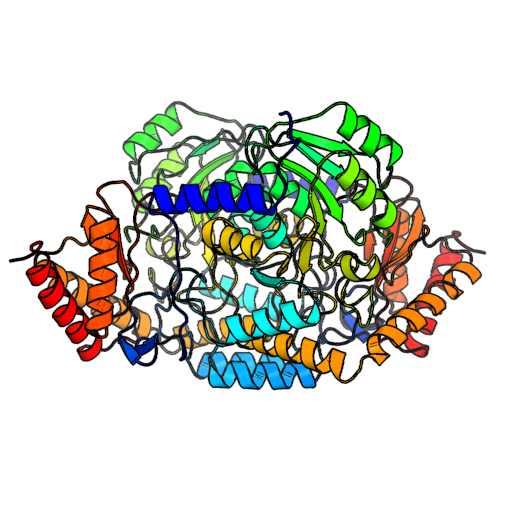1 281 ? -9.490 -43.976 -0.486 1.000 29.919 256 ARG B N 1
ATOM 10158 C CA . ARG B 1 281 ? -9.587 -43.408 0.848 1.000 30.726 256 ARG B CA 1
ATOM 10159 C C . ARG B 1 281 ? -8.532 -43.999 1.801 1.000 33.283 256 ARG B C 1
ATOM 10160 O O . ARG B 1 281 ? -7.935 -43.328 2.645 1.000 30.376 256 ARG B O 1
ATOM 10181 N N . GLU B 1 282 ? -8.292 -45.307 1.722 1.000 32.212 257 GLU B N 1
ATOM 10182 C CA . GLU B 1 282 ? -7.485 -45.945 2.749 1.000 40.986 257 GLU B CA 1
ATOM 10183 C C . GLU B 1 282 ? -6.026 -45.488 2.607 1.000 34.012 257 GLU B C 1
ATOM 10184 O O . GLU B 1 282 ? -5.295 -45.442 3.603 1.000 33.937 257 GLU B O 1
ATOM 10196 N N . LEU B 1 283 ? -5.609 -45.148 1.375 1.000 32.105 258 LEU B N 1
ATOM 10197 C CA . LEU B 1 283 ? -4.249 -44.644 1.179 1.000 31.367 258 LEU B CA 1
ATOM 10198 C C . LEU B 1 283 ? -3.997 -43.435 2.090 1.000 25.932 258 LEU B C 1
ATOM 10199 O O . LEU B 1 283 ? -2.918 -43.343 2.687 1.000 26.579 258 LEU B O 1
ATOM 10215 N N . LYS B 1 284 ? -4.948 -42.490 2.117 1.000 25.316 259 LYS B N 1
ATOM 10216 C CA . LYS B 1 284 ? -4.781 -41.266 2.882 1.000 22.648 259 LYS B CA 1
ATOM 10217 C C . LYS B 1 284 ? -4.554 -41.544 4.360 1.000 24.319 259 LYS B C 1
ATOM 10218 O O . LYS B 1 284 ? -3.638 -41.025 4.990 1.000 24.774 259 LYS B O 1
ATOM 10237 N N . ASP B 1 285 ? -5.337 -42.486 4.881 1.000 26.439 260 ASP B N 1
ATOM 10238 C CA . ASP B 1 285 ? -5.219 -42.912 6.272 1.000 30.712 260 ASP B CA 1
ATOM 10239 C C . ASP B 1 285 ? -3.826 -43.492 6.542 1.000 24.164 260 ASP B C 1
ATOM 10240 O O . ASP B 1 285 ? -3.180 -43.130 7.547 1.000 24.999 260 ASP B O 1
ATOM 10249 N N . LEU B 1 286 ? -3.320 -44.343 5.629 1.000 24.643 261 LEU B N 1
ATOM 10250 C CA . LEU B 1 286 ? -1.974 -44.881 5.778 1.000 23.767 261 LEU B CA 1
ATOM 10251 C C . LEU B 1 286 ? -0.900 -43.782 5.809 1.000 20.477 261 LEU B C 1
ATOM 10252 O O . LEU B 1 286 ? -0.011 -43.805 6.633 1.000 22.100 261 LEU B O 1
ATOM 10268 N N . LEU B 1 287 ? -1.033 -42.804 4.902 1.000 22.653 262 LEU B N 1
ATOM 10269 C CA . LEU B 1 287 ? -0.022 -41.754 4.808 1.000 22.233 262 LEU B CA 1
ATOM 10270 C C . LEU B 1 287 ? 0.010 -40.889 6.067 1.000 20.901 262 LEU B C 1
ATOM 10271 O O . LEU B 1 287 ? 1.097 -40.471 6.496 1.000 21.341 262 LEU B O 1
ATOM 10287 N N . ILE B 1 288 ? -1.158 -40.507 6.550 1.000 21.739 263 ILE B N 1
ATOM 10288 C CA . ILE B 1 288 ? -1.256 -39.758 7.784 1.000 22.807 263 ILE B CA 1
ATOM 10289 C C . ILE B 1 288 ? -0.520 -40.426 8.923 1.000 25.801 263 ILE B C 1
ATOM 10290 O O . ILE B 1 288 ? 0.065 -39.719 9.729 1.000 22.676 263 ILE B O 1
ATOM 10306 N N . ASN B 1 289 ? -0.533 -41.775 8.941 1.000 23.401 264 ASN B N 1
ATOM 10307 C CA . ASN B 1 289 ? 0.015 -42.502 10.039 1.000 23.183 264 ASN B CA 1
ATOM 10308 C C . ASN B 1 289 ? 1.472 -42.881 9.841 1.000 25.611 264 ASN B C 1
ATOM 10309 O O . ASN B 1 289 ? 2.106 -43.268 10.801 1.000 27.393 264 ASN B O 1
ATOM 10320 N N . LYS B 1 290 ? 1.961 -42.901 8.598 1.000 21.911 265 LYS B N 1
ATOM 10321 C CA . LYS B 1 290 ? 3.205 -43.519 8.272 1.000 21.047 265 LYS B CA 1
ATOM 10322 C C . LYS B 1 290 ? 4.172 -42.683 7.445 1.000 21.286 265 LYS B C 1
ATOM 10323 O O . LYS B 1 290 ? 5.383 -42.947 7.521 1.000 25.902 265 LYS B O 1
ATOM 10342 N N . ALA B 1 291 ? 3.716 -41.714 6.641 1.000 19.779 266 ALA B N 1
ATOM 10343 C CA . ALA B 1 291 ? 4.651 -41.076 5.709 1.000 20.155 266 ALA B CA 1
ATOM 10344 C C . ALA B 1 291 ? 5.611 -40.156 6.494 1.000 20.000 266 ALA B C 1
ATOM 10345 O O . ALA B 1 291 ? 5.107 -39.249 7.156 1.000 19.460 266 ALA B O 1
ATOM 10352 N N . ARG B 1 292 ? 6.923 -40.359 6.392 1.000 20.340 267 ARG B N 1
ATOM 10353 C CA . ARG B 1 292 ? 7.900 -39.738 7.301 1.000 20.979 267 ARG B CA 1
ATOM 10354 C C . ARG B 1 292 ? 7.955 -38.237 7.051 1.000 19.934 267 ARG B C 1
ATOM 10355 O O . ARG B 1 292 ? 7.918 -37.470 8.006 1.000 20.453 267 ARG B O 1
ATOM 10376 N N . PRO B 1 293 ? 7.913 -37.753 5.806 1.000 20.087 268 PRO B N 1
ATOM 10377 C CA . PRO B 1 293 ? 7.895 -36.306 5.617 1.000 22.235 268 PRO B CA 1
ATOM 10378 C C . PRO B 1 293 ? 6.640 -35.617 6.081 1.000 23.859 268 PRO B C 1
ATOM 10379 O O . PRO B 1 293 ? 6.573 -34.389 6.097 1.000 29.302 268 PRO B O 1
ATOM 10390 N N . PHE B 1 294 ? 5.557 -36.361 6.307 1.000 21.503 269 PHE B N 1
ATOM 10391 C CA . PHE B 1 294 ? 4.320 -35.865 6.849 1.000 18.566 269 PHE B CA 1
ATOM 10392 C C . PHE B 1 294 ? 4.343 -35.809 8.384 1.000 18.918 269 PHE B C 1
ATOM 10393 O O . PHE B 1 294 ? 3.821 -34.906 9.074 1.000 21.988 269 PHE B O 1
ATOM 10410 N N . LEU B 1 295 ? 4.812 -36.927 8.964 1.000 19.636 270 LEU B N 1
ATOM 10411 C CA . LEU B 1 295 ? 4.997 -37.047 10.417 1.000 20.144 270 LEU B CA 1
ATOM 10412 C C . LEU B 1 295 ? 6.010 -36.041 10.950 1.000 19.476 270 LEU B C 1
ATOM 10413 O O . LEU B 1 295 ? 5.878 -35.655 12.105 1.000 23.155 270 LEU B O 1
ATOM 10429 N N . PHE B 1 296 ? 7.015 -35.674 10.160 1.000 21.111 271 PHE B N 1
ATOM 10430 C CA . PHE B 1 296 ? 8.247 -35.072 10.726 1.000 19.697 271 PHE B CA 1
ATOM 10431 C C . PHE B 1 296 ? 8.622 -33.780 9.996 1.000 24.281 271 PHE B C 1
ATOM 10432 O O . PHE B 1 296 ? 9.829 -33.460 9.891 1.000 24.182 271 PHE B O 1
ATOM 10449 N N . SER B 1 297 ? 7.604 -33.044 9.514 1.000 19.044 272 SER B N 1
ATOM 10450 C CA . SER B 1 297 ? 7.855 -31.753 8.890 1.000 19.244 272 SER B CA 1
ATOM 10451 C C . SER B 1 297 ? 6.635 -30.871 9.008 1.000 20.034 272 SER B C 1
ATOM 10452 O O . SER B 1 297 ? 5.475 -31.290 9.026 1.000 20.150 272 SER B O 1
ATOM 10460 N N . THR B 1 298 ? 6.876 -29.550 8.965 1.000 17.816 273 THR B N 1
ATOM 10461 C CA . THR B 1 298 ? 5.789 -28.592 9.164 1.000 18.889 273 THR B CA 1
ATOM 10462 C C . THR B 1 298 ? 4.825 -28.498 7.966 1.000 18.205 273 THR B C 1
ATOM 10463 O O . THR B 1 298 ? 5.268 -28.501 6.823 1.000 17.905 273 THR B O 1
ATOM 10474 N N . SER B 1 299 ? 3.557 -28.246 8.237 1.000 16.718 274 SER B N 1
ATOM 10475 C CA . SER B 1 299 ? 2.564 -28.088 7.204 1.000 16.455 274 SER B CA 1
ATOM 10476 C C . SER B 1 299 ? 2.734 -26.756 6.486 1.000 16.736 274 SER B C 1
ATOM 10477 O O . SER B 1 299 ? 3.374 -25.828 6.988 1.000 18.909 274 SER B O 1
ATOM 10485 N N . HIS B 1 300 ? 2.182 -26.674 5.263 1.000 17.561 275 HIS B N 1
ATOM 10486 C CA . HIS B 1 300 ? 2.305 -25.439 4.499 1.000 17.278 275 HIS B CA 1
ATOM 10487 C C . HIS B 1 300 ? 1.418 -24.333 5.030 1.000 18.333 275 HIS B C 1
ATOM 10488 O O . HIS B 1 300 ? 0.400 -24.561 5.643 1.000 17.999 275 HIS B O 1
ATOM 10503 N N . PRO B 1 301 ? 1.820 -23.061 4.787 1.000 16.984 276 PRO B N 1
ATOM 10504 C CA . PRO B 1 301 ? 1.176 -21.882 5.365 1.000 17.464 276 PRO B CA 1
ATOM 10505 C C . PRO B 1 301 ? -0.030 -21.399 4.580 1.000 16.310 276 PRO B C 1
ATOM 10506 O O . PRO B 1 301 ? -0.275 -21.794 3.452 1.000 17.178 276 PRO B O 1
ATOM 10517 N N . PRO B 1 302 ? -0.853 -20.531 5.219 1.000 15.701 277 PRO B N 1
ATOM 10518 C CA . PRO B 1 302 ? -2.055 -20.079 4.526 1.000 16.603 277 PRO B CA 1
ATOM 10519 C C . PRO B 1 302 ? -1.937 -19.444 3.145 1.000 17.363 277 PRO B C 1
ATOM 10520 O O . PRO B 1 302 ? -2.769 -19.734 2.271 1.000 18.487 277 PRO B O 1
ATOM 10531 N N . ALA B 1 303 ? -0.887 -18.617 2.903 1.000 17.391 278 ALA B N 1
ATOM 10532 C CA . ALA B 1 303 ? -0.751 -18.028 1.597 1.000 18.133 278 ALA B CA 1
ATOM 10533 C C . ALA B 1 303 ? -0.552 -19.065 0.506 1.000 16.818 278 ALA B C 1
ATOM 10534 O O . ALA B 1 303 ? -0.993 -18.883 -0.641 1.000 19.561 278 ALA B O 1
ATOM 10541 N N . VAL B 1 304 ? 0.152 -20.161 0.825 1.000 17.595 279 VAL B N 1
ATOM 10542 C CA . VAL B 1 304 ? 0.399 -21.207 -0.145 1.000 17.438 279 VAL B CA 1
ATOM 10543 C C . VAL B 1 304 ? -0.899 -21.972 -0.414 1.000 17.556 279 VAL B C 1
ATOM 10544 O O . VAL B 1 304 ? -1.275 -22.216 -1.552 1.000 18.447 279 VAL B O 1
ATOM 10557 N N . VAL B 1 305 ? -1.639 -22.321 0.665 1.000 16.816 280 VAL B N 1
ATOM 10558 C CA . VAL B 1 305 ? -2.875 -23.062 0.492 1.000 18.513 280 VAL B CA 1
ATOM 10559 C C . VAL B 1 305 ? -3.881 -22.192 -0.250 1.000 19.242 280 VAL B C 1
ATOM 10560 O O . VAL B 1 305 ? -4.571 -22.660 -1.174 1.000 19.179 280 VAL B O 1
ATOM 10573 N N . GLY B 1 306 ? -4.027 -20.930 0.149 1.000 19.893 281 GLY B N 1
ATOM 10574 C CA . GLY B 1 306 ? -4.947 -20.046 -0.541 1.000 18.258 281 GLY B CA 1
ATOM 10575 C C . GLY B 1 306 ? -4.667 -19.922 -2.019 1.000 18.887 281 GLY B C 1
ATOM 10576 O O . GLY B 1 306 ? -5.603 -19.984 -2.832 1.000 19.823 281 GLY B O 1
ATOM 10580 N N . ALA B 1 307 ? -3.379 -19.789 -2.428 1.000 17.903 282 ALA B N 1
ATOM 10581 C CA . ALA B 1 307 ? -3.058 -19.727 -3.852 1.000 19.101 282 ALA B CA 1
ATOM 10582 C C . ALA B 1 307 ? -3.510 -20.984 -4.596 1.000 19.675 282 ALA B C 1
ATOM 10583 O O . ALA B 1 307 ? -4.056 -20.910 -5.710 1.000 19.558 282 ALA B O 1
ATOM 10590 N N . LEU B 1 308 ? -3.321 -22.158 -3.967 1.000 17.284 283 LEU B N 1
ATOM 10591 C CA . LEU B 1 308 ? -3.673 -23.391 -4.622 1.000 18.385 283 LEU B CA 1
ATOM 10592 C C . LEU B 1 308 ? -5.169 -23.574 -4.705 1.000 19.267 283 LEU B C 1
ATOM 10593 O O . LEU B 1 308 ? -5.683 -24.059 -5.720 1.000 19.669 283 LEU B O 1
ATOM 10609 N N . LEU B 1 309 ? -5.922 -23.164 -3.661 1.000 19.170 284 LEU B N 1
ATOM 10610 C CA . LEU B 1 309 ? -7.392 -23.151 -3.787 1.000 18.679 284 LEU B CA 1
ATOM 10611 C C . LEU B 1 309 ? -7.785 -22.253 -4.962 1.000 18.980 284 LEU B C 1
ATOM 10612 O O . LEU B 1 309 ? -8.699 -22.616 -5.706 1.000 22.289 284 LEU B O 1
ATOM 10628 N N . GLY B 1 310 ? -7.140 -21.122 -5.049 1.000 17.800 285 GLY B N 1
ATOM 10629 C CA . GLY B 1 310 ? -7.332 -20.209 -6.176 1.000 20.380 285 GLY B CA 1
ATOM 10630 C C . GLY B 1 310 ? -7.107 -20.903 -7.508 1.000 22.141 285 GLY B C 1
ATOM 10631 O O . GLY B 1 310 ? -7.861 -20.693 -8.460 1.000 22.594 285 GLY B O 1
ATOM 10635 N N . ALA B 1 311 ? -5.995 -21.622 -7.637 1.000 18.739 286 ALA B N 1
ATOM 10636 C CA . ALA B 1 311 ? -5.627 -22.285 -8.887 1.000 21.018 286 ALA B CA 1
ATOM 10637 C C . ALA B 1 311 ? -6.724 -23.254 -9.287 1.000 22.183 286 ALA B C 1
ATOM 10638 O O . ALA B 1 311 ? -7.014 -23.383 -10.486 1.000 23.530 286 ALA B O 1
ATOM 10645 N N . LEU B 1 312 ? -7.233 -24.083 -8.362 1.000 20.094 287 LEU B N 1
ATOM 10646 C CA . LEU B 1 312 ? -8.258 -25.050 -8.712 1.000 20.123 287 LEU B CA 1
ATOM 10647 C C . LEU B 1 312 ? -9.528 -24.318 -9.119 1.000 26.122 287 LEU B C 1
ATOM 10648 O O . LEU B 1 312 ? -10.254 -24.831 -9.993 1.000 27.948 287 LEU B O 1
ATOM 10664 N N . GLU B 1 313 ? -9.824 -23.179 -8.492 1.000 24.561 288 GLU B N 1
ATOM 10665 C CA . GLU B 1 313 ? -11.020 -22.442 -8.947 1.000 26.007 288 GLU B CA 1
ATOM 10666 C C . GLU B 1 313 ? -10.800 -21.849 -10.333 1.000 27.099 288 GLU B C 1
ATOM 10667 O O . GLU B 1 313 ? -11.712 -21.955 -11.162 1.000 25.881 288 GLU B O 1
ATOM 10679 N N . LEU B 1 314 ? -9.597 -21.315 -10.573 1.000 26.285 289 LEU B N 1
ATOM 10680 C CA . LEU B 1 314 ? -9.306 -20.628 -11.829 1.000 23.766 289 LEU B CA 1
ATOM 10681 C C . LEU B 1 314 ? -9.376 -21.632 -12.995 1.000 26.214 289 LEU B C 1
ATOM 10682 O O . LEU B 1 314 ? -9.792 -21.294 -14.106 1.000 25.172 289 LEU B O 1
ATOM 10698 N N . ILE B 1 315 ? -8.842 -22.854 -12.865 1.000 22.501 290 ILE B N 1
ATOM 10699 C CA . ILE B 1 315 ? -8.816 -23.743 -14.021 1.000 24.297 290 ILE B CA 1
ATOM 10700 C C . ILE B 1 315 ? -10.247 -24.231 -14.353 1.000 28.069 290 ILE B C 1
ATOM 10701 O O . ILE B 1 315 ? -10.553 -24.543 -15.517 1.000 30.404 290 ILE B O 1
ATOM 10717 N N . GLU B 1 316 ? -11.175 -24.238 -13.379 1.000 26.054 291 GLU B N 1
ATOM 10718 C CA . GLU B 1 316 ? -12.574 -24.553 -13.631 1.000 33.348 291 GLU B CA 1
ATOM 10719 C C . GLU B 1 316 ? -13.216 -23.352 -14.351 1.000 32.081 291 GLU B C 1
ATOM 10720 O O . GLU B 1 316 ? -14.080 -23.533 -15.199 1.000 31.895 291 GLU B O 1
ATOM 10732 N N . LYS B 1 317 ? -12.805 -22.132 -14.027 1.000 26.285 292 LYS B N 1
ATOM 10733 C CA . LYS B 1 317 ? -13.337 -20.923 -14.676 1.000 26.520 292 LYS B CA 1
ATOM 10734 C C . LYS B 1 317 ? -12.750 -20.732 -16.084 1.000 31.736 292 LYS B C 1
ATOM 10735 O O . LYS B 1 317 ? -13.428 -20.241 -16.993 1.000 30.569 292 LYS B O 1
ATOM 10754 N N . GLU B 1 318 ? -11.507 -21.166 -16.311 1.000 27.955 293 GLU B N 1
ATOM 10755 C CA . GLU B 1 318 ? -10.786 -20.872 -17.558 1.000 27.067 293 GLU B CA 1
ATOM 10756 C C . GLU B 1 318 ? -10.160 -22.169 -18.069 1.000 24.598 293 GLU B C 1
ATOM 10757 O O . GLU B 1 318 ? -8.934 -22.277 -18.283 1.000 25.408 293 GLU B O 1
ATOM 10769 N N . PRO B 1 319 ? -10.980 -23.187 -18.387 1.000 29.582 294 PRO B N 1
ATOM 10770 C CA . PRO B 1 319 ? -10.506 -24.445 -18.931 1.000 31.094 294 PRO B CA 1
ATOM 10771 C C . PRO B 1 319 ? -9.846 -24.314 -20.302 1.000 29.963 294 PRO B C 1
ATOM 10772 O O . PRO B 1 319 ? -8.999 -25.157 -20.637 1.000 32.373 294 PRO B O 1
ATOM 10783 N N . GLU B 1 320 ? -10.088 -23.208 -20.993 1.000 28.888 295 GLU B N 1
ATOM 10784 C CA . GLU B 1 320 ? -9.415 -22.902 -22.248 1.000 33.802 295 GLU B CA 1
ATOM 10785 C C . GLU B 1 320 ? -7.898 -22.700 -22.078 1.000 31.205 295 GLU B C 1
ATOM 10786 O O . GLU B 1 320 ? -7.152 -22.733 -23.048 1.000 28.119 295 GLU B O 1
ATOM 10798 N N . ARG B 1 321 ? -7.408 -22.493 -20.869 1.000 25.078 296 ARG B N 1
ATOM 10799 C CA . ARG B 1 321 ? -5.967 -22.426 -20.658 1.000 23.640 296 ARG B CA 1
ATOM 10800 C C . ARG B 1 321 ? -5.253 -23.717 -21.037 1.000 21.874 296 ARG B C 1
ATOM 10801 O O . ARG B 1 321 ? -4.183 -23.665 -21.615 1.000 21.916 296 ARG B O 1
ATOM 10822 N N . VAL B 1 322 ? -5.839 -24.842 -20.700 1.000 21.491 297 VAL B N 1
ATOM 10823 C CA . VAL B 1 322 ? -5.279 -26.122 -21.065 1.000 23.226 297 VAL B CA 1
ATOM 10824 C C . VAL B 1 322 ? -5.257 -26.217 -22.584 1.000 23.840 297 VAL B C 1
ATOM 10825 O O . VAL B 1 322 ? -4.292 -26.680 -23.157 1.000 23.460 297 VAL B O 1
ATOM 10838 N N . GLU B 1 323 ? -6.371 -25.826 -23.236 1.000 23.974 298 GLU B N 1
ATOM 10839 C CA . GLU B 1 323 ? -6.380 -25.837 -24.694 1.000 26.999 298 GLU B CA 1
ATOM 10840 C C . GLU B 1 323 ? -5.266 -24.972 -25.289 1.000 22.125 298 GLU B C 1
ATOM 10841 O O . GLU B 1 323 ? -4.586 -25.397 -26.213 1.000 23.822 298 GLU B O 1
ATOM 10853 N N . ARG B 1 324 ? -5.050 -23.779 -24.785 1.000 21.746 299 ARG B N 1
ATOM 10854 C CA . ARG B 1 324 ? -4.051 -22.869 -25.277 1.000 21.197 299 ARG B CA 1
ATOM 10855 C C . ARG B 1 324 ? -2.658 -23.472 -25.092 1.000 23.350 299 ARG B C 1
ATOM 10856 O O . ARG B 1 324 ? -1.782 -23.337 -25.934 1.000 22.101 299 ARG B O 1
ATOM 10877 N N . LEU B 1 325 ? -2.453 -24.106 -23.916 1.000 20.984 300 LEU B N 1
ATOM 10878 C CA . LEU B 1 325 ? -1.147 -24.757 -23.643 1.000 18.717 300 LEU B CA 1
ATOM 10879 C C . LEU B 1 325 ? -0.805 -25.733 -24.768 1.000 17.831 300 LEU B C 1
ATOM 10880 O O . LEU B 1 325 ? 0.312 -25.768 -25.263 1.000 20.032 300 LEU B O 1
ATOM 10896 N N . TRP B 1 326 ? -1.772 -26.587 -25.141 1.000 19.656 301 TRP B N 1
ATOM 10897 C CA . TRP B 1 326 ? -1.566 -27.567 -26.174 1.000 20.616 301 TRP B CA 1
ATOM 10898 C C . TRP B 1 326 ? -1.464 -26.979 -27.582 1.000 23.078 301 TRP B C 1
ATOM 10899 O O . TRP B 1 326 ? -0.627 -27.474 -28.333 1.000 20.168 301 TRP B O 1
ATOM 10920 N N . GLU B 1 327 ? -2.220 -25.912 -27.860 1.000 22.411 302 GLU B N 1
ATOM 10921 C CA . GLU B 1 327 ? -2.082 -25.216 -29.143 1.000 24.799 302 GLU B CA 1
ATOM 10922 C C . GLU B 1 327 ? -0.684 -24.680 -29.311 1.000 23.538 302 GLU B C 1
ATOM 10923 O O . GLU B 1 327 ? -0.029 -24.751 -30.364 1.000 22.634 302 GLU B O 1
ATOM 10935 N N . ASN B 1 328 ? -0.224 -24.043 -28.252 1.000 21.254 303 ASN B N 1
ATOM 10936 C CA . ASN B 1 328 ? 1.075 -23.426 -28.228 1.000 19.692 303 ASN B CA 1
ATOM 10937 C C . ASN B 1 328 ? 2.143 -24.505 -28.443 1.000 19.386 303 ASN B C 1
ATOM 10938 O O . ASN B 1 328 ? 3.121 -24.293 -29.165 1.000 21.411 303 ASN B O 1
ATOM 10949 N N . THR B 1 329 ? 1.994 -25.631 -27.727 1.000 20.298 304 THR B N 1
ATOM 10950 C CA . THR B 1 329 ? 2.926 -26.746 -27.824 1.000 19.845 304 THR B CA 1
ATOM 10951 C C . THR B 1 329 ? 3.000 -27.256 -29.268 1.000 21.925 304 THR B C 1
ATOM 10952 O O . THR B 1 329 ? 4.110 -27.380 -29.775 1.000 22.186 304 THR B O 1
ATOM 10963 N N . ARG B 1 330 ? 1.845 -27.594 -29.854 1.000 23.734 305 ARG B N 1
ATOM 10964 C CA . ARG B 1 330 ? 1.824 -28.098 -31.222 1.000 25.126 305 ARG B CA 1
ATOM 10965 C C . ARG B 1 330 ? 2.499 -27.115 -32.162 1.000 22.842 305 ARG B C 1
ATOM 10966 O O . ARG B 1 330 ? 3.261 -27.537 -33.044 1.000 22.453 305 ARG B O 1
ATOM 10987 N N . TYR B 1 331 ? 2.203 -25.842 -32.032 1.000 22.137 306 TYR B N 1
ATOM 10988 C CA . TYR B 1 331 ? 2.826 -24.840 -32.883 1.000 21.797 306 TYR B CA 1
ATOM 10989 C C . TYR B 1 331 ? 4.351 -24.862 -32.787 1.000 22.035 306 TYR B C 1
ATOM 10990 O O . TYR B 1 331 ? 5.100 -24.862 -33.757 1.000 22.041 306 TYR B O 1
ATOM 11008 N N . PHE B 1 332 ? 4.848 -24.720 -31.553 1.000 22.134 307 PHE B N 1
ATOM 11009 C CA . PHE B 1 332 ? 6.274 -24.672 -31.332 1.000 21.690 307 PHE B CA 1
ATOM 11010 C C . PHE B 1 332 ? 6.956 -25.915 -31.889 1.000 20.820 307 PHE B C 1
ATOM 11011 O O . PHE B 1 332 ? 8.015 -25.783 -32.513 1.000 21.278 307 PHE B O 1
ATOM 11028 N N . LYS B 1 333 ? 6.439 -27.097 -31.575 1.000 21.795 308 LYS B N 1
ATOM 11029 C CA A LYS B 1 333 ? 7.006 -28.362 -32.054 0.500 22.512 308 LYS B CA 1
ATOM 11030 C CA B LYS B 1 333 ? 7.070 -28.302 -32.080 0.500 23.238 308 LYS B CA 1
ATOM 11031 C C . LYS B 1 333 ? 7.044 -28.404 -33.590 1.000 23.117 308 LYS B C 1
ATOM 11032 O O . LYS B 1 333 ? 8.056 -28.829 -34.160 1.000 23.854 308 LYS B O 1
ATOM 11068 N N . ARG B 1 334 ? 5.966 -27.959 -34.225 1.000 23.753 309 ARG B N 1
ATOM 11069 C CA . ARG B 1 334 ? 5.908 -28.087 -35.691 1.000 26.556 309 ARG B CA 1
ATOM 11070 C C . ARG B 1 334 ? 6.891 -27.126 -36.332 1.000 25.454 309 ARG B C 1
ATOM 11071 O O . ARG B 1 334 ? 7.571 -27.491 -37.308 1.000 25.879 309 ARG B O 1
ATOM 11092 N N . GLU B 1 335 ? 7.035 -25.941 -35.780 1.000 22.204 310 GLU B N 1
ATOM 11093 C CA . GLU B 1 335 ? 7.958 -24.981 -36.322 1.000 21.440 310 GLU B CA 1
ATOM 11094 C C . GLU B 1 335 ? 9.403 -25.413 -36.128 1.000 28.570 310 GLU B C 1
ATOM 11095 O O . GLU B 1 335 ? 10.257 -25.184 -37.008 1.000 23.844 310 GLU B O 1
ATOM 11107 N N . LEU B 1 336 ? 9.710 -26.025 -34.953 1.000 22.605 311 LEU B N 1
ATOM 11108 C CA . LEU B 1 336 ? 11.048 -26.551 -34.743 1.000 20.885 311 LEU B CA 1
ATOM 11109 C C . LEU B 1 336 ? 11.339 -27.680 -35.746 1.000 21.513 311 LEU B C 1
ATOM 11110 O O . LEU B 1 336 ? 12.467 -27.725 -36.232 1.000 22.735 311 LEU B O 1
ATOM 11126 N N . ALA B 1 337 ? 10.371 -28.557 -36.020 1.000 22.815 312 ALA B N 1
ATOM 11127 C CA . ALA B 1 337 ? 10.545 -29.643 -36.977 1.000 24.650 312 ALA B CA 1
ATOM 11128 C C . ALA B 1 337 ? 10.811 -29.018 -38.353 1.000 26.959 312 ALA B C 1
ATOM 11129 O O . ALA B 1 337 ? 11.651 -29.506 -39.098 1.000 27.881 312 ALA B O 1
ATOM 11136 N N . ARG B 1 338 ? 10.132 -27.912 -38.641 1.000 24.965 313 ARG B N 1
ATOM 11137 C CA . ARG B 1 338 ? 10.234 -27.332 -39.991 1.000 29.416 313 ARG B CA 1
ATOM 11138 C C . ARG B 1 338 ? 11.619 -26.737 -40.186 1.000 32.116 313 ARG B C 1
ATOM 11139 O O . ARG B 1 338 ? 12.183 -26.796 -41.291 1.000 30.502 313 ARG B O 1
ATOM 11160 N N . LEU B 1 339 ? 12.255 -26.254 -39.116 1.000 24.296 314 LEU B N 1
ATOM 11161 C CA . LEU B 1 339 ? 13.618 -25.743 -39.170 1.000 24.583 314 LEU B CA 1
ATOM 11162 C C . LEU B 1 339 ? 14.629 -26.893 -39.328 1.000 24.475 314 LEU B C 1
ATOM 11163 O O . LEU B 1 339 ? 15.790 -26.610 -39.679 1.000 29.790 314 LEU B O 1
ATOM 11179 N N . GLY B 1 340 ? 14.256 -28.127 -38.937 1.000 22.099 315 GLY B N 1
ATOM 11180 C CA . GLY B 1 340 ? 15.110 -29.280 -39.056 1.000 25.258 315 GLY B CA 1
ATOM 11181 C C . GLY B 1 340 ? 15.554 -29.878 -37.717 1.000 26.975 315 GLY B C 1
ATOM 11182 O O . GLY B 1 340 ? 16.486 -30.674 -37.674 1.000 25.523 315 GLY B O 1
ATOM 11186 N N . TYR B 1 341 ? 15.045 -29.313 -36.594 1.000 23.259 316 TYR B N 1
ATOM 11187 C CA . TYR B 1 341 ? 15.385 -29.845 -35.277 1.000 22.096 316 TYR B CA 1
ATOM 11188 C C . TYR B 1 341 ? 14.601 -31.084 -34.919 1.000 22.286 316 TYR B C 1
ATOM 11189 O O . TYR B 1 341 ? 13.496 -31.330 -35.403 1.000 23.253 316 TYR B O 1
ATOM 11207 N N . ASP B 1 342 ? 15.204 -31.883 -34.035 1.000 20.331 317 ASP B N 1
ATOM 11208 C CA . ASP B 1 342 ? 14.623 -33.100 -33.486 1.000 20.398 317 ASP B CA 1
ATOM 11209 C C . ASP B 1 342 ? 14.164 -32.874 -32.044 1.000 18.567 317 ASP B C 1
ATOM 11210 O O . ASP B 1 342 ? 14.976 -32.505 -31.188 1.000 21.685 317 ASP B O 1
ATOM 11219 N N . THR B 1 343 ? 12.876 -33.015 -31.819 1.000 19.403 318 THR B N 1
ATOM 11220 C CA . THR B 1 343 ? 12.289 -32.842 -30.471 1.000 20.860 318 THR B CA 1
ATOM 11221 C C . THR B 1 343 ? 12.031 -34.172 -29.759 1.000 19.742 318 THR B C 1
ATOM 11222 O O . THR B 1 343 ? 11.277 -34.236 -28.792 1.000 21.031 318 THR B O 1
ATOM 11233 N N . LEU B 1 344 ? 12.698 -35.246 -30.217 1.000 22.099 319 LEU B N 1
ATOM 11234 C CA . LEU B 1 344 ? 12.897 -36.492 -29.445 1.000 24.283 319 LEU B CA 1
ATOM 11235 C C . LEU B 1 344 ? 11.592 -37.225 -29.194 1.000 22.415 319 LEU B C 1
ATOM 11236 O O . LEU B 1 344 ? 11.521 -38.014 -28.264 1.000 25.997 319 LEU B O 1
ATOM 11252 N N . GLY B 1 345 ? 10.585 -37.000 -30.011 1.000 26.262 320 GLY B N 1
ATOM 11253 C CA . GLY B 1 345 ? 9.336 -37.714 -29.843 1.000 31.768 320 GLY B CA 1
ATOM 11254 C C . GLY B 1 345 ? 8.520 -37.233 -28.631 1.000 29.536 320 GLY B C 1
ATOM 11255 O O . GLY B 1 345 ? 7.483 -37.847 -28.290 1.000 29.435 320 GLY B O 1
ATOM 11259 N N . SER B 1 346 ? 8.922 -36.113 -28.039 1.000 23.532 321 SER B N 1
ATOM 11260 C CA A SER B 1 346 ? 8.176 -35.569 -26.915 0.500 23.781 321 SER B CA 1
ATOM 11261 C CA B SER B 1 346 ? 8.156 -35.585 -26.909 0.500 22.896 321 SER B CA 1
ATOM 11262 C C . SER B 1 346 ? 6.687 -35.457 -27.250 1.000 23.466 321 SER B C 1
ATOM 11263 O O . SER B 1 346 ? 6.303 -35.039 -28.364 1.000 24.265 321 SER B O 1
ATOM 11277 N N . GLN B 1 347 ? 5.842 -35.686 -26.242 1.000 22.941 322 GLN B N 1
ATOM 11278 C CA . GLN B 1 347 ? 4.412 -35.693 -26.405 1.000 25.137 322 GLN B CA 1
ATOM 11279 C C . GLN B 1 347 ? 3.711 -34.589 -25.622 1.000 22.289 322 GLN B C 1
ATOM 11280 O O . GLN B 1 347 ? 2.467 -34.612 -25.623 1.000 28.037 322 GLN B O 1
ATOM 11294 N N . THR B 1 348 ? 4.454 -33.853 -24.791 1.000 20.404 323 THR B N 1
ATOM 11295 C CA . THR B 1 348 ? 3.842 -32.922 -23.888 1.000 17.999 323 THR B CA 1
ATOM 11296 C C . THR B 1 348 ? 4.435 -31.535 -24.173 1.000 19.951 323 THR B C 1
ATOM 11297 O O . THR B 1 348 ? 5.251 -31.401 -25.087 1.000 18.505 323 THR B O 1
ATOM 11308 N N . PRO B 1 349 ? 4.044 -30.479 -23.410 1.000 18.047 324 PRO B N 1
ATOM 11309 C CA . PRO B 1 349 ? 4.693 -29.175 -23.597 1.000 18.671 324 PRO B CA 1
ATOM 11310 C C . PRO B 1 349 ? 6.181 -29.136 -23.331 1.000 16.054 324 PRO B C 1
ATOM 11311 O O . PRO B 1 349 ? 6.877 -28.199 -23.740 1.000 19.068 324 PRO B O 1
ATOM 11322 N N . ILE B 1 350 ? 6.698 -30.171 -22.645 1.000 17.379 325 ILE B N 1
ATOM 11323 C CA . ILE B 1 350 ? 8.115 -30.361 -22.534 1.000 17.926 325 ILE B CA 1
ATOM 11324 C C . ILE B 1 350 ? 8.688 -30.644 -23.905 1.000 17.894 325 ILE B C 1
ATOM 11325 O O . ILE B 1 350 ? 8.348 -31.634 -24.544 1.000 18.349 325 ILE B O 1
ATOM 11341 N N . THR B 1 351 ? 9.487 -29.685 -24.399 1.000 18.736 326 THR B N 1
ATOM 11342 C CA . THR B 1 351 ? 9.924 -29.721 -25.796 1.000 18.474 326 THR B CA 1
ATOM 11343 C C . THR B 1 351 ? 11.449 -29.721 -25.829 1.000 16.946 326 THR B C 1
ATOM 11344 O O . THR B 1 351 ? 12.088 -28.643 -25.776 1.000 18.708 326 THR B O 1
ATOM 11355 N N . PRO B 1 352 ? 12.139 -30.870 -25.758 1.000 17.899 327 PRO B N 1
ATOM 11356 C CA . PRO B 1 352 ? 13.605 -30.914 -25.860 1.000 17.987 327 PRO B CA 1
ATOM 11357 C C . PRO B 1 352 ? 13.972 -30.647 -27.313 1.000 18.617 327 PRO B C 1
ATOM 11358 O O . PRO B 1 352 ? 13.212 -31.021 -28.209 1.000 23.859 327 PRO B O 1
ATOM 11369 N N . VAL B 1 353 ? 15.082 -29.950 -27.488 1.000 17.420 328 VAL B N 1
ATOM 11370 C CA . VAL B 1 353 ? 15.693 -29.838 -28.809 1.000 19.006 328 VAL B CA 1
ATOM 11371 C C . VAL B 1 353 ? 17.081 -30.442 -28.725 1.000 16.680 328 VAL B C 1
ATOM 11372 O O . VAL B 1 353 ? 17.939 -29.988 -27.980 1.000 17.525 328 VAL B O 1
ATOM 11385 N N . LEU B 1 354 ? 17.314 -31.429 -29.600 1.000 19.912 329 LEU B N 1
ATOM 11386 C CA . LEU B 1 354 ? 18.527 -32.215 -29.605 1.000 19.031 329 LEU B CA 1
ATOM 11387 C C . LEU B 1 354 ? 19.702 -31.415 -30.135 1.000 18.358 329 LEU B C 1
ATOM 11388 O O . LEU B 1 354 ? 19.590 -30.838 -31.228 1.000 20.265 329 LEU B O 1
ATOM 11404 N N . PHE B 1 355 ? 20.804 -31.407 -29.387 1.000 18.104 330 PHE B N 1
ATOM 11405 C CA . PHE B 1 355 ? 22.055 -30.843 -29.833 1.000 18.948 330 PHE B CA 1
ATOM 11406 C C . PHE B 1 355 ? 23.166 -31.900 -29.926 1.000 21.194 330 PHE B C 1
ATOM 11407 O O . PHE B 1 355 ? 24.233 -31.576 -30.399 1.000 24.921 330 PHE B O 1
ATOM 11424 N N . GLY B 1 356 ? 22.964 -33.056 -29.304 1.000 20.226 331 GLY B N 1
ATOM 11425 C CA . GLY B 1 356 ? 23.916 -34.169 -29.431 1.000 20.846 331 GLY B CA 1
ATOM 11426 C C . GLY B 1 356 ? 24.843 -34.239 -28.229 1.000 18.447 331 GLY B C 1
ATOM 11427 O O . GLY B 1 356 ? 24.531 -34.950 -27.288 1.000 19.196 331 GLY B O 1
ATOM 11431 N N . GLU B 1 357 ? 25.974 -33.525 -28.257 1.000 19.858 332 GLU B N 1
ATOM 11432 C CA . GLU B 1 357 ? 26.923 -33.550 -27.179 1.000 19.602 332 GLU B CA 1
ATOM 11433 C C . GLU B 1 357 ? 26.713 -32.416 -26.204 1.000 21.150 332 GLU B C 1
ATOM 11434 O O . GLU B 1 357 ? 26.311 -31.322 -26.645 1.000 21.804 332 GLU B O 1
ATOM 11446 N N . ALA B 1 358 ? 27.152 -32.615 -24.955 1.000 19.446 333 ALA B N 1
ATOM 11447 C CA . ALA B 1 358 ? 26.849 -31.664 -23.883 1.000 21.127 333 ALA B CA 1
ATOM 11448 C C . ALA B 1 358 ? 27.463 -30.323 -24.207 1.000 20.952 333 ALA B C 1
ATOM 11449 O O . ALA B 1 358 ? 26.792 -29.289 -24.074 1.000 20.782 333 ALA B O 1
ATOM 11456 N N . PRO B 1 359 ? 28.746 -30.216 -24.642 1.000 20.583 334 PRO B N 1
ATOM 11457 C CA . PRO B 1 359 ? 29.311 -28.885 -24.891 1.000 22.040 334 PRO B CA 1
ATOM 11458 C C . PRO B 1 359 ? 28.544 -28.081 -25.916 1.000 22.130 334 PRO B C 1
ATOM 11459 O O . PRO B 1 359 ? 28.444 -26.837 -25.769 1.000 22.971 334 PRO B O 1
ATOM 11470 N N . LEU B 1 360 ? 27.986 -28.732 -26.949 1.000 20.682 335 LEU B N 1
ATOM 11471 C CA . LEU B 1 360 ? 27.254 -28.024 -27.955 1.000 22.020 335 LEU B CA 1
ATOM 11472 C C . LEU B 1 360 ? 25.893 -27.561 -27.400 1.000 19.974 335 LEU B C 1
ATOM 11473 O O . LEU B 1 360 ? 25.446 -26.454 -27.689 1.000 21.277 335 LEU B O 1
ATOM 11489 N N . ALA B 1 361 ? 25.294 -28.376 -26.578 1.000 18.553 336 ALA B N 1
ATOM 11490 C CA . ALA B 1 361 ? 24.032 -27.963 -25.946 1.000 19.990 336 ALA B CA 1
ATOM 11491 C C . ALA B 1 361 ? 24.243 -26.744 -25.068 1.000 21.875 336 ALA B C 1
ATOM 11492 O O . ALA B 1 361 ? 23.390 -25.826 -25.092 1.000 19.987 336 ALA B O 1
ATOM 11499 N N . PHE B 1 362 ? 25.326 -26.712 -24.307 1.000 20.934 337 PHE B N 1
ATOM 11500 C CA . PHE B 1 362 ? 25.613 -25.587 -23.414 1.000 19.399 337 PHE B CA 1
ATOM 11501 C C . PHE B 1 362 ? 25.952 -24.337 -24.200 1.000 22.275 337 PHE B C 1
ATOM 11502 O O . PHE B 1 362 ? 25.495 -23.254 -23.842 1.000 22.973 337 PHE B O 1
ATOM 11519 N N . GLU B 1 363 ? 26.713 -24.484 -25.261 1.000 20.929 338 GLU B N 1
ATOM 11520 C CA . GLU B 1 363 ? 27.020 -23.340 -26.132 1.000 22.636 338 GLU B CA 1
ATOM 11521 C C . GLU B 1 363 ? 25.742 -22.834 -26.768 1.000 24.580 338 GLU B C 1
ATOM 11522 O O . GLU B 1 363 ? 25.507 -21.611 -26.866 1.000 22.837 338 GLU B O 1
ATOM 11534 N N . ALA B 1 364 ? 24.866 -23.729 -27.224 1.000 21.500 339 ALA B N 1
ATOM 11535 C CA . ALA B 1 364 ? 23.619 -23.291 -27.831 1.000 22.707 339 ALA B CA 1
ATOM 11536 C C . ALA B 1 364 ? 22.763 -22.478 -26.817 1.000 20.621 339 ALA B C 1
ATOM 11537 O O . ALA B 1 364 ? 22.187 -21.493 -27.198 1.000 21.930 339 ALA B O 1
ATOM 11544 N N . SER B 1 365 ? 22.694 -22.958 -25.603 1.000 20.716 340 SER B N 1
ATOM 11545 C CA . SER B 1 365 ? 21.938 -22.296 -24.525 1.000 20.169 340 SER B CA 1
ATOM 11546 C C . SER B 1 365 ? 22.487 -20.905 -24.246 1.000 23.496 340 SER B C 1
ATOM 11547 O O . SER B 1 365 ? 21.701 -19.937 -24.157 1.000 23.371 340 SER B O 1
ATOM 11555 N N . ARG B 1 366 ? 23.797 -20.774 -24.291 1.000 23.164 341 ARG B N 1
ATOM 11556 C CA . ARG B 1 366 ? 24.451 -19.476 -24.061 1.000 23.560 341 ARG B CA 1
ATOM 11557 C C . ARG B 1 366 ? 24.115 -18.533 -25.222 1.000 24.379 341 ARG B C 1
ATOM 11558 O O . ARG B 1 366 ? 23.806 -17.325 -25.037 1.000 23.515 341 ARG B O 1
ATOM 11579 N N . LEU B 1 367 ? 24.138 -19.046 -26.460 1.000 22.732 342 LEU B N 1
ATOM 11580 C CA . LEU B 1 367 ? 23.886 -18.238 -27.642 1.000 24.867 342 LEU B CA 1
ATOM 11581 C C . LEU B 1 367 ? 22.411 -17.871 -27.701 1.000 25.023 342 LEU B C 1
ATOM 11582 O O . LEU B 1 367 ? 22.060 -16.780 -28.087 1.000 25.056 342 LEU B O 1
ATOM 11598 N N . LEU B 1 368 ? 21.525 -18.752 -27.251 1.000 21.455 343 LEU B N 1
ATOM 11599 C CA . LEU B 1 368 ? 20.113 -18.408 -27.219 1.000 23.084 343 LEU B CA 1
ATOM 11600 C C . LEU B 1 368 ? 19.872 -17.255 -26.252 1.000 21.548 343 LEU B C 1
ATOM 11601 O O . LEU B 1 368 ? 19.066 -16.388 -26.535 1.000 21.303 343 LEU B O 1
ATOM 11617 N N . LEU B 1 369 ? 20.572 -17.233 -25.127 1.000 21.619 344 LEU B N 1
ATOM 11618 C CA . LEU B 1 369 ? 20.400 -16.222 -24.108 1.000 20.247 344 LEU B CA 1
ATOM 11619 C C . LEU B 1 369 ? 20.847 -14.863 -24.656 1.000 21.711 344 LEU B C 1
ATOM 11620 O O . LEU B 1 369 ? 20.153 -13.845 -24.395 1.000 23.716 344 LEU B O 1
ATOM 11636 N N . GLU B 1 370 ? 21.905 -14.879 -25.451 1.000 22.990 345 GLU B N 1
ATOM 11637 C CA . GLU B 1 370 ? 22.341 -13.644 -26.103 1.000 25.197 345 GLU B CA 1
ATOM 11638 C C . GLU B 1 370 ? 21.293 -13.122 -27.065 1.000 25.732 345 GLU B C 1
ATOM 11639 O O . GLU B 1 370 ? 21.243 -11.904 -27.304 1.000 26.091 345 GLU B O 1
ATOM 11651 N N . GLU B 1 371 ? 20.462 -13.974 -27.626 1.000 23.497 346 GLU B N 1
ATOM 11652 C CA . GLU B 1 371 ? 19.340 -13.622 -28.445 1.000 24.575 346 GLU B CA 1
ATOM 11653 C C . GLU B 1 371 ? 18.083 -13.272 -27.636 1.000 24.177 346 GLU B C 1
ATOM 11654 O O . GLU B 1 371 ? 17.050 -13.059 -28.219 1.000 25.855 346 GLU B O 1
ATOM 11666 N N . GLY B 1 372 ? 18.171 -13.307 -26.302 1.000 22.214 347 GLY B N 1
ATOM 11667 C CA . GLY B 1 372 ? 16.984 -12.994 -25.480 1.000 20.670 347 GLY B CA 1
ATOM 11668 C C . GLY B 1 372 ? 16.035 -14.171 -25.229 1.000 20.201 347 GLY B C 1
ATOM 11669 O O . GLY B 1 372 ? 14.841 -13.972 -24.976 1.000 20.036 347 GLY B O 1
ATOM 11673 N N . VAL B 1 373 ? 16.600 -15.388 -25.310 1.000 20.650 348 VAL B N 1
ATOM 11674 C CA . VAL B 1 373 ? 15.773 -16.575 -25.139 1.000 20.166 348 VAL B CA 1
ATOM 11675 C C . VAL B 1 373 ? 16.417 -17.451 -24.090 1.000 19.469 348 VAL B C 1
ATOM 11676 O O . VAL B 1 373 ? 17.581 -17.820 -24.215 1.000 20.703 348 VAL B O 1
ATOM 11689 N N . PHE B 1 374 ? 15.649 -17.734 -23.021 1.000 19.530 349 PHE B N 1
ATOM 11690 C CA . PHE B 1 374 ? 16.159 -18.406 -21.836 1.000 19.979 349 PHE B CA 1
ATOM 11691 C C . PHE B 1 374 ? 15.604 -19.826 -21.730 1.000 18.094 349 PHE B C 1
ATOM 11692 O O . PHE B 1 374 ? 14.399 -20.003 -21.570 1.000 18.929 349 PHE B O 1
ATOM 11709 N N . ALA B 1 375 ? 16.497 -20.794 -21.956 1.000 17.673 350 ALA B N 1
ATOM 11710 C CA . ALA B 1 375 ? 16.099 -22.195 -21.826 1.000 20.722 350 ALA B CA 1
ATOM 11711 C C . ALA B 1 375 ? 17.265 -22.951 -21.196 1.000 24.693 350 ALA B C 1
ATOM 11712 O O . ALA B 1 375 ? 18.208 -22.389 -20.722 1.000 26.259 350 ALA B O 1
ATOM 11719 N N . VAL B 1 376 ? 17.058 -24.221 -20.923 1.000 22.221 351 VAL B N 1
ATOM 11720 C CA . VAL B 1 376 ? 17.986 -24.965 -20.050 1.000 24.259 351 VAL B CA 1
ATOM 11721 C C . VAL B 1 376 ? 18.762 -26.023 -20.842 1.000 19.661 351 VAL B C 1
ATOM 11722 O O . VAL B 1 376 ? 18.158 -26.946 -21.323 1.000 21.907 351 VAL B O 1
ATOM 11735 N N . GLY B 1 377 ? 20.059 -25.868 -20.962 1.000 20.592 352 GLY B N 1
ATOM 11736 C CA . GLY B 1 377 ? 20.910 -26.926 -21.527 1.000 21.890 352 GLY B CA 1
ATOM 11737 C C . GLY B 1 377 ? 21.059 -28.106 -20.569 1.000 20.710 352 GLY B C 1
ATOM 11738 O O . GLY B 1 377 ? 21.199 -27.917 -19.322 1.000 23.091 352 GLY B O 1
ATOM 11742 N N . ILE B 1 378 ? 20.986 -29.341 -21.102 1.000 19.220 353 ILE B N 1
ATOM 11743 C CA . ILE B 1 378 ? 21.073 -30.537 -20.276 1.000 19.018 353 ILE B CA 1
ATOM 11744 C C . ILE B 1 378 ? 21.935 -31.545 -21.038 1.000 18.910 353 ILE B C 1
ATOM 11745 O O . ILE B 1 378 ? 21.640 -31.833 -22.182 1.000 18.795 353 ILE B O 1
ATOM 11761 N N . GLY B 1 379 ? 22.927 -32.106 -20.364 1.000 17.861 354 GLY B N 1
ATOM 11762 C CA . GLY B 1 379 ? 23.762 -33.154 -20.942 1.000 17.608 354 GLY B CA 1
ATOM 11763 C C . GLY B 1 379 ? 23.998 -34.287 -19.937 1.000 19.239 354 GLY B C 1
ATOM 11764 O O . GLY B 1 379 ? 23.487 -34.300 -18.838 1.000 20.762 354 GLY B O 1
ATOM 11768 N N . PHE B 1 380 ? 24.851 -35.214 -20.364 1.000 19.771 355 PHE B N 1
ATOM 11769 C CA . PHE B 1 380 ? 25.246 -36.274 -19.468 1.000 20.472 355 PHE B CA 1
ATOM 11770 C C . PHE B 1 380 ? 25.899 -35.681 -18.228 1.000 19.400 355 PHE B C 1
ATOM 11771 O O . PHE B 1 380 ? 26.697 -34.774 -18.375 1.000 21.622 355 PHE B O 1
ATOM 11787 N N . PRO B 1 381 ? 25.690 -36.215 -17.016 1.000 21.629 356 PRO B N 1
ATOM 11788 C CA . PRO B 1 381 ? 24.913 -37.438 -16.756 1.000 21.774 356 PRO B CA 1
ATOM 11789 C C . PRO B 1 381 ? 23.389 -37.413 -16.660 1.000 21.880 356 PRO B C 1
ATOM 11790 O O . PRO B 1 381 ? 22.740 -38.459 -16.576 1.000 23.875 356 PRO B O 1
ATOM 11801 N N . THR B 1 382 ? 22.756 -36.246 -16.745 1.000 19.110 357 THR B N 1
ATOM 11802 C CA . THR B 1 382 ? 21.330 -36.144 -16.537 1.000 20.034 357 THR B CA 1
ATOM 11803 C C . THR B 1 382 ? 20.574 -36.835 -17.685 1.000 19.780 357 THR B C 1
ATOM 11804 O O . THR B 1 382 ? 19.523 -37.421 -17.481 1.000 20.629 357 THR B O 1
ATOM 11815 N N . VAL B 1 383 ? 21.133 -36.740 -18.906 1.000 19.480 358 VAL B N 1
ATOM 11816 C CA . VAL B 1 383 ? 20.600 -37.329 -20.122 1.000 18.955 358 VAL B CA 1
ATOM 11817 C C . VAL B 1 383 ? 21.738 -38.087 -20.808 1.000 18.942 358 VAL B C 1
ATOM 11818 O O . VAL B 1 383 ? 22.920 -37.858 -20.505 1.000 18.180 358 VAL B O 1
ATOM 11831 N N . PRO B 1 384 ? 21.385 -38.997 -21.731 1.000 17.924 359 PRO B N 1
ATOM 11832 C CA . PRO B 1 384 ? 22.466 -39.835 -22.295 1.000 19.464 359 PRO B CA 1
ATOM 11833 C C . PRO B 1 384 ? 23.488 -39.084 -23.110 1.000 19.215 359 PRO B C 1
ATOM 11834 O O . PRO B 1 384 ? 23.204 -38.045 -23.749 1.000 18.663 359 PRO B O 1
ATOM 11845 N N . ARG B 1 385 ? 24.731 -39.645 -23.174 1.000 18.482 360 ARG B N 1
ATOM 11846 C CA . ARG B 1 385 ? 25.735 -39.190 -24.131 1.000 18.595 360 ARG B CA 1
ATOM 11847 C C . ARG B 1 385 ? 25.190 -39.295 -25.542 1.000 18.125 360 ARG B C 1
ATOM 11848 O O . ARG B 1 385 ? 24.501 -40.254 -25.929 1.000 21.097 360 ARG B O 1
ATOM 11869 N N . GLY B 1 386 ? 25.360 -38.198 -26.282 1.000 19.411 361 GLY B N 1
ATOM 11870 C CA . GLY B 1 386 ? 24.803 -38.118 -27.601 1.000 20.879 361 GLY B CA 1
ATOM 11871 C C . GLY B 1 386 ? 23.405 -37.609 -27.691 1.000 20.559 361 GLY B C 1
ATOM 11872 O O . GLY B 1 386 ? 22.902 -37.438 -28.805 1.000 20.672 361 GLY B O 1
ATOM 11876 N N . LYS B 1 387 ? 22.764 -37.417 -26.496 1.000 18.765 362 LYS B N 1
ATOM 11877 C CA . LYS B 1 387 ? 21.393 -36.933 -26.465 1.000 19.795 362 LYS B CA 1
ATOM 11878 C C . LYS B 1 387 ? 21.234 -35.659 -25.661 1.000 17.794 362 LYS B C 1
ATOM 11879 O O . LYS B 1 387 ? 20.156 -35.411 -25.075 1.000 19.005 362 LYS B O 1
ATOM 11898 N N . ALA B 1 388 ? 22.294 -34.852 -25.628 1.000 17.597 363 ALA B N 1
ATOM 11899 C CA . ALA B 1 388 ? 22.256 -33.580 -24.920 1.000 18.253 363 ALA B CA 1
ATOM 11900 C C . ALA B 1 388 ? 21.229 -32.727 -25.677 1.000 18.690 363 ALA B C 1
ATOM 11901 O O . ALA B 1 388 ? 21.012 -32.857 -26.890 1.000 18.860 363 ALA B O 1
ATOM 11908 N N . ARG B 1 389 ? 20.574 -31.817 -24.943 1.000 16.874 364 ARG B N 1
ATOM 11909 C CA . ARG B 1 389 ? 19.460 -31.059 -25.482 1.000 18.009 364 ARG B CA 1
ATOM 11910 C C . ARG B 1 389 ? 19.367 -29.731 -24.763 1.000 16.772 364 ARG B C 1
ATOM 11911 O O . ARG B 1 389 ? 19.962 -29.501 -23.720 1.000 17.785 364 ARG B O 1
ATOM 11932 N N . ILE B 1 390 ? 18.541 -28.866 -25.334 1.000 16.658 365 ILE B N 1
ATOM 11933 C CA . ILE B 1 390 ? 17.976 -27.729 -24.605 1.000 17.699 365 ILE B CA 1
ATOM 11934 C C . ILE B 1 390 ? 16.533 -28.077 -24.317 1.000 16.826 365 ILE B C 1
ATOM 11935 O O . ILE B 1 390 ? 15.754 -28.463 -25.210 1.000 19.039 365 ILE B O 1
ATOM 11951 N N . ARG B 1 391 ? 16.144 -28.007 -23.031 1.000 17.490 366 ARG B N 1
ATOM 11952 C CA . ARG B 1 391 ? 14.796 -28.257 -22.606 1.000 18.353 366 ARG B CA 1
ATOM 11953 C C . ARG B 1 391 ? 14.005 -26.938 -22.602 1.000 20.203 366 ARG B C 1
ATOM 11954 O O . ARG B 1 391 ? 14.439 -25.958 -22.000 1.000 21.314 366 ARG B O 1
ATOM 11975 N N . ASN B 1 392 ? 12.911 -26.949 -23.354 1.000 19.242 367 ASN B N 1
ATOM 11976 C CA . ASN B 1 392 ? 12.028 -25.790 -23.397 1.000 19.840 367 ASN B CA 1
ATOM 11977 C C . ASN B 1 392 ? 10.693 -26.253 -22.848 1.000 21.578 367 ASN B C 1
ATOM 11978 O O . ASN B 1 392 ? 10.230 -27.343 -23.171 1.000 24.801 367 ASN B O 1
ATOM 11989 N N . ILE B 1 393 ? 10.073 -25.484 -21.961 1.000 17.041 368 ILE B N 1
ATOM 11990 C CA . ILE B 1 393 ? 8.715 -25.824 -21.571 1.000 18.641 368 ILE B CA 1
ATOM 11991 C C . ILE B 1 393 ? 7.780 -24.698 -22.046 1.000 18.254 368 ILE B C 1
ATOM 11992 O O . ILE B 1 393 ? 7.855 -23.554 -21.596 1.000 21.218 368 ILE B O 1
ATOM 12008 N N . VAL B 1 394 ? 6.897 -25.112 -22.957 1.000 17.666 369 VAL B N 1
ATOM 12009 C CA . VAL B 1 394 ? 5.884 -24.190 -23.444 1.000 18.520 369 VAL B CA 1
ATOM 12010 C C . VAL B 1 394 ? 4.776 -24.070 -22.377 1.000 18.432 369 VAL B C 1
ATOM 12011 O O . VAL B 1 394 ? 4.365 -25.060 -21.785 1.000 18.956 369 VAL B O 1
ATOM 12024 N N . THR B 1 395 ? 4.192 -22.870 -22.252 1.000 18.418 370 THR B N 1
ATOM 12025 C CA . THR B 1 395 ? 3.088 -22.604 -21.353 1.000 19.082 370 THR B CA 1
ATOM 12026 C C . THR B 1 395 ? 1.918 -21.983 -22.078 1.000 18.812 370 THR B C 1
ATOM 12027 O O . THR B 1 395 ? 2.075 -21.411 -23.196 1.000 18.435 370 THR B O 1
ATOM 12038 N N . ALA B 1 396 ? 0.793 -21.955 -21.371 1.000 19.267 371 ALA B N 1
ATOM 12039 C CA . ALA B 1 396 ? -0.432 -21.321 -21.874 1.000 21.025 371 ALA B CA 1
ATOM 12040 C C . ALA B 1 396 ? -0.252 -19.807 -22.050 1.000 23.544 371 ALA B C 1
ATOM 12041 O O . ALA B 1 396 ? -1.004 -19.210 -22.822 1.000 24.340 371 ALA B O 1
ATOM 12048 N N . ALA B 1 397 ? 0.656 -19.183 -21.322 1.000 18.786 372 ALA B N 1
ATOM 12049 C CA . ALA B 1 397 ? 0.856 -17.740 -21.275 1.000 19.087 372 ALA B CA 1
ATOM 12050 C C . ALA B 1 397 ? 1.782 -17.247 -22.375 1.000 19.884 372 ALA B C 1
ATOM 12051 O O . ALA B 1 397 ? 1.865 -16.016 -22.583 1.000 21.144 372 ALA B O 1
ATOM 12058 N N . HIS B 1 398 ? 2.507 -18.097 -23.076 1.000 17.599 373 HIS B N 1
ATOM 12059 C CA . HIS B 1 398 ? 3.331 -17.658 -24.170 1.000 19.184 373 HIS B CA 1
ATOM 12060 C C . HIS B 1 398 ? 2.404 -17.233 -25.300 1.000 19.802 373 HIS B C 1
ATOM 12061 O O . HIS B 1 398 ? 1.447 -17.914 -25.617 1.000 22.728 373 HIS B O 1
ATOM 12076 N N . THR B 1 399 ? 2.775 -16.115 -25.896 1.000 21.493 374 THR B N 1
ATOM 12077 C CA . THR B 1 399 ? 2.056 -15.650 -27.063 1.000 22.209 374 THR B CA 1
ATOM 12078 C C . THR B 1 399 ? 2.762 -16.125 -28.317 1.000 21.134 374 THR B C 1
ATOM 12079 O O . THR B 1 399 ? 3.926 -16.558 -28.318 1.000 21.350 374 THR B O 1
ATOM 12090 N N . LYS B 1 400 ? 2.090 -15.894 -29.451 1.000 22.936 375 LYS B N 1
ATOM 12091 C CA . LYS B 1 400 ? 2.689 -16.190 -30.742 1.000 21.529 375 LYS B CA 1
ATOM 12092 C C . LYS B 1 400 ? 3.995 -15.419 -30.943 1.000 23.148 375 LYS B C 1
ATOM 12093 O O . LYS B 1 400 ? 5.011 -15.981 -31.401 1.000 21.272 375 LYS B O 1
ATOM 12112 N N . GLU B 1 401 ? 4.026 -14.123 -30.623 1.000 21.021 376 GLU B N 1
ATOM 12113 C CA . GLU B 1 401 ? 5.214 -13.316 -30.827 1.000 21.136 376 GLU B CA 1
ATOM 12114 C C . GLU B 1 401 ? 6.369 -13.826 -29.936 1.000 21.972 376 GLU B C 1
ATOM 12115 O O . GLU B 1 401 ? 7.515 -13.832 -30.332 1.000 22.995 376 GLU B O 1
ATOM 12127 N N . MET B 1 402 ? 6.075 -14.247 -28.696 1.000 20.914 377 MET B N 1
ATOM 12128 C CA . MET B 1 402 ? 7.129 -14.842 -27.885 1.000 20.027 377 MET B CA 1
ATOM 12129 C C . MET B 1 402 ? 7.657 -16.150 -28.510 1.000 20.916 377 MET B C 1
ATOM 12130 O O . MET B 1 402 ? 8.879 -16.320 -28.498 1.000 19.726 377 MET B O 1
ATOM 12144 N N . LEU B 1 403 ? 6.765 -17.037 -28.917 1.000 20.295 378 LEU B N 1
ATOM 12145 C CA . LEU B 1 403 ? 7.190 -18.321 -29.491 1.000 20.822 378 LEU B CA 1
ATOM 12146 C C . LEU B 1 403 ? 7.947 -18.072 -30.792 1.000 19.783 378 LEU B C 1
ATOM 12147 O O . LEU B 1 403 ? 8.997 -18.690 -31.053 1.000 21.176 378 LEU B O 1
ATOM 12163 N N . ASP B 1 404 ? 7.530 -17.069 -31.584 1.000 19.959 379 ASP B N 1
ATOM 12164 C CA . ASP B 1 404 ? 8.227 -16.809 -32.821 1.000 20.260 379 ASP B CA 1
ATOM 12165 C C . ASP B 1 404 ? 9.608 -16.200 -32.589 1.000 20.765 379 ASP B C 1
ATOM 12166 O O . ASP B 1 404 ? 10.569 -16.450 -33.322 1.000 22.920 379 ASP B O 1
ATOM 12175 N N . LYS B 1 405 ? 9.796 -15.397 -31.542 1.000 18.470 380 LYS B N 1
ATOM 12176 C CA . LYS B 1 405 ? 11.056 -14.877 -31.119 1.000 19.306 380 LYS B CA 1
ATOM 12177 C C . LYS B 1 405 ? 11.961 -16.041 -30.726 1.000 21.388 380 LYS B C 1
ATOM 12178 O O . LYS B 1 405 ? 13.137 -16.061 -31.097 1.000 22.642 380 LYS B O 1
ATOM 12197 N N . ALA B 1 406 ? 11.401 -16.997 -29.974 1.000 21.037 381 ALA B N 1
ATOM 12198 C CA . ALA B 1 406 ? 12.185 -18.172 -29.650 1.000 21.198 381 ALA B CA 1
ATOM 12199 C C . ALA B 1 406 ? 12.604 -18.948 -30.889 1.000 20.786 381 ALA B C 1
ATOM 12200 O O . ALA B 1 406 ? 13.784 -19.358 -30.974 1.000 20.419 381 ALA B O 1
ATOM 12207 N N . LEU B 1 407 ? 11.676 -19.143 -31.815 1.000 21.293 382 LEU B N 1
ATOM 12208 C CA . LEU B 1 407 ? 11.930 -19.872 -33.078 1.000 20.901 382 LEU B CA 1
ATOM 12209 C C . LEU B 1 407 ? 12.990 -19.120 -33.881 1.000 25.043 382 LEU B C 1
ATOM 12210 O O . LEU B 1 407 ? 13.887 -19.730 -34.446 1.000 24.135 382 LEU B O 1
ATOM 12226 N N . GLU B 1 408 ? 12.922 -17.785 -33.963 1.000 24.887 383 GLU B N 1
ATOM 12227 C CA . GLU B 1 408 ? 13.937 -16.975 -34.633 1.000 25.416 383 GLU B CA 1
ATOM 12228 C C . GLU B 1 408 ? 15.326 -17.169 -34.064 1.000 28.124 383 GLU B C 1
ATOM 12229 O O . GLU B 1 408 ? 16.308 -17.335 -34.799 1.000 24.265 383 GLU B O 1
ATOM 12241 N N . ALA B 1 409 ? 15.428 -17.238 -32.741 1.000 24.296 384 ALA B N 1
ATOM 12242 C CA . ALA B 1 409 ? 16.700 -17.452 -32.086 1.000 21.809 384 ALA B CA 1
ATOM 12243 C C . ALA B 1 409 ? 17.175 -18.892 -32.367 1.000 19.956 384 ALA B C 1
ATOM 12244 O O . ALA B 1 409 ? 18.320 -19.105 -32.685 1.000 22.898 384 ALA B O 1
ATOM 12251 N N . TYR B 1 410 ? 16.267 -19.850 -32.303 1.000 20.958 385 TYR B N 1
ATOM 12252 C CA . TYR B 1 410 ? 16.684 -21.232 -32.596 1.000 22.689 385 TYR B CA 1
ATOM 12253 C C . TYR B 1 410 ? 17.200 -21.355 -34.031 1.000 24.856 385 TYR B C 1
ATOM 12254 O O . TYR B 1 410 ? 18.152 -22.084 -34.287 1.000 23.277 385 TYR B O 1
ATOM 12272 N N . GLU B 1 411 ? 16.558 -20.684 -34.966 1.000 25.304 386 GLU B N 1
ATOM 12273 C CA . GLU B 1 411 ? 17.005 -20.744 -36.367 1.000 25.351 386 GLU B CA 1
ATOM 12274 C C . GLU B 1 411 ? 18.405 -20.157 -36.464 1.000 24.946 386 GLU B C 1
ATOM 12275 O O . GLU B 1 411 ? 19.290 -20.764 -37.121 1.000 30.198 386 GLU B O 1
ATOM 12287 N N . LYS B 1 412 ? 18.646 -18.987 -35.875 1.000 24.632 387 LYS B N 1
ATOM 12288 C CA . LYS B 1 412 ? 19.931 -18.306 -35.955 1.000 27.879 387 LYS B CA 1
ATOM 12289 C C . LYS B 1 412 ? 21.063 -19.100 -35.314 1.000 31.268 387 LYS B C 1
ATOM 12290 O O . LYS B 1 412 ? 22.155 -19.313 -35.868 1.000 31.155 387 LYS B O 1
ATOM 12309 N N . VAL B 1 413 ? 20.787 -19.610 -34.127 1.000 28.198 388 VAL B N 1
ATOM 12310 C CA . VAL B 1 413 ? 21.787 -20.350 -33.392 1.000 24.721 388 VAL B CA 1
ATOM 12311 C C . VAL B 1 413 ? 22.027 -21.678 -34.098 1.000 26.500 388 VAL B C 1
ATOM 12312 O O . VAL B 1 413 ? 23.181 -22.142 -34.154 1.000 31.197 388 VAL B O 1
ATOM 12325 N N . GLY B 1 414 ? 20.966 -22.321 -34.543 1.000 24.603 389 GLY B N 1
ATOM 12326 C CA . GLY B 1 414 ? 21.085 -23.620 -35.181 1.000 27.524 389 GLY B CA 1
ATOM 12327 C C . GLY B 1 414 ? 21.924 -23.559 -36.449 1.000 28.244 389 GLY B C 1
ATOM 12328 O O . GLY B 1 414 ? 22.703 -24.493 -36.717 1.000 32.302 389 GLY B O 1
ATOM 12332 N N . LYS B 1 415 ? 21.722 -22.511 -37.216 1.000 30.729 390 LYS B N 1
ATOM 12333 C CA . LYS B 1 415 ? 22.478 -22.349 -38.443 1.000 33.403 390 LYS B CA 1
ATOM 12334 C C . LYS B 1 415 ? 23.946 -22.131 -38.118 1.000 37.646 390 LYS B C 1
ATOM 12335 O O . LYS B 1 415 ? 24.842 -22.778 -38.700 1.000 32.330 390 LYS B O 1
ATOM 12354 N N . ARG B 1 416 ? 24.179 -21.285 -37.124 1.000 34.560 391 ARG B N 1
ATOM 12355 C CA . ARG B 1 416 ? 25.518 -20.962 -36.688 1.000 35.647 391 ARG B CA 1
ATOM 12356 C C . ARG B 1 416 ? 26.265 -22.204 -36.220 1.000 32.385 391 ARG B C 1
ATOM 12357 O O . ARG B 1 416 ? 27.458 -22.357 -36.488 1.000 38.052 391 ARG B O 1
ATOM 12378 N N . LEU B 1 417 ? 25.602 -23.170 -35.601 1.000 35.154 392 LEU B N 1
ATOM 12379 C CA . LEU B 1 417 ? 26.286 -24.333 -35.041 1.000 35.082 392 LEU B CA 1
ATOM 12380 C C . LEU B 1 417 ? 26.260 -25.544 -35.983 1.000 36.547 392 LEU B C 1
ATOM 12381 O O . LEU B 1 417 ? 26.651 -26.627 -35.541 1.000 40.774 392 LEU B O 1
ATOM 12397 N N . GLY B 1 418 ? 25.592 -25.410 -37.130 1.000 45.388 393 GLY B N 1
ATOM 12398 C CA . GLY B 1 418 ? 25.468 -26.473 -38.115 1.000 38.324 393 GLY B CA 1
ATOM 12399 C C . GLY B 1 418 ? 24.594 -27.636 -37.668 1.000 41.808 393 GLY B C 1
ATOM 12400 O O . GLY B 1 418 ? 24.741 -28.736 -38.164 1.000 43.800 393 GLY B O 1
ATOM 12404 N N . ILE B 1 419 ? 23.691 -27.472 -36.708 1.000 35.137 394 ILE B N 1
ATOM 12405 C CA . ILE B 1 419 ? 22.727 -28.527 -36.509 1.000 37.474 394 ILE B CA 1
ATOM 12406 C C . ILE B 1 419 ? 21.632 -28.423 -37.567 1.000 38.218 394 ILE B C 1
ATOM 12407 O O . ILE B 1 419 ? 20.995 -29.428 -37.850 1.000 35.761 394 ILE B O 1
ATOM 12423 N N . ILE B 1 420 ? 21.370 -27.231 -38.127 1.000 35.056 395 ILE B N 1
ATOM 12424 C CA . ILE B 1 420 ? 20.317 -27.125 -39.147 1.000 34.499 395 ILE B CA 1
ATOM 12425 C C . ILE B 1 420 ? 20.852 -26.347 -40.344 1.000 35.872 395 ILE B C 1
ATOM 12426 O O . ILE B 1 420 ? 21.803 -25.607 -40.218 1.000 38.783 395 ILE B O 1
ATOM 12442 N N . ARG B 1 421 ? 20.123 -26.475 -41.459 1.000 39.678 396 ARG B N 1
ATOM 12443 C CA . ARG B 1 421 ? 20.485 -25.888 -42.740 1.000 49.379 396 ARG B CA 1
ATOM 12444 C C . ARG B 1 421 ? 19.913 -24.475 -42.845 1.000 53.320 396 ARG B C 1
ATOM 12445 O O . ARG B 1 421 ? 18.842 -24.245 -42.266 1.000 53.472 396 ARG B O 1
#

B-factor: mean 27.36, std 10.1, range [15.29, 112.42]

Foldseek 3Di:
DVVDDDDPVRVVVVVQVVCVVVVNDDDDWDWDAFDAQWTDTPRDIFREQAALQFLRQQPDVLLQVLLVVQCVVFHDFQPDFCLPRSDDPLQQVLFVLLQVLLVAATKHWFFFLLLVLLQLLQLQDAAQEEEEEEPQADPSNVVSVVVYNHHYHYAYHLDVVRVLVCLVVRDGPGAYEYEYEQARPALQDGRPCLRVVVSCVVSVHAYEYEFASQQCAAAQLRSGSCVNSPNSQPQSYKYKYFCCGNVNAGIIMIGHDPVSNVSSCVTRCSSVPDHDDGRSRSSSSVSSSVVSVVCVCLNVLSVVQQVVLQVLCVVQPWDQNPNDTLWGWTFDFAQVRQQVLQVQLVVLRYHWDWDDPPSDDHRGITTTGGGHSNDDPVSSVSSSVSCSVSCVVVVNGD/DDDDPVRVVCVVQVVCVVVVNRDDDWDWDAFPAQWTDTPRDIFREQAALQFLRQQPDVLLQVLLVVQCVVPHDFQPFFCLPRRDDPLQVVLFVLLQVLLVAPTKHWFQFLLLLLLQLLQLQAAAQEEEEEEPQADPSNVVSPVPYNHHYHYAYHLPVVRVLVVLVVRATPGAYEYEYEQARPQQQAGRPCLSVVVSCVVSVHAYEYAFASQQCADAQLRSGSCNNSPNRHPQSYKYKYFCCRNVNAGIIMIGHHPVSVVSSCVTRCSNVPDHDDGRSRSSSSVSSSVVSVVCSCSNVLSVVQQVVLVVLCVVQPWDQNPRDTLWGWTFPFAQVRQVVLQVQLVVLRYHWAWDHPPSDDHGGTTTIGGGHSRDDPVSSVSSSVSCSVSCVVSVVGD

InterPro domains:
  IPR001917 Aminotransferase, class-II, pyridoxal-phosphate binding site [PS00599] (239-248)
  IPR004723 8-amino-7-oxononanoate synthase, Archaea/Proteobacteria type [TIGR00858] (28-383)
  IPR004839 Aminotransferase, class I/classII, large domain [PF00155] (42-383)
  IPR010962 Putative 8-amino-7-oxononanoate synthase, Archaea/Firmicutes type [TIGR01825] (9-394)
  IPR015421 Pyridoxal phosphate-dependent transferase, major domain [G3DSA:3.40.640.10] (57-292)
  IPR015422 Pyridoxal phosphate-dependent transferase, small domain [G3DSA:3.90.1150.10] (38-388)
  IPR015424 Pyridoxal phosphate-dependent transferase [SSF53383] (6-393)
  IPR050087 8-amino-7-oxononanoate synthase class-II [PTHR13693] (34-387)